Protein AF-0000000082712262 (afdb_homodimer)

Sequence (1296 aa):
MTTLGRKRRTDIWTHFTFDVKTNKTVCKPCGASITGKNTTNLKRHLHASHPDIHAKLQKTSEDNSGPPSAKKGRVSQQHISAALLSAAKYKSDSKEQQTKEEAIAKWIGCTGLPVTTVEDEDFVLMMETVDRKLTVPKKTKISNLIDKYYEGEVQKFRRRLAAARRIAIGIDLWTKKGLTASFLAISSCYFCVEQNKPEHILLALEQVAHPHTAQSIKACVDQCMQDWGISDEKIITVITDNGSNMVAAFKRITPEGEATTEDSEDSPMAESDCEPETDDMRYQHIDMDIQRMPCVVHTLQLVVHTIQKEASVKRVLDKARSVVKLFRKSSVATQRILDECGLTVVNDCPTRWSSIFNMVARLLKIKDSVCKIANDMGWDSLLPSEWQKLKSLHELLLPFAEHTQTLQSDTMSMSLVVPALFDLLSHLADFEESTSHRDLAALARKMTGSMNQRFAWILDPTDERFLPLVAAACFVNPTVCETLVDVDNENIQELLKQAEEYLVQSTQSHSQHEDLSEDDGEENRKEAEDSKSAPSSSKQPVFRFLSKCSTKSKQRTSTSSMRQQIIKYKEQLSQPITCDTGTDFWLEKSDTLYHNLKPFALDILAMPASQAFAKRVFSVTGDLARGRRNRARVTLARSAFLKMNRTKMTTLGR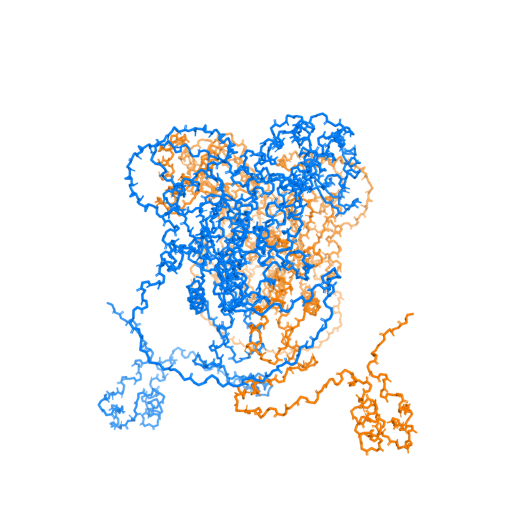KRRTDIWTHFTFDVKTNKTVCKPCGASITGKNTTNLKRHLHASHPDIHAKLQKTSEDNSGPPSAKKGRVSQQHISAALLSAAKYKSDSKEQQTKEEAIAKWIGCTGLPVTTVEDEDFVLMMETVDRKLTVPKKTKISNLIDKYYEGEVQKFRRRLAAARRIAIGIDLWTKKGLTASFLAISSCYFCVEQNKPEHILLALEQVAHPHTAQSIKACVDQCMQDWGISDEKIITVITDNGSNMVAAFKRITPEGEATTEDSEDSPMAESDCEPETDDMRYQHIDMDIQRMPCVVHTLQLVVHTIQKEASVKRVLDKARSVVKLFRKSSVATQRILDECGLTVVNDCPTRWSSIFNMVARLLKIKDSVCKIANDMGWDSLLPSEWQKLKSLHELLLPFAEHTQTLQSDTMSMSLVVPALFDLLSHLADFEESTSHRDLAALARKMTGSMNQRFAWILDPTDERFLPLVAAACFVNPTVCETLVDVDNENIQELLKQAEEYLVQSTQSHSQHEDLSEDDGEENRKEAEDSKSAPSSSKQPVFRFLSKCSTKSKQRTSTSSMRQQIIKYKEQLSQPITCDTGTDFWLEKSDTLYHNLKPFALDILAMPASQAFAKRVFSVTGDLARGRRNRARVTLARSAFLKMNRTK

Solvent-accessible surface area (backbone atoms only — not comparable to full-atom values): 74111 Å² total; per-residue (Å²): 137,84,80,84,74,78,69,80,66,52,66,69,48,75,47,42,50,77,40,81,90,74,48,31,22,29,32,66,85,80,64,53,75,39,80,48,82,56,63,70,59,52,50,52,44,30,54,73,76,34,48,66,62,40,50,50,63,51,45,73,71,36,71,84,55,72,79,84,75,78,79,71,78,70,79,74,67,76,63,53,77,73,65,62,84,65,52,70,57,56,52,83,83,33,65,67,44,44,54,36,52,48,30,50,19,50,31,35,35,40,70,50,53,63,61,61,53,56,71,34,66,51,48,42,53,27,48,34,62,64,31,61,29,56,76,80,60,56,51,67,59,38,53,50,47,30,51,51,49,49,53,50,51,52,50,52,51,39,51,51,58,66,70,32,76,43,33,32,37,31,45,43,80,45,65,42,89,73,42,79,48,31,35,38,34,36,29,39,23,24,32,34,72,90,76,70,40,65,43,72,40,60,74,45,56,40,78,49,67,79,75,75,41,25,64,58,51,40,50,52,52,52,51,50,31,57,75,59,66,53,56,71,87,31,41,67,33,36,33,29,55,84,46,69,38,58,48,58,41,47,53,75,81,72,86,82,86,81,82,78,77,75,76,76,78,65,75,84,57,82,71,74,77,68,71,77,74,77,76,72,78,73,73,75,65,84,66,81,84,53,47,66,39,69,19,48,56,60,52,49,50,58,38,58,53,51,50,67,71,38,63,72,54,34,50,55,50,50,51,52,50,50,47,47,49,53,39,57,68,28,48,60,52,38,48,51,37,32,72,70,71,69,52,75,84,52,78,62,46,92,89,38,66,67,29,47,54,48,23,51,53,45,47,65,73,43,39,66,61,50,55,51,51,30,55,72,71,70,47,82,73,81,51,72,70,51,51,52,49,51,51,52,48,48,61,67,44,45,62,57,52,53,52,46,59,53,44,41,36,75,85,28,37,26,34,53,49,62,61,49,52,52,50,50,52,50,47,36,55,51,45,40,70,70,51,88,47,67,68,58,24,51,47,31,52,50,36,50,51,40,44,55,60,75,40,22,36,69,72,30,82,83,40,92,65,39,43,48,64,51,40,29,23,22,58,60,20,55,80,57,27,50,59,54,72,70,45,94,40,70,66,60,52,50,42,49,51,44,13,54,51,50,58,46,54,60,52,58,63,57,58,64,64,57,67,67,67,65,73,73,88,88,86,89,79,82,84,86,77,80,80,80,82,75,78,74,80,66,79,78,67,76,42,68,82,67,64,66,82,71,79,78,76,84,78,74,86,67,87,63,50,60,64,52,38,49,53,50,50,56,57,51,49,77,40,73,78,85,54,91,44,42,60,57,48,49,69,72,46,58,60,80,74,29,62,63,57,39,61,51,40,44,34,46,48,27,26,51,37,38,54,38,56,45,54,49,48,48,55,51,42,50,58,45,48,46,79,93,34,48,80,45,67,68,54,38,32,52,31,44,38,37,40,64,49,48,86,126,135,85,76,84,72,80,69,80,65,52,67,68,48,74,47,41,51,76,40,82,87,75,49,31,23,29,33,65,86,81,62,52,76,41,79,47,85,57,62,69,61,52,50,51,45,30,54,74,75,36,47,65,60,39,48,50,63,47,43,76,70,30,76,82,56,72,79,85,77,76,80,70,81,69,79,74,72,69,68,52,78,73,65,61,81,64,51,71,58,55,51,84,82,33,66,68,45,45,54,37,52,48,31,51,18,50,32,35,35,41,72,49,52,63,64,61,54,55,69,34,67,53,48,43,52,27,47,34,63,61,32,64,27,56,74,81,61,54,49,67,58,39,53,50,47,30,52,52,50,48,53,51,51,52,52,51,50,38,53,51,58,66,69,31,76,42,33,32,37,30,43,41,78,45,65,44,89,71,38,79,47,31,35,38,34,35,30,39,24,24,33,33,73,91,74,70,42,65,42,70,38,59,74,45,57,39,79,49,66,79,74,75,42,24,65,58,51,40,48,52,51,51,49,51,31,58,76,59,66,54,56,74,86,32,43,67,34,38,33,28,55,86,46,68,38,56,47,57,41,49,54,76,82,70,85,83,87,80,83,79,74,79,68,82,77,66,76,84,57,82,70,74,77,68,71,77,76,77,76,72,80,73,72,76,61,84,66,78,84,54,46,67,37,68,21,49,55,59,53,50,49,58,37,58,52,51,50,68,71,37,62,73,54,34,51,53,50,50,50,51,50,50,46,46,49,55,39,56,64,28,48,60,54,38,48,52,39,31,72,70,71,68,50,77,86,52,77,61,46,92,91,39,66,65,29,48,54,49,21,51,53,45,47,64,73,42,39,67,59,50,54,51,52,28,55,74,70,68,47,82,71,80,49,72,71,50,52,50,49,50,50,51,49,48,62,67,44,44,64,57,53,53,50,45,60,53,44,41,36,76,85,28,36,25,35,53,49,61,61,50,52,53,50,50,52,50,47,35,54,51,44,38,71,68,51,88,45,67,68,58,26,50,47,31,52,50,37,51,52,42,44,53,60,75,40,22,37,69,71,30,82,83,38,90,66,40,44,50,64,51,40,29,22,23,58,60,21,56,76,55,26,43,29,53,72,70,46,92,39,70,66,59,52,51,42,50,50,44,11,52,52,47,58,46,56,58,49,57,61,53,52,63,60,50,67,65,63,66,68,67,90,77,82,92,77,82,92,82,90,83,87,89,79,84,83,84,69,77,82,83,66,83,55,75,68,43,75,74,56,62,51,86,83,91,95,86,87,67,88,49,51,61,63,50,35,48,53,51,49,55,42,51,46,20,25,82,77,74,54,91,44,41,61,58,47,52,68,72,46,58,61,79,73,28,62,64,57,39,62,50,40,44,35,46,48,29,27,52,35,37,53,38,56,44,54,49,50,48,55,51,42,50,58,44,46,46,79,95,32,47,81,45,68,67,54,38,31,52,32,44,38,37,39,63,51,48,85,126

Foldseek 3Di:
DPPPDDVVVPPLCVQWDADPVVQWIAGNPPRDTHHHDDSVVSLVCCVVPVVPSNVVVVVVVCPVVPDDPPPPPPPPPDCVVVVPPLPAADDCPDPVQVVVLLVVLLVCLQALPQLCCLVDPVNQVVVCVVPVNHDRDHSVVSVVSNVVVLVVVLVVVLVQLVPFQAKEKEWEKDADDVRPWIKIWIKIWFQRPVVLHIDIATQFIGIFDPPLALQRVLVVVVVSCVVSVHDLVRYQEYEYAPDPRVCVNQDDPDPDDDPPPPPPVPDPPPPPPPPPPPPPPPPVPPPRNHFYDYQLLNLLQVLLCLQCVQPVSVVLLVLLQVLLVVCVVDPVNQVQLCVVPVDGAAHADNVGCLSSLVNLVVCLVSVVSSVVSCVVVVHDHDDPVSNVVSVLVNQLCVLVNVVSVQQLDLQAALLCVVVSLVVNLVSLVVSLVPDPDPSVNVSSVSSNVSSCVSCVLDQPPPDPNNDLLSLLLNCLKLVRVLVLVPDPDPSSVVSVVSSLVVLQVVQVVVVVVVVPPPPDDDDDPDDDDDDDDPDDPPPDDPQPPPPPDPDPPDDDLPQQRSNRLSVVVVVCSPTDDPDPTSSVVLVPDDCSSCVRPSSVNNGNRRHGSRSSLVVVLVVVLNVQCPDPHCPDPVSSTSSSSSNSNPDD/DPPPDDVVVPPLCVQWDADPVVQWIAGNPPRDTHHHDPSVVSLVCCVVPVVPVNVVVVVVVCVVVPDDPPPPPPPPPPDVVVVPPLPAADDCPDPVQVVVLLVVLLVCLQALPQLCCLVDPVNQVVVCVVPVNHDRDHSVVSVVSNVVVLVVVLVVVLVQLVPFQAKEKEWDKDADDVRPWIKIWIKIWTQRPVVLGIDIATQFIGIFDPPLALCRVLVVVVVSCVVSVHDLVRYQEYEYAPDPRVCVNQDDPDPDDDDPPPPPVPDPPPPPPPPPPPPPPPPVPPRSNHQYDYQLLNLLQVLLCLQCVQPVSVVLLVLLQVLLVVCVVDPVNQVQLCVVPVDGAAHADPVGCLSSLVNLVVCLVSVVSSVVSCVVVVHDHDDPVSNVVSVLVNQLCVLVNVVSVQQLDLQAALLCVVVSLVVNLVSLVVSLVPDPDPSVNVSSVSSNVSSCVSCVLDQPPPDPNNDLLSLLLNCLKLLRVLLLVPDPDPSSVVSNVSSLVVLLVVQVVVVVVVVVPPPDDDDDDDDDDDDDDDDQDDPDRPPVRNPDQAADDDDDQPQQRSNRLSVVVVRCSSRDDRDPTSSVVLVPDDCSSCVRPSSVNNGNRRHGSRSSLVVVLCVVLNVQCPDPHCPDPVSSTSSSSSNSNPDD

Nearest PDB structures (foldseek):
  6dww-assembly1_A  TM=7.757E-01  e=1.205E-16  Musca domestica
  8yld-assembly1_v  TM=2.245E-01  e=1.711E+00  Saccharomyces cerevisiae S288C
  4ndk-assembly1_A  TM=2.509E-01  e=1.875E+00  Aequorea victoria
  7vg4-assembly3_F  TM=2.133E-01  e=3.399E+00  Methylorubrum extorquens AM1
  2v0o-assembly2_C  TM=1.168E-01  e=5.622E+00  Homo sapiens

Radius of gyration: 40.49 Å; Cα contacts (8 Å, |Δi|>4): 1552; chains: 2; bounding box: 106×113×114 Å

InterPro domains:
  IPR003656 Zinc finger, BED-type [PF02892] (12-51)
  IPR003656 Zinc finger, BED-type [PS50808] (7-57)
  IPR012337 Ribonuclease H-like superfamily [SSF53098] (159-631)
  IPR036236 Zinc finger C2H2 superfamily [SSF57667] (11-59)
  IPR052035 Zinc finger BED domain-containing [PTHR46481] (5-634)

Secondary structure (DSSP, 8-state):
------STTHHHHTTEEEETTTTEEEETTT--EEES--HHHHHHHHHHH-HHHHHHHHHHHHSS--S---------SSTHHHHS----PPPTT-HHHHHHHHHHHHHHHHHT--GGGGG-HHHHHHHHHH-TTPPPPPHHHHHHHHHHHHHHHHHHHHHHHHH-S-EEEEEEEEE-TTSS-EEEEEEEEEEETTTTEEEEEEEEEEEEPSS--HHHHHHHHHHHHHHHT--GGGEEEEEE-S-HHHHHHT----SS------------S--------------------PPEEE-HHHHHHHHHGGGGGSHHHHHHHHHHHHHHHHHHH-HHHHHHHHHHHS----PPPTT-HHHHHHHHHHHHHTHHHHHHHHHHHT-----HHHHHHHHHHHHHHHHHHHHHHHHTSTT-BGGGHHHHHHHHHHHHHHHHHH-S-HHHHHHHHHHHHHHHHHTHHHH-TTSTT--HHHHHHHHH-HHHHHHHTT---HHHHHHHHHHHHHHHHHHHHHHHHHTTGGG----------------------S-SGGGS-------------HHHHHHHHHHHHTSPP--SSHHHHHHHS-TTTTTTHHHHHHHHHT-BSS-HHHHHHHHHHHHHTSTTS--SHHHHHHHHHHHHT---/------STTHHHHTTEEEETTTTEEEETTT--EEES--HHHHHHHHHHH-HHHHHHHHHHHHTT--S---------SSTHHHHS----PPPTT-HHHHHHHHHHHHHHHHHT--GGGGG-HHHHHHHHHH-TTPPPPPHHHHHHHHHHHHHHHHHHHHHHHHH-S-EEEEEEEEE-TTSS-EEEEEEEEEEETTTTEEEEEEEEEEEEPSS--HHHHHHHHHHHHHHHT--GGGEEEEEE-S-HHHHHHT----SS------------S--------------------PPEEE-HHHHHHHHHGGGGGSHHHHHHHHHHHHHHHHHHH-HHHHHHHHHHHS----PPPTT-HHHHHHHHHHHHHTHHHHHHHHHHHT-----HHHHHHHHHHHHHHHHHHHHHHHHTSTT-BGGGHHHHHHHHHHHHHHHHHH-S-HHHHHHHHHHHHHHHHHTHHHH-TTSTT--HHHHHHHHH-HHHHHHHTT---HHHHHHHHHHHHHHHHHHHHHHHHHTTTTTS---------------------S-GGGGS---------S---HHHHHHHHHHHHTSPP--SSHHHHHHHS-TTTTTTHHHHHHHHHT-BSS-HHHHHHHHHHHHHTSTTS--SHHHHHHHHHHHHT---

Structure (mmCIF, N/CA/C/O backbone):
data_AF-0000000082712262-model_v1
#
loop_
_entity.id
_entity.type
_entity.pdbx_description
1 polymer 'Zinc finger BED domain-containing protein 4-like'
#
loop_
_atom_site.group_PDB
_atom_site.id
_atom_site.type_symbol
_atom_site.label_atom_id
_atom_site.label_alt_id
_atom_site.label_comp_id
_atom_site.label_asym_id
_atom_site.label_entity_id
_atom_site.label_seq_id
_atom_site.pdbx_PDB_ins_code
_atom_site.Cartn_x
_atom_site.Cartn_y
_atom_site.Cartn_z
_atom_site.occupancy
_atom_site.B_iso_or_equiv
_atom_site.auth_seq_id
_atom_site.auth_comp_id
_atom_site.auth_asym_id
_atom_site.auth_atom_id
_atom_site.pdbx_PDB_model_num
ATOM 1 N N . MET A 1 1 ? 17.109 -13.664 41.281 1 20.81 1 MET A N 1
ATOM 2 C CA . MET A 1 1 ? 15.789 -13.68 40.625 1 20.81 1 MET A CA 1
ATOM 3 C C . MET A 1 1 ? 14.719 -13.133 41.562 1 20.81 1 MET A C 1
ATOM 5 O O . MET A 1 1 ? 14.094 -13.891 42.312 1 20.81 1 MET A O 1
ATOM 9 N N . THR A 1 2 ? 14.828 -11.984 42.188 1 25.94 2 THR A N 1
ATOM 10 C CA . THR A 1 2 ? 14.141 -11.336 43.281 1 25.94 2 THR A CA 1
ATOM 11 C C . THR A 1 2 ? 12.742 -10.875 42.875 1 25.94 2 THR A C 1
ATOM 13 O O . THR A 1 2 ? 12.609 -10.016 42 1 25.94 2 THR A O 1
ATOM 16 N N . THR A 1 3 ? 11.672 -11.789 42.906 1 26.44 3 THR A N 1
ATOM 17 C CA . THR A 1 3 ? 10.289 -11.742 42.438 1 26.44 3 THR A CA 1
ATOM 18 C C . THR A 1 3 ? 9.539 -10.578 43.094 1 26.44 3 THR A C 1
ATOM 20 O O . THR A 1 3 ? 9.375 -10.539 44.312 1 26.44 3 THR A O 1
ATOM 23 N N . LEU A 1 4 ? 9.609 -9.352 42.688 1 30.64 4 LEU A N 1
ATOM 24 C CA . LEU A 1 4 ? 8.969 -8.102 43.062 1 30.64 4 LEU A CA 1
ATOM 25 C C . LEU A 1 4 ? 7.449 -8.25 43.062 1 30.64 4 LEU A C 1
ATOM 27 O O . LEU A 1 4 ? 6.812 -8.133 42 1 30.64 4 LEU A O 1
ATOM 31 N N . GLY A 1 5 ? 6.758 -9.258 43.719 1 29.91 5 GLY A N 1
ATOM 32 C CA . GLY A 1 5 ? 5.328 -9.516 43.781 1 29.91 5 GLY A CA 1
ATOM 33 C C . GLY A 1 5 ? 4.527 -8.344 44.312 1 29.91 5 GLY A C 1
ATOM 34 O O . GLY A 1 5 ? 5.094 -7.312 44.656 1 29.91 5 GLY A O 1
ATOM 35 N N . ARG A 1 6 ? 3.145 -8.531 45.031 1 37.78 6 ARG A N 1
ATOM 36 C CA . ARG A 1 6 ? 1.856 -7.91 45.312 1 37.78 6 ARG A CA 1
ATOM 37 C C . ARG A 1 6 ? 1.957 -6.957 46.5 1 37.78 6 ARG A C 1
ATOM 39 O O . ARG A 1 6 ? 2.018 -7.391 47.625 1 37.78 6 ARG A O 1
ATOM 46 N N . LYS A 1 7 ? 2.33 -5.852 46.688 1 39.94 7 LYS A N 1
ATOM 47 C CA . LYS A 1 7 ? 2.533 -4.93 47.812 1 39.94 7 LYS A CA 1
ATOM 48 C C . LYS A 1 7 ? 1.235 -4.703 48.562 1 39.94 7 LYS A C 1
ATOM 50 O O . LYS A 1 7 ? 1.244 -4.605 49.812 1 39.94 7 LYS A O 1
ATOM 55 N N . ARG A 1 8 ? 0.105 -4.559 48 1 43.16 8 ARG A N 1
ATOM 56 C CA . ARG A 1 8 ? -1.123 -4.07 48.625 1 43.16 8 ARG A CA 1
ATOM 57 C C . ARG A 1 8 ? -1.703 -5.105 49.562 1 43.16 8 ARG A C 1
ATOM 59 O O . ARG A 1 8 ? -2.301 -4.75 50.594 1 43.16 8 ARG A O 1
ATOM 66 N N . ARG A 1 9 ? -1.491 -6.41 49.25 1 52.78 9 ARG A N 1
ATOM 67 C CA . ARG A 1 9 ? -1.928 -7.562 50.031 1 52.78 9 ARG A CA 1
ATOM 68 C C . ARG A 1 9 ? -1.122 -7.688 51.312 1 52.78 9 ARG A C 1
ATOM 70 O O . ARG A 1 9 ? -1.592 -8.273 52.312 1 52.78 9 ARG A O 1
ATOM 77 N N . THR A 1 10 ? -0.058 -7.035 51.438 1 56.16 10 THR A N 1
ATOM 78 C CA . THR A 1 10 ? 0.879 -7.297 52.531 1 56.16 10 THR A CA 1
ATOM 79 C C . THR A 1 10 ? 0.42 -6.617 53.812 1 56.16 10 THR A C 1
ATOM 81 O O . THR A 1 10 ? 0.65 -7.129 54.906 1 56.16 10 THR A O 1
ATOM 84 N N . ASP A 1 11 ? -0.454 -5.57 53.719 1 67.62 11 ASP A N 1
ATOM 85 C CA . ASP A 1 11 ? -0.758 -4.801 54.906 1 67.62 11 ASP A CA 1
ATOM 86 C C . ASP A 1 11 ? -1.818 -5.504 55.75 1 67.62 11 ASP A C 1
ATOM 88 O O . ASP A 1 11 ? -1.74 -5.504 56.969 1 67.62 11 ASP A O 1
ATOM 92 N N . ILE A 1 12 ? -2.787 -6.234 55.312 1 73.69 12 ILE A N 1
ATOM 93 C CA . ILE A 1 12 ? -3.832 -6.922 56.062 1 73.69 12 ILE A CA 1
ATOM 94 C C . ILE A 1 12 ? -3.244 -8.148 56.75 1 73.69 12 ILE A C 1
ATOM 96 O O . ILE A 1 12 ? -3.584 -8.438 57.906 1 73.69 12 ILE A O 1
ATOM 100 N N . TRP A 1 13 ? -2.23 -8.734 56.125 1 74.38 13 TRP A N 1
ATOM 101 C CA . TRP A 1 13 ? -1.657 -10 56.562 1 74.38 13 TRP A CA 1
ATOM 102 C C . TRP A 1 13 ? -0.693 -9.781 57.719 1 74.38 13 TRP A C 1
ATOM 104 O O . TRP A 1 13 ? -0.312 -10.734 58.406 1 74.38 13 TRP A O 1
ATOM 114 N N . THR A 1 14 ? -0.4 -8.523 58 1 79.94 14 THR A N 1
ATOM 115 C CA . THR A 1 14 ? 0.402 -8.195 59.188 1 79.94 14 THR A CA 1
ATOM 116 C C . THR A 1 14 ? -0.34 -8.562 60.469 1 79.94 14 THR A C 1
ATOM 118 O O . THR A 1 14 ? 0.284 -8.836 61.5 1 79.94 14 THR A O 1
ATOM 121 N N . HIS A 1 15 ? -1.633 -8.766 60.438 1 83.94 15 HIS A N 1
ATOM 122 C CA . HIS A 1 15 ? -2.434 -9.008 61.625 1 83.94 15 HIS A CA 1
ATOM 123 C C . HIS A 1 15 ? -2.957 -10.438 61.656 1 83.94 15 HIS A C 1
ATOM 125 O O . HIS A 1 15 ? -3.662 -10.82 62.594 1 83.94 15 HIS A O 1
ATOM 131 N N . PHE A 1 16 ? -2.686 -11.18 60.594 1 81.88 16 PHE A N 1
ATOM 132 C CA . PHE A 1 16 ? -3.15 -12.555 60.5 1 81.88 16 PHE A CA 1
ATOM 133 C C . PHE A 1 16 ? -1.982 -13.508 60.281 1 81.88 16 PHE A C 1
ATOM 135 O O . PHE A 1 16 ? -0.962 -13.117 59.688 1 81.88 16 PHE A O 1
ATOM 142 N N . THR A 1 17 ? -1.922 -14.766 60.781 1 83.44 17 THR A N 1
ATOM 143 C CA . THR A 1 17 ? -0.983 -15.852 60.531 1 83.44 17 THR A CA 1
ATOM 144 C C . THR A 1 17 ? -1.71 -17.062 59.969 1 83.44 17 THR A C 1
ATOM 146 O O . THR A 1 17 ? -2.676 -17.547 60.562 1 83.44 17 THR A O 1
ATOM 149 N N . PHE A 1 18 ? -1.368 -17.422 58.781 1 80.38 18 PHE A N 1
ATOM 150 C CA . PHE A 1 18 ? -1.967 -18.578 58.125 1 80.38 18 PHE A CA 1
ATOM 151 C C . PHE A 1 18 ? -1.212 -19.844 58.469 1 80.38 18 PHE A C 1
ATOM 153 O O . PHE A 1 18 ? 0.015 -19.906 58.375 1 80.38 18 PHE A O 1
ATOM 160 N N . ASP A 1 19 ? -1.89 -20.859 58.906 1 78.94 19 ASP A N 1
ATOM 161 C CA . ASP A 1 19 ? -1.354 -22.188 59.156 1 78.94 19 ASP A CA 1
ATOM 162 C C . ASP A 1 19 ? -1.706 -23.156 58.031 1 78.94 19 ASP A C 1
ATOM 164 O O . ASP A 1 19 ? -2.875 -23.5 57.844 1 78.94 19 ASP A O 1
ATOM 168 N N . VAL A 1 20 ? -0.816 -23.609 57.281 1 74.44 20 VAL A N 1
ATOM 169 C CA . VAL A 1 20 ? -0.939 -24.484 56.125 1 74.44 20 VAL A CA 1
ATOM 170 C C . VAL A 1 20 ? -1.475 -25.844 56.531 1 74.44 20 VAL A C 1
ATOM 172 O O . VAL A 1 20 ? -2.217 -26.484 55.781 1 74.44 20 VAL A O 1
ATOM 175 N N . LYS A 1 21 ? -1.253 -26.281 57.625 1 76.69 21 LYS A N 1
ATOM 176 C CA . LYS A 1 21 ? -1.599 -27.641 58.062 1 76.69 21 LYS A CA 1
ATOM 177 C C . LYS A 1 21 ? -3.086 -27.75 58.375 1 76.69 21 LYS A C 1
ATOM 179 O O . LYS A 1 21 ? -3.73 -28.75 58.031 1 76.69 21 LYS A O 1
ATOM 184 N N . THR A 1 22 ? -3.619 -26.766 58.812 1 79.19 22 THR A N 1
ATOM 185 C CA . THR A 1 22 ? -5.008 -26.828 59.25 1 79.19 22 THR A CA 1
ATOM 186 C C . THR A 1 22 ? -5.902 -25.984 58.375 1 79.19 22 THR A C 1
ATOM 188 O O . THR A 1 22 ? -7.129 -26 58.5 1 79.19 22 THR A O 1
ATOM 191 N N . ASN A 1 23 ? -5.387 -25.359 57.344 1 80.25 23 ASN A N 1
ATOM 192 C CA . ASN A 1 23 ? -6.059 -24.469 56.406 1 80.25 23 ASN A CA 1
ATOM 193 C C . ASN A 1 23 ? -6.879 -23.406 57.125 1 80.25 23 ASN A C 1
ATOM 195 O O . ASN A 1 23 ? -7.988 -23.062 56.719 1 80.25 23 ASN A O 1
ATOM 199 N N . LYS A 1 24 ? -6.293 -22.938 58.219 1 81.75 24 LYS A N 1
ATOM 200 C CA . LYS A 1 24 ? -6.984 -21.922 59.031 1 81.75 24 LYS A CA 1
ATOM 201 C C . LYS A 1 24 ? -6.121 -20.672 59.219 1 81.75 24 LYS A C 1
ATOM 203 O O . LYS A 1 24 ? -4.891 -20.781 59.281 1 81.75 24 LYS A O 1
ATOM 208 N N . THR A 1 25 ? -6.668 -19.469 59.156 1 84.81 25 THR A N 1
ATOM 209 C CA . THR A 1 25 ? -6.012 -18.203 59.469 1 84.81 25 THR A CA 1
ATOM 210 C C . THR A 1 25 ? -6.379 -17.703 60.844 1 84.81 25 THR A C 1
ATOM 212 O O . THR A 1 25 ? -7.555 -17.688 61.219 1 84.81 25 THR A O 1
ATOM 215 N N . VAL A 1 26 ? -5.355 -17.375 61.625 1 86.62 26 VAL A N 1
ATOM 216 C CA . VAL A 1 26 ? -5.539 -16.969 63 1 86.62 26 VAL A CA 1
ATOM 217 C C . VAL A 1 26 ? -5.316 -15.461 63.125 1 86.62 26 VAL A C 1
ATOM 219 O O . VAL A 1 26 ? -4.316 -14.93 62.625 1 86.62 26 VAL A O 1
ATOM 222 N N . CYS A 1 27 ? -6.277 -14.742 63.719 1 82.06 27 CYS A N 1
ATOM 223 C CA . CYS A 1 27 ? -6.156 -13.32 63.969 1 82.06 27 CYS A CA 1
ATOM 224 C C . CYS A 1 27 ? -5.219 -13.062 65.125 1 82.06 27 CYS A C 1
ATOM 226 O O . CYS A 1 27 ? -5.426 -13.594 66.25 1 82.06 27 CYS A O 1
ATOM 228 N N . LYS A 1 28 ? -4.164 -12.375 65 1 84.25 28 LYS A N 1
ATOM 229 C CA . LYS A 1 28 ? -3.143 -12.117 66 1 84.25 28 LYS A CA 1
ATOM 230 C C . LYS A 1 28 ? -3.729 -11.367 67.188 1 84.25 28 LYS A C 1
ATOM 232 O O . LYS A 1 28 ? -3.451 -11.711 68.312 1 84.25 28 LYS A O 1
ATOM 237 N N . PRO A 1 29 ? -4.629 -10.5 66.938 1 81.25 29 PRO A N 1
ATOM 238 C CA . PRO A 1 29 ? -5.113 -9.742 68.125 1 81.25 29 PRO A CA 1
ATOM 239 C C . PRO A 1 29 ? -6.129 -10.523 68.938 1 81.25 29 PRO A C 1
ATOM 241 O O . PRO A 1 29 ? -6.117 -10.438 70.188 1 81.25 29 PRO A O 1
ATOM 244 N N . CYS A 1 30 ? -7.07 -11.195 68.438 1 80.12 30 CYS A N 1
ATOM 245 C CA . CYS A 1 30 ? -8.117 -11.82 69.188 1 80.12 30 CYS A CA 1
ATOM 246 C C . CYS A 1 30 ? -7.938 -13.336 69.25 1 80.12 30 CYS A C 1
ATOM 248 O O . CYS A 1 30 ? -8.609 -14.023 70 1 80.12 30 CYS A O 1
ATOM 250 N N . GLY A 1 31 ? -6.969 -14.039 68.438 1 81.38 31 GLY A N 1
ATOM 251 C CA . GLY A 1 31 ? -6.688 -15.469 68.5 1 81.38 31 GLY A CA 1
ATOM 252 C C . GLY A 1 31 ? -7.742 -16.297 67.75 1 81.38 31 GLY A C 1
ATOM 253 O O . GLY A 1 31 ? -7.691 -17.516 67.75 1 81.38 31 GLY A O 1
ATOM 254 N N . ALA A 1 32 ? -8.844 -15.672 67.188 1 81.81 32 ALA A N 1
ATOM 255 C CA . ALA A 1 32 ? -9.906 -16.391 66.5 1 81.81 32 ALA A CA 1
ATOM 256 C C . ALA A 1 32 ? -9.391 -17.062 65.25 1 81.81 32 ALA A C 1
ATOM 258 O O . ALA A 1 32 ? -8.594 -16.484 64.5 1 81.81 32 ALA A O 1
ATOM 259 N N . SER A 1 33 ? -9.742 -18.344 64.938 1 82 33 SER A N 1
ATOM 260 C CA . SER A 1 33 ? -9.352 -19.125 63.781 1 82 33 SER A CA 1
ATOM 261 C C . SER A 1 33 ? -10.398 -19.016 62.656 1 82 33 SER A C 1
ATOM 263 O O . SER A 1 33 ? -11.578 -19.266 62.875 1 82 33 SER A O 1
ATOM 265 N N . ILE A 1 34 ? -10.016 -18.406 61.5 1 81.5 34 ILE A N 1
ATOM 266 C CA . ILE A 1 34 ? -10.867 -18.25 60.344 1 81.5 34 ILE A CA 1
ATOM 267 C C . ILE A 1 34 ? -10.445 -19.234 59.25 1 81.5 34 ILE A C 1
ATOM 269 O O . ILE A 1 34 ? -9.25 -19.422 59 1 81.5 34 ILE A O 1
ATOM 273 N N . THR A 1 35 ? -11.359 -19.938 58.719 1 80.56 35 THR A N 1
ATOM 274 C CA . THR A 1 35 ? -11.047 -20.938 57.719 1 80.56 35 THR A CA 1
ATOM 275 C C . THR A 1 35 ? -10.664 -20.281 56.406 1 80.56 35 THR A C 1
ATOM 277 O O . THR A 1 35 ? -11.391 -19.422 55.875 1 80.56 35 THR A O 1
ATOM 280 N N . GLY A 1 36 ? -9.477 -20.656 55.812 1 78.5 36 GLY A N 1
ATOM 281 C CA . GLY A 1 36 ? -9.062 -20.266 54.5 1 78.5 36 GLY A CA 1
ATOM 282 C C . GLY A 1 36 ? -8.234 -18.984 54.469 1 78.5 36 GLY A C 1
ATOM 283 O O . GLY A 1 36 ? -7.93 -18.438 55.531 1 78.5 36 GLY A O 1
ATOM 284 N N . LYS A 1 37 ? -7.758 -18.453 53.344 1 76.62 37 LYS A N 1
ATOM 285 C CA . LYS A 1 37 ? -6.875 -17.297 53.156 1 76.62 37 LYS A CA 1
ATOM 286 C C . LYS A 1 37 ? -7.617 -16.156 52.469 1 76.62 37 LYS A C 1
ATOM 288 O O . LYS A 1 37 ? -6.992 -15.211 51.969 1 76.62 37 LYS A O 1
ATOM 293 N N . ASN A 1 38 ? -8.844 -16.203 52.406 1 78.62 38 ASN A N 1
ATOM 294 C CA . ASN A 1 38 ? -9.617 -15.188 51.688 1 78.62 38 ASN A CA 1
ATOM 295 C C . ASN A 1 38 ? -9.547 -13.836 52.406 1 78.62 38 ASN A C 1
ATOM 297 O O . ASN A 1 38 ? -10.016 -13.695 53.531 1 78.62 38 ASN A O 1
ATOM 301 N N . THR A 1 39 ? -8.961 -12.836 51.812 1 76.88 39 THR A N 1
ATOM 302 C CA . THR A 1 39 ? -8.695 -11.531 52.406 1 76.88 39 THR A CA 1
ATOM 303 C C . THR A 1 39 ? -10 -10.797 52.719 1 76.88 39 THR A C 1
ATOM 305 O O . THR A 1 39 ? -10.055 -9.992 53.656 1 76.88 39 THR A O 1
ATOM 308 N N . THR A 1 40 ? -11.102 -11.102 51.969 1 79.25 40 THR A N 1
ATOM 309 C CA . THR A 1 40 ? -12.406 -10.484 52.188 1 79.25 40 THR A CA 1
ATOM 310 C C . THR A 1 40 ? -12.969 -10.922 53.531 1 79.25 40 THR A C 1
ATOM 312 O O . THR A 1 40 ? -13.523 -10.109 54.281 1 79.25 40 THR A O 1
ATOM 315 N N . ASN A 1 41 ? -12.734 -12.203 53.875 1 81 41 ASN A N 1
ATOM 316 C CA . ASN A 1 41 ? -13.195 -12.734 55.156 1 81 41 ASN A CA 1
ATOM 317 C C . ASN A 1 41 ? -12.375 -12.188 56.312 1 81 41 ASN A C 1
ATOM 319 O O . ASN A 1 41 ? -12.906 -11.93 57.375 1 81 41 ASN A O 1
ATOM 323 N N . LEU A 1 42 ? -11.047 -11.852 56.062 1 81 42 LEU A N 1
ATOM 324 C CA . LEU A 1 42 ? -10.148 -11.305 57.062 1 81 42 LEU A CA 1
ATOM 325 C C . LEU A 1 42 ? -10.492 -9.852 57.375 1 81 42 LEU A C 1
ATOM 327 O O . LEU A 1 42 ? -10.516 -9.445 58.531 1 81 42 LEU A O 1
ATOM 331 N N . LYS A 1 43 ? -10.836 -9.203 56.281 1 77.62 43 LYS A N 1
ATOM 332 C CA . LYS A 1 43 ? -11.273 -7.812 56.406 1 77.62 43 LYS A CA 1
ATOM 333 C C . LYS A 1 43 ? -12.594 -7.727 57.188 1 77.62 43 LYS A C 1
ATOM 335 O O . LYS A 1 43 ? -12.766 -6.852 58.031 1 77.62 43 LYS A O 1
ATOM 340 N N . ARG A 1 44 ? -13.547 -8.578 56.906 1 80.75 44 ARG A N 1
ATOM 341 C CA . ARG A 1 44 ? -14.836 -8.641 57.594 1 80.75 44 ARG A CA 1
ATOM 342 C C . ARG A 1 44 ? -14.656 -8.969 59.062 1 80.75 44 ARG A C 1
ATOM 344 O O . ARG A 1 44 ? -15.328 -8.398 59.938 1 80.75 44 ARG A O 1
ATOM 351 N N . HIS A 1 45 ? -13.617 -9.836 59.344 1 81.75 45 HIS A N 1
ATOM 352 C CA . HIS A 1 45 ? -13.281 -10.172 60.719 1 81.75 45 HIS A CA 1
ATOM 353 C C . HIS A 1 45 ? -12.727 -8.961 61.469 1 81.75 45 HIS A C 1
ATOM 355 O O . HIS A 1 45 ? -13.141 -8.68 62.594 1 81.75 45 HIS A O 1
ATOM 361 N N . LEU A 1 46 ? -11.805 -8.266 60.844 1 80.88 46 LEU A N 1
ATOM 362 C CA . LEU A 1 46 ? -11.227 -7.09 61.469 1 80.88 46 LEU A CA 1
ATOM 363 C C . LEU A 1 46 ? -12.289 -6.023 61.719 1 80.88 46 LEU A C 1
ATOM 365 O O . LEU A 1 46 ? -12.305 -5.379 62.75 1 80.88 46 LEU A O 1
ATOM 369 N N . HIS A 1 47 ? -13.289 -5.867 60.781 1 79.44 47 HIS A N 1
ATOM 370 C CA . HIS A 1 47 ? -14.391 -4.918 60.875 1 79.44 47 HIS A CA 1
ATOM 371 C C . HIS A 1 47 ? -15.328 -5.277 62.031 1 79.44 47 HIS A C 1
ATOM 373 O O . HIS A 1 47 ? -15.766 -4.402 62.781 1 79.44 47 HIS A O 1
ATOM 379 N N . ALA A 1 48 ? -15.539 -6.527 62.156 1 81.38 48 ALA A N 1
ATOM 380 C CA . ALA A 1 48 ? -16.516 -6.992 63.125 1 81.38 48 ALA A CA 1
ATOM 381 C C . ALA A 1 48 ? -15.906 -7.09 64.562 1 81.38 48 ALA A C 1
ATOM 383 O O . ALA A 1 48 ? -16.531 -6.68 65.5 1 81.38 48 ALA A O 1
ATOM 384 N N . SER A 1 49 ? -14.531 -7.609 64.625 1 81.06 49 SER A N 1
ATOM 385 C CA . SER A 1 49 ? -13.977 -7.957 65.938 1 81.06 49 SER A CA 1
ATOM 386 C C . SER A 1 49 ? -12.93 -6.945 66.375 1 81.06 49 SER A C 1
ATOM 388 O O . SER A 1 49 ? -12.664 -6.797 67.562 1 81.06 49 SER A O 1
ATOM 390 N N . HIS A 1 50 ? -12.203 -6.309 65.438 1 80.06 50 HIS A N 1
ATOM 391 C CA . HIS A 1 50 ? -11.133 -5.363 65.75 1 80.06 50 HIS A CA 1
ATOM 392 C C . HIS A 1 50 ? -11.336 -4.039 65 1 80.06 50 HIS A C 1
ATOM 394 O O . HIS A 1 50 ? -10.562 -3.697 64.125 1 80.06 50 HIS A O 1
ATOM 400 N N . PRO A 1 51 ? -12.469 -3.334 65.25 1 77.62 51 PRO A N 1
ATOM 401 C CA . PRO A 1 51 ? -12.805 -2.104 64.562 1 77.62 51 PRO A CA 1
ATOM 402 C C . PRO A 1 51 ? -11.68 -1.067 64.625 1 77.62 51 PRO A C 1
ATOM 404 O O . PRO A 1 51 ? -11.5 -0.298 63.656 1 77.62 51 PRO A O 1
ATOM 407 N N . ASP A 1 52 ? -10.922 -1.049 65.625 1 75.75 52 ASP A N 1
ATOM 408 C CA . ASP A 1 52 ? -9.852 -0.065 65.75 1 75.75 52 ASP A CA 1
ATOM 409 C C . ASP A 1 52 ? -8.719 -0.317 64.812 1 75.75 52 ASP A C 1
ATOM 411 O O . ASP A 1 52 ? -8.172 0.624 64.188 1 75.75 52 ASP A O 1
ATOM 415 N N . ILE A 1 53 ? -8.258 -1.611 64.625 1 75.94 53 ILE A N 1
ATOM 416 C CA . ILE A 1 53 ? -7.215 -1.967 63.656 1 75.94 53 ILE A CA 1
ATOM 417 C C . ILE A 1 53 ? -7.719 -1.738 62.25 1 75.94 53 ILE A C 1
ATOM 419 O O . ILE A 1 53 ? -6.98 -1.237 61.375 1 75.94 53 ILE A O 1
ATOM 423 N N . HIS A 1 54 ? -9.008 -2.023 62.031 1 76.5 54 HIS A N 1
ATOM 424 C CA . HIS A 1 54 ? -9.633 -1.775 60.75 1 76.5 54 HIS A CA 1
ATOM 425 C C . HIS A 1 54 ? -9.68 -0.284 60.438 1 76.5 54 HIS A C 1
ATOM 427 O O . HIS A 1 54 ? -9.422 0.122 59.281 1 76.5 54 HIS A O 1
ATOM 433 N N . ALA A 1 55 ? -10.008 0.525 61.375 1 72.12 55 ALA A N 1
ATOM 434 C CA . ALA A 1 55 ? -10.031 1.976 61.188 1 72.12 55 ALA A CA 1
ATOM 435 C C . ALA A 1 55 ? -8.625 2.514 60.906 1 72.12 55 ALA A C 1
ATOM 437 O O . ALA A 1 55 ? -8.453 3.418 60.094 1 72.12 55 ALA A O 1
ATOM 438 N N . LYS A 1 56 ? -7.617 2.02 61.531 1 67.44 56 LYS A N 1
ATOM 439 C CA . LYS A 1 56 ? -6.242 2.463 61.344 1 67.44 56 LYS A CA 1
ATOM 440 C C . LYS A 1 56 ? -5.73 2.051 59.938 1 67.44 56 LYS A C 1
ATOM 442 O O . LYS A 1 56 ? -4.973 2.787 59.312 1 67.44 56 LYS A O 1
ATOM 447 N N . LEU A 1 57 ? -6.012 0.812 59.594 1 65.62 57 LEU A N 1
ATOM 448 C CA . LEU A 1 57 ? -5.66 0.359 58.25 1 65.62 57 LEU A CA 1
ATOM 449 C C . LEU A 1 57 ? -6.391 1.183 57.188 1 65.62 57 LEU A C 1
ATOM 451 O O . LEU A 1 57 ? -5.855 1.415 56.094 1 65.62 57 LEU A O 1
ATOM 455 N N . GLN A 1 58 ? -7.672 1.6 57.438 1 56.88 58 GLN A N 1
ATOM 456 C CA . GLN A 1 58 ? -8.398 2.484 56.531 1 56.88 58 GLN A CA 1
ATOM 457 C C . GLN A 1 58 ? -7.809 3.891 56.531 1 56.88 58 GLN A C 1
ATOM 459 O O . GLN A 1 58 ? -7.805 4.578 55.5 1 56.88 58 GLN A O 1
ATOM 464 N N . LYS A 1 59 ? -7.445 4.512 57.625 1 49.03 59 LYS A N 1
ATOM 465 C CA . LYS A 1 59 ? -6.918 5.871 57.719 1 49.03 59 LYS A CA 1
ATOM 466 C C . LYS A 1 59 ? -5.574 5.984 57 1 49.03 59 LYS A C 1
ATOM 468 O O . LYS A 1 59 ? -5.258 7.031 56.406 1 49.03 59 LYS A O 1
ATOM 473 N N . THR A 1 60 ? -4.559 5.074 57.156 1 43.09 60 THR A N 1
ATOM 474 C CA . THR A 1 60 ? -3.271 5.273 56.5 1 43.09 60 THR A CA 1
ATOM 475 C C . THR A 1 60 ? -3.436 5.277 55 1 43.09 60 THR A C 1
ATOM 477 O O . THR A 1 60 ? -2.578 5.789 54.25 1 43.09 60 THR A O 1
ATOM 480 N N . SER A 1 61 ? -4.402 4.617 54.312 1 36.81 61 SER A N 1
ATOM 481 C CA . SER A 1 61 ? -4.719 4.828 52.906 1 36.81 61 SER A CA 1
ATOM 482 C C . SER A 1 61 ? -5.406 6.172 52.688 1 36.81 61 SER A C 1
ATOM 484 O O . SER A 1 61 ? -5.348 6.738 51.594 1 36.81 61 SER A O 1
ATOM 486 N N . GLU A 1 62 ? -6.215 6.672 53.562 1 34.06 62 GLU A N 1
ATOM 487 C CA . GLU A 1 62 ? -6.988 7.898 53.406 1 34.06 62 GLU A CA 1
ATOM 488 C C . GLU A 1 62 ? -6.133 9.133 53.656 1 34.06 62 GLU A C 1
ATOM 490 O O . GLU A 1 62 ? -6.598 10.266 53.5 1 34.06 62 GLU A O 1
ATOM 495 N N . ASP A 1 63 ? -5.039 9.148 54.344 1 33.09 63 ASP A N 1
ATOM 496 C CA . ASP A 1 63 ? -4.535 10.469 54.688 1 33.09 63 ASP A CA 1
ATOM 497 C C . ASP A 1 63 ? -4.188 11.266 53.438 1 33.09 63 ASP A C 1
ATOM 499 O O . ASP A 1 63 ? -3.582 12.336 53.531 1 33.09 63 ASP A O 1
ATOM 503 N N . ASN A 1 64 ? -3.992 10.805 52.188 1 29.02 64 ASN A N 1
ATOM 504 C CA . ASN A 1 64 ? -4.219 11.773 51.125 1 29.02 64 ASN A CA 1
ATOM 505 C C . ASN A 1 64 ? -5.691 12.164 51.031 1 29.02 64 ASN A C 1
ATOM 507 O O . ASN A 1 64 ? -6.359 11.852 50.031 1 29.02 64 ASN A O 1
ATOM 511 N N . SER A 1 65 ? -6.387 12.141 52.125 1 29.95 65 SER A N 1
ATOM 512 C CA . SER A 1 65 ? -7.82 12.32 52.344 1 29.95 65 SER A CA 1
ATOM 513 C C . SER A 1 65 ? -8.211 13.789 52.219 1 29.95 65 SER A C 1
ATOM 515 O O . SER A 1 65 ? -7.996 14.57 53.156 1 29.95 65 SER A O 1
ATOM 517 N N . GLY A 1 66 ? -7.707 14.594 51.062 1 26.38 66 GLY A N 1
ATOM 518 C CA . GLY A 1 66 ? -8.133 15.984 51.031 1 26.38 66 GLY A CA 1
ATOM 519 C C . GLY A 1 66 ? -9.562 16.172 51.5 1 26.38 66 GLY A C 1
ATOM 520 O O . GLY A 1 66 ? -10.273 15.203 51.75 1 26.38 66 GLY A O 1
ATOM 521 N N . PRO A 1 67 ? -9.977 17.578 51.656 1 27.81 67 PRO A N 1
ATOM 522 C CA . PRO A 1 67 ? -11.117 18.125 52.406 1 27.81 67 PRO A CA 1
ATOM 523 C C . PRO A 1 67 ? -12.438 17.438 52.031 1 27.81 67 PRO A C 1
ATOM 525 O O . PRO A 1 67 ? -12.555 16.844 50.969 1 27.81 67 PRO A O 1
ATOM 528 N N . PRO A 1 68 ? -13.273 17.297 53.031 1 27.2 68 PRO A N 1
ATOM 529 C CA . PRO A 1 68 ? -14.578 16.625 53.062 1 27.2 68 PRO A CA 1
ATOM 530 C C . PRO A 1 68 ? -15.539 17.156 52 1 27.2 68 PRO A C 1
ATOM 532 O O . PRO A 1 68 ? -15.891 18.344 52 1 27.2 68 PRO A O 1
ATOM 535 N N . SER A 1 69 ? -15.32 16.875 50.688 1 22.45 69 SER A N 1
ATOM 536 C CA . SER A 1 69 ? -16.188 17.375 49.625 1 22.45 69 SER A CA 1
ATOM 537 C C . SER A 1 69 ? -17.656 17.219 50.031 1 22.45 69 SER A C 1
ATOM 539 O O . SER A 1 69 ? -18.047 16.188 50.594 1 22.45 69 SER A O 1
ATOM 541 N N . ALA A 1 70 ? -18.438 18.406 50.312 1 22.83 70 ALA A N 1
ATOM 542 C CA . ALA A 1 70 ? -19.859 18.656 50.5 1 22.83 70 ALA A CA 1
ATOM 543 C C . ALA A 1 70 ? -20.703 17.656 49.719 1 22.83 70 ALA A C 1
ATOM 545 O O . ALA A 1 70 ? -20.438 17.422 48.531 1 22.83 70 ALA A O 1
ATOM 546 N N . LYS A 1 71 ? -21.375 16.891 50.438 1 24.72 71 LYS A N 1
ATOM 547 C CA . LYS A 1 71 ? -22.328 15.852 50.031 1 24.72 71 LYS A CA 1
ATOM 548 C C . LYS A 1 71 ? -23.406 16.406 49.125 1 24.72 71 LYS A C 1
ATOM 550 O O . LYS A 1 71 ? -24.328 17.078 49.562 1 24.72 71 LYS A O 1
ATOM 555 N N . LYS A 1 72 ? -23 17.047 47.969 1 21.98 72 LYS A N 1
ATOM 556 C CA . LYS A 1 72 ? -24.016 17.406 46.969 1 21.98 72 LYS A CA 1
ATOM 557 C C . LYS A 1 72 ? -25.047 16.297 46.812 1 21.98 72 LYS A C 1
ATOM 559 O O . LYS A 1 72 ? -24.688 15.125 46.719 1 21.98 72 LYS A O 1
ATOM 564 N N . GLY A 1 73 ? -26.172 16.469 47.406 1 22.91 73 GLY A N 1
ATOM 565 C CA . GLY A 1 73 ? -27.406 15.711 47.312 1 22.91 73 GLY A CA 1
ATOM 566 C C . GLY A 1 73 ? -27.688 15.172 45.938 1 22.91 73 GLY A C 1
ATOM 567 O O . GLY A 1 73 ? -27.906 15.938 45 1 22.91 73 GLY A O 1
ATOM 568 N N . ARG A 1 74 ? -27 14.133 45.594 1 23.2 74 ARG A N 1
ATOM 569 C CA . ARG A 1 74 ? -27.141 13.477 44.312 1 23.2 74 ARG A CA 1
ATOM 570 C C . ARG A 1 74 ? -28.594 13.078 44.062 1 23.2 74 ARG A C 1
ATOM 572 O O . ARG A 1 74 ? -29.188 12.344 44.844 1 23.2 74 ARG A O 1
ATOM 579 N N . VAL A 1 75 ? -29.406 14.031 43.594 1 25.81 75 VAL A N 1
ATOM 580 C CA . VAL A 1 75 ? -30.703 13.648 43.031 1 25.81 75 VAL A CA 1
ATOM 581 C C . VAL A 1 75 ? -30.562 12.32 42.281 1 25.81 75 VAL A C 1
ATOM 583 O O . VAL A 1 75 ? -29.719 12.18 41.406 1 25.81 75 VAL A O 1
ATOM 586 N N . SER A 1 76 ? -30.875 11.203 42.875 1 27.12 76 SER A N 1
ATOM 587 C CA . SER A 1 76 ? -30.969 9.766 42.625 1 27.12 76 SER A CA 1
ATOM 588 C C . SER A 1 76 ? -31.625 9.492 41.281 1 27.12 76 SER A C 1
ATOM 590 O O . SER A 1 76 ? -31.875 8.344 40.906 1 27.12 76 SER A O 1
ATOM 592 N N . GLN A 1 77 ? -32.469 10.445 40.781 1 25.48 77 GLN A N 1
ATOM 593 C CA . GLN A 1 77 ? -33.438 9.93 39.812 1 25.48 77 GLN A CA 1
ATOM 594 C C . GLN A 1 77 ? -32.75 9.195 38.656 1 25.48 77 GLN A C 1
ATOM 596 O O . GLN A 1 77 ? -33.188 8.125 38.25 1 25.48 77 GLN A O 1
ATOM 601 N N . GLN A 1 78 ? -32.25 10.07 37.75 1 26.34 78 GLN A N 1
ATOM 602 C CA . GLN A 1 78 ? -32.281 9.797 36.344 1 26.34 78 GLN A CA 1
ATOM 603 C C . GLN A 1 78 ? -31.281 8.719 35.938 1 26.34 78 GLN A C 1
ATOM 605 O O . GLN A 1 78 ? -31.156 8.383 34.75 1 26.34 78 GLN A O 1
ATOM 610 N N . HIS A 1 79 ? -30.281 8.453 36.844 1 29.09 79 HIS A N 1
ATOM 611 C CA . HIS A 1 79 ? -29.219 7.668 36.219 1 29.09 79 HIS A CA 1
ATOM 612 C C . HIS A 1 79 ? -29.672 6.223 36 1 29.09 79 HIS A C 1
ATOM 614 O O . HIS A 1 79 ? -28.953 5.293 36.375 1 29.09 79 HIS A O 1
ATOM 620 N N . ILE A 1 80 ? -30.938 5.891 36.219 1 29.98 80 ILE A N 1
ATOM 621 C CA . ILE A 1 80 ? -31.438 4.535 36.031 1 29.98 80 ILE A CA 1
ATOM 622 C C . ILE A 1 80 ? -30.922 4.004 34.688 1 29.98 80 ILE A C 1
ATOM 624 O O . ILE A 1 80 ? -30.828 2.787 34.5 1 29.98 80 ILE A O 1
ATOM 628 N N . SER A 1 81 ? -30.922 4.867 33.688 1 31.06 81 SER A N 1
ATOM 629 C CA . SER A 1 81 ? -30.609 4.309 32.375 1 31.06 81 SER A CA 1
ATOM 630 C C . SER A 1 81 ? -29.203 3.719 32.344 1 31.06 81 SER A C 1
ATOM 632 O O . SER A 1 81 ? -28.875 2.902 31.469 1 31.06 81 SER A O 1
ATOM 634 N N . ALA A 1 82 ? -28.219 4.207 33.031 1 34.22 82 ALA A N 1
ATOM 635 C CA . ALA A 1 82 ? -26.875 3.666 33.188 1 34.22 82 ALA A CA 1
ATOM 636 C C . ALA A 1 82 ? -26.891 2.398 34.031 1 34.22 82 ALA A C 1
ATOM 638 O O . ALA A 1 82 ? -25.953 1.601 34 1 34.22 82 ALA A O 1
ATOM 639 N N . ALA A 1 83 ? -27.672 2.264 35.125 1 33.72 83 ALA A N 1
ATOM 640 C CA . ALA A 1 83 ? -27.797 1.144 36.031 1 33.72 83 ALA A CA 1
ATOM 641 C C . ALA A 1 83 ? -28.281 -0.11 35.312 1 33.72 83 ALA A C 1
ATOM 643 O O . ALA A 1 83 ? -28.297 -1.201 35.906 1 33.72 83 ALA A O 1
ATOM 644 N N . LEU A 1 84 ? -29.391 -0.07 34.469 1 33.75 84 LEU A N 1
ATOM 645 C CA . LEU A 1 84 ? -29.891 -1.292 33.875 1 33.75 84 LEU A CA 1
ATOM 646 C C . LEU A 1 84 ? -28.734 -2.182 33.406 1 33.75 84 LEU A C 1
ATOM 648 O O . LEU A 1 84 ? -28.719 -3.377 33.719 1 33.75 84 LEU A O 1
ATOM 652 N N . LEU A 1 85 ? -28.438 -2.418 31.906 1 39.09 85 LEU A N 1
ATOM 653 C CA . LEU A 1 85 ? -27.828 -3.627 31.359 1 39.09 85 LEU A CA 1
ATOM 654 C C . LEU A 1 85 ? -26.344 -3.693 31.703 1 39.09 85 LEU A C 1
ATOM 656 O O . LEU A 1 85 ? -25.5 -3.256 30.922 1 39.09 85 LEU A O 1
ATOM 660 N N . SER A 1 86 ? -25.844 -3.221 32.656 1 44.53 86 SER A N 1
ATOM 661 C CA . SER A 1 86 ? -24.469 -3.545 33 1 44.53 86 SER A CA 1
ATOM 662 C C . SER A 1 86 ? -24.219 -5.047 32.938 1 44.53 86 SER A C 1
ATOM 664 O O . SER A 1 86 ? -24.578 -5.789 33.844 1 44.53 86 SER A O 1
ATOM 666 N N . ALA A 1 87 ? -24.578 -5.734 31.953 1 54.97 87 ALA A N 1
ATOM 667 C CA . ALA A 1 87 ? -24.312 -7.164 31.828 1 54.97 87 ALA A CA 1
ATOM 668 C C . ALA A 1 87 ? -22.906 -7.504 32.312 1 54.97 87 ALA A C 1
ATOM 670 O O . ALA A 1 87 ? -21.938 -6.84 31.953 1 54.97 87 ALA A O 1
ATOM 671 N N . ALA A 1 88 ? -22.781 -7.945 33.594 1 73.19 88 ALA A N 1
ATOM 672 C CA . ALA A 1 88 ? -21.531 -8.453 34.156 1 73.19 88 ALA A CA 1
ATOM 673 C C . ALA A 1 88 ? -20.656 -9.086 33.062 1 73.19 88 ALA A C 1
ATOM 675 O O . ALA A 1 88 ? -21.141 -9.883 32.281 1 73.19 88 ALA A O 1
ATOM 676 N N . LYS A 1 89 ? -19.562 -8.461 32.875 1 84.06 89 LYS A N 1
ATOM 677 C CA . LYS A 1 89 ? -18.594 -8.977 31.906 1 84.06 89 LYS A CA 1
ATOM 678 C C . LYS A 1 89 ? -18.312 -10.453 32.156 1 84.06 89 LYS A C 1
ATOM 680 O O . LYS A 1 89 ? -18.469 -10.953 33.25 1 84.06 89 LYS A O 1
ATOM 685 N N . TYR A 1 90 ? -18.094 -11.211 31.047 1 86.38 90 TYR A N 1
ATOM 686 C CA . TYR A 1 90 ? -17.703 -12.609 31.203 1 86.38 90 TYR A CA 1
ATOM 687 C C . TYR A 1 90 ? -16.453 -12.742 32.062 1 86.38 90 TYR A C 1
ATOM 689 O O . TYR A 1 90 ? -15.578 -11.883 32.031 1 86.38 90 TYR A O 1
ATOM 697 N N . LYS A 1 91 ? -16.453 -13.758 32.812 1 84.38 91 LYS A N 1
ATOM 698 C CA . LYS A 1 91 ? -15.203 -14.086 33.469 1 84.38 91 LYS A CA 1
ATOM 699 C C . LYS A 1 91 ? -14.117 -14.445 32.469 1 84.38 91 LYS A C 1
ATOM 701 O O . LYS A 1 91 ? -14.406 -15.016 31.422 1 84.38 91 LYS A O 1
ATOM 706 N N . SER A 1 92 ? -12.938 -14.117 32.75 1 84.12 92 SER A N 1
ATOM 707 C CA . SER A 1 92 ? -11.812 -14.312 31.844 1 84.12 92 SER A CA 1
ATOM 708 C C . SER A 1 92 ? -11.641 -15.789 31.5 1 84.12 92 SER A C 1
ATOM 710 O O . SER A 1 92 ? -11.211 -16.125 30.391 1 84.12 92 SER A O 1
ATOM 712 N N . ASP A 1 93 ? -12.078 -16.641 32.406 1 86.06 93 ASP A N 1
ATOM 713 C CA . ASP A 1 93 ? -11.852 -18.078 32.188 1 86.06 93 ASP A CA 1
ATOM 714 C C . ASP A 1 93 ? -13.125 -18.766 31.719 1 86.06 93 ASP A C 1
ATOM 716 O O . ASP A 1 93 ? -13.156 -19.984 31.562 1 86.06 93 ASP A O 1
ATOM 720 N N . SER A 1 94 ? -14.125 -17.938 31.453 1 89 94 SER A N 1
ATOM 721 C CA . SER A 1 94 ? -15.375 -18.531 30.984 1 89 94 SER A CA 1
ATOM 722 C C . SER A 1 94 ? -15.219 -19.078 29.562 1 89 94 SER A C 1
ATOM 724 O O . SER A 1 94 ? -14.422 -18.562 28.781 1 89 94 SER A O 1
ATOM 726 N N . LYS A 1 95 ? -15.867 -20.156 29.328 1 90.31 95 LYS A N 1
ATOM 727 C CA . LYS A 1 95 ? -15.82 -20.797 28.016 1 90.31 95 LYS A CA 1
ATOM 728 C C . LYS A 1 95 ? -16.328 -19.844 26.938 1 90.31 95 LYS A C 1
ATOM 730 O O . LYS A 1 95 ? -15.805 -19.812 25.828 1 90.31 95 LYS A O 1
ATOM 735 N N . GLU A 1 96 ? -17.344 -19.078 27.312 1 90.5 96 GLU A N 1
ATOM 736 C CA . GLU A 1 96 ? -17.891 -18.125 26.359 1 90.5 96 GLU A CA 1
ATOM 737 C C . GLU A 1 96 ? -16.859 -17.062 25.969 1 90.5 96 GLU A C 1
ATOM 739 O O . GLU A 1 96 ? -16.688 -16.766 24.797 1 90.5 96 GLU A O 1
ATOM 744 N N . GLN A 1 97 ? -16.219 -16.547 26.984 1 92.75 97 GLN A N 1
ATOM 745 C CA . GLN A 1 97 ? -15.172 -15.555 26.734 1 92.75 97 GLN A CA 1
ATOM 746 C C . GLN A 1 97 ? -14.062 -16.125 25.859 1 92.75 97 GLN A C 1
ATOM 748 O O . GLN A 1 97 ? -13.633 -15.492 24.891 1 92.75 97 GLN A O 1
ATOM 753 N N . GLN A 1 98 ? -13.695 -17.312 26.141 1 92.94 98 GLN A N 1
ATOM 754 C CA . GLN A 1 98 ? -12.594 -17.938 25.406 1 92.94 98 GLN A CA 1
ATOM 755 C C . GLN A 1 98 ? -12.977 -18.203 23.953 1 92.94 98 GLN A C 1
ATOM 757 O O . GLN A 1 98 ? -12.18 -17.969 23.047 1 92.94 98 GLN A O 1
ATOM 762 N N . THR A 1 99 ? -14.141 -18.719 23.766 1 93.88 99 THR A N 1
ATOM 763 C CA . THR A 1 99 ? -14.609 -19.016 22.422 1 93.88 99 THR A CA 1
ATOM 764 C C . THR A 1 99 ? -14.664 -17.75 21.578 1 93.88 99 THR A C 1
ATOM 766 O O . THR A 1 99 ? -14.297 -17.766 20.391 1 93.88 99 THR A O 1
ATOM 769 N N . LYS A 1 100 ? -15.109 -16.703 22.172 1 94.38 100 LYS A N 1
ATOM 770 C CA . LYS A 1 100 ? -15.227 -15.445 21.453 1 94.38 100 LYS A CA 1
ATOM 771 C C . LYS A 1 100 ? -13.852 -14.844 21.172 1 94.38 100 LYS A C 1
ATOM 773 O O . LYS A 1 100 ? -13.617 -14.305 20.094 1 94.38 100 LYS A O 1
ATOM 778 N N . GLU A 1 101 ? -12.938 -14.992 22.094 1 94.94 101 GLU A N 1
ATOM 779 C CA . GLU A 1 101 ? -11.562 -14.531 21.891 1 94.94 101 GLU A CA 1
ATOM 780 C C . GLU A 1 101 ? -10.883 -15.312 20.766 1 94.94 101 GLU A C 1
ATOM 782 O O . GLU A 1 101 ? -10.172 -14.734 19.953 1 94.94 101 GLU A O 1
ATOM 787 N N . GLU A 1 102 ? -11.141 -16.562 20.75 1 95 102 GLU A N 1
ATOM 788 C CA . GLU A 1 102 ? -10.57 -17.422 19.703 1 95 102 GLU A CA 1
ATOM 789 C C . GLU A 1 102 ? -11.133 -17.062 18.328 1 95 102 GLU A C 1
ATOM 791 O O . GLU A 1 102 ? -10.406 -17.094 17.328 1 95 102 GLU A O 1
ATOM 796 N N . ALA A 1 103 ? -12.367 -16.766 18.344 1 94.62 103 ALA A N 1
ATOM 797 C CA . ALA A 1 103 ? -12.992 -16.375 17.078 1 94.62 103 ALA A CA 1
ATOM 798 C C . ALA A 1 103 ? -12.383 -15.078 16.531 1 94.62 103 ALA A C 1
ATOM 800 O O . ALA A 1 103 ? -12.133 -14.961 15.336 1 94.62 103 ALA A O 1
ATOM 801 N N . ILE A 1 104 ? -12.125 -14.109 17.422 1 95.19 104 ILE A N 1
ATOM 802 C CA . ILE A 1 104 ? -11.5 -12.844 17.031 1 95.19 104 ILE A CA 1
ATOM 803 C C . ILE A 1 104 ? -10.078 -13.109 16.531 1 95.19 104 ILE A C 1
ATOM 805 O O . ILE A 1 104 ? -9.672 -12.578 15.492 1 95.19 104 ILE A O 1
ATOM 809 N N . ALA A 1 105 ? -9.375 -13.953 17.188 1 95.06 105 ALA A N 1
ATOM 810 C CA . ALA A 1 105 ? -8.008 -14.289 16.812 1 95.06 105 ALA A CA 1
ATOM 811 C C . ALA A 1 105 ? -7.965 -14.977 15.453 1 95.06 105 ALA A C 1
ATOM 813 O O . ALA A 1 105 ? -7.086 -14.695 14.633 1 95.06 105 ALA A O 1
ATOM 814 N N . LYS A 1 106 ? -8.898 -15.844 15.219 1 94 106 LYS A N 1
ATOM 815 C CA . LYS A 1 106 ? -8.969 -16.547 13.938 1 94 106 LYS A CA 1
ATOM 816 C C . LYS A 1 106 ? -9.227 -15.578 12.789 1 94 106 LYS A C 1
ATOM 818 O O . LYS A 1 106 ? -8.602 -15.672 11.734 1 94 106 LYS A O 1
ATOM 823 N N . TRP A 1 107 ? -10.109 -14.672 13.031 1 93.38 107 TRP A N 1
ATOM 824 C CA . TRP A 1 107 ? -10.422 -13.68 12.008 1 93.38 107 TRP A CA 1
ATOM 825 C C . TRP A 1 107 ? -9.195 -12.82 11.695 1 93.38 107 TRP A C 1
ATOM 827 O O . TRP A 1 107 ? -8.836 -12.641 10.531 1 93.38 107 TRP A O 1
ATOM 837 N N . ILE A 1 108 ? -8.516 -12.32 12.719 1 91.94 108 ILE A N 1
ATOM 838 C CA . ILE A 1 108 ? -7.34 -11.469 12.539 1 91.94 108 ILE A CA 1
ATOM 839 C C . ILE A 1 108 ? -6.215 -12.273 11.898 1 91.94 108 ILE A C 1
ATOM 841 O O . ILE A 1 108 ? -5.555 -11.805 10.969 1 91.94 108 ILE A O 1
ATOM 845 N N . GLY A 1 109 ? -6.023 -13.461 12.297 1 90.25 109 GLY A N 1
ATOM 846 C CA . GLY A 1 109 ? -4.973 -14.32 11.773 1 90.25 109 GLY A CA 1
ATOM 847 C C . GLY A 1 109 ? -5.176 -14.688 10.312 1 90.25 109 GLY A C 1
ATOM 848 O O . GLY A 1 109 ? -4.234 -14.648 9.516 1 90.25 109 GLY A O 1
ATOM 849 N N . CYS A 1 110 ? -6.383 -14.961 9.891 1 91 110 CYS A N 1
ATOM 850 C CA . CYS A 1 110 ? -6.684 -15.438 8.547 1 91 110 CYS A CA 1
ATOM 851 C C . CYS A 1 110 ? -6.738 -14.281 7.555 1 91 110 CYS A C 1
ATOM 853 O O . CYS A 1 110 ? -6.527 -14.469 6.355 1 91 110 CYS A O 1
ATOM 855 N N . THR A 1 111 ? -7.074 -13.102 8.023 1 87.06 111 THR A N 1
ATOM 856 C CA . THR A 1 111 ? -7.164 -11.953 7.129 1 87.06 111 THR A CA 1
ATOM 857 C C . THR A 1 111 ? -5.828 -11.211 7.059 1 87.06 111 THR A C 1
ATOM 859 O O . THR A 1 111 ? -5.578 -10.461 6.113 1 87.06 111 THR A O 1
ATOM 862 N N . GLY A 1 112 ? -5.02 -11.43 8.047 1 83.25 112 GLY A N 1
ATOM 863 C CA . GLY A 1 112 ? -3.734 -10.75 8.07 1 83.25 112 GLY A CA 1
ATOM 864 C C . GLY A 1 112 ? -3.82 -9.336 8.609 1 83.25 112 GLY A C 1
ATOM 865 O O . GLY A 1 112 ? -2.934 -8.516 8.352 1 83.25 112 GLY A O 1
ATOM 866 N N . LEU A 1 113 ? -4.902 -8.969 9.273 1 85.75 113 LEU A N 1
ATOM 867 C CA . LEU A 1 113 ? -5.016 -7.66 9.914 1 85.75 113 LEU A CA 1
ATOM 868 C C . LEU A 1 113 ? -4.012 -7.523 11.055 1 85.75 113 LEU A C 1
ATOM 870 O O . LEU A 1 113 ? -3.623 -8.516 11.664 1 85.75 113 LEU A O 1
ATOM 874 N N . PRO A 1 114 ? -3.59 -6.262 11.266 1 85 114 PRO A N 1
ATOM 875 C CA . PRO A 1 114 ? -2.691 -6.07 12.406 1 85 114 PRO A CA 1
ATOM 876 C C . PRO A 1 114 ? -3.352 -6.414 13.742 1 85 114 PRO A C 1
ATOM 878 O O . PRO A 1 114 ? -4.543 -6.164 13.922 1 85 114 PRO A O 1
ATOM 881 N N . VAL A 1 115 ? -2.561 -6.949 14.625 1 88.25 115 VAL A N 1
ATOM 882 C CA . VAL A 1 115 ? -3.055 -7.355 15.938 1 88.25 115 VAL A CA 1
ATOM 883 C C . VAL A 1 115 ? -3.545 -6.133 16.703 1 88.25 115 VAL A C 1
ATOM 885 O O . VAL A 1 115 ? -4.379 -6.25 17.609 1 88.25 115 VAL A O 1
ATOM 888 N N . THR A 1 116 ? -3.109 -4.945 16.328 1 88.62 116 THR A N 1
ATOM 889 C CA . THR A 1 116 ? -3.492 -3.709 17 1 88.62 116 THR A CA 1
ATOM 890 C C . THR A 1 116 ? -4.934 -3.336 16.672 1 88.62 116 THR A C 1
ATOM 892 O O . THR A 1 116 ? -5.492 -2.406 17.25 1 88.62 116 THR A O 1
ATOM 895 N N . THR A 1 117 ? -5.512 -4.039 15.742 1 89.19 117 THR A N 1
ATOM 896 C CA . THR A 1 117 ? -6.906 -3.809 15.383 1 89.19 117 THR A CA 1
ATOM 897 C C . THR A 1 117 ? -7.809 -3.947 16.609 1 89.19 117 THR A C 1
ATOM 899 O O . THR A 1 117 ? -8.797 -3.227 16.734 1 89.19 117 THR A O 1
ATOM 902 N N . VAL A 1 118 ? -7.438 -4.82 17.562 1 92.75 118 VAL A N 1
ATOM 903 C CA . VAL A 1 118 ? -8.273 -5.086 18.734 1 92.75 118 VAL A CA 1
ATOM 904 C C . VAL A 1 118 ? -8.156 -3.93 19.719 1 92.75 118 VAL A C 1
ATOM 906 O O . VAL A 1 118 ? -8.984 -3.803 20.625 1 92.75 118 VAL A O 1
ATOM 909 N N . GLU A 1 119 ? -7.148 -3.105 19.516 1 91.19 119 GLU A N 1
ATOM 910 C CA . GLU A 1 119 ? -6.961 -1.969 20.406 1 91.19 119 GLU A CA 1
ATOM 911 C C . GLU A 1 119 ? -7.594 -0.704 19.844 1 91.19 119 GLU A C 1
ATOM 913 O O . GLU A 1 119 ? -7.625 0.335 20.5 1 91.19 119 GLU A O 1
ATOM 918 N N . ASP A 1 120 ? -8.008 -0.815 18.594 1 90 120 ASP A N 1
ATOM 919 C CA . ASP A 1 120 ? -8.711 0.311 17.984 1 90 120 ASP A CA 1
ATOM 920 C C . ASP A 1 120 ? -9.977 0.652 18.766 1 90 120 ASP A C 1
ATOM 922 O O . ASP A 1 120 ? -10.781 -0.232 19.078 1 90 120 ASP A O 1
ATOM 926 N N . GLU A 1 121 ? -10.203 1.901 19.094 1 90 121 GLU A N 1
ATOM 927 C CA . GLU A 1 121 ? -11.312 2.348 19.938 1 90 121 GLU A CA 1
ATOM 928 C C . GLU A 1 121 ? -12.656 2.014 19.297 1 90 121 GLU A C 1
ATOM 930 O O . GLU A 1 121 ? -13.578 1.565 19.969 1 90 121 GLU A O 1
ATOM 935 N N . ASP A 1 122 ? -12.734 2.213 18 1 90.38 122 ASP A N 1
ATOM 936 C CA . ASP A 1 122 ? -14 1.96 17.312 1 90.38 122 ASP A CA 1
ATOM 937 C C . ASP A 1 122 ? -14.297 0.465 17.25 1 90.38 122 ASP A C 1
ATOM 939 O O . ASP A 1 122 ? -15.461 0.06 17.312 1 90.38 122 ASP A O 1
ATOM 943 N N . PHE A 1 123 ? -13.266 -0.415 17.172 1 94.38 123 PHE A N 1
ATOM 944 C CA . PHE A 1 123 ? -13.469 -1.859 17.188 1 94.38 123 PHE A CA 1
ATOM 945 C C . PHE A 1 123 ? -13.984 -2.32 18.547 1 94.38 123 PHE A C 1
ATOM 947 O O . PHE A 1 123 ? -14.906 -3.133 18.625 1 94.38 123 PHE A O 1
ATOM 954 N N . VAL A 1 124 ? -13.383 -1.775 19.531 1 93.06 124 VAL A N 1
ATOM 955 C CA . VAL A 1 124 ? -13.766 -2.125 20.891 1 93.06 124 VAL A CA 1
ATOM 956 C C . VAL A 1 124 ? -15.219 -1.716 21.141 1 93.06 124 VAL A C 1
ATOM 958 O O . VAL A 1 124 ? -16 -2.496 21.672 1 93.06 124 VAL A O 1
ATOM 961 N N . LEU A 1 125 ? -15.547 -0.51 20.703 1 91.81 125 LEU A N 1
ATOM 962 C CA . LEU A 1 125 ? -16.906 -0.029 20.859 1 91.81 125 LEU A CA 1
ATOM 963 C C . LEU A 1 125 ? -17.891 -0.906 20.094 1 91.81 125 LEU A C 1
ATOM 965 O O . LEU A 1 125 ? -18.984 -1.197 20.578 1 91.81 125 LEU A O 1
ATOM 969 N N . MET A 1 126 ? -17.5 -1.354 18.906 1 93.44 126 MET A N 1
ATOM 970 C CA . MET A 1 126 ? -18.344 -2.223 18.094 1 93.44 126 MET A CA 1
ATOM 971 C C . MET A 1 126 ? -18.562 -3.564 18.797 1 93.44 126 MET A C 1
ATOM 973 O O . MET A 1 126 ? -19.703 -4.031 18.906 1 93.44 126 MET A O 1
ATOM 977 N N . MET A 1 127 ? -17.531 -4.113 19.328 1 94.12 127 MET A N 1
ATOM 978 C CA . MET A 1 127 ? -17.625 -5.414 19.984 1 94.12 127 MET A CA 1
ATOM 979 C C . MET A 1 127 ? -18.438 -5.32 21.266 1 94.12 127 MET A C 1
ATOM 981 O O . MET A 1 127 ? -19.234 -6.219 21.578 1 94.12 127 MET A O 1
ATOM 985 N N . GLU A 1 128 ? -18.25 -4.203 21.938 1 91.56 128 GLU A N 1
ATOM 986 C CA . GLU A 1 128 ? -19 -3.99 23.172 1 91.56 128 GLU A CA 1
ATOM 987 C C . GLU A 1 128 ? -20.484 -3.824 22.875 1 91.56 128 GLU A C 1
ATOM 989 O O . GLU A 1 128 ? -21.328 -4.215 23.688 1 91.56 128 GLU A O 1
ATOM 994 N N . THR A 1 129 ? -20.766 -3.252 21.797 1 92.56 129 THR A N 1
ATOM 995 C CA . THR A 1 129 ? -22.156 -3.07 21.391 1 92.56 129 THR A CA 1
ATOM 996 C C . THR A 1 129 ? -22.781 -4.402 20.984 1 92.56 129 THR A C 1
ATOM 998 O O . THR A 1 129 ? -23.953 -4.652 21.25 1 92.56 129 THR A O 1
ATOM 1001 N N . VAL A 1 130 ? -22.016 -5.227 20.359 1 91.88 130 VAL A N 1
ATOM 1002 C CA . VAL A 1 130 ? -22.516 -6.523 19.906 1 91.88 130 VAL A CA 1
ATOM 1003 C C . VAL A 1 130 ? -22.703 -7.449 21.109 1 91.88 130 VAL A C 1
ATOM 1005 O O . VAL A 1 130 ? -23.719 -8.133 21.219 1 91.88 130 VAL A O 1
ATOM 1008 N N . ASP A 1 131 ? -21.719 -7.457 21.969 1 92 131 ASP A N 1
ATOM 1009 C CA . ASP A 1 131 ? -21.812 -8.227 23.219 1 92 131 ASP A CA 1
ATOM 1010 C C . ASP A 1 131 ? -21.266 -7.426 24.391 1 92 131 ASP A C 1
ATOM 1012 O O . ASP A 1 131 ? -20.047 -7.387 24.625 1 92 131 ASP A O 1
ATOM 1016 N N . ARG A 1 132 ? -22.156 -6.941 25.172 1 88.94 132 ARG A N 1
ATOM 1017 C CA . ARG A 1 132 ? -21.828 -6.059 26.297 1 88.94 132 ARG A CA 1
ATOM 1018 C C . ARG A 1 132 ? -21 -6.793 27.344 1 88.94 132 ARG A C 1
ATOM 1020 O O . ARG A 1 132 ? -20.281 -6.168 28.125 1 88.94 132 ARG A O 1
ATOM 1027 N N . LYS A 1 133 ? -21.109 -8.117 27.297 1 90.94 133 LYS A N 1
ATOM 1028 C CA . LYS A 1 133 ? -20.438 -8.906 28.312 1 90.94 133 LYS A CA 1
ATOM 1029 C C . LYS A 1 133 ? -19.016 -9.25 27.891 1 90.94 133 LYS A C 1
ATOM 1031 O O . LYS A 1 133 ? -18.219 -9.719 28.703 1 90.94 133 LYS A O 1
ATOM 1036 N N . LEU A 1 134 ? -18.781 -9.062 26.688 1 92.69 134 LEU A N 1
ATOM 1037 C CA . LEU A 1 134 ? -17.484 -9.461 26.141 1 92.69 134 LEU A CA 1
ATOM 1038 C C . LEU A 1 134 ? -16.422 -8.422 26.484 1 92.69 134 LEU A C 1
ATOM 1040 O O . LEU A 1 134 ? -16.656 -7.219 26.328 1 92.69 134 LEU A O 1
ATOM 1044 N N . THR A 1 135 ? -15.352 -8.828 27.031 1 91.31 135 THR A N 1
ATOM 1045 C CA . THR A 1 135 ? -14.164 -7.988 27.156 1 91.31 135 THR A CA 1
ATOM 1046 C C . THR A 1 135 ? -13.18 -8.266 26.031 1 91.31 135 THR A C 1
ATOM 1048 O O . THR A 1 135 ? -12.656 -9.375 25.906 1 91.31 135 THR A O 1
ATOM 1051 N N . VAL A 1 136 ? -12.953 -7.277 25.234 1 92.88 136 VAL A N 1
ATOM 1052 C CA . VAL A 1 136 ? -12.047 -7.449 24.109 1 92.88 136 VAL A CA 1
ATOM 1053 C C . VAL A 1 136 ? -10.625 -7.688 24.625 1 92.88 136 VAL A C 1
ATOM 1055 O O . VAL A 1 136 ? -10.125 -6.93 25.453 1 92.88 136 VAL A O 1
ATOM 1058 N N . PRO A 1 137 ? -10.047 -8.711 24.172 1 92.5 137 PRO A N 1
ATOM 1059 C CA . PRO A 1 137 ? -8.703 -9.039 24.641 1 92.5 137 PRO A CA 1
ATOM 1060 C C . PRO A 1 137 ? -7.652 -8.039 24.156 1 92.5 137 PRO A C 1
ATOM 1062 O O . PRO A 1 137 ? -7.887 -7.32 23.172 1 92.5 137 PRO A O 1
ATOM 1065 N N . LYS A 1 138 ? -6.531 -8.023 24.859 1 93.06 138 LYS A N 1
ATOM 1066 C CA . LYS A 1 138 ? -5.414 -7.168 24.469 1 93.06 138 LYS A CA 1
ATOM 1067 C C . LYS A 1 138 ? -4.598 -7.812 23.344 1 93.06 138 LYS A C 1
ATOM 1069 O O . LYS A 1 138 ? -4.785 -8.992 23.031 1 93.06 138 LYS A O 1
ATOM 1074 N N . LYS A 1 139 ? -3.709 -7.082 22.812 1 92.94 139 LYS A N 1
ATOM 1075 C CA . LYS A 1 139 ? -2.93 -7.5 21.641 1 92.94 139 LYS A CA 1
ATOM 1076 C C . LYS A 1 139 ? -2.08 -8.727 21.969 1 92.94 139 LYS A C 1
ATOM 1078 O O . LYS A 1 139 ? -1.939 -9.625 21.141 1 92.94 139 LYS A O 1
ATOM 1083 N N . THR A 1 140 ? -1.541 -8.812 23.094 1 92.56 140 THR A N 1
ATOM 1084 C CA . THR A 1 140 ? -0.661 -9.914 23.469 1 92.56 140 THR A CA 1
ATOM 1085 C C . THR A 1 140 ? -1.431 -11.234 23.516 1 92.56 140 THR A C 1
ATOM 1087 O O . THR A 1 140 ? -0.95 -12.258 23.031 1 92.56 140 THR A O 1
ATOM 1090 N N . LYS A 1 141 ? -2.549 -11.172 24.094 1 94.12 141 LYS A N 1
ATOM 1091 C CA . LYS A 1 141 ? -3.367 -12.375 24.172 1 94.12 141 LYS A CA 1
ATOM 1092 C C . LYS A 1 141 ? -3.793 -12.836 22.781 1 94.12 141 LYS A C 1
ATOM 1094 O O . LYS A 1 141 ? -3.773 -14.031 22.484 1 94.12 141 LYS A O 1
ATOM 1099 N N . ILE A 1 142 ? -4.188 -11.906 21.984 1 93.88 142 ILE A N 1
ATOM 1100 C CA . ILE A 1 142 ? -4.609 -12.227 20.625 1 93.88 142 ILE A CA 1
ATOM 1101 C C . ILE A 1 142 ? -3.439 -12.836 19.859 1 93.88 142 ILE A C 1
ATOM 1103 O O . ILE A 1 142 ? -3.613 -13.812 19.109 1 93.88 142 ILE A O 1
ATOM 1107 N N . SER A 1 143 ? -2.264 -12.266 20 1 92.44 143 SER A N 1
ATOM 1108 C CA . SER A 1 143 ? -1.078 -12.812 19.344 1 92.44 143 SER A CA 1
ATOM 1109 C C . SER A 1 143 ? -0.826 -14.258 19.75 1 92.44 143 SER A C 1
ATOM 1111 O O . SER A 1 143 ? -0.508 -15.102 18.922 1 92.44 143 SER A O 1
ATOM 1113 N N . ASN A 1 144 ? -1.033 -14.539 20.984 1 94.25 144 ASN A N 1
ATOM 1114 C CA . ASN A 1 144 ? -0.848 -15.898 21.484 1 94.25 144 ASN A CA 1
ATOM 1115 C C . ASN A 1 144 ? -1.899 -16.844 20.922 1 94.25 144 ASN A C 1
ATOM 1117 O O . ASN A 1 144 ? -1.587 -18 20.594 1 94.25 144 ASN A O 1
ATOM 1121 N N . LEU A 1 145 ? -3.088 -16.375 20.922 1 95.31 145 LEU A N 1
ATOM 1122 C CA . LEU A 1 145 ? -4.164 -17.203 20.406 1 95.31 145 LEU A CA 1
ATOM 1123 C C . LEU A 1 145 ? -3.959 -17.484 18.922 1 95.31 145 LEU A C 1
ATOM 1125 O O . LEU A 1 145 ? -4.285 -18.578 18.438 1 95.31 145 LEU A O 1
ATOM 1129 N N . ILE A 1 146 ? -3.416 -16.516 18.156 1 94 146 ILE A N 1
ATOM 1130 C CA . ILE A 1 146 ? -3.111 -16.719 16.75 1 94 146 ILE A CA 1
ATOM 1131 C C . ILE A 1 146 ? -2.016 -17.766 16.594 1 94 146 ILE A C 1
ATOM 1133 O O . ILE A 1 146 ? -2.088 -18.625 15.719 1 94 146 ILE A O 1
ATOM 1137 N N . ASP A 1 147 ? -1.035 -17.703 17.453 1 93.81 147 ASP A N 1
ATOM 1138 C CA . ASP A 1 147 ? 0.046 -18.688 17.438 1 93.81 147 ASP A CA 1
ATOM 1139 C C . ASP A 1 147 ? -0.481 -20.094 17.703 1 93.81 147 ASP A C 1
ATOM 1141 O O . ASP A 1 147 ? -0.067 -21.062 17.062 1 93.81 147 ASP A O 1
ATOM 1145 N N . LYS A 1 148 ? -1.352 -20.188 18.625 1 94.88 148 LYS A N 1
ATOM 1146 C CA . LYS A 1 148 ? -1.961 -21.469 18.922 1 94.88 148 LYS A CA 1
ATOM 1147 C C . LYS A 1 148 ? -2.773 -21.984 17.75 1 94.88 148 LYS A C 1
ATOM 1149 O O . LYS A 1 148 ? -2.711 -23.172 17.406 1 94.88 148 LYS A O 1
ATOM 1154 N N . TYR A 1 149 ? -3.514 -21.125 17.188 1 94.56 149 TYR A N 1
ATOM 1155 C CA . TYR A 1 149 ? -4.297 -21.484 16.016 1 94.56 149 TYR A CA 1
ATOM 1156 C C . TYR A 1 149 ? -3.389 -21.938 14.867 1 94.56 149 TYR A C 1
ATOM 1158 O O . TYR A 1 149 ? -3.68 -22.922 14.188 1 94.56 149 TYR A O 1
ATOM 1166 N N . TYR A 1 150 ? -2.322 -21.219 14.68 1 94.06 150 TYR A N 1
ATOM 1167 C CA . TYR A 1 150 ? -1.328 -21.547 13.672 1 94.06 150 TYR A CA 1
ATOM 1168 C C . TYR A 1 150 ? -0.8 -22.969 13.875 1 94.06 150 TYR A C 1
ATOM 1170 O O . TYR A 1 150 ? -0.74 -23.766 12.938 1 94.06 150 TYR A O 1
ATOM 1178 N N . GLU A 1 151 ? -0.432 -23.266 15.047 1 94.88 151 GLU A N 1
ATOM 1179 C CA . GLU A 1 151 ? 0.099 -24.594 15.367 1 94.88 151 GLU A CA 1
ATOM 1180 C C . GLU A 1 151 ? -0.937 -25.688 15.094 1 94.88 151 GLU A C 1
ATOM 1182 O O . GLU A 1 151 ? -0.598 -26.766 14.609 1 94.88 151 GLU A O 1
ATOM 1187 N N . GLY A 1 152 ? -2.127 -25.328 15.406 1 94.88 152 GLY A N 1
ATOM 1188 C CA . GLY A 1 152 ? -3.193 -26.281 15.125 1 94.88 152 GLY A CA 1
ATOM 1189 C C . GLY A 1 152 ? -3.381 -26.531 13.641 1 94.88 152 GLY A C 1
ATOM 1190 O O . GLY A 1 152 ? -3.568 -27.672 13.219 1 94.88 152 GLY A O 1
ATOM 1191 N N . GLU A 1 153 ? -3.385 -25.484 12.898 1 94.88 153 GLU A N 1
ATOM 1192 C CA . GLU A 1 153 ? -3.525 -25.609 11.453 1 94.88 153 GLU A CA 1
ATOM 1193 C C . GLU A 1 153 ? -2.346 -26.375 10.852 1 94.88 153 GLU A C 1
ATOM 1195 O O . GLU A 1 153 ? -2.521 -27.188 9.945 1 94.88 153 GLU A O 1
ATOM 1200 N N . VAL A 1 154 ? -1.112 -26.125 11.344 1 95.06 154 VAL A N 1
ATOM 1201 C CA . VAL A 1 154 ? 0.077 -26.828 10.867 1 95.06 154 VAL A CA 1
ATOM 1202 C C . VAL A 1 154 ? -0.072 -28.328 11.109 1 95.06 154 VAL A C 1
ATOM 1204 O O . VAL A 1 154 ? 0.227 -29.141 10.234 1 95.06 154 VAL A O 1
ATOM 1207 N N . GLN A 1 155 ? -0.582 -28.703 12.234 1 95.25 155 GLN A N 1
ATOM 1208 C CA . GLN A 1 155 ? -0.76 -30.109 12.562 1 95.25 155 GLN A CA 1
ATOM 1209 C C . GLN A 1 155 ? -1.812 -30.75 11.664 1 95.25 155 GLN A C 1
ATOM 1211 O O . GLN A 1 155 ? -1.657 -31.891 11.234 1 95.25 155 GLN A O 1
ATOM 1216 N N . LYS A 1 156 ? -2.814 -30 11.445 1 94.31 156 LYS A N 1
ATOM 1217 C CA . LYS A 1 156 ? -3.863 -30.469 10.555 1 94.31 156 LYS A CA 1
ATOM 1218 C C . LYS A 1 156 ? -3.307 -30.766 9.164 1 94.31 156 LYS A C 1
ATOM 1220 O O . LYS A 1 156 ? -3.537 -31.844 8.602 1 94.31 156 LYS A O 1
ATOM 1225 N N . PHE A 1 157 ? -2.572 -29.891 8.633 1 95.06 157 PHE A N 1
ATOM 1226 C CA . PHE A 1 157 ? -2.033 -30.062 7.285 1 95.06 157 PHE A CA 1
ATOM 1227 C C . PHE A 1 157 ? -0.936 -31.109 7.277 1 95.06 157 PHE A C 1
ATOM 1229 O O . PHE A 1 157 ? -0.759 -31.828 6.285 1 95.06 157 PHE A O 1
ATOM 1236 N N . ARG A 1 158 ? -0.218 -31.219 8.367 1 95.19 158 ARG A N 1
ATOM 1237 C CA . ARG A 1 158 ? 0.775 -32.281 8.477 1 95.19 158 ARG A CA 1
ATOM 1238 C C . ARG A 1 158 ? 0.121 -33.656 8.359 1 95.19 158 ARG A C 1
ATOM 1240 O O . ARG A 1 158 ? 0.648 -34.562 7.691 1 95.19 158 ARG A O 1
ATOM 1247 N N . ARG A 1 159 ? -0.985 -33.781 8.953 1 94.31 159 ARG A N 1
ATOM 1248 C CA . ARG A 1 159 ? -1.728 -35.031 8.891 1 94.31 159 ARG A CA 1
ATOM 1249 C C . ARG A 1 159 ? -2.238 -35.312 7.473 1 94.31 159 ARG A C 1
ATOM 1251 O O . ARG A 1 159 ? -2.158 -36.438 6.977 1 94.31 159 ARG A O 1
ATOM 1258 N N . ARG A 1 160 ? -2.734 -34.312 6.879 1 94.31 160 ARG A N 1
ATOM 1259 C CA . ARG A 1 160 ? -3.242 -34.438 5.52 1 94.31 160 ARG A CA 1
ATOM 1260 C C . ARG A 1 160 ? -2.121 -34.781 4.547 1 94.31 160 ARG A C 1
ATOM 1262 O O . ARG A 1 160 ? -2.309 -35.625 3.652 1 94.31 160 ARG A O 1
ATOM 1269 N N . LEU A 1 161 ? -0.964 -34.188 4.723 1 94.94 161 LEU A N 1
ATOM 1270 C CA . LEU A 1 161 ? 0.178 -34.438 3.852 1 94.94 161 LEU A CA 1
ATOM 1271 C C . LEU A 1 161 ? 0.74 -35.844 4.082 1 94.94 161 LEU A C 1
ATOM 1273 O O . LEU A 1 161 ? 1.234 -36.469 3.146 1 94.94 161 LEU A O 1
ATOM 1277 N N . ALA A 1 162 ? 0.633 -36.281 5.312 1 93.88 162 ALA A N 1
ATOM 1278 C CA . ALA A 1 162 ? 1.084 -37.625 5.625 1 93.88 162 ALA A CA 1
ATOM 1279 C C . ALA A 1 162 ? 0.221 -38.656 4.914 1 93.88 162 ALA A C 1
ATOM 1281 O O . ALA A 1 162 ? 0.72 -39.719 4.488 1 93.88 162 ALA A O 1
ATOM 1282 N N . ALA A 1 163 ? -1.033 -38.344 4.711 1 93.56 163 ALA A N 1
ATOM 1283 C CA . ALA A 1 163 ? -1.974 -39.25 4.074 1 93.56 163 ALA A CA 1
ATOM 1284 C C . ALA A 1 163 ? -1.889 -39.156 2.555 1 93.56 163 ALA A C 1
ATOM 1286 O O . ALA A 1 163 ? -2.354 -40.062 1.845 1 93.56 163 ALA A O 1
ATOM 1287 N N . ALA A 1 164 ? -1.293 -38.188 2.055 1 94.5 164 ALA A N 1
ATOM 1288 C CA . ALA A 1 164 ? -1.18 -38.031 0.609 1 94.5 164 ALA A CA 1
ATOM 1289 C C . ALA A 1 164 ? -0.223 -39.062 0.006 1 94.5 164 ALA A C 1
ATOM 1291 O O . ALA A 1 164 ? 0.79 -39.406 0.618 1 94.5 164 ALA A O 1
ATOM 1292 N N . ARG A 1 165 ? -0.502 -39.531 -1.178 1 92.81 165 ARG A N 1
ATOM 1293 C CA . ARG A 1 165 ? 0.313 -40.531 -1.849 1 92.81 165 ARG A CA 1
ATOM 1294 C C . ARG A 1 165 ? 1.521 -39.906 -2.527 1 92.81 165 ARG A C 1
ATOM 1296 O O . ARG A 1 165 ? 2.654 -40.344 -2.332 1 92.81 165 ARG A O 1
ATOM 1303 N N . ARG A 1 166 ? 1.247 -38.906 -3.301 1 93.25 166 ARG A N 1
ATOM 1304 C CA . ARG A 1 166 ? 2.283 -38.156 -4.012 1 93.25 166 ARG A CA 1
ATOM 1305 C C . ARG A 1 166 ? 2.088 -36.656 -3.859 1 93.25 166 ARG A C 1
ATOM 1307 O O . ARG A 1 166 ? 0.958 -36.188 -3.73 1 93.25 166 ARG A O 1
ATOM 1314 N N . ILE A 1 167 ? 3.236 -35.969 -3.863 1 94.06 167 ILE A N 1
ATOM 1315 C CA . ILE A 1 167 ? 3.178 -34.531 -3.637 1 94.06 167 ILE A CA 1
ATOM 1316 C C . ILE A 1 167 ? 4.086 -33.812 -4.633 1 94.06 167 ILE A C 1
ATOM 1318 O O . ILE A 1 167 ? 5.129 -34.344 -5.023 1 94.06 167 ILE A O 1
ATOM 1322 N N . ALA A 1 168 ? 3.633 -32.688 -5.102 1 93.75 168 ALA A N 1
ATOM 1323 C CA . ALA A 1 168 ? 4.473 -31.797 -5.891 1 93.75 168 ALA A CA 1
ATOM 1324 C C . ALA A 1 168 ? 4.848 -30.562 -5.09 1 93.75 168 ALA A C 1
ATOM 1326 O O . ALA A 1 168 ? 4.027 -30.016 -4.344 1 93.75 168 ALA A O 1
ATOM 1327 N N . ILE A 1 169 ? 6.086 -30.125 -5.238 1 93.62 169 ILE A N 1
ATOM 1328 C CA . ILE A 1 169 ? 6.574 -28.984 -4.48 1 93.62 169 ILE A CA 1
ATOM 1329 C C . ILE A 1 169 ? 6.848 -27.812 -5.426 1 93.62 169 ILE A C 1
ATOM 1331 O O . ILE A 1 169 ? 7.387 -28 -6.516 1 93.62 169 ILE A O 1
ATOM 1335 N N . GLY A 1 170 ? 6.332 -26.688 -5.082 1 92.81 170 GLY A N 1
ATOM 1336 C CA . GLY A 1 170 ? 6.621 -25.453 -5.801 1 92.81 170 GLY A CA 1
ATOM 1337 C C . GLY A 1 170 ? 7.52 -24.516 -5.027 1 92.81 170 GLY A C 1
ATOM 1338 O O . GLY A 1 170 ? 7.344 -24.328 -3.818 1 92.81 170 GLY A O 1
ATOM 1339 N N . ILE A 1 171 ? 8.555 -23.969 -5.703 1 92.69 171 ILE A N 1
ATOM 1340 C CA . ILE A 1 171 ? 9.508 -23.094 -5.039 1 92.69 171 ILE A CA 1
ATOM 1341 C C . ILE A 1 171 ? 9.672 -21.812 -5.855 1 92.69 171 ILE A C 1
ATOM 1343 O O . ILE A 1 171 ? 9.719 -21.844 -7.086 1 92.69 171 ILE A O 1
ATOM 1347 N N . ASP A 1 172 ? 9.664 -20.703 -5.184 1 91.38 172 ASP A N 1
ATOM 1348 C CA . ASP A 1 172 ? 9.945 -19.422 -5.824 1 91.38 172 ASP A CA 1
ATOM 1349 C C . ASP A 1 172 ? 10.594 -18.453 -4.844 1 91.38 172 ASP A C 1
ATOM 1351 O O . ASP A 1 172 ? 10.383 -18.547 -3.633 1 91.38 172 ASP A O 1
ATOM 1355 N N . LEU A 1 173 ? 11.406 -17.641 -5.414 1 89.19 173 LEU A N 1
ATOM 1356 C CA . LEU A 1 173 ? 12.117 -16.641 -4.613 1 89.19 173 LEU A CA 1
ATOM 1357 C C . LEU A 1 173 ? 11.57 -15.242 -4.867 1 89.19 173 LEU A C 1
ATOM 1359 O O . LEU A 1 173 ? 11.266 -14.891 -6.008 1 89.19 173 LEU A O 1
ATOM 1363 N N . TRP A 1 174 ? 11.383 -14.547 -3.717 1 83.75 174 TRP A N 1
ATOM 1364 C CA . TRP A 1 174 ? 10.906 -13.172 -3.799 1 83.75 174 TRP A CA 1
ATOM 1365 C C . TRP A 1 174 ? 11.789 -12.242 -2.98 1 83.75 174 TRP A C 1
ATOM 1367 O O . TRP A 1 174 ? 12.141 -12.555 -1.841 1 83.75 174 TRP A O 1
ATOM 1377 N N . THR A 1 175 ? 12.141 -11.18 -3.596 1 79.31 175 THR A N 1
ATOM 1378 C CA . THR A 1 175 ? 12.922 -10.164 -2.896 1 79.31 175 THR A CA 1
ATOM 1379 C C . THR A 1 175 ? 12.102 -8.891 -2.699 1 79.31 175 THR A C 1
ATOM 1381 O O . THR A 1 175 ? 11.484 -8.391 -3.639 1 79.31 175 THR A O 1
ATOM 1384 N N . LYS A 1 176 ? 12.008 -8.414 -1.465 1 76.25 176 LYS A N 1
ATOM 1385 C CA . LYS A 1 176 ? 11.273 -7.195 -1.136 1 76.25 176 LYS A CA 1
ATOM 1386 C C . LYS A 1 176 ? 11.844 -5.992 -1.886 1 76.25 176 LYS A C 1
ATOM 1388 O O . LYS A 1 176 ? 13.023 -5.977 -2.248 1 76.25 176 LYS A O 1
ATOM 1393 N N . LYS A 1 177 ? 10.883 -5.051 -1.985 1 71.06 177 LYS A N 1
ATOM 1394 C CA . LYS A 1 177 ? 11.32 -3.807 -2.613 1 71.06 177 LYS A CA 1
ATOM 1395 C C . LYS A 1 177 ? 12.422 -3.139 -1.8 1 71.06 177 LYS A C 1
ATOM 1397 O O . LYS A 1 177 ? 12.359 -3.102 -0.569 1 71.06 177 LYS A O 1
ATOM 1402 N N . GLY A 1 178 ? 13.547 -2.783 -2.281 1 66.19 178 GLY A N 1
ATOM 1403 C CA . GLY A 1 178 ? 14.68 -2.174 -1.599 1 66.19 178 GLY A CA 1
ATOM 1404 C C . GLY A 1 178 ? 15.766 -3.17 -1.236 1 66.19 178 GLY A C 1
ATOM 1405 O O . GLY A 1 178 ? 16.812 -2.791 -0.699 1 66.19 178 GLY A O 1
ATOM 1406 N N . LEU A 1 179 ? 15.445 -4.457 -1.537 1 65.69 179 LEU A N 1
ATOM 1407 C CA . LEU A 1 179 ? 16.422 -5.531 -1.429 1 65.69 179 LEU A CA 1
ATOM 1408 C C . LEU A 1 179 ? 16.812 -5.77 0.027 1 65.69 179 LEU A C 1
ATOM 1410 O O . LEU A 1 179 ? 17.953 -6.133 0.319 1 65.69 179 LEU A O 1
ATOM 1414 N N . THR A 1 180 ? 15.859 -5.457 0.921 1 72.69 180 THR A N 1
ATOM 1415 C CA . THR A 1 180 ? 16.156 -5.562 2.344 1 72.69 180 THR A CA 1
ATOM 1416 C C . THR A 1 180 ? 16.031 -7.008 2.82 1 72.69 180 THR A C 1
ATOM 1418 O O . THR A 1 180 ? 16.625 -7.395 3.824 1 72.69 180 THR A O 1
ATOM 1421 N N . ALA A 1 181 ? 15.188 -7.734 2.092 1 78.75 181 ALA A N 1
ATOM 1422 C CA . ALA A 1 181 ? 14.969 -9.117 2.504 1 78.75 181 ALA A CA 1
ATOM 1423 C C . ALA A 1 181 ? 14.453 -9.961 1.341 1 78.75 181 ALA A C 1
ATOM 1425 O O . ALA A 1 181 ? 13.75 -9.453 0.465 1 78.75 181 ALA A O 1
ATOM 1426 N N . SER A 1 182 ? 14.945 -11.148 1.259 1 85.12 182 SER A N 1
ATOM 1427 C CA . SER A 1 182 ? 14.461 -12.117 0.274 1 85.12 182 SER A CA 1
ATOM 1428 C C . SER A 1 182 ? 13.805 -13.312 0.95 1 85.12 182 SER A C 1
ATOM 1430 O O . SER A 1 182 ? 14.234 -13.742 2.021 1 85.12 182 SER A O 1
ATOM 1432 N N . PHE A 1 183 ? 12.742 -13.727 0.315 1 88.38 183 PHE A N 1
ATOM 1433 C CA . PHE A 1 183 ? 11.984 -14.828 0.902 1 88.38 183 PHE A CA 1
ATOM 1434 C C . PHE A 1 183 ? 11.82 -15.969 -0.095 1 88.38 183 PHE A C 1
ATOM 1436 O O . PHE A 1 183 ? 11.625 -15.734 -1.289 1 88.38 183 PHE A O 1
ATOM 1443 N N . LEU A 1 184 ? 11.977 -17.172 0.419 1 92.06 184 LEU A N 1
ATOM 1444 C CA . LEU A 1 184 ? 11.719 -18.375 -0.344 1 92.06 184 LEU A CA 1
ATOM 1445 C C . LEU A 1 184 ? 10.367 -18.984 0.035 1 92.06 184 LEU A C 1
ATOM 1447 O O . LEU A 1 184 ? 10.125 -19.297 1.205 1 92.06 184 LEU A O 1
ATOM 1451 N N . ALA A 1 185 ? 9.469 -19.016 -0.942 1 93.81 185 ALA A N 1
ATOM 1452 C CA . ALA A 1 185 ? 8.172 -19.641 -0.716 1 93.81 185 ALA A CA 1
ATOM 1453 C C . ALA A 1 185 ? 8.18 -21.109 -1.17 1 93.81 185 ALA A C 1
ATOM 1455 O O . ALA A 1 185 ? 8.57 -21.406 -2.299 1 93.81 185 ALA A O 1
ATOM 1456 N N . ILE A 1 186 ? 7.867 -21.969 -0.311 1 94.88 186 ILE A N 1
ATOM 1457 C CA . ILE A 1 186 ? 7.758 -23.391 -0.603 1 94.88 186 ILE A CA 1
ATOM 1458 C C . ILE A 1 186 ? 6.301 -23.828 -0.469 1 94.88 186 ILE A C 1
ATOM 1460 O O . ILE A 1 186 ? 5.699 -23.688 0.598 1 94.88 186 ILE A O 1
ATOM 1464 N N . SER A 1 187 ? 5.742 -24.281 -1.539 1 94.06 187 SER A N 1
ATOM 1465 C CA . SER A 1 187 ? 4.355 -24.734 -1.54 1 94.06 187 SER A CA 1
ATOM 1466 C C . SER A 1 187 ? 4.246 -26.203 -1.923 1 94.06 187 SER A C 1
ATOM 1468 O O . SER A 1 187 ? 5.203 -26.781 -2.432 1 94.06 187 SER A O 1
ATOM 1470 N N . SER A 1 188 ? 3.141 -26.766 -1.604 1 94.25 188 SER A N 1
ATOM 1471 C CA . SER A 1 188 ? 2.877 -28.172 -1.933 1 94.25 188 SER A CA 1
ATOM 1472 C C . SER A 1 188 ? 1.496 -28.328 -2.557 1 94.25 188 SER A C 1
ATOM 1474 O O . SER A 1 188 ? 0.539 -27.672 -2.148 1 94.25 188 SER A O 1
ATOM 1476 N N . CYS A 1 189 ? 1.475 -29.094 -3.543 1 93.75 189 CYS A N 1
ATOM 1477 C CA . CYS A 1 189 ? 0.225 -29.484 -4.191 1 93.75 189 CYS A CA 1
ATOM 1478 C C . CYS A 1 189 ? 0.013 -30.984 -4.109 1 93.75 189 CYS A C 1
ATOM 1480 O O . CYS A 1 189 ? 0.93 -31.766 -4.383 1 93.75 189 CYS A O 1
ATOM 1482 N N . TYR A 1 190 ? -1.201 -31.422 -3.689 1 94.06 190 TYR A N 1
ATOM 1483 C CA . TYR A 1 190 ? -1.499 -32.844 -3.533 1 94.06 190 TYR A CA 1
ATOM 1484 C C . TYR A 1 190 ? -3 -33.094 -3.6 1 94.06 190 TYR A C 1
ATOM 1486 O O . TYR A 1 190 ? -3.797 -32.156 -3.547 1 94.06 190 TYR A O 1
ATOM 1494 N N . PHE A 1 191 ? -3.316 -34.312 -3.877 1 94.69 191 PHE A N 1
ATOM 1495 C CA . PHE A 1 191 ? -4.715 -34.719 -3.797 1 94.69 191 PHE A CA 1
ATOM 1496 C C . PHE A 1 191 ? -5.086 -35.094 -2.369 1 94.69 191 PHE A C 1
ATOM 1498 O O . PHE A 1 191 ? -4.559 -36.062 -1.825 1 94.69 191 PHE A O 1
ATOM 1505 N N . CYS A 1 192 ? -5.93 -34.312 -1.745 1 94.25 192 CYS A N 1
ATOM 1506 C CA . CYS A 1 192 ? -6.363 -34.594 -0.379 1 94.25 192 CYS A CA 1
ATOM 1507 C C . CYS A 1 192 ? -7.402 -35.719 -0.345 1 94.25 192 CYS A C 1
ATOM 1509 O O . CYS A 1 192 ? -8.539 -35.531 -0.78 1 94.25 192 CYS A O 1
ATOM 1511 N N . VAL A 1 193 ? -7.094 -36.781 0.186 1 91 193 VAL A N 1
ATOM 1512 C CA . VAL A 1 193 ? -7.953 -37.969 0.235 1 91 193 VAL A CA 1
ATOM 1513 C C . VAL A 1 193 ? -9.148 -37.688 1.146 1 91 193 VAL A C 1
ATOM 1515 O O . VAL A 1 193 ? -10.273 -38.125 0.852 1 91 193 VAL A O 1
ATOM 1518 N N . GLU A 1 194 ? -8.898 -36.969 2.205 1 89.69 194 GLU A N 1
ATOM 1519 C CA . GLU A 1 194 ? -9.953 -36.656 3.172 1 89.69 194 GLU A CA 1
ATOM 1520 C C . GLU A 1 194 ? -11.062 -35.812 2.529 1 89.69 194 GLU A C 1
ATOM 1522 O O . GLU A 1 194 ? -12.25 -36.094 2.74 1 89.69 194 GLU A O 1
ATOM 1527 N N . GLN A 1 195 ? -10.742 -34.938 1.731 1 90.44 195 GLN A N 1
ATOM 1528 C CA . GLN A 1 195 ? -11.719 -34 1.152 1 90.44 195 GLN A CA 1
ATOM 1529 C C . GLN A 1 195 ? -12.016 -34.375 -0.299 1 90.44 195 GLN A C 1
ATOM 1531 O O . GLN A 1 195 ? -12.938 -33.812 -0.904 1 90.44 195 GLN A O 1
ATOM 1536 N N . ASN A 1 196 ? -11.312 -35.25 -0.893 1 91.44 196 ASN A N 1
ATOM 1537 C CA . ASN A 1 196 ? -11.453 -35.719 -2.271 1 91.44 196 ASN A CA 1
ATOM 1538 C C . ASN A 1 196 ? -11.336 -34.562 -3.26 1 91.44 196 ASN A C 1
ATOM 1540 O O . ASN A 1 196 ? -12.172 -34.406 -4.148 1 91.44 196 ASN A O 1
ATOM 1544 N N . LYS A 1 197 ? -10.406 -33.719 -3.02 1 91.75 197 LYS A N 1
ATOM 1545 C CA . LYS A 1 197 ? -10.133 -32.594 -3.91 1 91.75 197 LYS A CA 1
ATOM 1546 C C . LYS A 1 197 ? -8.648 -32.25 -3.916 1 91.75 197 LYS A C 1
ATOM 1548 O O . LYS A 1 197 ? -7.934 -32.562 -2.951 1 91.75 197 LYS A O 1
ATOM 1553 N N . PRO A 1 198 ? -8.195 -31.703 -5.023 1 92.06 198 PRO A N 1
ATOM 1554 C CA . PRO A 1 198 ? -6.82 -31.203 -5.023 1 92.06 198 PRO A CA 1
ATOM 1555 C C . PRO A 1 198 ? -6.617 -30.016 -4.086 1 92.06 198 PRO A C 1
ATOM 1557 O O . PRO A 1 198 ? -7.508 -29.172 -3.953 1 92.06 198 PRO A O 1
ATOM 1560 N N . GLU A 1 199 ? -5.512 -30 -3.381 1 92 199 GLU A N 1
ATOM 1561 C CA . GLU A 1 199 ? -5.199 -28.922 -2.441 1 92 199 GLU A CA 1
ATOM 1562 C C . GLU A 1 199 ? -3.811 -28.344 -2.699 1 92 199 GLU A C 1
ATOM 1564 O O . GLU A 1 199 ? -2.873 -29.094 -3.006 1 92 199 GLU A O 1
ATOM 1569 N N . HIS A 1 200 ? -3.773 -27.094 -2.736 1 92.75 200 HIS A N 1
ATOM 1570 C CA . HIS A 1 200 ? -2.523 -26.359 -2.857 1 92.75 200 HIS A CA 1
ATOM 1571 C C . HIS A 1 200 ? -2.275 -25.484 -1.627 1 92.75 200 HIS A C 1
ATOM 1573 O O . HIS A 1 200 ? -3.051 -24.578 -1.34 1 92.75 200 HIS A O 1
ATOM 1579 N N . ILE A 1 201 ? -1.142 -25.75 -0.882 1 93.56 201 ILE A N 1
ATOM 1580 C CA . ILE A 1 201 ? -0.941 -25.047 0.375 1 93.56 201 ILE A CA 1
ATOM 1581 C C . ILE A 1 201 ? 0.478 -24.484 0.428 1 93.56 201 ILE A C 1
ATOM 1583 O O . ILE A 1 201 ? 1.372 -24.969 -0.267 1 93.56 201 ILE A O 1
ATOM 1587 N N . LEU A 1 202 ? 0.629 -23.484 1.192 1 95.06 202 LEU A N 1
ATOM 1588 C CA . LEU A 1 202 ? 1.943 -22.938 1.525 1 95.06 202 LEU A CA 1
ATOM 1589 C C . LEU A 1 202 ? 2.551 -23.688 2.711 1 95.06 202 LEU A C 1
ATOM 1591 O O . LEU A 1 202 ? 1.93 -23.781 3.771 1 95.06 202 LEU A O 1
ATOM 1595 N N . LEU A 1 203 ? 3.682 -24.266 2.502 1 95.19 203 LEU A N 1
ATOM 1596 C CA . LEU A 1 203 ? 4.348 -24.984 3.584 1 95.19 203 LEU A CA 1
ATOM 1597 C C . LEU A 1 203 ? 5.176 -24.031 4.438 1 95.19 203 LEU A C 1
ATOM 1599 O O . LEU A 1 203 ? 5.125 -24.094 5.668 1 95.19 203 LEU A O 1
ATOM 1603 N N . ALA A 1 204 ? 5.914 -23.203 3.709 1 93.5 204 ALA A N 1
ATOM 1604 C CA . ALA A 1 204 ? 6.816 -22.328 4.457 1 93.5 204 ALA A CA 1
ATOM 1605 C C . ALA A 1 204 ? 7.18 -21.094 3.645 1 93.5 204 ALA A C 1
ATOM 1607 O O . ALA A 1 204 ? 7.199 -21.125 2.412 1 93.5 204 ALA A O 1
ATOM 1608 N N . LEU A 1 205 ? 7.316 -20.078 4.305 1 92.25 205 LEU A N 1
ATOM 1609 C CA . LEU A 1 205 ? 7.926 -18.844 3.816 1 92.25 205 LEU A CA 1
ATOM 1610 C C . LEU A 1 205 ? 9.18 -18.5 4.617 1 92.25 205 LEU A C 1
ATOM 1612 O O . LEU A 1 205 ? 9.086 -18 5.742 1 92.25 205 LEU A O 1
ATOM 1616 N N . GLU A 1 206 ? 10.305 -18.703 4 1 89.5 206 GLU A N 1
ATOM 1617 C CA . GLU A 1 206 ? 11.562 -18.594 4.73 1 89.5 206 GLU A CA 1
ATOM 1618 C C . GLU A 1 206 ? 12.398 -17.422 4.203 1 89.5 206 GLU A C 1
ATOM 1620 O O . GLU A 1 206 ? 12.492 -17.219 2.992 1 89.5 206 GLU A O 1
ATOM 1625 N N . GLN A 1 207 ? 12.906 -16.703 5.133 1 85.94 207 GLN A N 1
ATOM 1626 C CA . GLN A 1 207 ? 13.836 -15.656 4.738 1 85.94 207 GLN A CA 1
ATOM 1627 C C . GLN A 1 207 ? 15.203 -16.234 4.387 1 85.94 207 GLN A C 1
ATOM 1629 O O . GLN A 1 207 ? 15.75 -17.047 5.137 1 85.94 207 GLN A O 1
ATOM 1634 N N . VAL A 1 208 ? 15.68 -15.938 3.221 1 85.12 208 VAL A N 1
ATOM 1635 C CA . VAL A 1 208 ? 16.953 -16.453 2.75 1 85.12 208 VAL A CA 1
ATOM 1636 C C . VAL A 1 208 ? 17.984 -15.312 2.705 1 85.12 208 VAL A C 1
ATOM 1638 O O . VAL A 1 208 ? 17.656 -14.195 2.309 1 85.12 208 VAL A O 1
ATOM 1641 N N . ALA A 1 209 ? 19.078 -15.602 3.209 1 79 209 ALA A N 1
ATOM 1642 C CA . ALA A 1 209 ? 20.156 -14.617 3.211 1 79 209 ALA A CA 1
ATOM 1643 C C . ALA A 1 209 ? 20.859 -14.555 1.851 1 79 209 ALA A C 1
ATOM 1645 O O . ALA A 1 209 ? 20.844 -15.539 1.103 1 79 209 ALA A O 1
ATOM 1646 N N . HIS A 1 210 ? 21.375 -13.422 1.496 1 78.62 210 HIS A N 1
ATOM 1647 C CA . HIS A 1 210 ? 22.141 -13.266 0.266 1 78.62 210 HIS A CA 1
ATOM 1648 C C . HIS A 1 210 ? 23.562 -13.766 0.444 1 78.62 210 HIS A C 1
ATOM 1650 O O . HIS A 1 210 ? 24.141 -13.641 1.526 1 78.62 210 HIS A O 1
ATOM 1656 N N . PRO A 1 211 ? 24.203 -14.422 -0.6 1 79.06 211 PRO A N 1
ATOM 1657 C CA . PRO A 1 211 ? 23.672 -14.68 -1.94 1 79.06 211 PRO A CA 1
ATOM 1658 C C . PRO A 1 211 ? 22.75 -15.898 -1.989 1 79.06 211 PRO A C 1
ATOM 1660 O O . PRO A 1 211 ? 22.906 -16.812 -1.176 1 79.06 211 PRO A O 1
ATOM 1663 N N . HIS A 1 212 ? 21.875 -15.859 -2.848 1 85.25 212 HIS A N 1
ATOM 1664 C CA . HIS A 1 212 ? 20.938 -16.969 -3.014 1 85.25 212 HIS A CA 1
ATOM 1665 C C . HIS A 1 212 ? 21.562 -18.109 -3.807 1 85.25 212 HIS A C 1
ATOM 1667 O O . HIS A 1 212 ? 21.188 -18.344 -4.961 1 85.25 212 HIS A O 1
ATOM 1673 N N . THR A 1 213 ? 22.375 -18.875 -3.211 1 85.81 213 THR A N 1
ATOM 1674 C CA . THR A 1 213 ? 23.078 -19.953 -3.883 1 85.81 213 THR A CA 1
ATOM 1675 C C . THR A 1 213 ? 22.188 -21.203 -3.979 1 85.81 213 THR A C 1
ATOM 1677 O O . THR A 1 213 ? 21.203 -21.328 -3.25 1 85.81 213 THR A O 1
ATOM 1680 N N . ALA A 1 214 ? 22.594 -22.078 -4.93 1 90.62 214 ALA A N 1
ATOM 1681 C CA . ALA A 1 214 ? 21.891 -23.344 -5.113 1 90.62 214 ALA A CA 1
ATOM 1682 C C . ALA A 1 214 ? 21.906 -24.172 -3.834 1 90.62 214 ALA A C 1
ATOM 1684 O O . ALA A 1 214 ? 20.906 -24.781 -3.459 1 90.62 214 ALA A O 1
ATOM 1685 N N . GLN A 1 215 ? 22.984 -24.109 -3.15 1 88.81 215 GLN A N 1
ATOM 1686 C CA . GLN A 1 215 ? 23.156 -24.891 -1.931 1 88.81 215 GLN A CA 1
ATOM 1687 C C . GLN A 1 215 ? 22.234 -24.375 -0.819 1 88.81 215 GLN A C 1
ATOM 1689 O O . GLN A 1 215 ? 21.609 -25.172 -0.108 1 88.81 215 GLN A O 1
ATOM 1694 N N . SER A 1 216 ? 22.188 -23.078 -0.743 1 88.44 216 SER A N 1
ATOM 1695 C CA . SER A 1 216 ? 21.359 -22.5 0.299 1 88.44 216 SER A CA 1
ATOM 1696 C C . SER A 1 216 ? 19.875 -22.781 0.052 1 88.44 216 SER A C 1
ATOM 1698 O O . SER A 1 216 ? 19.125 -23.062 0.989 1 88.44 216 SER A O 1
ATOM 1700 N N . ILE A 1 217 ? 19.516 -22.734 -1.144 1 91.06 217 ILE A N 1
ATOM 1701 C CA . ILE A 1 217 ? 18.125 -22.984 -1.505 1 91.06 217 ILE A CA 1
ATOM 1702 C C . ILE A 1 217 ? 17.781 -24.453 -1.216 1 91.06 217 ILE A C 1
ATOM 1704 O O . ILE A 1 217 ? 16.75 -24.734 -0.592 1 91.06 217 ILE A O 1
ATOM 1708 N N . LYS A 1 218 ? 18.641 -25.344 -1.673 1 91.81 218 LYS A N 1
ATOM 1709 C CA . LYS A 1 218 ? 18.422 -26.766 -1.451 1 91.81 218 LYS A CA 1
ATOM 1710 C C . LYS A 1 218 ? 18.344 -27.094 0.039 1 91.81 218 LYS A C 1
ATOM 1712 O O . LYS A 1 218 ? 17.5 -27.859 0.471 1 91.81 218 LYS A O 1
ATOM 1717 N N . ALA A 1 219 ? 19.219 -26.453 0.764 1 91.75 219 ALA A N 1
ATOM 1718 C CA . ALA A 1 219 ? 19.234 -26.672 2.207 1 91.75 219 ALA A CA 1
ATOM 1719 C C . ALA A 1 219 ? 17.922 -26.219 2.846 1 91.75 219 ALA A C 1
ATOM 1721 O O . ALA A 1 219 ? 17.406 -26.891 3.736 1 91.75 219 ALA A O 1
ATOM 1722 N N . CYS A 1 220 ? 17.453 -25.141 2.383 1 91.94 220 CYS A N 1
ATOM 1723 C CA . CYS A 1 220 ? 16.203 -24.609 2.906 1 91.94 220 CYS A CA 1
ATOM 1724 C C . CYS A 1 220 ? 15.039 -25.547 2.59 1 91.94 220 CYS A C 1
ATOM 1726 O O . CYS A 1 220 ? 14.18 -25.781 3.441 1 91.94 220 CYS A O 1
ATOM 1728 N N . VAL A 1 221 ? 15 -26.094 1.424 1 93.25 221 VAL A N 1
ATOM 1729 C CA . VAL A 1 221 ? 13.93 -27 0.998 1 93.25 221 VAL A CA 1
ATOM 1730 C C . VAL A 1 221 ? 14.008 -28.297 1.783 1 93.25 221 VAL A C 1
ATOM 1732 O O . VAL A 1 221 ? 12.992 -28.812 2.25 1 93.25 221 VAL A O 1
ATOM 1735 N N . ASP A 1 222 ? 15.211 -28.797 1.957 1 93.25 222 ASP A N 1
ATOM 1736 C CA . ASP A 1 222 ? 15.406 -30.047 2.701 1 93.25 222 ASP A CA 1
ATOM 1737 C C . ASP A 1 222 ? 14.953 -29.891 4.152 1 93.25 222 ASP A C 1
ATOM 1739 O O . ASP A 1 222 ? 14.305 -30.781 4.703 1 93.25 222 ASP A O 1
ATOM 1743 N N . GLN A 1 223 ? 15.32 -28.797 4.66 1 94.25 223 GLN A N 1
ATOM 1744 C CA . GLN A 1 223 ? 14.906 -28.531 6.031 1 94.25 223 GLN A CA 1
ATOM 1745 C C . GLN A 1 223 ? 13.383 -28.453 6.145 1 94.25 223 GLN A C 1
ATOM 1747 O O . GLN A 1 223 ? 12.805 -28.984 7.098 1 94.25 223 GLN A O 1
ATOM 1752 N N . CYS A 1 224 ? 12.781 -27.828 5.219 1 94.62 224 CYS A N 1
ATOM 1753 C CA . CYS A 1 224 ? 11.328 -27.719 5.207 1 94.62 224 CYS A CA 1
ATOM 1754 C C . CYS A 1 224 ? 10.688 -29.094 5.082 1 94.62 224 CYS A C 1
ATOM 1756 O O . CYS A 1 224 ? 9.719 -29.406 5.777 1 94.62 224 CYS A O 1
ATOM 1758 N N . MET A 1 225 ? 11.203 -29.969 4.18 1 94.81 225 MET A N 1
ATOM 1759 C CA . MET A 1 225 ? 10.68 -31.312 3.998 1 94.81 225 MET A CA 1
ATOM 1760 C C . MET A 1 225 ? 10.812 -32.125 5.281 1 94.81 225 MET A C 1
ATOM 1762 O O . MET A 1 225 ? 9.898 -32.875 5.656 1 94.81 225 MET A O 1
ATOM 1766 N N . GLN A 1 226 ? 11.891 -31.891 5.961 1 94.19 226 GLN A N 1
ATOM 1767 C CA . GLN A 1 226 ? 12.117 -32.594 7.223 1 94.19 226 GLN A CA 1
ATOM 1768 C C . GLN A 1 226 ? 11.141 -32.094 8.297 1 94.19 226 GLN A C 1
ATOM 1770 O O . GLN A 1 226 ? 10.562 -32.906 9.023 1 94.19 226 GLN A O 1
ATOM 1775 N N . ASP A 1 227 ? 10.984 -30.859 8.352 1 93.94 227 ASP A N 1
ATOM 1776 C CA . ASP A 1 227 ? 10.086 -30.281 9.352 1 93.94 227 ASP A CA 1
ATOM 1777 C C . ASP A 1 227 ? 8.656 -30.781 9.156 1 93.94 227 ASP A C 1
ATOM 1779 O O . ASP A 1 227 ? 7.93 -30.984 10.125 1 93.94 227 ASP A O 1
ATOM 1783 N N . TRP A 1 228 ? 8.242 -30.984 7.922 1 95.94 228 TRP A N 1
ATOM 1784 C CA . TRP A 1 228 ? 6.883 -31.406 7.605 1 95.94 228 TRP A CA 1
ATOM 1785 C C . TRP A 1 228 ? 6.773 -32.938 7.539 1 95.94 228 TRP A C 1
ATOM 1787 O O . TRP A 1 228 ? 5.676 -33.469 7.398 1 95.94 228 TRP A O 1
ATOM 1797 N N . GLY A 1 229 ? 7.879 -33.625 7.57 1 92.56 229 GLY A N 1
ATOM 1798 C CA . GLY A 1 229 ? 7.898 -35.062 7.535 1 92.56 229 GLY A CA 1
ATOM 1799 C C . GLY A 1 229 ? 7.609 -35.625 6.156 1 92.56 229 GLY A C 1
ATOM 1800 O O . GLY A 1 229 ? 6.938 -36.656 6.031 1 92.56 229 GLY A O 1
ATOM 1801 N N . ILE A 1 230 ? 7.996 -34.969 5.152 1 93.88 230 ILE A N 1
ATOM 1802 C CA . ILE A 1 230 ? 7.785 -35.406 3.779 1 93.88 230 ILE A CA 1
ATOM 1803 C C . ILE A 1 230 ? 9.023 -36.156 3.279 1 93.88 230 ILE A C 1
ATOM 1805 O O . ILE A 1 230 ? 10.109 -35.594 3.201 1 93.88 230 ILE A O 1
ATOM 1809 N N . SER A 1 231 ? 8.812 -37.344 2.932 1 91 231 SER A N 1
ATOM 1810 C CA . SER A 1 231 ? 9.922 -38.156 2.406 1 91 231 SER A CA 1
ATOM 1811 C C . SER A 1 231 ? 10.156 -37.844 0.93 1 91 231 SER A C 1
ATOM 1813 O O . SER A 1 231 ? 9.242 -37.438 0.218 1 91 231 SER A O 1
ATOM 1815 N N . ASP A 1 232 ? 11.305 -38.094 0.461 1 88.06 232 ASP A N 1
ATOM 1816 C CA . ASP A 1 232 ? 11.688 -37.812 -0.923 1 88.06 232 ASP A CA 1
ATOM 1817 C C . ASP A 1 232 ? 10.906 -38.719 -1.887 1 88.06 232 ASP A C 1
ATOM 1819 O O . ASP A 1 232 ? 10.633 -38.312 -3.021 1 88.06 232 ASP A O 1
ATOM 1823 N N . GLU A 1 233 ? 10.539 -39.812 -1.449 1 87.31 233 GLU A N 1
ATOM 1824 C CA . GLU A 1 233 ? 9.828 -40.781 -2.299 1 87.31 233 GLU A CA 1
ATOM 1825 C C . GLU A 1 233 ? 8.422 -40.281 -2.625 1 87.31 233 GLU A C 1
ATOM 1827 O O . GLU A 1 233 ? 7.848 -40.688 -3.645 1 87.31 233 GLU A O 1
ATOM 1832 N N . LYS A 1 234 ? 7.938 -39.438 -1.764 1 91.31 234 LYS A N 1
ATOM 1833 C CA . LYS A 1 234 ? 6.586 -38.906 -1.953 1 91.31 234 LYS A CA 1
ATOM 1834 C C . LYS A 1 234 ? 6.57 -37.75 -2.961 1 91.31 234 LYS A C 1
ATOM 1836 O O . LYS A 1 234 ? 5.512 -37.406 -3.482 1 91.31 234 LYS A O 1
ATOM 1841 N N . ILE A 1 235 ? 7.703 -37.25 -3.225 1 92.94 235 ILE A N 1
ATOM 1842 C CA . ILE A 1 235 ? 7.789 -36.094 -4.094 1 92.94 235 ILE A CA 1
ATOM 1843 C C . ILE A 1 235 ? 7.871 -36.531 -5.551 1 92.94 235 ILE A C 1
ATOM 1845 O O . ILE A 1 235 ? 8.82 -37.219 -5.945 1 92.94 235 ILE A O 1
ATOM 1849 N N . ILE A 1 236 ? 6.875 -36.156 -6.312 1 90.62 236 ILE A N 1
ATOM 1850 C CA . ILE A 1 236 ? 6.832 -36.531 -7.723 1 90.62 236 ILE A CA 1
ATOM 1851 C C . ILE A 1 236 ? 7.703 -35.594 -8.539 1 90.62 236 ILE A C 1
ATOM 1853 O O . ILE A 1 236 ? 8.43 -36.031 -9.438 1 90.62 236 ILE A O 1
ATOM 1857 N N . THR A 1 237 ? 7.547 -34.281 -8.188 1 92.06 237 THR A N 1
ATOM 1858 C CA . THR A 1 237 ? 8.32 -33.281 -8.93 1 92.06 237 THR A CA 1
ATOM 1859 C C . THR A 1 237 ? 8.453 -31.984 -8.141 1 92.06 237 THR A C 1
ATOM 1861 O O . THR A 1 237 ? 7.688 -31.75 -7.203 1 92.06 237 THR A O 1
ATOM 1864 N N . VAL A 1 238 ? 9.484 -31.234 -8.516 1 92.88 238 VAL A N 1
ATOM 1865 C CA . VAL A 1 238 ? 9.695 -29.891 -7.965 1 92.88 238 VAL A CA 1
ATOM 1866 C C . VAL A 1 238 ? 9.609 -28.859 -9.078 1 92.88 238 VAL A C 1
ATOM 1868 O O . VAL A 1 238 ? 10.32 -28.953 -10.086 1 92.88 238 VAL A O 1
ATOM 1871 N N . ILE A 1 239 ? 8.727 -28.016 -8.914 1 92.69 239 ILE A N 1
ATOM 1872 C CA . ILE A 1 239 ? 8.516 -27 -9.938 1 92.69 239 ILE A CA 1
ATOM 1873 C C . ILE A 1 239 ? 9.258 -25.719 -9.547 1 92.69 239 ILE A C 1
ATOM 1875 O O . ILE A 1 239 ? 9.055 -25.188 -8.453 1 92.69 239 ILE A O 1
ATOM 1879 N N . THR A 1 240 ? 10.125 -25.172 -10.336 1 92.06 240 THR A N 1
ATOM 1880 C CA . THR A 1 240 ? 10.891 -23.953 -10.078 1 92.06 240 THR A CA 1
ATOM 1881 C C . THR A 1 240 ? 10.953 -23.078 -11.336 1 92.06 240 THR A C 1
ATOM 1883 O O . THR A 1 240 ? 10.602 -23.531 -12.43 1 92.06 240 THR A O 1
ATOM 1886 N N . ASP A 1 241 ? 11.273 -21.891 -11.156 1 88.94 241 ASP A N 1
ATOM 1887 C CA . ASP A 1 241 ? 11.578 -21.078 -12.32 1 88.94 241 ASP A CA 1
ATOM 1888 C C . ASP A 1 241 ? 12.906 -21.5 -12.961 1 88.94 241 ASP A C 1
ATOM 1890 O O . ASP A 1 241 ? 13.484 -22.516 -12.57 1 88.94 241 ASP A O 1
ATOM 1894 N N . ASN A 1 242 ? 13.305 -20.875 -14.008 1 86.38 242 ASN A N 1
ATOM 1895 C CA . ASN A 1 242 ? 14.469 -21.312 -14.773 1 86.38 242 ASN A CA 1
ATOM 1896 C C . ASN A 1 242 ? 15.727 -20.562 -14.344 1 86.38 242 ASN A C 1
ATOM 1898 O O . ASN A 1 242 ? 16.688 -20.469 -15.109 1 86.38 242 ASN A O 1
ATOM 1902 N N . GLY A 1 243 ? 15.695 -20 -13.133 1 87 243 GLY A N 1
ATOM 1903 C CA . GLY A 1 243 ? 16.906 -19.359 -12.633 1 87 243 GLY A CA 1
ATOM 1904 C C . GLY A 1 243 ? 18.062 -20.328 -12.445 1 87 243 GLY A C 1
ATOM 1905 O O . GLY A 1 243 ? 17.844 -21.469 -12.047 1 87 243 GLY A O 1
ATOM 1906 N N . SER A 1 244 ? 19.266 -19.906 -12.719 1 86.44 244 SER A N 1
ATOM 1907 C CA . SER A 1 244 ? 20.438 -20.781 -12.664 1 86.44 244 SER A CA 1
ATOM 1908 C C . SER A 1 244 ? 20.609 -21.391 -11.273 1 86.44 244 SER A C 1
ATOM 1910 O O . SER A 1 244 ? 20.953 -22.562 -11.141 1 86.44 244 SER A O 1
ATOM 1912 N N . ASN A 1 245 ? 20.312 -20.594 -10.273 1 85.81 245 ASN A N 1
ATOM 1913 C CA . ASN A 1 245 ? 20.438 -21.094 -8.906 1 85.81 245 ASN A CA 1
ATOM 1914 C C . ASN A 1 245 ? 19.391 -22.156 -8.609 1 85.81 245 ASN A C 1
ATOM 1916 O O . ASN A 1 245 ? 19.703 -23.172 -7.984 1 85.81 245 ASN A O 1
ATOM 1920 N N . MET A 1 246 ? 18.219 -22 -9.117 1 88.44 246 MET A N 1
ATOM 1921 C CA . MET A 1 246 ? 17.141 -22.953 -8.906 1 88.44 246 MET A CA 1
ATOM 1922 C C . MET A 1 246 ? 17.406 -24.25 -9.656 1 88.44 246 MET A C 1
ATOM 1924 O O . MET A 1 246 ? 17.188 -25.328 -9.117 1 88.44 246 MET A O 1
ATOM 1928 N N . VAL A 1 247 ? 17.875 -24.141 -10.906 1 88.19 247 VAL A N 1
ATOM 1929 C CA . VAL A 1 247 ? 18.172 -25.312 -11.727 1 88.19 247 VAL A CA 1
ATOM 1930 C C . VAL A 1 247 ? 19.312 -26.109 -11.102 1 88.19 247 VAL A C 1
ATOM 1932 O O . VAL A 1 247 ? 19.234 -27.328 -10.984 1 88.19 247 VAL A O 1
ATOM 1935 N N . ALA A 1 248 ? 20.312 -25.375 -10.578 1 88.69 248 ALA A N 1
ATOM 1936 C CA . ALA A 1 248 ? 21.484 -26 -9.977 1 88.69 248 ALA A CA 1
ATOM 1937 C C . ALA A 1 248 ? 21.125 -26.672 -8.656 1 88.69 248 ALA A C 1
ATOM 1939 O O . ALA A 1 248 ? 21.734 -27.688 -8.273 1 88.69 248 ALA A O 1
ATOM 1940 N N . ALA A 1 249 ? 20.172 -26.172 -8.016 1 88.56 249 ALA A N 1
ATOM 1941 C CA . ALA A 1 249 ? 19.781 -26.688 -6.707 1 88.56 249 ALA A CA 1
ATOM 1942 C C . ALA A 1 249 ? 19.172 -28.078 -6.824 1 88.56 249 ALA A C 1
ATOM 1944 O O . ALA A 1 249 ? 19.281 -28.891 -5.902 1 88.56 249 ALA A O 1
ATOM 1945 N N . PHE A 1 250 ? 18.641 -28.438 -8.023 1 86.5 250 PHE A N 1
ATOM 1946 C CA . PHE A 1 250 ? 17.938 -29.719 -8.156 1 86.5 250 PHE A CA 1
ATOM 1947 C C . PHE A 1 250 ? 18.469 -30.516 -9.336 1 86.5 250 PHE A C 1
ATOM 1949 O O . PHE A 1 250 ? 17.797 -31.406 -9.859 1 86.5 250 PHE A O 1
ATOM 1956 N N . LYS A 1 251 ? 19.625 -30.062 -9.914 1 75.12 251 LYS A N 1
ATOM 1957 C CA . LYS A 1 251 ? 20.25 -30.797 -11 1 75.12 251 LYS A CA 1
ATOM 1958 C C . LYS A 1 251 ? 20.797 -32.125 -10.516 1 75.12 251 LYS A C 1
ATOM 1960 O O . LYS A 1 251 ? 21.344 -32.219 -9.414 1 75.12 251 LYS A O 1
ATOM 1965 N N . ARG A 1 252 ? 20.344 -33.219 -11.398 1 56.75 252 ARG A N 1
ATOM 1966 C CA . ARG A 1 252 ? 20.906 -34.531 -11.172 1 56.75 252 ARG A CA 1
ATOM 1967 C C . ARG A 1 252 ? 22.406 -34.562 -11.398 1 56.75 252 ARG A C 1
ATOM 1969 O O . ARG A 1 252 ? 22.891 -34 -12.398 1 56.75 252 ARG A O 1
ATOM 1976 N N . ILE A 1 253 ? 23.219 -34.5 -10.445 1 44.91 253 ILE A N 1
ATOM 1977 C CA . ILE A 1 253 ? 24.656 -34.594 -10.641 1 44.91 253 ILE A CA 1
ATOM 1978 C C . ILE A 1 253 ? 24.984 -35.781 -11.562 1 44.91 253 ILE A C 1
ATOM 1980 O O . ILE A 1 253 ? 24.828 -36.938 -11.18 1 44.91 253 ILE A O 1
ATOM 1984 N N . THR A 1 254 ? 24.594 -35.844 -12.883 1 38.88 254 THR A N 1
ATOM 1985 C CA . THR A 1 254 ? 25.266 -36.875 -13.664 1 38.88 254 THR A CA 1
ATOM 1986 C C . THR A 1 254 ? 26.781 -36.75 -13.523 1 38.88 254 THR A C 1
ATOM 1988 O O . THR A 1 254 ? 27.312 -35.656 -13.391 1 38.88 254 THR A O 1
ATOM 1991 N N . PRO A 1 255 ? 27.578 -37.875 -13.352 1 33.72 255 PRO A N 1
ATOM 1992 C CA . PRO A 1 255 ? 29.047 -37.844 -13.273 1 33.72 255 PRO A CA 1
ATOM 1993 C C . PRO A 1 255 ? 29.656 -36.938 -14.344 1 33.72 255 PRO A C 1
ATOM 1995 O O . PRO A 1 255 ? 30.703 -36.312 -14.109 1 33.72 255 PRO A O 1
ATOM 1998 N N . GLU A 1 256 ? 29.688 -37.406 -15.734 1 31.53 256 GLU A N 1
ATOM 1999 C CA . GLU A 1 256 ? 30.766 -37.094 -16.672 1 31.53 256 GLU A CA 1
ATOM 2000 C C . GLU A 1 256 ? 30.781 -35.625 -17.016 1 31.53 256 GLU A C 1
ATOM 2002 O O . GLU A 1 256 ? 31.828 -34.969 -16.969 1 31.53 256 GLU A O 1
ATOM 2007 N N . GLY A 1 257 ? 30.094 -35.281 -18.312 1 27.52 257 GLY A N 1
ATOM 2008 C CA . GLY A 1 257 ? 30.594 -34.469 -19.391 1 27.52 257 GLY A CA 1
ATOM 2009 C C . GLY A 1 257 ? 30.578 -32.969 -19.062 1 27.52 257 GLY A C 1
ATOM 2010 O O . GLY A 1 257 ? 30.078 -32.562 -18.016 1 27.52 257 GLY A O 1
ATOM 2011 N N . GLU A 1 258 ? 30.703 -32.062 -20.312 1 26.97 258 GLU A N 1
ATOM 2012 C CA . GLU A 1 258 ? 31.141 -30.75 -20.75 1 26.97 258 GLU A CA 1
ATOM 2013 C C . GLU A 1 258 ? 30.172 -29.672 -20.266 1 26.97 258 GLU A C 1
ATOM 2015 O O . GLU A 1 258 ? 28.953 -29.859 -20.281 1 26.97 258 GLU A O 1
ATOM 2020 N N . ALA A 1 259 ? 30.594 -28.641 -19.609 1 30.84 259 ALA A N 1
ATOM 2021 C CA . ALA A 1 259 ? 30.094 -27.328 -19.203 1 30.84 259 ALA A CA 1
ATOM 2022 C C . ALA A 1 259 ? 29.391 -26.641 -20.375 1 30.84 259 ALA A C 1
ATOM 2024 O O . ALA A 1 259 ? 30.047 -26.188 -21.312 1 30.84 259 ALA A O 1
ATOM 2025 N N . THR A 1 260 ? 28.391 -27.172 -21.141 1 25.78 260 THR A N 1
ATOM 2026 C CA . THR A 1 260 ? 27.875 -26.203 -22.094 1 25.78 260 THR A CA 1
ATOM 2027 C C . THR A 1 260 ? 27.422 -24.922 -21.391 1 25.78 260 THR A C 1
ATOM 2029 O O . THR A 1 260 ? 26.641 -24.984 -20.438 1 25.78 260 THR A O 1
ATOM 2032 N N . THR A 1 261 ? 28.203 -23.844 -21.375 1 28.61 261 THR A N 1
ATOM 2033 C CA . THR A 1 261 ? 28.016 -22.453 -21 1 28.61 261 THR A CA 1
ATOM 2034 C C . THR A 1 261 ? 26.828 -21.844 -21.734 1 28.61 261 THR A C 1
ATOM 2036 O O . THR A 1 261 ? 26.969 -21.359 -22.859 1 28.61 261 THR A O 1
ATOM 2039 N N . GLU A 1 262 ? 25.703 -22.5 -22.062 1 26.62 262 GLU A N 1
ATOM 2040 C CA . GLU A 1 262 ? 24.734 -21.641 -22.734 1 26.62 262 GLU A CA 1
ATOM 2041 C C . GLU A 1 262 ? 24.5 -20.344 -21.969 1 26.62 262 GLU A C 1
ATOM 2043 O O . GLU A 1 262 ? 24.484 -20.359 -20.734 1 26.62 262 GLU A O 1
ATOM 2048 N N . ASP A 1 263 ? 24.766 -19.156 -22.641 1 27.67 263 ASP A N 1
ATOM 2049 C CA . ASP A 1 263 ? 24.641 -17.719 -22.453 1 27.67 263 ASP A CA 1
ATOM 2050 C C . ASP A 1 263 ? 23.234 -17.328 -22 1 27.67 263 ASP A C 1
ATOM 2052 O O . ASP A 1 263 ? 22.344 -17.109 -22.828 1 27.67 263 ASP A O 1
ATOM 2056 N N . SER A 1 264 ? 22.5 -18.094 -21.281 1 28.42 264 SER A N 1
ATOM 2057 C CA . SER A 1 264 ? 21.203 -17.484 -21.047 1 28.42 264 SER A CA 1
ATOM 2058 C C . SER A 1 264 ? 21.328 -16.062 -20.516 1 28.42 264 SER A C 1
ATOM 2060 O O . SER A 1 264 ? 21.922 -15.836 -19.453 1 28.42 264 SER A O 1
ATOM 2062 N N . GLU A 1 265 ? 21.516 -15.055 -21.453 1 28.3 265 GLU A N 1
ATOM 2063 C CA . GLU A 1 265 ? 21.453 -13.609 -21.25 1 28.3 265 GLU A CA 1
ATOM 2064 C C . GLU A 1 265 ? 20.266 -13.211 -20.406 1 28.3 265 GLU A C 1
ATOM 2066 O O . GLU A 1 265 ? 19.141 -13.141 -20.891 1 28.3 265 GLU A O 1
ATOM 2071 N N . ASP A 1 266 ? 19.906 -13.812 -19.344 1 29.31 266 ASP A N 1
ATOM 2072 C CA . ASP A 1 266 ? 18.875 -13.289 -18.469 1 29.31 266 ASP A CA 1
ATOM 2073 C C . ASP A 1 266 ? 19.047 -11.789 -18.25 1 29.31 266 ASP A C 1
ATOM 2075 O O . ASP A 1 266 ? 20.156 -11.266 -18.344 1 29.31 266 ASP A O 1
ATOM 2079 N N . SER A 1 267 ? 18.031 -11.086 -18.484 1 30.16 267 SER A N 1
ATOM 2080 C CA . SER A 1 267 ? 17.906 -9.648 -18.281 1 30.16 267 SER A CA 1
ATOM 2081 C C . SER A 1 267 ? 18.672 -9.188 -17.047 1 30.16 267 SER A C 1
ATOM 2083 O O . SER A 1 267 ? 18.844 -9.953 -16.094 1 30.16 267 SER A O 1
ATOM 2085 N N . PRO A 1 268 ? 19.453 -8.008 -17.203 1 29.22 268 PRO A N 1
ATOM 2086 C CA . PRO A 1 268 ? 20.344 -7.418 -16.203 1 29.22 268 PRO A CA 1
ATOM 2087 C C . PRO A 1 268 ? 19.703 -7.34 -14.812 1 29.22 268 PRO A C 1
ATOM 2089 O O . PRO A 1 268 ? 18.812 -6.52 -14.594 1 29.22 268 PRO A O 1
ATOM 2092 N N . MET A 1 269 ? 19.109 -8.219 -14.234 1 26.91 269 MET A N 1
ATOM 2093 C CA . MET A 1 269 ? 19.234 -7.988 -12.797 1 26.91 269 MET A CA 1
ATOM 2094 C C . MET A 1 269 ? 20.688 -7.676 -12.43 1 26.91 269 MET A C 1
ATOM 2096 O O . MET A 1 269 ? 21.609 -8.148 -13.094 1 26.91 269 MET A O 1
ATOM 2100 N N . ALA A 1 270 ? 21.031 -6.668 -11.555 1 27.92 270 ALA A N 1
ATOM 2101 C CA . ALA A 1 270 ? 22.375 -6.453 -11.031 1 27.92 270 ALA A CA 1
ATOM 2102 C C . ALA A 1 270 ? 23.109 -7.777 -10.852 1 27.92 270 ALA A C 1
ATOM 2104 O O . ALA A 1 270 ? 22.609 -8.695 -10.195 1 27.92 270 ALA A O 1
ATOM 2105 N N . GLU A 1 271 ? 23.875 -8.258 -11.82 1 26.83 271 GLU A N 1
ATOM 2106 C CA . GLU A 1 271 ? 24.922 -9.289 -11.82 1 26.83 271 GLU A CA 1
ATOM 2107 C C . GLU A 1 271 ? 25.734 -9.25 -10.523 1 26.83 271 GLU A C 1
ATOM 2109 O O . GLU A 1 271 ? 26.438 -8.281 -10.266 1 26.83 271 GLU A O 1
ATOM 2114 N N . SER A 1 272 ? 25.203 -9.469 -9.359 1 26.98 272 SER A N 1
ATOM 2115 C CA . SER A 1 272 ? 26.219 -9.852 -8.391 1 26.98 272 SER A CA 1
ATOM 2116 C C . SER A 1 272 ? 27.25 -10.781 -9.023 1 26.98 272 SER A C 1
ATOM 2118 O O . SER A 1 272 ? 26.891 -11.758 -9.688 1 26.98 272 SER A O 1
ATOM 2120 N N . ASP A 1 273 ? 28.375 -10.195 -9.492 1 26.2 273 ASP A N 1
ATOM 2121 C CA . ASP A 1 273 ? 29.656 -10.812 -9.836 1 26.2 273 ASP A CA 1
ATOM 2122 C C . ASP A 1 273 ? 30 -11.93 -8.852 1 26.2 273 ASP A C 1
ATOM 2124 O O . ASP A 1 273 ? 30.656 -11.688 -7.836 1 26.2 273 ASP A O 1
ATOM 2128 N N . CYS A 1 274 ? 29.109 -12.75 -8.383 1 25.41 274 CYS A N 1
ATOM 2129 C CA . CYS A 1 274 ? 29.75 -13.875 -7.699 1 25.41 274 CYS A CA 1
ATOM 2130 C C . CYS A 1 274 ? 30.75 -14.562 -8.602 1 25.41 274 CYS A C 1
ATOM 2132 O O . CYS A 1 274 ? 30.438 -14.93 -9.734 1 25.41 274 CYS A O 1
ATOM 2134 N N . GLU A 1 275 ? 32 -14.094 -8.578 1 25.03 275 GLU A N 1
ATOM 2135 C CA . GLU A 1 275 ? 33.062 -14.977 -9.023 1 25.03 275 GLU A CA 1
ATOM 2136 C C . GLU A 1 275 ? 32.781 -16.422 -8.648 1 25.03 275 GLU A C 1
ATOM 2138 O O . GLU A 1 275 ? 32.406 -16.719 -7.504 1 25.03 275 GLU A O 1
ATOM 2143 N N . PRO A 1 276 ? 32.438 -17.312 -9.586 1 27.7 276 PRO A N 1
ATOM 2144 C CA . PRO A 1 276 ? 32.375 -18.75 -9.367 1 27.7 276 PRO A CA 1
ATOM 2145 C C . PRO A 1 276 ? 33.562 -19.297 -8.594 1 27.7 276 PRO A C 1
ATOM 2147 O O . PRO A 1 276 ? 34.688 -19.234 -9.086 1 27.7 276 PRO A O 1
ATOM 2150 N N . GLU A 1 277 ? 33.938 -18.844 -7.379 1 26.11 277 GLU A N 1
ATOM 2151 C CA . GLU A 1 277 ? 34.875 -19.781 -6.793 1 26.11 277 GLU A CA 1
ATOM 2152 C C . GLU A 1 277 ? 34.406 -21.219 -6.934 1 26.11 277 GLU A C 1
ATOM 2154 O O . GLU A 1 277 ? 33.281 -21.547 -6.543 1 26.11 277 GLU A O 1
ATOM 2159 N N . THR A 1 278 ? 34.969 -21.953 -7.922 1 26 278 THR A N 1
ATOM 2160 C CA . THR A 1 278 ? 34.938 -23.391 -8.227 1 26 278 THR A CA 1
ATOM 2161 C C . THR A 1 278 ? 35.219 -24.203 -6.969 1 26 278 THR A C 1
ATOM 2163 O O . THR A 1 278 ? 36.375 -24.516 -6.645 1 26 278 THR A O 1
ATOM 2166 N N . ASP A 1 279 ? 35 -23.797 -5.738 1 26.81 279 ASP A N 1
ATOM 2167 C CA . ASP A 1 279 ? 35.344 -24.875 -4.82 1 26.81 279 ASP A CA 1
ATOM 2168 C C . ASP A 1 279 ? 34.625 -26.172 -5.207 1 26.81 279 ASP A C 1
ATOM 2170 O O . ASP A 1 279 ? 33.406 -26.203 -5.363 1 26.81 279 ASP A O 1
ATOM 2174 N N . ASP A 1 280 ? 35.375 -27.188 -5.82 1 25.7 280 ASP A N 1
ATOM 2175 C CA . ASP A 1 280 ? 35.25 -28.578 -6.219 1 25.7 280 ASP A CA 1
ATOM 2176 C C . ASP A 1 280 ? 34.688 -29.438 -5.082 1 25.7 280 ASP A C 1
ATOM 2178 O O . ASP A 1 280 ? 34.906 -30.641 -5.051 1 25.7 280 ASP A O 1
ATOM 2182 N N . MET A 1 281 ? 34.469 -29.016 -3.838 1 28.36 281 MET A N 1
ATOM 2183 C CA . MET A 1 281 ? 34.156 -30.156 -2.977 1 28.36 281 MET A CA 1
ATOM 2184 C C . MET A 1 281 ? 32.969 -30.922 -3.523 1 28.36 281 MET A C 1
ATOM 2186 O O . MET A 1 281 ? 31.906 -30.359 -3.77 1 28.36 281 MET A O 1
ATOM 2190 N N . ARG A 1 282 ? 33.219 -32.094 -4.051 1 29.25 282 ARG A N 1
ATOM 2191 C CA . ARG A 1 282 ? 32.469 -33.281 -4.453 1 29.25 282 ARG A CA 1
ATOM 2192 C C . ARG A 1 282 ? 31.438 -33.656 -3.398 1 29.25 282 ARG A C 1
ATOM 2194 O O . ARG A 1 282 ? 31.75 -34.344 -2.418 1 29.25 282 ARG A O 1
ATOM 2201 N N . TYR A 1 283 ? 30.797 -32.812 -2.795 1 29.53 283 TYR A N 1
ATOM 2202 C CA . TYR A 1 283 ? 29.734 -33.406 -1.991 1 29.53 283 TYR A CA 1
ATOM 2203 C C . TYR A 1 283 ? 29.016 -34.5 -2.76 1 29.53 283 TYR A C 1
ATOM 2205 O O . TYR A 1 283 ? 28.562 -34.281 -3.893 1 29.53 283 TYR A O 1
ATOM 2213 N N . GLN A 1 284 ? 29.562 -35.719 -2.725 1 29.86 284 GLN A N 1
ATOM 2214 C CA . GLN A 1 284 ? 28.938 -37 -3.1 1 29.86 284 GLN A CA 1
ATOM 2215 C C . GLN A 1 284 ? 27.5 -37.062 -2.576 1 29.86 284 GLN A C 1
ATOM 2217 O O . GLN A 1 284 ? 27.266 -37.562 -1.473 1 29.86 284 GLN A O 1
ATOM 2222 N N . HIS A 1 285 ? 26.828 -35.906 -2.238 1 33.78 285 HIS A N 1
ATOM 2223 C CA . HIS A 1 285 ? 25.484 -36.156 -1.754 1 33.78 285 HIS A CA 1
ATOM 2224 C C . HIS A 1 285 ? 24.75 -37.156 -2.664 1 33.78 285 HIS A C 1
ATOM 2226 O O . HIS A 1 285 ? 24.844 -37.062 -3.891 1 33.78 285 HIS A O 1
ATOM 2232 N N . ILE A 1 286 ? 24.766 -38.344 -2.322 1 34.22 286 ILE A N 1
ATOM 2233 C CA . ILE A 1 286 ? 23.844 -39.375 -2.791 1 34.22 286 ILE A CA 1
ATOM 2234 C C . ILE A 1 286 ? 22.469 -38.75 -3.035 1 34.22 286 ILE A C 1
ATOM 2236 O O . ILE A 1 286 ? 21.703 -38.562 -2.096 1 34.22 286 ILE A O 1
ATOM 2240 N N . ASP A 1 287 ? 22.375 -37.5 -3.5 1 42.28 287 ASP A N 1
ATOM 2241 C CA . ASP A 1 287 ? 21.234 -36.594 -3.678 1 42.28 287 ASP A CA 1
ATOM 2242 C C . ASP A 1 287 ? 20.047 -37.344 -4.289 1 42.28 287 ASP A C 1
ATOM 2244 O O . ASP A 1 287 ? 20.203 -38.062 -5.281 1 42.28 287 ASP A O 1
ATOM 2248 N N . MET A 1 288 ? 19.219 -37.875 -3.537 1 45.16 288 MET A N 1
ATOM 2249 C CA . MET A 1 288 ? 17.875 -38.375 -3.818 1 45.16 288 MET A CA 1
ATOM 2250 C C . MET A 1 288 ? 17.234 -37.625 -4.977 1 45.16 288 MET A C 1
ATOM 2252 O O . MET A 1 288 ? 17.297 -36.375 -5.02 1 45.16 288 MET A O 1
ATOM 2256 N N . ASP A 1 289 ? 17.109 -38.156 -6.258 1 58.06 289 ASP A N 1
ATOM 2257 C CA . ASP A 1 289 ? 16.75 -37.938 -7.652 1 58.06 289 ASP A CA 1
ATOM 2258 C C . ASP A 1 289 ? 15.391 -37.25 -7.766 1 58.06 289 ASP A C 1
ATOM 2260 O O . ASP A 1 289 ? 14.367 -37.938 -7.891 1 58.06 289 ASP A O 1
ATOM 2264 N N . ILE A 1 290 ? 15.109 -36.156 -7.059 1 71.56 290 ILE A N 1
ATOM 2265 C CA . ILE A 1 290 ? 13.852 -35.469 -7.301 1 71.56 290 ILE A CA 1
ATOM 2266 C C . ILE A 1 290 ? 13.891 -34.812 -8.688 1 71.56 290 ILE A C 1
ATOM 2268 O O . ILE A 1 290 ? 14.844 -34.094 -9.023 1 71.56 290 ILE A O 1
ATOM 2272 N N . GLN A 1 291 ? 13.016 -35.219 -9.461 1 83.62 291 GLN A N 1
ATOM 2273 C CA . GLN A 1 291 ? 12.914 -34.688 -10.82 1 83.62 291 GLN A CA 1
ATOM 2274 C C . GLN A 1 291 ? 12.344 -33.281 -10.82 1 83.62 291 GLN A C 1
ATOM 2276 O O . GLN A 1 291 ? 11.273 -33.031 -10.258 1 83.62 291 GLN A O 1
ATOM 2281 N N . ARG A 1 292 ? 13.094 -32.312 -11.391 1 89.75 292 ARG A N 1
ATOM 2282 C CA . ARG A 1 292 ? 12.672 -30.922 -11.469 1 89.75 292 ARG A CA 1
ATOM 2283 C C . ARG A 1 292 ? 11.867 -30.672 -12.734 1 89.75 292 ARG A C 1
ATOM 2285 O O . ARG A 1 292 ? 12.203 -31.172 -13.805 1 89.75 292 ARG A O 1
ATOM 2292 N N . MET A 1 293 ? 10.844 -29.984 -12.594 1 91.75 293 MET A N 1
ATOM 2293 C CA . MET A 1 293 ? 10.047 -29.516 -13.727 1 91.75 293 MET A CA 1
ATOM 2294 C C . MET A 1 293 ? 10.102 -28 -13.836 1 91.75 293 MET A C 1
ATOM 2296 O O . MET A 1 293 ? 9.781 -27.281 -12.883 1 91.75 293 MET A O 1
ATOM 2300 N N . PRO A 1 294 ? 10.586 -27.516 -14.961 1 92.69 294 PRO A N 1
ATOM 2301 C CA . PRO A 1 294 ? 10.562 -26.062 -15.148 1 92.69 294 PRO A CA 1
ATOM 2302 C C . PRO A 1 294 ? 9.141 -25.5 -15.227 1 92.69 294 PRO A C 1
ATOM 2304 O O . PRO A 1 294 ? 8.25 -26.141 -15.781 1 92.69 294 PRO A O 1
ATOM 2307 N N . CYS A 1 295 ? 8.922 -24.375 -14.648 1 92.44 295 CYS A N 1
ATOM 2308 C CA . CYS A 1 295 ? 7.629 -23.703 -14.711 1 92.44 295 CYS A CA 1
ATOM 2309 C C . CYS A 1 295 ? 7.254 -23.375 -16.156 1 92.44 295 CYS A C 1
ATOM 2311 O O . CYS A 1 295 ? 7.996 -22.672 -16.844 1 92.44 295 CYS A O 1
ATOM 2313 N N . VAL A 1 296 ? 6.152 -23.828 -16.562 1 93.69 296 VAL A N 1
ATOM 2314 C CA . VAL A 1 296 ? 5.719 -23.703 -17.953 1 93.69 296 VAL A CA 1
ATOM 2315 C C . VAL A 1 296 ? 5.488 -22.219 -18.281 1 93.69 296 VAL A C 1
ATOM 2317 O O . VAL A 1 296 ? 5.863 -21.75 -19.359 1 93.69 296 VAL A O 1
ATOM 2320 N N . VAL A 1 297 ? 4.91 -21.5 -17.359 1 91.81 297 VAL A N 1
ATOM 2321 C CA . VAL A 1 297 ? 4.566 -20.109 -17.594 1 91.81 297 VAL A CA 1
ATOM 2322 C C . VAL A 1 297 ? 5.84 -19.266 -17.734 1 91.81 297 VAL A C 1
ATOM 2324 O O . VAL A 1 297 ? 5.93 -18.406 -18.609 1 91.81 297 VAL A O 1
ATOM 2327 N N . HIS A 1 298 ? 6.816 -19.5 -16.922 1 90.94 298 HIS A N 1
ATOM 2328 C CA . HIS A 1 298 ? 8.086 -18.797 -17.047 1 90.94 298 HIS A CA 1
ATOM 2329 C C . HIS A 1 298 ? 8.789 -19.125 -18.359 1 90.94 298 HIS A C 1
ATOM 2331 O O . HIS A 1 298 ? 9.445 -18.281 -18.953 1 90.94 298 HIS A O 1
ATOM 2337 N N . THR A 1 299 ? 8.656 -20.375 -18.75 1 93.69 299 THR A N 1
ATOM 2338 C CA . THR A 1 299 ? 9.25 -20.797 -20.016 1 93.69 299 THR A CA 1
ATOM 2339 C C . THR A 1 299 ? 8.562 -20.125 -21.188 1 93.69 299 THR A C 1
ATOM 2341 O O . THR A 1 299 ? 9.219 -19.703 -22.141 1 93.69 299 THR A O 1
ATOM 2344 N N . LEU A 1 300 ? 7.25 -20 -21.062 1 93.5 300 LEU A N 1
ATOM 2345 C CA . LEU A 1 300 ? 6.504 -19.297 -22.094 1 93.5 300 LEU A CA 1
ATOM 2346 C C . LEU A 1 300 ? 6.926 -17.828 -22.172 1 93.5 300 LEU A C 1
ATOM 2348 O O . LEU A 1 300 ? 7.004 -17.25 -23.266 1 93.5 300 LEU A O 1
ATOM 2352 N N . GLN A 1 301 ? 7.18 -17.266 -21.031 1 91.62 301 GLN A N 1
ATOM 2353 C CA . GLN A 1 301 ? 7.641 -15.891 -20.984 1 91.62 301 GLN A CA 1
ATOM 2354 C C . GLN A 1 301 ? 8.953 -15.711 -21.734 1 91.62 301 GLN A C 1
ATOM 2356 O O . GLN A 1 301 ? 9.141 -14.719 -22.438 1 91.62 301 GLN A O 1
ATOM 2361 N N . LEU A 1 302 ? 9.836 -16.656 -21.625 1 91.81 302 LEU A N 1
ATOM 2362 C CA . LEU A 1 302 ? 11.117 -16.609 -22.328 1 91.81 302 LEU A CA 1
ATOM 2363 C C . LEU A 1 302 ? 10.914 -16.672 -23.844 1 91.81 302 LEU A C 1
ATOM 2365 O O . LEU A 1 302 ? 11.617 -16 -24.594 1 91.81 302 LEU A O 1
ATOM 2369 N N . VAL A 1 303 ? 9.969 -17.453 -24.25 1 94.75 303 VAL A N 1
ATOM 2370 C CA . VAL A 1 303 ? 9.664 -17.562 -25.672 1 94.75 303 VAL A CA 1
ATOM 2371 C C . VAL A 1 303 ? 9.156 -16.219 -26.203 1 94.75 303 VAL A C 1
ATOM 2373 O O . VAL A 1 303 ? 9.633 -15.734 -27.219 1 94.75 303 VAL A O 1
ATOM 2376 N N . VAL A 1 304 ? 8.266 -15.633 -25.438 1 93.75 304 VAL A N 1
ATOM 2377 C CA . VAL A 1 304 ? 7.652 -14.391 -25.875 1 93.75 304 VAL A CA 1
ATOM 2378 C C . VAL A 1 304 ? 8.688 -13.266 -25.859 1 93.75 304 VAL A C 1
ATOM 2380 O O . VAL A 1 304 ? 8.641 -12.359 -26.688 1 93.75 304 VAL A O 1
ATOM 2383 N N . HIS A 1 305 ? 9.656 -13.344 -25.016 1 90.75 305 HIS A N 1
ATOM 2384 C CA . HIS A 1 305 ? 10.688 -12.32 -24.906 1 90.75 305 HIS A CA 1
ATOM 2385 C C . HIS A 1 305 ? 11.547 -12.266 -26.172 1 90.75 305 HIS A C 1
ATOM 2387 O O . HIS A 1 305 ? 12.312 -11.328 -26.359 1 90.75 305 HIS A O 1
ATOM 2393 N N . THR A 1 306 ? 11.375 -13.211 -27.047 1 90.94 306 THR A N 1
ATOM 2394 C CA . THR A 1 306 ? 12.039 -13.18 -28.344 1 90.94 306 THR A CA 1
ATOM 2395 C C . THR A 1 306 ? 11.617 -11.945 -29.141 1 90.94 306 THR A C 1
ATOM 2397 O O . THR A 1 306 ? 12.336 -11.484 -30.016 1 90.94 306 THR A O 1
ATOM 2400 N N . ILE A 1 307 ? 10.508 -11.375 -28.719 1 89.25 307 ILE A N 1
ATOM 2401 C CA . ILE A 1 307 ? 9.984 -10.195 -29.406 1 89.25 307 ILE A CA 1
ATOM 2402 C C . ILE A 1 307 ? 10.945 -9.023 -29.234 1 89.25 307 ILE A C 1
ATOM 2404 O O . ILE A 1 307 ? 11.062 -8.172 -30.109 1 89.25 307 ILE A O 1
ATOM 2408 N N . GLN A 1 308 ? 11.633 -8.992 -28.172 1 85.88 308 GLN A N 1
ATOM 2409 C CA . GLN A 1 308 ? 12.523 -7.879 -27.859 1 85.88 308 GLN A CA 1
ATOM 2410 C C . GLN A 1 308 ? 13.828 -7.988 -28.641 1 85.88 308 GLN A C 1
ATOM 2412 O O . GLN A 1 308 ? 14.578 -7.016 -28.75 1 85.88 308 GLN A O 1
ATOM 2417 N N . LYS A 1 309 ? 14.086 -9.156 -29.219 1 85.94 309 LYS A N 1
ATOM 2418 C CA . LYS A 1 309 ? 15.312 -9.375 -29.969 1 85.94 309 LYS A CA 1
ATOM 2419 C C . LYS A 1 309 ? 15.156 -8.945 -31.422 1 85.94 309 LYS A C 1
ATOM 2421 O O . LYS A 1 309 ? 16.141 -8.703 -32.125 1 85.94 309 LYS A O 1
ATOM 2426 N N . GLU A 1 310 ? 13.93 -8.906 -31.875 1 89.25 310 GLU A N 1
ATOM 2427 C CA . GLU A 1 310 ? 13.664 -8.422 -33.219 1 89.25 310 GLU A CA 1
ATOM 2428 C C . GLU A 1 310 ? 13.656 -6.898 -33.281 1 89.25 310 GLU A C 1
ATOM 2430 O O . GLU A 1 310 ? 12.766 -6.258 -32.719 1 89.25 310 GLU A O 1
ATOM 2435 N N . ALA A 1 311 ? 14.516 -6.355 -34 1 91.31 311 ALA A N 1
ATOM 2436 C CA . ALA A 1 311 ? 14.773 -4.918 -34 1 91.31 311 ALA A CA 1
ATOM 2437 C C . ALA A 1 311 ? 13.539 -4.137 -34.469 1 91.31 311 ALA A C 1
ATOM 2439 O O . ALA A 1 311 ? 13.219 -3.094 -33.875 1 91.31 311 ALA A O 1
ATOM 2440 N N . SER A 1 312 ? 12.93 -4.637 -35.5 1 91.25 312 SER A N 1
ATOM 2441 C CA . SER A 1 312 ? 11.789 -3.908 -36.031 1 91.25 312 SER A CA 1
ATOM 2442 C C . SER A 1 312 ? 10.641 -3.848 -35.031 1 91.25 312 SER A C 1
ATOM 2444 O O . SER A 1 312 ? 9.984 -2.814 -34.906 1 91.25 312 SER A O 1
ATOM 2446 N N . VAL A 1 313 ? 10.461 -4.895 -34.375 1 92.88 313 VAL A N 1
ATOM 2447 C CA . VAL A 1 313 ? 9.391 -4.965 -33.406 1 92.88 313 VAL A CA 1
ATOM 2448 C C . VAL A 1 313 ? 9.773 -4.141 -32.156 1 92.88 313 VAL A C 1
ATOM 2450 O O . VAL A 1 313 ? 8.93 -3.428 -31.609 1 92.88 313 VAL A O 1
ATOM 2453 N N . LYS A 1 314 ? 10.984 -4.191 -31.766 1 92.81 314 LYS A N 1
ATOM 2454 C CA . LYS A 1 314 ? 11.477 -3.42 -30.625 1 92.81 314 LYS A CA 1
ATOM 2455 C C . LYS A 1 314 ? 11.297 -1.923 -30.859 1 92.81 314 LYS A C 1
ATOM 2457 O O . LYS A 1 314 ? 10.93 -1.186 -29.938 1 92.81 314 LYS A O 1
ATOM 2462 N N . ARG A 1 315 ? 11.516 -1.527 -32.062 1 93.44 315 ARG A N 1
ATOM 2463 C CA . ARG A 1 315 ? 11.383 -0.115 -32.406 1 93.44 315 ARG A CA 1
ATOM 2464 C C . ARG A 1 315 ? 9.938 0.349 -32.219 1 93.44 315 ARG A C 1
ATOM 2466 O O . ARG A 1 315 ? 9.688 1.42 -31.672 1 93.44 315 ARG A O 1
ATOM 2473 N N . VAL A 1 316 ? 9.062 -0.439 -32.75 1 94.12 316 VAL A N 1
ATOM 2474 C CA . VAL A 1 316 ? 7.652 -0.077 -32.656 1 94.12 316 VAL A CA 1
ATOM 2475 C C . VAL A 1 316 ? 7.211 -0.07 -31.203 1 94.12 316 VAL A C 1
ATOM 2477 O O . VAL A 1 316 ? 6.445 0.801 -30.781 1 94.12 316 VAL A O 1
ATOM 2480 N N . LEU A 1 317 ? 7.715 -1.016 -30.422 1 93.44 317 LEU A N 1
ATOM 2481 C CA . LEU A 1 317 ? 7.363 -1.09 -29 1 93.44 317 LEU A CA 1
ATOM 2482 C C . LEU A 1 317 ? 7.945 0.09 -28.234 1 93.44 317 LEU A C 1
ATOM 2484 O O . LEU A 1 317 ? 7.293 0.643 -27.344 1 93.44 317 LEU A O 1
ATOM 2488 N N . ASP A 1 318 ? 9.102 0.48 -28.547 1 93.75 318 ASP A N 1
ATOM 2489 C CA . ASP A 1 318 ? 9.727 1.63 -27.906 1 93.75 318 ASP A CA 1
ATOM 2490 C C . ASP A 1 318 ? 8.961 2.914 -28.203 1 93.75 318 ASP A C 1
ATOM 2492 O O . ASP A 1 318 ? 8.828 3.783 -27.344 1 93.75 318 ASP A O 1
ATOM 2496 N N . LYS A 1 319 ? 8.516 3.012 -29.422 1 94.62 319 LYS A N 1
ATOM 2497 C CA . LYS A 1 319 ? 7.699 4.168 -29.781 1 94.62 319 LYS A CA 1
ATOM 2498 C C . LYS A 1 319 ? 6.387 4.172 -29 1 94.62 319 LYS A C 1
ATOM 2500 O O . LYS A 1 319 ? 5.93 5.223 -28.547 1 94.62 319 LYS A O 1
ATOM 2505 N N . ALA A 1 320 ? 5.844 2.98 -28.922 1 94.44 320 ALA A N 1
ATOM 2506 C CA . ALA A 1 320 ? 4.617 2.854 -28.141 1 94.44 320 ALA A CA 1
ATOM 2507 C C . ALA A 1 320 ? 4.852 3.262 -26.688 1 94.44 320 ALA A C 1
ATOM 2509 O O . ALA A 1 320 ? 4.035 3.977 -26.094 1 94.44 320 ALA A O 1
ATOM 2510 N N . ARG A 1 321 ? 5.953 2.85 -26.109 1 93.69 321 ARG A N 1
ATOM 2511 C CA . ARG A 1 321 ? 6.316 3.205 -24.734 1 93.69 321 ARG A CA 1
ATOM 2512 C C . ARG A 1 321 ? 6.488 4.711 -24.594 1 93.69 321 ARG A C 1
ATOM 2514 O O . ARG A 1 321 ? 6.105 5.289 -23.562 1 93.69 321 ARG A O 1
ATOM 2521 N N . SER A 1 322 ? 7.051 5.301 -25.625 1 93.94 322 SER A N 1
ATOM 2522 C CA . SER A 1 322 ? 7.266 6.742 -25.609 1 93.94 322 SER A CA 1
ATOM 2523 C C . SER A 1 322 ? 5.938 7.496 -25.594 1 93.94 322 SER A C 1
ATOM 2525 O O . SER A 1 322 ? 5.797 8.5 -24.891 1 93.94 322 SER A O 1
ATOM 2527 N N . VAL A 1 323 ? 5.039 7.043 -26.344 1 93.38 323 VAL A N 1
ATOM 2528 C CA . VAL A 1 323 ? 3.719 7.66 -26.375 1 93.38 323 VAL A CA 1
ATOM 2529 C C . VAL A 1 323 ? 3.047 7.535 -25.016 1 93.38 323 VAL A C 1
ATOM 2531 O O . VAL A 1 323 ? 2.484 8.508 -24.5 1 93.38 323 VAL A O 1
ATOM 2534 N N . VAL A 1 324 ? 3.139 6.355 -24.422 1 93.06 324 VAL A N 1
ATOM 2535 C CA . VAL A 1 324 ? 2.529 6.113 -23.125 1 93.06 324 VAL A CA 1
ATOM 2536 C C . VAL A 1 324 ? 3.176 7.02 -22.078 1 93.06 324 VAL A C 1
ATOM 2538 O O . VAL A 1 324 ? 2.484 7.594 -21.234 1 93.06 324 VAL A O 1
ATOM 2541 N N . LYS A 1 325 ? 4.453 7.148 -22.203 1 91.88 325 LYS A N 1
ATOM 2542 C CA . LYS A 1 325 ? 5.191 7.992 -21.266 1 91.88 325 LYS A CA 1
ATOM 2543 C C . LYS A 1 325 ? 4.746 9.445 -21.359 1 91.88 325 LYS A C 1
ATOM 2545 O O . LYS A 1 325 ? 4.637 10.141 -20.344 1 91.88 325 LYS A O 1
ATOM 2550 N N . LEU A 1 326 ? 4.504 9.953 -22.547 1 92 326 LEU A N 1
ATOM 2551 C CA . LEU A 1 326 ? 4.051 11.32 -22.766 1 92 326 LEU A CA 1
ATOM 2552 C C . LEU A 1 326 ? 2.707 11.562 -22.078 1 92 326 LEU A C 1
ATOM 2554 O O . LEU A 1 326 ? 2.512 12.586 -21.422 1 92 326 LEU A O 1
ATOM 2558 N N . PHE A 1 327 ? 1.857 10.625 -22.219 1 90.31 327 PHE A N 1
ATOM 2559 C CA . PHE A 1 327 ? 0.538 10.758 -21.609 1 90.31 327 PHE A CA 1
ATOM 2560 C C . PHE A 1 327 ? 0.634 10.688 -20.094 1 90.31 327 PHE A C 1
ATOM 2562 O O . PHE A 1 327 ? -0.053 11.43 -19.391 1 90.31 327 PHE A O 1
ATOM 2569 N N . ARG A 1 328 ? 1.479 9.859 -19.609 1 87.69 328 ARG A N 1
ATOM 2570 C CA . ARG A 1 328 ? 1.584 9.656 -18.172 1 87.69 328 ARG A CA 1
ATOM 2571 C C . ARG A 1 328 ? 2.26 10.844 -17.5 1 87.69 328 ARG A C 1
ATOM 2573 O O . ARG A 1 328 ? 2.045 11.102 -16.312 1 87.69 328 ARG A O 1
ATOM 2580 N N . LYS A 1 329 ? 3.023 11.578 -18.25 1 87 329 LYS A N 1
ATOM 2581 C CA . LYS A 1 329 ? 3.746 12.719 -17.703 1 87 329 LYS A CA 1
ATOM 2582 C C . LYS A 1 329 ? 2.891 13.984 -17.75 1 87 329 LYS A C 1
ATOM 2584 O O . LYS A 1 329 ? 3.207 14.977 -17.078 1 87 329 LYS A O 1
ATOM 2589 N N . SER A 1 330 ? 1.831 13.922 -18.5 1 85 330 SER A N 1
ATOM 2590 C CA . SER A 1 330 ? 0.979 15.102 -18.656 1 85 330 SER A CA 1
ATOM 2591 C C . SER A 1 330 ? -0.378 14.891 -18 1 85 330 SER A C 1
ATOM 2593 O O . SER A 1 330 ? -1.205 14.117 -18.5 1 85 330 SER A O 1
ATOM 2595 N N . SER A 1 331 ? -0.645 15.641 -16.984 1 80.69 331 SER A N 1
ATOM 2596 C CA . SER A 1 331 ? -1.93 15.547 -16.297 1 80.69 331 SER A CA 1
ATOM 2597 C C . SER A 1 331 ? -3.072 16 -17.203 1 80.69 331 SER A C 1
ATOM 2599 O O . SER A 1 331 ? -4.164 15.43 -17.172 1 80.69 331 SER A O 1
ATOM 2601 N N . VAL A 1 332 ? -2.779 16.984 -18.031 1 82.38 332 VAL A N 1
ATOM 2602 C CA . VAL A 1 332 ? -3.791 17.531 -18.938 1 82.38 332 VAL A CA 1
ATOM 2603 C C . VAL A 1 332 ? -4.184 16.469 -19.969 1 82.38 332 VAL A C 1
ATOM 2605 O O . VAL A 1 332 ? -5.371 16.234 -20.188 1 82.38 332 VAL A O 1
ATOM 2608 N N . ALA A 1 333 ? -3.182 15.836 -20.516 1 87.88 333 ALA A N 1
ATOM 2609 C CA . ALA A 1 333 ? -3.441 14.812 -21.516 1 87.88 333 ALA A CA 1
ATOM 2610 C C . ALA A 1 333 ? -4.184 13.625 -20.922 1 87.88 333 ALA A C 1
ATOM 2612 O O . ALA A 1 333 ? -5.086 13.062 -21.562 1 87.88 333 ALA A O 1
ATOM 2613 N N . THR A 1 334 ? -3.826 13.266 -19.734 1 86.19 334 THR A N 1
ATOM 2614 C CA . THR A 1 334 ? -4.465 12.148 -19.047 1 86.19 334 THR A CA 1
ATOM 2615 C C . THR A 1 334 ? -5.934 12.453 -18.766 1 86.19 334 THR A C 1
ATOM 2617 O O . THR A 1 334 ? -6.797 11.594 -18.938 1 86.19 334 THR A O 1
ATOM 2620 N N . GLN A 1 335 ? -6.18 13.664 -18.375 1 83.25 335 GLN A N 1
ATOM 2621 C CA . GLN A 1 335 ? -7.566 14.062 -18.125 1 83.25 335 GLN A CA 1
ATOM 2622 C C . GLN A 1 335 ? -8.375 14.078 -19.422 1 83.25 335 GLN A C 1
ATOM 2624 O O . GLN A 1 335 ? -9.523 13.641 -19.438 1 83.25 335 GLN A O 1
ATOM 2629 N N . ARG A 1 336 ? -7.789 14.57 -20.469 1 87.75 336 ARG A N 1
ATOM 2630 C CA . ARG A 1 336 ? -8.484 14.656 -21.75 1 87.75 336 ARG A CA 1
ATOM 2631 C C . ARG A 1 336 ? -8.836 13.266 -22.281 1 87.75 336 ARG A C 1
ATOM 2633 O O . ARG A 1 336 ? -9.93 13.062 -22.812 1 87.75 336 ARG A O 1
ATOM 2640 N N . ILE A 1 337 ? -7.91 12.383 -22.109 1 89.62 337 ILE A N 1
ATOM 2641 C CA . ILE A 1 337 ? -8.172 11.039 -22.594 1 89.62 337 ILE A CA 1
ATOM 2642 C C . ILE A 1 337 ? -9.25 10.375 -21.75 1 89.62 337 ILE A C 1
ATOM 2644 O O . ILE A 1 337 ? -10.094 9.648 -22.266 1 89.62 337 ILE A O 1
ATOM 2648 N N . LEU A 1 338 ? -9.211 10.594 -20.484 1 85.56 338 LEU A N 1
ATOM 2649 C CA . LEU A 1 338 ? -10.227 10.047 -19.578 1 85.56 338 LEU A CA 1
ATOM 2650 C C . LEU A 1 338 ? -11.602 10.602 -19.922 1 85.56 338 LEU A C 1
ATOM 2652 O O . LEU A 1 338 ? -12.594 9.875 -19.891 1 85.56 338 LEU A O 1
ATOM 2656 N N . ASP A 1 339 ? -11.633 11.828 -20.188 1 84.94 339 ASP A N 1
ATOM 2657 C CA . ASP A 1 339 ? -12.898 12.469 -20.531 1 84.94 339 ASP A CA 1
ATOM 2658 C C . ASP A 1 339 ? -13.438 11.953 -21.859 1 84.94 339 ASP A C 1
ATOM 2660 O O . ASP A 1 339 ? -14.656 11.828 -22.031 1 84.94 339 ASP A O 1
ATOM 2664 N N . GLU A 1 340 ? -12.547 11.648 -22.75 1 88.06 340 GLU A N 1
ATOM 2665 C CA . GLU A 1 340 ? -12.945 11.242 -24.094 1 88.06 340 GLU A CA 1
ATOM 2666 C C . GLU A 1 340 ? -13.414 9.789 -24.109 1 88.06 340 GLU A C 1
ATOM 2668 O O . GLU A 1 340 ? -14.43 9.477 -24.734 1 88.06 340 GLU A O 1
ATOM 2673 N N . CYS A 1 341 ? -12.68 8.914 -23.484 1 89.25 341 CYS A N 1
ATOM 2674 C CA . CYS A 1 341 ? -13.016 7.508 -23.672 1 89.25 341 CYS A CA 1
ATOM 2675 C C . CYS A 1 341 ? -13.188 6.816 -22.312 1 89.25 341 CYS A C 1
ATOM 2677 O O . CYS A 1 341 ? -13.586 5.652 -22.25 1 89.25 341 CYS A O 1
ATOM 2679 N N . GLY A 1 342 ? -12.898 7.461 -21.219 1 84.62 342 GLY A N 1
ATOM 2680 C CA . GLY A 1 342 ? -13.109 6.895 -19.906 1 84.62 342 GLY A CA 1
ATOM 2681 C C . GLY A 1 342 ? -12 5.953 -19.469 1 84.62 342 GLY A C 1
ATOM 2682 O O . GLY A 1 342 ? -12.078 5.328 -18.422 1 84.62 342 GLY A O 1
ATOM 2683 N N . LEU A 1 343 ? -10.984 5.699 -20.312 1 88.75 343 LEU A N 1
ATOM 2684 C CA . LEU A 1 343 ? -9.859 4.824 -20.016 1 88.75 343 LEU A CA 1
ATOM 2685 C C . LEU A 1 343 ? -8.539 5.586 -20.094 1 88.75 343 LEU A C 1
ATOM 2687 O O . LEU A 1 343 ? -8.461 6.621 -20.766 1 88.75 343 LEU A O 1
ATOM 2691 N N . THR A 1 344 ? -7.605 5.117 -19.344 1 87.44 344 THR A N 1
ATOM 2692 C CA . THR A 1 344 ? -6.277 5.715 -19.406 1 87.44 344 THR A CA 1
ATOM 2693 C C . THR A 1 344 ? -5.289 4.77 -20.078 1 87.44 344 THR A C 1
ATOM 2695 O O . THR A 1 344 ? -5.641 3.635 -20.422 1 87.44 344 THR A O 1
ATOM 2698 N N . VAL A 1 345 ? -4.125 5.254 -20.391 1 89.38 345 VAL A N 1
ATOM 2699 C CA . VAL A 1 345 ? -3.068 4.438 -20.969 1 89.38 345 VAL A CA 1
ATOM 2700 C C . VAL A 1 345 ? -2.455 3.537 -19.906 1 89.38 345 VAL A C 1
ATOM 2702 O O . VAL A 1 345 ? -2.541 3.832 -18.703 1 89.38 345 VAL A O 1
ATOM 2705 N N . VAL A 1 346 ? -1.962 2.389 -20.328 1 89.31 346 VAL A N 1
ATOM 2706 C CA . VAL A 1 346 ? -1.358 1.427 -19.406 1 89.31 346 VAL A CA 1
ATOM 2707 C C . VAL A 1 346 ? 0.143 1.336 -19.672 1 89.31 346 VAL A C 1
ATOM 2709 O O . VAL A 1 346 ? 0.578 1.288 -20.828 1 89.31 346 VAL A O 1
ATOM 2712 N N . ASN A 1 347 ? 0.916 1.347 -18.484 1 86.94 347 ASN A N 1
ATOM 2713 C CA . ASN A 1 347 ? 2.365 1.214 -18.578 1 86.94 347 ASN A CA 1
ATOM 2714 C C . ASN A 1 347 ? 2.791 -0.25 -18.656 1 86.94 347 ASN A C 1
ATOM 2716 O O . ASN A 1 347 ? 2.072 -1.134 -18.188 1 86.94 347 ASN A O 1
ATOM 2720 N N . ASP A 1 348 ? 3.914 -0.448 -19.344 1 86.5 348 ASP A N 1
ATOM 2721 C CA . ASP A 1 348 ? 4.438 -1.81 -19.375 1 86.5 348 ASP A CA 1
ATOM 2722 C C . ASP A 1 348 ? 5.602 -1.97 -18.391 1 86.5 348 ASP A C 1
ATOM 2724 O O . ASP A 1 348 ? 6.242 -0.986 -18.016 1 86.5 348 ASP A O 1
ATOM 2728 N N . CYS A 1 349 ? 5.695 -3.15 -17.75 1 79.88 349 CYS A N 1
ATOM 2729 C CA . CYS A 1 349 ? 6.844 -3.578 -16.969 1 79.88 349 CYS A CA 1
ATOM 2730 C C . CYS A 1 349 ? 7.742 -4.512 -17.766 1 79.88 349 CYS A C 1
ATOM 2732 O O . CYS A 1 349 ? 7.301 -5.57 -18.219 1 79.88 349 CYS A O 1
ATOM 2734 N N . PRO A 1 350 ? 8.93 -4.117 -17.969 1 72.69 350 PRO A N 1
ATOM 2735 C CA . PRO A 1 350 ? 9.797 -4.867 -18.875 1 72.69 350 PRO A CA 1
ATOM 2736 C C . PRO A 1 350 ? 10.016 -6.309 -18.422 1 72.69 350 PRO A C 1
ATOM 2738 O O . PRO A 1 350 ? 10.297 -7.184 -19.25 1 72.69 350 PRO A O 1
ATOM 2741 N N . THR A 1 351 ? 9.789 -6.629 -17.172 1 71 351 THR A N 1
ATOM 2742 C CA . THR A 1 351 ? 10.086 -7.973 -16.688 1 71 351 THR A CA 1
ATOM 2743 C C . THR A 1 351 ? 8.922 -8.914 -16.969 1 71 351 THR A C 1
ATOM 2745 O O . THR A 1 351 ? 9.086 -10.141 -16.969 1 71 351 THR A O 1
ATOM 2748 N N . ARG A 1 352 ? 7.809 -8.359 -17.281 1 77.44 352 ARG A N 1
ATOM 2749 C CA . ARG A 1 352 ? 6.629 -9.18 -17.516 1 77.44 352 ARG A CA 1
ATOM 2750 C C . ARG A 1 352 ? 6.004 -8.875 -18.875 1 77.44 352 ARG A C 1
ATOM 2752 O O . ARG A 1 352 ? 5.461 -7.789 -19.078 1 77.44 352 ARG A O 1
ATOM 2759 N N . TRP A 1 353 ? 5.977 -9.867 -19.719 1 86.06 353 TRP A N 1
ATOM 2760 C CA . TRP A 1 353 ? 5.48 -9.641 -21.078 1 86.06 353 TRP A CA 1
ATOM 2761 C C . TRP A 1 353 ? 3.982 -9.367 -21.062 1 86.06 353 TRP A C 1
ATOM 2763 O O . TRP A 1 353 ? 3.449 -8.758 -22 1 86.06 353 TRP A O 1
ATOM 2773 N N . SER A 1 354 ? 3.283 -9.836 -20.031 1 87.56 354 SER A N 1
ATOM 2774 C CA . SER A 1 354 ? 1.847 -9.594 -19.953 1 87.56 354 SER A CA 1
ATOM 2775 C C . SER A 1 354 ? 1.541 -8.102 -19.922 1 87.56 354 SER A C 1
ATOM 2777 O O . SER A 1 354 ? 0.523 -7.656 -20.469 1 87.56 354 SER A O 1
ATOM 2779 N N . SER A 1 355 ? 2.455 -7.383 -19.391 1 89.88 355 SER A N 1
ATOM 2780 C CA . SER A 1 355 ? 2.273 -5.938 -19.328 1 89.88 355 SER A CA 1
ATOM 2781 C C . SER A 1 355 ? 2.443 -5.309 -20.703 1 89.88 355 SER A C 1
ATOM 2783 O O . SER A 1 355 ? 1.77 -4.328 -21.047 1 89.88 355 SER A O 1
ATOM 2785 N N . ILE A 1 356 ? 3.352 -5.887 -21.516 1 91.44 356 ILE A N 1
ATOM 2786 C CA . ILE A 1 356 ? 3.521 -5.418 -22.891 1 91.44 356 ILE A CA 1
ATOM 2787 C C . ILE A 1 356 ? 2.246 -5.691 -23.688 1 91.44 356 ILE A C 1
ATOM 2789 O O . ILE A 1 356 ? 1.768 -4.82 -24.406 1 91.44 356 ILE A O 1
ATOM 2793 N N . PHE A 1 357 ? 1.741 -6.895 -23.453 1 94.75 357 PHE A N 1
ATOM 2794 C CA . PHE A 1 357 ? 0.512 -7.277 -24.141 1 94.75 357 PHE A CA 1
ATOM 2795 C C . PHE A 1 357 ? -0.634 -6.352 -23.75 1 94.75 357 PHE A C 1
ATOM 2797 O O . PHE A 1 357 ? -1.383 -5.891 -24.625 1 94.75 357 PHE A O 1
ATOM 2804 N N . ASN A 1 358 ? -0.797 -5.984 -22.516 1 94.38 358 ASN A N 1
ATOM 2805 C CA . ASN A 1 358 ? -1.859 -5.113 -22.016 1 94.38 358 ASN A CA 1
ATOM 2806 C C . ASN A 1 358 ? -1.686 -3.684 -22.516 1 94.38 358 ASN A C 1
ATOM 2808 O O . ASN A 1 358 ? -2.668 -2.998 -22.812 1 94.38 358 ASN A O 1
ATOM 2812 N N . MET A 1 359 ? -0.453 -3.242 -22.531 1 95.19 359 MET A N 1
ATOM 2813 C CA . MET A 1 359 ? -0.177 -1.905 -23.047 1 95.19 359 MET A CA 1
ATOM 2814 C C . MET A 1 359 ? -0.608 -1.786 -24.516 1 95.19 359 MET A C 1
ATOM 2816 O O . MET A 1 359 ? -1.311 -0.843 -24.875 1 95.19 359 MET A O 1
ATOM 2820 N N . VAL A 1 360 ? -0.29 -2.82 -25.328 1 95.31 360 VAL A N 1
ATOM 2821 C CA . VAL A 1 360 ? -0.617 -2.82 -26.75 1 95.31 360 VAL A CA 1
ATOM 2822 C C . VAL A 1 360 ? -2.129 -2.928 -26.938 1 95.31 360 VAL A C 1
ATOM 2824 O O . VAL A 1 360 ? -2.719 -2.189 -27.719 1 95.31 360 VAL A O 1
ATOM 2827 N N . ALA A 1 361 ? -2.691 -3.818 -26.156 1 96.25 361 ALA A N 1
ATOM 2828 C CA . ALA A 1 361 ? -4.137 -4.012 -26.234 1 96.25 361 ALA A CA 1
ATOM 2829 C C . ALA A 1 361 ? -4.883 -2.725 -25.891 1 96.25 361 ALA A C 1
ATOM 2831 O O . ALA A 1 361 ? -5.84 -2.354 -26.578 1 96.25 361 ALA A O 1
ATOM 2832 N N . ARG A 1 362 ? -4.414 -2.016 -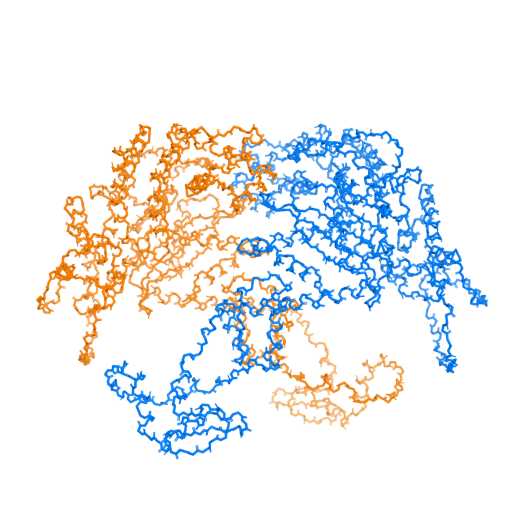24.875 1 95.5 362 ARG A N 1
ATOM 2833 C CA . ARG A 1 362 ? -5.047 -0.772 -24.438 1 95.5 362 ARG A CA 1
ATOM 2834 C C . ARG A 1 362 ? -4.855 0.326 -25.484 1 95.5 362 ARG A C 1
ATOM 2836 O O . ARG A 1 362 ? -5.801 1.049 -25.812 1 95.5 362 ARG A O 1
ATOM 2843 N N . LEU A 1 363 ? -3.68 0.449 -26.031 1 95.56 363 LEU A N 1
ATOM 2844 C CA . LEU A 1 363 ? -3.4 1.466 -27.047 1 95.56 363 LEU A CA 1
ATOM 2845 C C . LEU A 1 363 ? -4.27 1.261 -28.281 1 95.56 363 LEU A C 1
ATOM 2847 O O . LEU A 1 363 ? -4.77 2.227 -28.859 1 95.56 363 LEU A O 1
ATOM 2851 N N . LEU A 1 364 ? -4.469 -0.004 -28.656 1 96.25 364 LEU A N 1
ATOM 2852 C CA . LEU A 1 364 ? -5.289 -0.312 -29.828 1 96.25 364 LEU A CA 1
ATOM 2853 C C . LEU A 1 364 ? -6.758 -0 -29.562 1 96.25 364 LEU A C 1
ATOM 2855 O O . LEU A 1 364 ? -7.477 0.452 -30.453 1 96.25 364 LEU A O 1
ATOM 2859 N N . LYS A 1 365 ? -7.172 -0.197 -28.328 1 95.44 365 LYS A N 1
ATOM 2860 C CA . LYS A 1 365 ? -8.555 0.064 -27.953 1 95.44 365 LYS A CA 1
ATOM 2861 C C . LYS A 1 365 ? -8.859 1.56 -27.969 1 95.44 365 LYS A C 1
ATOM 2863 O O . LYS A 1 365 ? -9.938 1.973 -28.406 1 95.44 365 LYS A O 1
ATOM 2868 N N . ILE A 1 366 ? -7.836 2.332 -27.594 1 94.94 366 ILE A N 1
ATOM 2869 C CA . ILE A 1 366 ? -8.07 3.768 -27.5 1 94.94 366 ILE A CA 1
ATOM 2870 C C . ILE A 1 366 ? -7.246 4.496 -28.547 1 94.94 366 ILE A C 1
ATOM 2872 O O . ILE A 1 366 ? -6.773 5.613 -28.328 1 94.94 366 ILE A O 1
ATOM 2876 N N . LYS A 1 367 ? -7.035 3.936 -29.688 1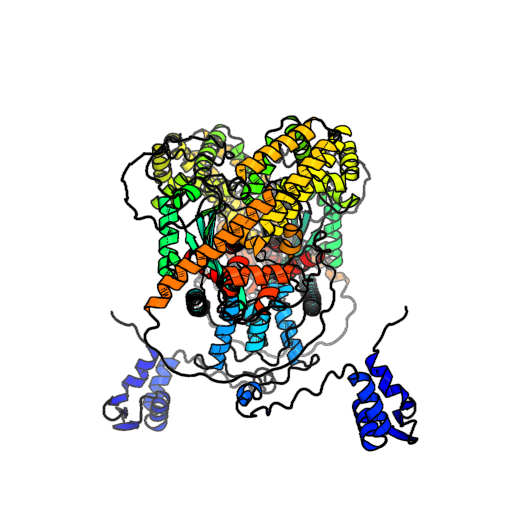 95.06 367 LYS A N 1
ATOM 2877 C CA . LYS A 1 367 ? -6.176 4.449 -30.75 1 95.06 367 LYS A CA 1
ATOM 2878 C C . LYS A 1 367 ? -6.645 5.816 -31.219 1 95.06 367 LYS A C 1
ATOM 2880 O O . LYS A 1 367 ? -5.855 6.758 -31.297 1 95.06 367 LYS A O 1
ATOM 2885 N N . ASP A 1 368 ? -7.91 5.945 -31.438 1 93.69 368 ASP A N 1
ATOM 2886 C CA . ASP A 1 368 ? -8.453 7.176 -32 1 93.69 368 ASP A CA 1
ATOM 2887 C C . ASP A 1 368 ? -8.305 8.336 -31.016 1 93.69 368 ASP A C 1
ATOM 2889 O O . ASP A 1 368 ? -7.906 9.438 -31.406 1 93.69 368 ASP A O 1
ATOM 2893 N N . SER A 1 369 ? -8.633 8.055 -29.781 1 94.44 369 SER A N 1
ATOM 2894 C CA . SER A 1 369 ? -8.516 9.086 -28.766 1 94.44 369 SER A CA 1
ATOM 2895 C C . SER A 1 369 ? -7.062 9.492 -28.547 1 94.44 369 SER A C 1
ATOM 2897 O O . SER A 1 369 ? -6.762 10.68 -28.375 1 94.44 369 SER A O 1
ATOM 2899 N N . VAL A 1 370 ? -6.156 8.562 -28.594 1 94.88 370 VAL A N 1
ATOM 2900 C CA . VAL A 1 370 ? -4.734 8.828 -28.406 1 94.88 370 VAL A CA 1
ATOM 2901 C C . VAL A 1 370 ? -4.207 9.68 -29.547 1 94.88 370 VAL A C 1
ATOM 2903 O O . VAL A 1 370 ? -3.477 10.648 -29.328 1 94.88 370 VAL A O 1
ATOM 2906 N N . CYS A 1 371 ? -4.605 9.328 -30.781 1 93.69 371 CYS A N 1
ATOM 2907 C CA . CYS A 1 371 ? -4.156 10.07 -31.953 1 93.69 371 CYS A CA 1
ATOM 2908 C C . CYS A 1 371 ? -4.688 11.5 -31.938 1 93.69 371 CYS A C 1
ATOM 2910 O O . CYS A 1 371 ? -3.961 12.445 -32.25 1 93.69 371 CYS A O 1
ATOM 2912 N N . LYS A 1 372 ? -5.906 11.641 -31.531 1 93.62 372 LYS A N 1
ATOM 2913 C CA . LYS A 1 372 ? -6.531 12.961 -31.469 1 93.62 372 LYS A CA 1
ATOM 2914 C C . LYS A 1 372 ? -5.832 13.852 -30.453 1 93.62 372 LYS A C 1
ATOM 2916 O O . LYS A 1 372 ? -5.457 14.984 -30.766 1 93.62 372 LYS A O 1
ATOM 2921 N N . ILE A 1 373 ? -5.645 13.383 -29.297 1 93.75 373 ILE A N 1
ATOM 2922 C CA . ILE A 1 373 ? -5.07 14.18 -28.219 1 93.75 373 ILE A CA 1
ATOM 2923 C C . ILE A 1 373 ? -3.598 14.453 -28.5 1 93.75 373 ILE A C 1
ATOM 2925 O O . ILE A 1 373 ? -3.104 15.555 -28.234 1 93.75 373 ILE A O 1
ATOM 2929 N N . ALA A 1 374 ? -2.902 13.43 -29.031 1 93.56 374 ALA A N 1
ATOM 2930 C CA . ALA A 1 374 ? -1.502 13.625 -29.391 1 93.56 374 ALA A CA 1
ATOM 2931 C C . ALA A 1 374 ? -1.356 14.727 -30.438 1 93.56 374 ALA A C 1
ATOM 2933 O O . ALA A 1 374 ? -0.437 15.547 -30.359 1 93.56 374 ALA A O 1
ATOM 2934 N N . ASN A 1 375 ? -2.268 14.734 -31.344 1 91.81 375 ASN A N 1
ATOM 2935 C CA . ASN A 1 375 ? -2.266 15.781 -32.375 1 91.81 375 ASN A CA 1
ATOM 2936 C C . ASN A 1 375 ? -2.535 17.156 -31.766 1 91.81 375 ASN A C 1
ATOM 2938 O O . ASN A 1 375 ? -1.887 18.141 -32.125 1 91.81 375 ASN A O 1
ATOM 2942 N N . ASP A 1 376 ? -3.43 17.172 -30.844 1 91.31 376 ASP A N 1
ATOM 2943 C CA . ASP A 1 376 ? -3.775 18.422 -30.188 1 91.31 376 ASP A CA 1
ATOM 2944 C C . ASP A 1 376 ? -2.604 18.953 -29.359 1 91.31 376 ASP A C 1
ATOM 2946 O O . ASP A 1 376 ? -2.41 20.156 -29.25 1 91.31 376 ASP A O 1
ATOM 2950 N N . MET A 1 377 ? -1.895 18.078 -28.781 1 92.06 377 MET A N 1
ATOM 2951 C CA . MET A 1 377 ? -0.783 18.453 -27.922 1 92.06 377 MET A CA 1
ATOM 2952 C C . MET A 1 377 ? 0.489 18.688 -28.719 1 92.06 377 MET A C 1
ATOM 2954 O O . MET A 1 377 ? 1.499 19.141 -28.188 1 92.06 377 MET A O 1
ATOM 2958 N N . GLY A 1 378 ? 0.48 18.312 -29.969 1 91.06 378 GLY A N 1
ATOM 2959 C CA . GLY A 1 378 ? 1.63 18.484 -30.844 1 91.06 378 GLY A CA 1
ATOM 2960 C C . GLY A 1 378 ? 2.688 17.422 -30.672 1 91.06 378 GLY A C 1
ATOM 2961 O O . GLY A 1 378 ? 3.883 17.688 -30.781 1 91.06 378 GLY A O 1
ATOM 2962 N N . TRP A 1 379 ? 2.211 16.219 -30.141 1 92.38 379 TRP A N 1
ATOM 2963 C CA . TRP A 1 379 ? 3.146 15.125 -29.938 1 92.38 379 TRP A CA 1
ATOM 2964 C C . TRP A 1 379 ? 3.236 14.242 -31.172 1 92.38 379 TRP A C 1
ATOM 2966 O O . TRP A 1 379 ? 2.275 14.148 -31.938 1 92.38 379 TRP A O 1
ATOM 2976 N N . ASP A 1 380 ? 4.461 13.586 -31.328 1 87.19 380 ASP A N 1
ATOM 2977 C CA . ASP A 1 380 ? 4.574 12.555 -32.344 1 87.19 380 ASP A CA 1
ATOM 2978 C C . ASP A 1 380 ? 3.92 11.25 -31.891 1 87.19 380 ASP A C 1
ATOM 2980 O O . ASP A 1 380 ? 4.051 10.859 -30.734 1 87.19 380 ASP A O 1
ATOM 2984 N N . SER A 1 381 ? 3.068 10.852 -32.688 1 86.69 381 SER A N 1
ATOM 2985 C CA . SER A 1 381 ? 2.426 9.57 -32.406 1 86.69 381 SER A CA 1
ATOM 2986 C C . SER A 1 381 ? 2.889 8.492 -33.375 1 86.69 381 SER A C 1
ATOM 2988 O O . SER A 1 381 ? 3.838 8.703 -34.156 1 86.69 381 SER A O 1
ATOM 2990 N N . LEU A 1 382 ? 2.236 7.301 -33.375 1 92.44 382 LEU A N 1
ATOM 2991 C CA . LEU A 1 382 ? 2.57 6.18 -34.25 1 92.44 382 LEU A CA 1
ATOM 2992 C C . LEU A 1 382 ? 1.995 6.391 -35.656 1 92.44 382 LEU A C 1
ATOM 2994 O O . LEU A 1 382 ? 0.913 6.957 -35.812 1 92.44 382 LEU A O 1
ATOM 2998 N N . LEU A 1 383 ? 2.773 5.969 -36.625 1 91.69 383 LEU A N 1
ATOM 2999 C CA . LEU A 1 383 ? 2.318 6.004 -38 1 91.69 383 LEU A CA 1
ATOM 3000 C C . LEU A 1 383 ? 1.249 4.945 -38.25 1 91.69 383 LEU A C 1
ATOM 3002 O O . LEU A 1 383 ? 1.154 3.965 -37.5 1 91.69 383 LEU A O 1
ATOM 3006 N N . PRO A 1 384 ? 0.386 5.176 -39.219 1 92.62 384 PRO A N 1
ATOM 3007 C CA . PRO A 1 384 ? -0.645 4.18 -39.531 1 92.62 384 PRO A CA 1
ATOM 3008 C C . PRO A 1 384 ? -0.068 2.789 -39.781 1 92.62 384 PRO A C 1
ATOM 3010 O O . PRO A 1 384 ? -0.662 1.789 -39.375 1 92.62 384 PRO A O 1
ATOM 3013 N N . SER A 1 385 ? 1.078 2.703 -40.406 1 93 385 SER A N 1
ATOM 3014 C CA . SER A 1 385 ? 1.729 1.419 -40.656 1 93 385 SER A CA 1
ATOM 3015 C C . SER A 1 385 ? 2.17 0.775 -39.344 1 93 385 SER A C 1
ATOM 3017 O O . SER A 1 385 ? 2.104 -0.447 -39.188 1 93 385 SER A O 1
ATOM 3019 N N . GLU A 1 386 ? 2.502 1.627 -38.438 1 94.44 386 GLU A N 1
ATOM 3020 C CA . GLU A 1 386 ? 2.943 1.132 -37.156 1 94.44 386 GLU A CA 1
ATOM 3021 C C . GLU A 1 386 ? 1.764 0.631 -36.312 1 94.44 386 GLU A C 1
ATOM 3023 O O . GLU A 1 386 ? 1.886 -0.354 -35.594 1 94.44 386 GLU A O 1
ATOM 3028 N N . TRP A 1 387 ? 0.644 1.314 -36.469 1 95.5 387 TRP A N 1
ATOM 3029 C CA . TRP A 1 387 ? -0.57 0.85 -35.812 1 95.5 387 TRP A CA 1
ATOM 3030 C C . TRP A 1 387 ? -0.996 -0.513 -36.344 1 95.5 387 TRP A C 1
ATOM 3032 O O . TRP A 1 387 ? -1.44 -1.376 -35.594 1 95.5 387 TRP A O 1
ATOM 3042 N N . GLN A 1 388 ? -0.817 -0.707 -37.594 1 94.19 388 GLN A N 1
ATOM 3043 C CA . GLN A 1 388 ? -1.152 -1.991 -38.188 1 94.19 388 GLN A CA 1
ATOM 3044 C C . GLN A 1 388 ? -0.21 -3.09 -37.719 1 94.19 388 GLN A C 1
ATOM 3046 O O . GLN A 1 388 ? -0.637 -4.227 -37.5 1 94.19 388 GLN A O 1
ATOM 3051 N N . LYS A 1 389 ? 0.987 -2.746 -37.625 1 94.25 389 LYS A N 1
ATOM 3052 C CA . LYS A 1 389 ? 1.967 -3.695 -37.094 1 94.25 389 LYS A CA 1
ATOM 3053 C C . LYS A 1 389 ? 1.658 -4.07 -35.656 1 94.25 389 LYS A C 1
ATOM 3055 O O . LYS A 1 389 ? 1.781 -5.234 -35.25 1 94.25 389 LYS A O 1
ATOM 3060 N N . LEU A 1 390 ? 1.237 -3.074 -34.875 1 95.19 390 LEU A N 1
ATOM 3061 C CA . LEU A 1 390 ? 0.862 -3.332 -33.469 1 95.19 390 LEU A CA 1
ATOM 3062 C C . LEU A 1 390 ? -0.353 -4.25 -33.406 1 95.19 390 LEU A C 1
ATOM 3064 O O . LEU A 1 390 ? -0.439 -5.102 -32.531 1 95.19 390 LEU A O 1
ATOM 3068 N N . LYS A 1 391 ? -1.238 -4.031 -34.281 1 95.88 391 LYS A N 1
ATOM 3069 C CA . LYS A 1 391 ? -2.416 -4.891 -34.344 1 95.88 391 LYS A CA 1
ATOM 3070 C C . LYS A 1 391 ? -2.029 -6.332 -34.656 1 95.88 391 LYS A C 1
ATOM 3072 O O . LYS A 1 391 ? -2.527 -7.27 -34.031 1 95.88 391 LYS A O 1
ATOM 3077 N N . SER A 1 392 ? -1.159 -6.484 -35.656 1 95.69 392 SER A N 1
ATOM 3078 C CA . SER A 1 392 ? -0.686 -7.812 -36 1 95.69 392 SER A CA 1
ATOM 3079 C C . SER A 1 392 ? 0.084 -8.461 -34.875 1 95.69 392 SER A C 1
ATOM 3081 O O . SER A 1 392 ? -0.013 -9.672 -34.656 1 95.69 392 SER A O 1
ATOM 3083 N N . LEU A 1 393 ? 0.819 -7.637 -34.188 1 95.44 393 LEU A N 1
ATOM 3084 C CA . LEU A 1 393 ? 1.549 -8.141 -33.031 1 95.44 393 LEU A CA 1
ATOM 3085 C C . LEU A 1 393 ? 0.587 -8.602 -31.953 1 95.44 393 LEU A C 1
ATOM 3087 O O . LEU A 1 393 ? 0.828 -9.617 -31.297 1 95.44 393 LEU A O 1
ATOM 3091 N N . HIS A 1 394 ? -0.41 -7.828 -31.719 1 96.69 394 HIS A N 1
ATOM 3092 C CA . HIS A 1 394 ? -1.445 -8.203 -30.75 1 96.69 394 HIS A CA 1
ATOM 3093 C C . HIS A 1 394 ? -2.066 -9.547 -31.109 1 96.69 394 HIS A C 1
ATOM 3095 O O . HIS A 1 394 ? -2.305 -10.383 -30.234 1 96.69 394 HIS A O 1
ATOM 3101 N N . GLU A 1 395 ? -2.316 -9.758 -32.344 1 96.12 395 GLU A N 1
ATOM 3102 C CA . GLU A 1 395 ? -2.889 -11.016 -32.844 1 96.12 395 GLU A CA 1
ATOM 3103 C C . GLU A 1 395 ? -1.922 -12.18 -32.625 1 96.12 395 GLU A C 1
ATOM 3105 O O . GLU A 1 395 ? -2.342 -13.289 -32.281 1 96.12 395 GLU A O 1
ATOM 3110 N N . LEU A 1 396 ? -0.7 -11.898 -32.875 1 96.12 396 LEU A N 1
ATOM 3111 C CA . LEU A 1 396 ? 0.325 -12.914 -32.656 1 96.12 396 LEU A CA 1
ATOM 3112 C C . LEU A 1 396 ? 0.397 -13.328 -31.188 1 96.12 396 LEU A C 1
ATOM 3114 O O . LEU A 1 396 ? 0.533 -14.516 -30.875 1 96.12 396 LEU A O 1
ATOM 3118 N N . LEU A 1 397 ? 0.235 -12.359 -30.25 1 96.12 397 LEU A N 1
ATOM 3119 C CA . LEU A 1 397 ? 0.485 -12.609 -28.828 1 96.12 397 LEU A CA 1
ATOM 3120 C C . LEU A 1 397 ? -0.798 -13.023 -28.125 1 96.12 397 LEU A C 1
ATOM 3122 O O . LEU A 1 397 ? -0.752 -13.539 -27 1 96.12 397 LEU A O 1
ATOM 3126 N N . LEU A 1 398 ? -1.936 -12.883 -28.719 1 96.5 398 LEU A N 1
ATOM 3127 C CA . LEU A 1 398 ? -3.229 -13.094 -28.078 1 96.5 398 LEU A CA 1
ATOM 3128 C C . LEU 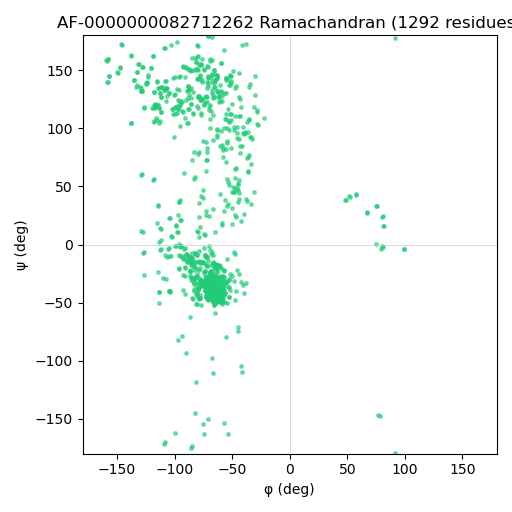A 1 398 ? -3.35 -14.523 -27.562 1 96.5 398 LEU A C 1
ATOM 3130 O O . LEU A 1 398 ? -3.652 -14.734 -26.375 1 96.5 398 LEU A O 1
ATOM 3134 N N . PRO A 1 399 ? -3.047 -15.547 -28.391 1 96.25 399 PRO A N 1
ATOM 3135 C CA . PRO A 1 399 ? -3.137 -16.906 -27.859 1 96.25 399 PRO A CA 1
ATOM 3136 C C . PRO A 1 399 ? -2.145 -17.172 -26.734 1 96.25 399 PRO A C 1
ATOM 3138 O O . PRO A 1 399 ? -2.443 -17.922 -25.812 1 96.25 399 PRO A O 1
ATOM 3141 N N . PHE A 1 400 ? -0.958 -16.578 -26.859 1 96.5 400 PHE A N 1
ATOM 3142 C CA . PHE A 1 400 ? 0.019 -16.734 -25.781 1 96.5 400 PHE A CA 1
ATOM 3143 C C . PHE A 1 400 ? -0.52 -16.156 -24.484 1 96.5 400 PHE A C 1
ATOM 3145 O O . PHE A 1 400 ? -0.327 -16.734 -23.422 1 96.5 400 PHE A O 1
ATOM 3152 N N . ALA A 1 401 ? -1.2 -15.016 -24.562 1 95.31 401 ALA A N 1
ATOM 3153 C CA . ALA A 1 401 ? -1.783 -14.383 -23.375 1 95.31 401 ALA A CA 1
ATOM 3154 C C . ALA A 1 401 ? -2.898 -15.242 -22.781 1 95.31 401 ALA A C 1
ATOM 3156 O O . ALA A 1 401 ? -2.992 -15.398 -21.562 1 95.31 401 ALA A O 1
ATOM 3157 N N . GLU A 1 402 ? -3.682 -15.812 -23.578 1 93.94 402 GLU A N 1
ATOM 3158 C CA . GLU A 1 402 ? -4.805 -16.625 -23.141 1 93.94 402 GLU A CA 1
ATOM 3159 C C . GLU A 1 402 ? -4.32 -17.891 -22.438 1 93.94 402 GLU A C 1
ATOM 3161 O O . GLU A 1 402 ? -4.797 -18.234 -21.344 1 93.94 402 GLU A O 1
ATOM 3166 N N . HIS A 1 403 ? -3.41 -18.578 -23.062 1 93.88 403 HIS A N 1
ATOM 3167 C CA . HIS A 1 403 ? -2.893 -19.812 -22.453 1 93.88 403 HIS A CA 1
ATOM 3168 C C . HIS A 1 403 ? -2.121 -19.516 -21.172 1 93.88 403 HIS A C 1
ATOM 3170 O O . HIS A 1 403 ? -2.176 -20.281 -20.219 1 93.88 403 HIS A O 1
ATOM 3176 N N . THR A 1 404 ? -1.333 -18.391 -21.188 1 91.75 404 THR A N 1
ATOM 3177 C CA . THR A 1 404 ? -0.624 -18.016 -19.969 1 91.75 404 THR A CA 1
ATOM 3178 C C . THR A 1 404 ? -1.604 -17.766 -18.828 1 91.75 404 THR A C 1
ATOM 3180 O O . THR A 1 404 ? -1.372 -18.203 -17.688 1 91.75 404 THR A O 1
ATOM 3183 N N . GLN A 1 405 ? -2.699 -17.109 -19.078 1 89.44 405 GLN A N 1
ATOM 3184 C CA . GLN A 1 405 ? -3.715 -16.844 -18.078 1 89.44 405 GLN A CA 1
ATOM 3185 C C . GLN A 1 405 ? -4.344 -18.125 -17.562 1 89.44 405 GLN A C 1
ATOM 3187 O O . GLN A 1 405 ? -4.594 -18.266 -16.359 1 89.44 405 GLN A O 1
ATOM 3192 N N . THR A 1 406 ? -4.543 -19.078 -18.406 1 89.25 406 THR A N 1
ATOM 3193 C CA . THR A 1 406 ? -5.16 -20.344 -18.047 1 89.25 406 THR A CA 1
ATOM 3194 C C . THR A 1 406 ? -4.199 -21.188 -17.219 1 89.25 406 THR A C 1
ATOM 3196 O O . THR A 1 406 ? -4.594 -21.766 -16.203 1 89.25 406 THR A O 1
ATOM 3199 N N . LEU A 1 407 ? -2.992 -21.25 -17.641 1 90.5 407 LEU A N 1
ATOM 3200 C CA . LEU A 1 407 ? -2.016 -22.125 -17.016 1 90.5 407 LEU A CA 1
ATOM 3201 C C . LEU A 1 407 ? -1.509 -21.531 -15.703 1 90.5 407 LEU A C 1
ATOM 3203 O O . LEU A 1 407 ? -0.928 -22.234 -14.875 1 90.5 407 LEU A O 1
ATOM 3207 N N . GLN A 1 408 ? -1.731 -20.266 -15.461 1 86.94 408 GLN A N 1
ATOM 3208 C CA . GLN A 1 408 ? -1.263 -19.609 -14.25 1 86.94 408 GLN A CA 1
ATOM 3209 C C . GLN A 1 408 ? -2.258 -19.797 -13.102 1 86.94 408 GLN A C 1
ATOM 3211 O O . GLN A 1 408 ? -1.932 -19.547 -11.945 1 86.94 408 GLN A O 1
ATOM 3216 N N . SER A 1 409 ? -3.346 -20.266 -13.391 1 78.62 409 SER A N 1
ATOM 3217 C CA . SER A 1 409 ? -4.34 -20.469 -12.344 1 78.62 409 SER A CA 1
ATOM 3218 C C . SER A 1 409 ? -3.955 -21.625 -11.438 1 78.62 409 SER A C 1
ATOM 3220 O O . SER A 1 409 ? -3.414 -22.641 -11.906 1 78.62 409 SER A O 1
ATOM 3222 N N . ASP A 1 410 ? -4.074 -21.438 -10.156 1 66.44 410 ASP A N 1
ATOM 3223 C CA . ASP A 1 410 ? -3.686 -22.438 -9.164 1 66.44 410 ASP A CA 1
ATOM 3224 C C . ASP A 1 410 ? -4.562 -23.688 -9.266 1 66.44 410 ASP A C 1
ATOM 3226 O O . ASP A 1 410 ? -4.164 -24.766 -8.828 1 66.44 410 ASP A O 1
ATOM 3230 N N . THR A 1 411 ? -5.645 -23.547 -9.883 1 66.75 411 THR A N 1
ATOM 3231 C CA . THR A 1 411 ? -6.594 -24.656 -9.914 1 66.75 411 THR A CA 1
ATOM 3232 C C . THR A 1 411 ? -6.41 -25.5 -11.18 1 66.75 411 THR A C 1
ATOM 3234 O O . THR A 1 411 ? -6.984 -26.578 -11.297 1 66.75 411 THR A O 1
ATOM 3237 N N . MET A 1 412 ? -5.48 -25 -11.914 1 75.25 412 MET A N 1
ATOM 3238 C CA . MET A 1 412 ? -5.406 -25.688 -13.195 1 75.25 412 MET A CA 1
ATOM 3239 C C . MET A 1 412 ? -4.305 -26.734 -13.18 1 75.25 412 MET A C 1
ATOM 3241 O O . MET A 1 412 ? -3.193 -26.469 -12.719 1 75.25 412 MET A O 1
ATOM 3245 N N . SER A 1 413 ? -4.676 -27.828 -13.664 1 83.06 413 SER A N 1
ATOM 3246 C CA . SER A 1 413 ? -3.812 -29 -13.711 1 83.06 413 SER A CA 1
ATOM 3247 C C . SER A 1 413 ? -2.789 -28.891 -14.836 1 83.06 413 SER A C 1
ATOM 3249 O O . SER A 1 413 ? -3.01 -28.172 -15.812 1 83.06 413 SER A O 1
ATOM 3251 N N . MET A 1 414 ? -1.729 -29.562 -14.672 1 90.75 414 MET A N 1
ATOM 3252 C CA . MET A 1 414 ? -0.684 -29.625 -15.688 1 90.75 414 MET A CA 1
ATOM 3253 C C . MET A 1 414 ? -1.164 -30.406 -16.906 1 90.75 414 MET A C 1
ATOM 3255 O O . MET A 1 414 ? -0.53 -30.359 -17.969 1 90.75 414 MET A O 1
ATOM 3259 N N . SER A 1 415 ? -2.352 -30.969 -16.828 1 92 415 SER A N 1
ATOM 3260 C CA . SER A 1 415 ? -2.906 -31.781 -17.906 1 92 415 SER A CA 1
ATOM 3261 C C . SER A 1 415 ? -3.191 -30.938 -19.141 1 92 415 SER A C 1
ATOM 3263 O O . SER A 1 415 ? -3.314 -31.453 -20.25 1 92 415 SER A O 1
ATOM 3265 N N . LEU A 1 416 ? -3.227 -29.641 -19 1 92 416 LEU A N 1
ATOM 3266 C CA . LEU A 1 416 ? -3.586 -28.766 -20.109 1 92 416 LEU A CA 1
ATOM 3267 C C . LEU A 1 416 ? -2.342 -28.25 -20.828 1 92 416 LEU A C 1
ATOM 3269 O O . LEU A 1 416 ? -2.441 -27.578 -21.844 1 92 416 LEU A O 1
ATOM 3273 N N . VAL A 1 417 ? -1.198 -28.609 -20.359 1 94 417 VAL A N 1
ATOM 3274 C CA . VAL A 1 417 ? 0.046 -28.047 -20.875 1 94 417 VAL A CA 1
ATOM 3275 C C . VAL A 1 417 ? 0.296 -28.531 -22.297 1 94 417 VAL A C 1
ATOM 3277 O O . VAL A 1 417 ? 0.549 -27.734 -23.203 1 94 417 VAL A O 1
ATOM 3280 N N . VAL A 1 418 ? 0.146 -29.812 -22.547 1 92.75 418 VAL A N 1
ATOM 3281 C CA . VAL A 1 418 ? 0.472 -30.406 -23.828 1 92.75 418 VAL A CA 1
ATOM 3282 C C . VAL A 1 418 ? -0.458 -29.844 -24.906 1 92.75 418 VAL A C 1
ATOM 3284 O O . VAL A 1 418 ? 0.003 -29.328 -25.922 1 92.75 418 VAL A O 1
ATOM 3287 N N . PRO A 1 419 ? -1.743 -29.859 -24.656 1 91 419 PRO A N 1
ATOM 3288 C CA . PRO A 1 419 ? -2.623 -29.266 -25.656 1 91 419 PRO A CA 1
ATOM 3289 C C . PRO A 1 419 ? -2.35 -27.766 -25.875 1 91 419 PRO A C 1
ATOM 3291 O O . PRO A 1 419 ? -2.467 -27.281 -27 1 91 419 PRO A O 1
ATOM 3294 N N . ALA A 1 420 ? -2.057 -27.109 -24.844 1 93.94 420 ALA A N 1
ATOM 3295 C CA . ALA A 1 420 ? -1.771 -25.672 -24.969 1 93.94 420 ALA A CA 1
ATOM 3296 C C . ALA A 1 420 ? -0.55 -25.438 -25.859 1 93.94 420 ALA A C 1
ATOM 3298 O O . ALA A 1 420 ? -0.562 -24.547 -26.703 1 93.94 420 ALA A O 1
ATOM 3299 N N . LEU A 1 421 ? 0.492 -26.234 -25.703 1 95 421 LEU A N 1
ATOM 3300 C CA . LEU A 1 421 ? 1.721 -26.062 -26.469 1 95 421 LEU A CA 1
ATOM 3301 C C . LEU A 1 421 ? 1.486 -26.375 -27.953 1 95 421 LEU A C 1
ATOM 3303 O O . LEU A 1 421 ? 1.965 -25.641 -28.828 1 95 421 LEU A O 1
ATOM 3307 N N . PHE A 1 422 ? 0.753 -27.359 -28.219 1 92.56 422 PHE A N 1
ATOM 3308 C CA . PHE A 1 422 ? 0.484 -27.719 -29.609 1 92.56 422 PHE A CA 1
ATOM 3309 C C . PHE A 1 422 ? -0.425 -26.672 -30.25 1 92.56 422 PHE A C 1
ATOM 3311 O O . PHE A 1 422 ? -0.296 -26.391 -31.453 1 92.56 422 PHE A O 1
ATOM 3318 N N . ASP A 1 423 ? -1.338 -26.156 -29.469 1 93.88 423 ASP A N 1
ATOM 3319 C CA . ASP A 1 423 ? -2.174 -25.062 -29.984 1 93.88 423 ASP A CA 1
ATOM 3320 C C . ASP A 1 423 ? -1.332 -23.844 -30.344 1 93.88 423 ASP A C 1
ATOM 3322 O O . ASP A 1 423 ? -1.567 -23.203 -31.359 1 93.88 423 ASP A O 1
ATOM 3326 N N . LEU A 1 424 ? -0.382 -23.578 -29.5 1 97 424 LEU A N 1
ATOM 3327 C CA . LEU A 1 424 ? 0.488 -22.438 -29.734 1 97 424 LEU A CA 1
ATOM 3328 C C . LEU A 1 424 ? 1.36 -22.656 -30.969 1 97 424 LEU A C 1
ATOM 3330 O O . LEU A 1 424 ? 1.558 -21.75 -31.781 1 97 424 LEU A O 1
ATOM 3334 N N . LEU A 1 425 ? 1.834 -23.875 -31.172 1 95.38 425 LEU A N 1
ATOM 3335 C CA . LEU A 1 425 ? 2.635 -24.203 -32.344 1 95.38 425 LEU A CA 1
ATOM 3336 C C . LEU A 1 425 ? 1.803 -24.094 -33.625 1 95.38 425 LEU A C 1
ATOM 3338 O O . LEU A 1 425 ? 2.275 -23.578 -34.625 1 95.38 425 LEU A O 1
ATOM 3342 N N . SER A 1 426 ? 0.592 -24.562 -33.5 1 94.12 426 SER A N 1
ATOM 3343 C CA . SER A 1 426 ? -0.307 -24.438 -34.625 1 94.12 426 SER A CA 1
ATOM 3344 C C . SER A 1 426 ? -0.61 -22.984 -34.969 1 94.12 426 SER A C 1
ATOM 3346 O O . SER A 1 426 ? -0.653 -22.594 -36.125 1 94.12 426 SER A O 1
ATOM 3348 N N . HIS A 1 427 ? -0.802 -22.25 -33.938 1 96.81 427 HIS A N 1
ATOM 3349 C CA . HIS A 1 427 ? -1.067 -20.812 -34.125 1 96.81 427 HIS A CA 1
ATOM 3350 C C . HIS A 1 427 ? 0.103 -20.125 -34.812 1 96.81 427 HIS A C 1
ATOM 3352 O O . HIS A 1 427 ? -0.096 -19.312 -35.719 1 96.81 427 HIS A O 1
ATOM 3358 N N . LEU A 1 428 ? 1.295 -20.406 -34.344 1 97.31 428 LEU A N 1
ATOM 3359 C CA . LEU A 1 428 ? 2.48 -19.781 -34.938 1 97.31 428 LEU A CA 1
ATOM 3360 C C . LEU A 1 428 ? 2.633 -20.156 -36.406 1 97.31 428 LEU A C 1
ATOM 3362 O O . LEU A 1 428 ? 2.986 -19.312 -37.219 1 97.31 428 LEU A O 1
ATOM 3366 N N . ALA A 1 429 ? 2.322 -21.375 -36.75 1 95.44 429 ALA A N 1
ATOM 3367 C CA . ALA A 1 429 ? 2.389 -21.828 -38.125 1 95.44 429 ALA A CA 1
ATOM 3368 C C . ALA A 1 429 ? 1.349 -21.109 -39 1 95.44 429 ALA A C 1
ATOM 3370 O O . ALA A 1 429 ? 1.66 -20.625 -40.094 1 95.44 429 ALA A O 1
ATOM 3371 N N . ASP A 1 430 ? 0.162 -21 -38.469 1 96.06 430 ASP A N 1
ATOM 3372 C CA . ASP A 1 430 ? -0.913 -20.328 -39.188 1 96.06 430 ASP A CA 1
ATOM 3373 C C . ASP A 1 430 ? -0.604 -18.844 -39.375 1 96.06 430 ASP A C 1
ATOM 3375 O O . ASP A 1 430 ? -0.857 -18.266 -40.406 1 96.06 430 ASP A O 1
ATOM 3379 N N . PHE A 1 431 ? -0.082 -18.297 -38.344 1 96.56 431 PHE A N 1
ATOM 3380 C CA . PHE A 1 431 ? 0.218 -16.859 -38.344 1 96.56 431 PHE A CA 1
ATOM 3381 C C . PHE A 1 431 ? 1.323 -16.562 -39.375 1 96.56 431 PHE A C 1
ATOM 3383 O O . PHE A 1 431 ? 1.259 -15.555 -40.062 1 96.56 431 PHE A O 1
ATOM 3390 N N . GLU A 1 432 ? 2.35 -17.328 -39.375 1 95.5 432 GLU A N 1
ATOM 3391 C CA . GLU A 1 432 ? 3.451 -17.156 -40.344 1 95.5 432 GLU A CA 1
ATOM 3392 C C . GLU A 1 432 ? 2.953 -17.156 -41.781 1 95.5 432 GLU A C 1
ATOM 3394 O O . GLU A 1 432 ? 3.42 -16.375 -42.594 1 95.5 432 GLU A O 1
ATOM 3399 N N . GLU A 1 433 ? 1.946 -17.875 -42.031 1 93.75 433 GLU A N 1
ATOM 3400 C CA . GLU A 1 433 ? 1.415 -18.016 -43.375 1 93.75 433 GLU A CA 1
ATOM 3401 C C . GLU A 1 433 ? 0.439 -16.891 -43.719 1 93.75 433 GLU A C 1
ATOM 3403 O O . GLU A 1 433 ? 0.351 -16.453 -44.844 1 93.75 433 GLU A O 1
ATOM 3408 N N . SER A 1 434 ? -0.23 -16.406 -42.75 1 93.06 434 SER A N 1
ATOM 3409 C CA . SER A 1 434 ? -1.339 -15.5 -43 1 93.06 434 SER A CA 1
ATOM 3410 C C . SER A 1 434 ? -0.896 -14.047 -42.875 1 93.06 434 SER A C 1
ATOM 3412 O O . SER A 1 434 ? -1.511 -13.156 -43.469 1 93.06 434 SER A O 1
ATOM 3414 N N . THR A 1 435 ? 0.198 -13.789 -42.188 1 91.25 435 THR A N 1
ATOM 3415 C CA . THR A 1 435 ? 0.552 -12.406 -41.906 1 91.25 435 THR A CA 1
ATOM 3416 C C . THR A 1 435 ? 1.171 -11.742 -43.125 1 91.25 435 THR A C 1
ATOM 3418 O O . THR A 1 435 ? 1.883 -12.391 -43.906 1 91.25 435 THR A O 1
ATOM 3421 N N . SER A 1 436 ? 0.855 -10.445 -43.25 1 89.38 436 SER A N 1
ATOM 3422 C CA . SER A 1 436 ? 1.376 -9.648 -44.375 1 89.38 436 SER A CA 1
ATOM 3423 C C . SER A 1 436 ? 2.711 -9.008 -44 1 89.38 436 SER A C 1
ATOM 3425 O O . SER A 1 436 ? 3.418 -8.5 -44.875 1 89.38 436 SER A O 1
ATOM 3427 N N . HIS A 1 437 ? 3.148 -9.07 -42.812 1 91.88 437 HIS A N 1
ATOM 3428 C CA . HIS A 1 437 ? 4.391 -8.461 -42.344 1 91.88 437 HIS A CA 1
ATOM 3429 C C . HIS A 1 437 ? 5.527 -9.484 -42.344 1 91.88 437 HIS A C 1
ATOM 3431 O O . HIS A 1 437 ? 5.516 -10.422 -41.531 1 91.88 437 HIS A O 1
ATOM 3437 N N . ARG A 1 438 ? 6.492 -9.219 -43.094 1 90.25 438 ARG A N 1
ATOM 3438 C CA . ARG A 1 438 ? 7.613 -10.133 -43.219 1 90.25 438 ARG A CA 1
ATOM 3439 C C . ARG A 1 438 ? 8.383 -10.266 -41.906 1 90.25 438 ARG A C 1
ATOM 3441 O O . ARG A 1 438 ? 8.844 -11.352 -41.562 1 90.25 438 ARG A O 1
ATOM 3448 N N . ASP A 1 439 ? 8.531 -9.219 -41.25 1 91.75 439 ASP A N 1
ATOM 3449 C CA . ASP A 1 439 ? 9.281 -9.219 -40 1 91.75 439 ASP A CA 1
ATOM 3450 C C . ASP A 1 439 ? 8.547 -10.023 -38.938 1 91.75 439 ASP A C 1
ATOM 3452 O O . ASP A 1 439 ? 9.18 -10.742 -38.156 1 91.75 439 ASP A O 1
ATOM 3456 N N . LEU A 1 440 ? 7.223 -9.953 -38.938 1 94.69 440 LEU A N 1
ATOM 3457 C CA . LEU A 1 440 ? 6.438 -10.703 -37.969 1 94.69 440 LEU A CA 1
ATOM 3458 C C . LEU A 1 440 ? 6.395 -12.18 -38.312 1 94.69 440 LEU A C 1
ATOM 3460 O O . LEU A 1 440 ? 6.297 -13.039 -37.438 1 94.69 440 LEU A O 1
ATOM 3464 N N . ALA A 1 441 ? 6.43 -12.445 -39.594 1 95.06 441 ALA A N 1
ATOM 3465 C CA . ALA A 1 441 ? 6.531 -13.836 -40 1 95.06 441 ALA A CA 1
ATOM 3466 C C . ALA A 1 441 ? 7.852 -14.453 -39.562 1 95.06 441 ALA A C 1
ATOM 3468 O O . ALA A 1 441 ? 7.883 -15.602 -39.094 1 95.06 441 ALA A O 1
ATOM 3469 N N . ALA A 1 442 ? 8.883 -13.648 -39.719 1 94.5 442 ALA A N 1
ATOM 3470 C CA . ALA A 1 442 ? 10.188 -14.102 -39.25 1 94.5 442 ALA A CA 1
ATOM 3471 C C . ALA A 1 442 ? 10.195 -14.289 -37.719 1 94.5 442 ALA A C 1
ATOM 3473 O O . ALA A 1 442 ? 10.82 -15.219 -37.219 1 94.5 442 ALA A O 1
ATOM 3474 N N . LEU A 1 443 ? 9.547 -13.414 -37.094 1 95.31 443 LEU A N 1
ATOM 3475 C CA . LEU A 1 443 ? 9.43 -13.523 -35.625 1 95.31 443 LEU A CA 1
ATOM 3476 C C . LEU A 1 443 ? 8.688 -14.789 -35.25 1 95.31 443 LEU A C 1
ATOM 3478 O O . LEU A 1 443 ? 9.102 -15.492 -34.312 1 95.31 443 LEU A O 1
ATOM 3482 N N . ALA A 1 444 ? 7.637 -15.117 -35.875 1 96.5 444 ALA A N 1
ATOM 3483 C CA . ALA A 1 444 ? 6.871 -16.328 -35.594 1 96.5 444 ALA A CA 1
ATOM 3484 C C . ALA A 1 444 ? 7.734 -17.578 -35.812 1 96.5 444 ALA A C 1
ATOM 3486 O O . ALA A 1 444 ? 7.641 -18.531 -35.031 1 96.5 444 ALA A O 1
ATOM 3487 N N . ARG A 1 445 ? 8.523 -17.547 -36.812 1 95.56 445 ARG A N 1
ATOM 3488 C CA . ARG A 1 445 ? 9.43 -18.656 -37.062 1 95.56 445 ARG A CA 1
ATOM 3489 C C . ARG A 1 445 ? 10.453 -18.812 -35.938 1 95.56 445 ARG A C 1
ATOM 3491 O O . ARG A 1 445 ? 10.734 -19.922 -35.5 1 95.56 445 ARG A O 1
ATOM 3498 N N . LYS A 1 446 ? 10.945 -17.719 -35.562 1 95.75 446 LYS A N 1
ATOM 3499 C CA . LYS A 1 446 ? 11.906 -17.734 -34.469 1 95.75 446 LYS A CA 1
ATOM 3500 C C . LYS A 1 446 ? 11.25 -18.219 -33.156 1 95.75 446 LYS A C 1
ATOM 3502 O O . LYS A 1 446 ? 11.867 -18.953 -32.375 1 95.75 446 LYS A O 1
ATOM 3507 N N . MET A 1 447 ? 10.039 -17.781 -32.938 1 96.94 447 MET A N 1
ATOM 3508 C CA . MET A 1 447 ? 9.297 -18.219 -31.75 1 96.94 447 MET A CA 1
ATOM 3509 C C . MET A 1 447 ? 9.031 -19.719 -31.797 1 96.94 447 MET A C 1
ATOM 3511 O O . MET A 1 447 ? 9.078 -20.391 -30.766 1 96.94 447 MET A O 1
ATOM 3515 N N . THR A 1 448 ? 8.742 -20.219 -33 1 97 448 THR A N 1
ATOM 3516 C CA . THR A 1 448 ? 8.547 -21.656 -33.156 1 97 448 THR A CA 1
ATOM 3517 C C . THR A 1 448 ? 9.82 -22.406 -32.812 1 97 448 THR A C 1
ATOM 3519 O O . THR A 1 448 ? 9.766 -23.422 -32.094 1 97 448 THR A O 1
ATOM 3522 N N . GLY A 1 449 ? 10.914 -21.906 -33.281 1 95.75 449 GLY A N 1
ATOM 3523 C CA . GLY A 1 449 ? 12.188 -22.5 -32.906 1 95.75 449 GLY A CA 1
ATOM 3524 C C . GLY A 1 449 ? 12.477 -22.453 -31.422 1 95.75 449 GLY A C 1
ATOM 3525 O O . GLY A 1 449 ? 12.93 -23.438 -30.828 1 95.75 449 GLY A O 1
ATOM 3526 N N . SER A 1 450 ? 12.203 -21.344 -30.875 1 96.19 450 SER A N 1
ATOM 3527 C CA . SER A 1 450 ? 12.414 -21.172 -29.438 1 96.19 450 SER A CA 1
ATOM 3528 C C . SER A 1 450 ? 11.508 -22.094 -28.625 1 96.19 450 SER A C 1
ATOM 3530 O O . SER A 1 450 ? 11.938 -22.656 -27.625 1 96.19 450 SER A O 1
ATOM 3532 N N . MET A 1 451 ? 10.297 -22.219 -29.062 1 96.62 451 MET A N 1
ATOM 3533 C CA . MET A 1 451 ? 9.344 -23.109 -28.391 1 96.62 451 MET A CA 1
ATOM 3534 C C . MET A 1 451 ? 9.828 -24.547 -28.422 1 96.62 451 MET A C 1
ATOM 3536 O O . MET A 1 451 ? 9.812 -25.234 -27.391 1 96.62 451 MET A O 1
ATOM 3540 N N . ASN A 1 452 ? 10.266 -24.953 -29.547 1 95.25 452 ASN A N 1
ATOM 3541 C CA . ASN A 1 452 ? 10.734 -26.328 -29.703 1 95.25 452 ASN A CA 1
ATOM 3542 C C . ASN A 1 452 ? 12 -26.594 -28.875 1 95.25 452 ASN A C 1
ATOM 3544 O O . ASN A 1 452 ? 12.18 -27.672 -28.328 1 95.25 452 ASN A O 1
ATOM 3548 N N . GLN A 1 453 ? 12.734 -25.594 -28.766 1 94.94 453 GLN A N 1
ATOM 3549 C CA . GLN A 1 453 ? 13.977 -25.734 -28.016 1 94.94 453 GLN A CA 1
ATOM 3550 C C . GLN A 1 453 ? 13.711 -25.703 -26.5 1 94.94 453 GLN A C 1
ATOM 3552 O O . GLN A 1 453 ? 14.164 -26.578 -25.766 1 94.94 453 GLN A O 1
ATOM 3557 N N . ARG A 1 454 ? 12.961 -24.828 -26.062 1 94.88 454 ARG A N 1
ATOM 3558 C CA . ARG A 1 454 ? 12.766 -24.594 -24.641 1 94.88 454 ARG A CA 1
ATOM 3559 C C . ARG A 1 454 ? 11.805 -25.625 -24.047 1 94.88 454 ARG A C 1
ATOM 3561 O O . ARG A 1 454 ? 11.875 -25.922 -22.859 1 94.88 454 ARG A O 1
ATOM 3568 N N . PHE A 1 455 ? 10.906 -26.109 -24.875 1 96.56 455 PHE A N 1
ATOM 3569 C CA . PHE A 1 455 ? 9.953 -27.094 -24.391 1 96.56 455 PHE A CA 1
ATOM 3570 C C . PHE A 1 455 ? 10.32 -28.484 -24.891 1 96.56 455 PHE A C 1
ATOM 3572 O O . PHE A 1 455 ? 9.469 -29.375 -24.953 1 96.56 455 PHE A O 1
ATOM 3579 N N . ALA A 1 456 ? 11.547 -28.672 -25.219 1 94.44 456 ALA A N 1
ATOM 3580 C CA . ALA A 1 456 ? 12.008 -29.969 -25.688 1 94.44 456 ALA A CA 1
ATOM 3581 C C . ALA A 1 456 ? 11.805 -31.031 -24.609 1 94.44 456 ALA A C 1
ATOM 3583 O O . ALA A 1 456 ? 11.547 -32.188 -24.922 1 94.44 456 ALA A O 1
ATOM 3584 N N . TRP A 1 457 ? 11.82 -30.609 -23.391 1 92.19 457 TRP A N 1
ATOM 3585 C CA . TRP A 1 457 ? 11.688 -31.547 -22.281 1 92.19 457 TRP A CA 1
ATOM 3586 C C . TRP A 1 457 ? 10.258 -32.094 -22.172 1 92.19 457 TRP A C 1
ATOM 3588 O O . TRP A 1 457 ? 10.008 -33.094 -21.5 1 92.19 457 TRP A O 1
ATOM 3598 N N . ILE A 1 458 ? 9.312 -31.516 -22.906 1 94.31 458 ILE A N 1
ATOM 3599 C CA . ILE A 1 458 ? 7.93 -31.984 -22.922 1 94.31 458 ILE A CA 1
ATOM 3600 C C . ILE A 1 458 ? 7.598 -32.531 -24.312 1 94.31 458 ILE A C 1
ATOM 3602 O O . ILE A 1 458 ? 7.008 -33.625 -24.438 1 94.31 458 ILE A O 1
ATOM 3606 N N . LEU A 1 459 ? 8.047 -31.875 -25.344 1 92.81 459 LEU A N 1
ATOM 3607 C CA . LEU A 1 459 ? 7.57 -32.094 -26.703 1 92.81 459 LEU A CA 1
ATOM 3608 C C . LEU A 1 459 ? 8.414 -33.156 -27.406 1 92.81 459 LEU A C 1
ATOM 3610 O O . LEU A 1 459 ? 7.941 -33.812 -28.344 1 92.81 459 LEU A O 1
ATOM 3614 N N . ASP A 1 460 ? 9.633 -33.281 -26.984 1 92.81 460 ASP A N 1
ATOM 3615 C CA . ASP A 1 460 ? 10.547 -34.188 -27.688 1 92.81 460 ASP A CA 1
ATOM 3616 C C . ASP A 1 460 ? 10.922 -35.375 -26.812 1 92.81 460 ASP A C 1
ATOM 3618 O O . ASP A 1 460 ? 11.797 -35.281 -25.953 1 92.81 460 ASP A O 1
ATOM 3622 N N . PRO A 1 461 ? 10.383 -36.562 -27.094 1 91.31 461 PRO A N 1
ATOM 3623 C CA . PRO A 1 461 ? 10.688 -37.719 -26.281 1 91.31 461 PRO A CA 1
ATOM 3624 C C . PRO A 1 461 ? 12.148 -38.156 -26.391 1 91.31 461 PRO A C 1
ATOM 3626 O O . PRO A 1 461 ? 12.633 -38.938 -25.578 1 91.31 461 PRO A O 1
ATOM 3629 N N . THR A 1 462 ? 12.852 -37.656 -27.406 1 89.94 462 THR A N 1
ATOM 3630 C CA . THR A 1 462 ? 14.242 -38.062 -27.625 1 89.94 462 THR A CA 1
ATOM 3631 C C . THR A 1 462 ? 15.188 -37.188 -26.828 1 89.94 462 THR A C 1
ATOM 3633 O O . THR A 1 462 ? 16.375 -37.469 -26.703 1 89.94 462 THR A O 1
ATOM 3636 N N . ASP A 1 463 ? 14.695 -36.156 -26.328 1 91.5 463 ASP A N 1
ATOM 3637 C CA . ASP A 1 463 ? 15.523 -35.25 -25.547 1 91.5 463 ASP A CA 1
ATOM 3638 C C . ASP A 1 463 ? 15.961 -35.906 -24.234 1 91.5 463 ASP A C 1
ATOM 3640 O O . ASP A 1 463 ? 15.203 -36.656 -23.625 1 91.5 463 ASP A O 1
ATOM 3644 N N . GLU A 1 464 ? 17.109 -35.594 -23.797 1 86.81 464 GLU A N 1
ATOM 3645 C CA . GLU A 1 464 ? 17.672 -36.156 -22.578 1 86.81 464 GLU A CA 1
ATOM 3646 C C . GLU A 1 464 ? 16.875 -35.719 -21.344 1 86.81 464 GLU A C 1
ATOM 3648 O O . GLU A 1 464 ? 16.828 -36.438 -20.344 1 86.81 464 GLU A O 1
ATOM 3653 N N . ARG A 1 465 ? 16.328 -34.656 -21.406 1 84.75 465 ARG A N 1
ATOM 3654 C CA . ARG A 1 465 ? 15.625 -34.125 -20.266 1 84.75 465 ARG A CA 1
ATOM 3655 C C . ARG A 1 465 ? 14.133 -34.406 -20.359 1 84.75 465 ARG A C 1
ATOM 3657 O O . ARG A 1 465 ? 13.328 -33.781 -19.656 1 84.75 465 ARG A O 1
ATOM 3664 N N . PHE A 1 466 ? 13.703 -35.188 -21.219 1 91.94 466 PHE A N 1
ATOM 3665 C CA . PHE A 1 466 ? 12.297 -35.469 -21.469 1 91.94 466 PHE A CA 1
ATOM 3666 C C . PHE A 1 466 ? 11.609 -35.938 -20.188 1 91.94 466 PHE A C 1
ATOM 3668 O O . PHE A 1 466 ? 12.109 -36.844 -19.516 1 91.94 466 PHE A O 1
ATOM 3675 N N . LEU A 1 467 ? 10.492 -35.344 -19.875 1 91.12 467 LEU A N 1
ATOM 3676 C CA . LEU A 1 467 ? 9.68 -35.719 -18.719 1 91.12 467 LEU A CA 1
ATOM 3677 C C . LEU A 1 467 ? 8.32 -36.25 -19.156 1 91.12 467 LEU A C 1
ATOM 3679 O O . LEU A 1 467 ? 7.453 -35.469 -19.578 1 91.12 467 LEU A O 1
ATOM 3683 N N . PRO A 1 468 ? 8.078 -37.469 -19.031 1 93.38 468 PRO A N 1
ATOM 3684 C CA . PRO A 1 468 ? 6.809 -38.062 -19.469 1 93.38 468 PRO A CA 1
ATOM 3685 C C . PRO A 1 468 ? 5.645 -37.719 -18.547 1 93.38 468 PRO A C 1
ATOM 3687 O O . PRO A 1 468 ? 4.484 -37.938 -18.891 1 93.38 468 PRO A O 1
ATOM 3690 N N . LEU A 1 469 ? 5.984 -37.125 -17.391 1 92.94 469 LEU A N 1
ATOM 3691 C CA . LEU A 1 469 ? 4.977 -36.812 -16.391 1 92.94 469 LEU A CA 1
ATOM 3692 C C . LEU A 1 469 ? 3.9 -35.906 -16.969 1 92.94 469 LEU A C 1
ATOM 3694 O O . LEU A 1 469 ? 2.711 -36.094 -16.734 1 92.94 469 LEU A O 1
ATOM 3698 N N . VAL A 1 470 ? 4.273 -34.906 -17.734 1 93.94 470 VAL A N 1
ATOM 3699 C CA . VAL A 1 470 ? 3.34 -33.938 -18.281 1 93.94 470 VAL A CA 1
ATOM 3700 C C . VAL A 1 470 ? 2.426 -34.594 -19.297 1 93.94 470 VAL A C 1
ATOM 3702 O O . VAL A 1 470 ? 1.218 -34.344 -19.328 1 93.94 470 VAL A O 1
ATOM 3705 N N . ALA A 1 471 ? 2.982 -35.5 -20.094 1 93.69 471 ALA A N 1
ATOM 3706 C CA . ALA A 1 471 ? 2.191 -36.25 -21.062 1 93.69 471 ALA A CA 1
ATOM 3707 C C . ALA A 1 471 ? 1.228 -37.188 -20.359 1 93.69 471 ALA A C 1
ATOM 3709 O O . ALA A 1 471 ? 0.1 -37.406 -20.812 1 93.69 471 ALA A O 1
ATOM 3710 N N . ALA A 1 472 ? 1.713 -37.75 -19.297 1 94.62 472 ALA A N 1
ATOM 3711 C CA . ALA A 1 472 ? 0.863 -38.656 -18.516 1 94.62 472 ALA A CA 1
ATOM 3712 C C . ALA A 1 472 ? -0.335 -37.906 -17.938 1 94.62 472 ALA A C 1
ATOM 3714 O O . ALA A 1 472 ? -1.448 -38.438 -17.906 1 94.62 472 ALA A O 1
ATOM 3715 N N . ALA A 1 473 ? -0.063 -36.75 -17.469 1 94.5 473 ALA A N 1
ATOM 3716 C CA . ALA A 1 473 ? -1.15 -35.906 -16.938 1 94.5 473 ALA A CA 1
ATOM 3717 C C . ALA A 1 473 ? -2.199 -35.625 -18.016 1 94.5 473 ALA A C 1
ATOM 3719 O O . ALA A 1 473 ? -3.4 -35.688 -17.734 1 94.5 473 ALA A O 1
ATOM 3720 N N . CYS A 1 474 ? -1.749 -35.312 -19.125 1 93.69 474 CYS A N 1
ATOM 3721 C CA . CYS A 1 474 ? -2.65 -35.094 -20.25 1 93.69 474 CYS A CA 1
ATOM 3722 C C . CYS A 1 474 ? -3.432 -36.344 -20.594 1 93.69 474 CYS A C 1
ATOM 3724 O O . CYS A 1 474 ? -4.637 -36.281 -20.844 1 93.69 474 CYS A O 1
ATOM 3726 N N . PHE A 1 475 ? -2.801 -37.469 -20.547 1 93.88 475 PHE A N 1
ATOM 3727 C CA . PHE A 1 475 ? -3.395 -38.75 -20.906 1 93.88 475 PHE A CA 1
ATOM 3728 C C . PHE A 1 475 ? -4.512 -39.125 -19.953 1 93.88 475 PHE A C 1
ATOM 3730 O O . PHE A 1 475 ? -5.559 -39.625 -20.359 1 93.88 475 PHE A O 1
ATOM 3737 N N . VAL A 1 476 ? -4.305 -38.906 -18.688 1 93.69 476 VAL A N 1
ATOM 3738 C CA . VAL A 1 476 ? -5.25 -39.344 -17.688 1 93.69 476 VAL A CA 1
ATOM 3739 C C . VAL A 1 476 ? -6.398 -38.344 -17.547 1 93.69 476 VAL A C 1
ATOM 3741 O O . VAL A 1 476 ? -7.352 -38.594 -16.812 1 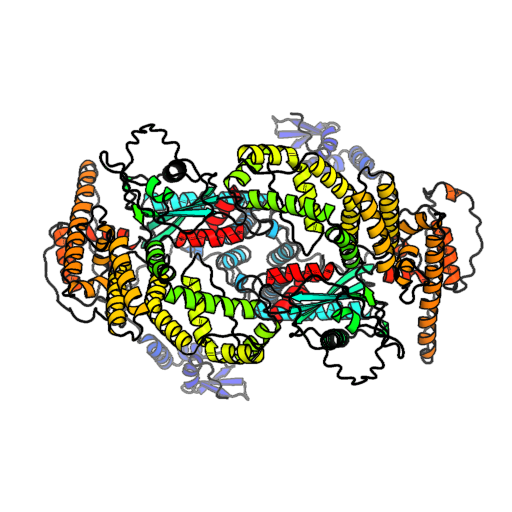93.69 476 VAL A O 1
ATOM 3744 N N . ASN A 1 477 ? -6.328 -37.219 -18.188 1 93.88 477 ASN A N 1
ATOM 3745 C CA . ASN A 1 477 ? -7.449 -36.312 -18.25 1 93.88 477 ASN A CA 1
ATOM 3746 C C . ASN A 1 477 ? -8.359 -36.594 -19.438 1 93.88 477 ASN A C 1
ATOM 3748 O O . ASN A 1 477 ? -8.055 -36.219 -20.562 1 93.88 477 ASN A O 1
ATOM 3752 N N . PRO A 1 478 ? -9.43 -37.156 -19.172 1 92.06 478 PRO A N 1
ATOM 3753 C CA . PRO A 1 478 ? -10.289 -37.562 -20.281 1 92.06 478 PRO A CA 1
ATOM 3754 C C . PRO A 1 478 ? -10.867 -36.406 -21.062 1 92.06 478 PRO A C 1
ATOM 3756 O O . PRO A 1 478 ? -11.18 -36.531 -22.25 1 92.06 478 PRO A O 1
ATOM 3759 N N . THR A 1 479 ? -11.023 -35.281 -20.516 1 87.44 479 THR A N 1
ATOM 3760 C CA . THR A 1 479 ? -11.609 -34.125 -21.172 1 87.44 479 THR A CA 1
ATOM 3761 C C . THR A 1 479 ? -10.703 -33.625 -22.297 1 87.44 479 THR A C 1
ATOM 3763 O O . THR A 1 479 ? -11.18 -33.031 -23.266 1 87.44 479 THR A O 1
ATOM 3766 N N . VAL A 1 480 ? -9.477 -33.875 -22.188 1 86.62 480 VAL A N 1
ATOM 3767 C CA . VAL A 1 480 ? -8.5 -33.406 -23.172 1 86.62 480 VAL A CA 1
ATOM 3768 C C . VAL A 1 480 ? -8.07 -34.562 -24.062 1 86.62 480 VAL A C 1
ATOM 3770 O O . VAL A 1 480 ? -7.93 -34.406 -25.281 1 86.62 480 VAL A O 1
ATOM 3773 N N . CYS A 1 481 ? -7.879 -35.719 -23.453 1 86.62 481 CYS A N 1
ATOM 3774 C CA . CYS A 1 481 ? -7.316 -36.875 -24.141 1 86.62 481 CYS A CA 1
ATOM 3775 C C . CYS A 1 481 ? -8.297 -37.406 -25.188 1 86.62 481 CYS A C 1
ATOM 3777 O O . CYS A 1 481 ? -7.883 -38 -26.188 1 86.62 481 CYS A O 1
ATOM 3779 N N . GLU A 1 482 ? -9.531 -37.156 -24.953 1 81.88 482 GLU A N 1
ATOM 3780 C CA . GLU A 1 482 ? -10.531 -37.594 -25.906 1 81.88 482 GLU A CA 1
ATOM 3781 C C . GLU A 1 482 ? -10.273 -37.031 -27.297 1 81.88 482 GLU A C 1
ATOM 3783 O O . GLU A 1 482 ? -10.438 -37.719 -28.297 1 81.88 482 GLU A O 1
ATOM 3788 N N . THR A 1 483 ? -9.805 -35.844 -27.281 1 79.69 483 THR A N 1
ATOM 3789 C CA . THR A 1 483 ? -9.555 -35.156 -28.547 1 79.69 483 THR A CA 1
ATOM 3790 C C . THR A 1 483 ? -8.172 -35.531 -29.094 1 79.69 483 THR A C 1
ATOM 3792 O O . THR A 1 483 ? -7.984 -35.625 -30.312 1 79.69 483 THR A O 1
ATOM 3795 N N . LEU A 1 484 ? -7.262 -35.844 -28.266 1 80.88 484 LEU A N 1
ATOM 3796 C CA . LEU A 1 484 ? -5.867 -36.031 -28.656 1 80.88 484 LEU A CA 1
ATOM 3797 C C . LEU A 1 484 ? -5.629 -37.438 -29.203 1 80.88 484 LEU A C 1
ATOM 3799 O O . LEU A 1 484 ? -4.75 -37.656 -30.031 1 80.88 484 LEU A O 1
ATOM 3803 N N . VAL A 1 485 ? -6.445 -38.344 -28.688 1 78.31 485 VAL A N 1
ATOM 3804 C CA . VAL A 1 485 ? -6.254 -39.75 -29.094 1 78.31 485 VAL A CA 1
ATOM 3805 C C . VAL A 1 485 ? -6.562 -39.906 -30.578 1 78.31 485 VAL A C 1
ATOM 3807 O O . VAL A 1 485 ? -5.902 -40.688 -31.266 1 78.31 485 VAL A O 1
ATOM 3810 N N . ASP A 1 486 ? -7.383 -39.031 -31.078 1 77.5 486 ASP A N 1
ATOM 3811 C CA . ASP A 1 486 ? -7.836 -39.188 -32.469 1 77.5 486 ASP A CA 1
ATOM 3812 C C . ASP A 1 486 ? -7.055 -38.281 -33.406 1 77.5 486 ASP A C 1
ATOM 3814 O O . ASP A 1 486 ? -7.242 -38.344 -34.625 1 77.5 486 ASP A O 1
ATOM 3818 N N . VAL A 1 487 ? -6.199 -37.562 -32.844 1 78.69 487 VAL A N 1
ATOM 3819 C CA . VAL A 1 487 ? -5.445 -36.656 -33.688 1 78.69 487 VAL A CA 1
ATOM 3820 C C . VAL A 1 487 ? -4.324 -37.406 -34.406 1 78.69 487 VAL A C 1
ATOM 3822 O O . VAL A 1 487 ? -3.58 -38.156 -33.75 1 78.69 487 VAL A O 1
ATOM 3825 N N . ASP A 1 488 ? -4.309 -37.25 -35.719 1 80.5 488 ASP A N 1
ATOM 3826 C CA . ASP A 1 488 ? -3.324 -37.938 -36.531 1 80.5 488 ASP A CA 1
ATOM 3827 C C . ASP A 1 488 ? -1.998 -37.188 -36.562 1 80.5 488 ASP A C 1
ATOM 3829 O O . ASP A 1 488 ? -1.587 -36.688 -37.594 1 80.5 488 ASP A O 1
ATOM 3833 N N . ASN A 1 489 ? -1.442 -36.938 -35.531 1 83.56 489 ASN A N 1
ATOM 3834 C CA . ASN A 1 489 ? -0.122 -36.344 -35.406 1 83.56 489 ASN A CA 1
ATOM 3835 C C . ASN A 1 489 ? 0.869 -37.281 -34.75 1 83.56 489 ASN A C 1
ATOM 3837 O O . ASN A 1 489 ? 0.646 -37.75 -33.625 1 83.56 489 ASN A O 1
ATOM 3841 N N . GLU A 1 490 ? 1.848 -37.562 -35.438 1 85.25 490 GLU A N 1
ATOM 3842 C CA . GLU A 1 490 ? 2.812 -38.594 -35.031 1 85.25 490 GLU A CA 1
ATOM 3843 C C . GLU A 1 490 ? 3.461 -38.188 -33.688 1 85.25 490 GLU A C 1
ATOM 3845 O O . GLU A 1 490 ? 3.689 -39.062 -32.844 1 85.25 490 GLU A O 1
ATOM 3850 N N . ASN A 1 491 ? 3.727 -36.969 -33.562 1 86.06 491 ASN A N 1
ATOM 3851 C CA . ASN A 1 491 ? 4.375 -36.5 -32.344 1 86.06 491 ASN A CA 1
ATOM 3852 C C . ASN A 1 491 ? 3.465 -36.688 -31.141 1 86.06 491 ASN A C 1
ATOM 3854 O O . ASN A 1 491 ? 3.922 -37.094 -30.062 1 86.06 491 ASN A O 1
ATOM 3858 N N . ILE A 1 492 ? 2.197 -36.438 -31.281 1 87.5 492 ILE A N 1
ATOM 3859 C CA . ILE A 1 492 ? 1.234 -36.562 -30.203 1 87.5 492 ILE A CA 1
ATOM 3860 C C . ILE A 1 492 ? 1.066 -38.031 -29.812 1 87.5 492 ILE A C 1
ATOM 3862 O O . ILE A 1 492 ? 1.014 -38.375 -28.641 1 87.5 492 ILE A O 1
ATOM 3866 N N . GLN A 1 493 ? 1.058 -38.875 -30.859 1 88.12 493 GLN A N 1
ATOM 3867 C CA . GLN A 1 493 ? 0.895 -40.281 -30.609 1 88.12 493 GLN A CA 1
ATOM 3868 C C . GLN A 1 493 ? 2.102 -40.875 -29.875 1 88.12 493 GLN A C 1
ATOM 3870 O O . GLN A 1 493 ? 1.951 -41.719 -29 1 88.12 493 GLN A O 1
ATOM 3875 N N . GLU A 1 494 ? 3.217 -40.344 -30.25 1 91.44 494 GLU A N 1
ATOM 3876 C CA . GLU A 1 494 ? 4.422 -40.781 -29.547 1 91.44 494 GLU A CA 1
ATOM 3877 C C . GLU A 1 494 ? 4.402 -40.344 -28.078 1 91.44 494 GLU A C 1
ATOM 3879 O O . GLU A 1 494 ? 4.816 -41.094 -27.203 1 91.44 494 GLU A O 1
ATOM 3884 N N . LEU A 1 495 ? 3.971 -39.188 -27.828 1 91.75 495 LEU A N 1
ATOM 3885 C CA . LEU A 1 495 ? 3.883 -38.688 -26.469 1 91.75 495 LEU A CA 1
ATOM 3886 C C . LEU A 1 495 ? 2.904 -39.5 -25.641 1 91.75 495 LEU A C 1
ATOM 3888 O O . LEU A 1 495 ? 3.166 -39.781 -24.469 1 91.75 495 LEU A O 1
ATOM 3892 N N . LEU A 1 496 ? 1.778 -39.938 -26.25 1 90.31 496 LEU A N 1
ATOM 3893 C CA . LEU A 1 496 ? 0.782 -40.719 -25.547 1 90.31 496 LEU A CA 1
ATOM 3894 C C . LEU A 1 496 ? 1.329 -42.125 -25.234 1 90.31 496 LEU A C 1
ATOM 3896 O O . LEU A 1 496 ? 1.035 -42.688 -24.172 1 90.31 496 LEU A O 1
ATOM 3900 N N . LYS A 1 497 ? 2.1 -42.594 -26.125 1 91.25 497 LYS A N 1
ATOM 3901 C CA . LYS A 1 497 ? 2.74 -43.875 -25.875 1 91.25 497 LYS A CA 1
ATOM 3902 C C . LYS A 1 497 ? 3.699 -43.812 -24.688 1 91.25 497 LYS A C 1
ATOM 3904 O O . LYS A 1 497 ? 3.727 -44.719 -23.844 1 91.25 497 LYS A O 1
ATOM 3909 N N . GLN A 1 498 ? 4.426 -42.75 -24.719 1 92.56 498 GLN A N 1
ATOM 3910 C CA . GLN A 1 498 ? 5.355 -42.531 -23.609 1 92.56 498 GLN A CA 1
ATOM 3911 C C . GLN A 1 498 ? 4.609 -42.344 -22.297 1 92.56 498 GLN A C 1
ATOM 3913 O O . GLN A 1 498 ? 5.082 -42.781 -21.234 1 92.56 498 GLN A O 1
ATOM 3918 N N . ALA A 1 499 ? 3.51 -41.688 -22.391 1 93.81 499 ALA A N 1
ATOM 3919 C CA . ALA A 1 499 ? 2.672 -41.5 -21.203 1 93.81 499 ALA A CA 1
ATOM 3920 C C . ALA A 1 499 ? 2.188 -42.812 -20.656 1 93.81 499 ALA A C 1
ATOM 3922 O O . ALA A 1 499 ? 2.23 -43.062 -19.438 1 93.81 499 ALA A O 1
ATOM 3923 N N . GLU A 1 500 ? 1.747 -43.719 -21.516 1 92.19 500 GLU A N 1
ATOM 3924 C CA . GLU A 1 500 ? 1.279 -45.031 -21.109 1 92.19 500 GLU A CA 1
ATOM 3925 C C . GLU A 1 500 ? 2.395 -45.844 -20.438 1 92.19 500 GLU A C 1
ATOM 3927 O O . GLU A 1 500 ? 2.176 -46.469 -19.406 1 92.19 500 GLU A O 1
ATOM 3932 N N . GLU A 1 501 ? 3.514 -45.75 -21.031 1 91.81 501 GLU A N 1
ATOM 3933 C CA . GLU A 1 501 ? 4.656 -46.469 -20.484 1 91.81 501 GLU A CA 1
ATOM 3934 C C . GLU A 1 501 ? 5.039 -45.938 -19.109 1 91.81 501 GLU A C 1
ATOM 3936 O O . GLU A 1 501 ? 5.398 -46.719 -18.203 1 91.81 501 GLU A O 1
ATOM 3941 N N . TYR A 1 502 ? 4.98 -44.719 -19 1 92.81 502 TYR A N 1
ATOM 3942 C CA . TYR A 1 502 ? 5.293 -44.094 -17.719 1 92.81 502 TYR A CA 1
ATOM 3943 C C . TYR A 1 502 ? 4.316 -44.531 -16.641 1 92.81 502 TYR A C 1
ATOM 3945 O O . TYR A 1 502 ? 4.715 -44.812 -15.5 1 92.81 502 TYR A O 1
ATOM 3953 N N . LEU A 1 503 ? 3.033 -44.625 -16.953 1 92.12 503 LEU A N 1
ATOM 3954 C CA . LEU A 1 503 ? 2.008 -45.031 -16 1 92.12 503 LEU A CA 1
ATOM 3955 C C . LEU A 1 503 ? 2.221 -46.5 -15.562 1 92.12 503 LEU A C 1
ATOM 3957 O O . LEU A 1 503 ? 2.047 -46.812 -14.383 1 92.12 503 LEU A O 1
ATOM 3961 N N . VAL A 1 504 ? 2.637 -47.281 -16.422 1 90.44 504 VAL A N 1
ATOM 3962 C CA . VAL A 1 504 ? 2.869 -48.688 -16.141 1 90.44 504 VAL A CA 1
ATOM 3963 C C . VAL A 1 504 ? 4.098 -48.844 -15.242 1 90.44 504 VAL A C 1
ATOM 3965 O O . VAL A 1 504 ? 4.086 -49.625 -14.281 1 90.44 504 VAL A O 1
ATOM 3968 N N . GLN A 1 505 ? 5.105 -48.094 -15.484 1 86.44 505 GLN A N 1
ATOM 3969 C CA . GLN A 1 505 ? 6.355 -48.188 -14.742 1 86.44 505 GLN A CA 1
ATOM 3970 C C . GLN A 1 505 ? 6.191 -47.625 -13.328 1 86.44 505 GLN A C 1
ATOM 3972 O O . GLN A 1 505 ? 6.844 -48.094 -12.391 1 86.44 505 GLN A O 1
ATOM 3977 N N . SER A 1 506 ? 5.441 -46.594 -13.227 1 80.5 506 SER A N 1
ATOM 3978 C CA . SER A 1 506 ? 5.285 -45.938 -11.938 1 80.5 506 SER A CA 1
ATOM 3979 C C . SER A 1 506 ? 4.57 -46.844 -10.938 1 80.5 506 SER A C 1
ATOM 3981 O O . SER A 1 506 ? 4.746 -46.688 -9.727 1 80.5 506 SER A O 1
ATOM 3983 N N . THR A 1 507 ? 3.689 -47.75 -11.227 1 67.56 507 THR A N 1
ATOM 3984 C CA . THR A 1 507 ? 2.965 -48.625 -10.32 1 67.56 507 THR A CA 1
ATOM 3985 C C . THR A 1 507 ? 3.812 -49.844 -9.953 1 67.56 507 THR A C 1
ATOM 3987 O O . THR A 1 507 ? 3.639 -50.438 -8.883 1 67.56 507 THR A O 1
ATOM 3990 N N . GLN A 1 508 ? 4.613 -50.312 -10.828 1 58.59 508 GLN A N 1
ATOM 3991 C CA . GLN A 1 508 ? 5.438 -51.5 -10.523 1 58.59 508 GLN A CA 1
ATOM 3992 C C . GLN A 1 508 ? 6.41 -51.188 -9.391 1 58.59 508 GLN A C 1
ATOM 3994 O O . GLN A 1 508 ? 6.715 -52.094 -8.578 1 58.59 508 GLN A O 1
ATOM 3999 N N . SER A 1 509 ? 6.852 -49.969 -9.305 1 51.12 509 SER A N 1
ATOM 4000 C CA . SER A 1 509 ? 7.816 -49.688 -8.25 1 51.12 509 SER A CA 1
ATOM 4001 C C . SER A 1 509 ? 7.145 -49.656 -6.883 1 51.12 509 SER A C 1
ATOM 4003 O O . SER A 1 509 ? 7.773 -49.969 -5.871 1 51.12 509 SER A O 1
ATOM 4005 N N . HIS A 1 510 ? 5.879 -49.344 -6.734 1 47.91 510 HIS A N 1
ATOM 4006 C CA . HIS A 1 510 ? 5.215 -49.281 -5.438 1 47.91 510 HIS A CA 1
ATOM 4007 C C . HIS A 1 510 ? 4.816 -50.656 -4.945 1 47.91 510 HIS A C 1
ATOM 4009 O O . HIS A 1 510 ? 4.668 -50.875 -3.742 1 47.91 510 HIS A O 1
ATOM 4015 N N . SER A 1 511 ? 4.363 -51.656 -5.746 1 41.62 511 SER A N 1
ATOM 4016 C CA . SER A 1 511 ? 3.984 -52.969 -5.289 1 41.62 511 SER A CA 1
ATOM 4017 C C . SER A 1 511 ? 5.176 -53.719 -4.684 1 41.62 511 SER A C 1
ATOM 4019 O O . SER A 1 511 ? 5.004 -54.656 -3.908 1 41.62 511 SER A O 1
ATOM 4021 N N . GLN A 1 512 ? 6.367 -53.469 -5.156 1 38.12 512 GLN A N 1
ATOM 4022 C CA . GLN A 1 512 ? 7.449 -54.281 -4.59 1 38.12 512 GLN A CA 1
ATOM 4023 C C . GLN A 1 512 ? 7.707 -53.906 -3.133 1 38.12 512 GLN A C 1
ATOM 4025 O O . GLN A 1 512 ? 8.258 -54.688 -2.369 1 38.12 512 GLN A O 1
ATOM 4030 N N . HIS A 1 513 ? 7.43 -52.656 -2.791 1 37.19 513 HIS A N 1
ATOM 4031 C CA . HIS A 1 513 ? 7.793 -52.344 -1.411 1 37.19 513 HIS A CA 1
ATOM 4032 C C . HIS A 1 513 ? 6.773 -52.906 -0.433 1 37.19 513 HIS A C 1
ATOM 4034 O O . HIS A 1 513 ? 7.027 -52.969 0.772 1 37.19 513 HIS A O 1
ATOM 4040 N N . GLU A 1 514 ? 5.426 -53.031 -0.813 1 36.03 514 GLU A N 1
ATOM 4041 C CA . GLU A 1 514 ? 4.488 -53.531 0.193 1 36.03 514 GLU A CA 1
ATOM 4042 C C . GLU A 1 514 ? 4.711 -55 0.478 1 36.03 514 GLU A C 1
ATOM 4044 O O . GLU A 1 514 ? 4.172 -55.562 1.447 1 36.03 514 GLU A O 1
ATOM 4049 N N . ASP A 1 515 ? 5.148 -55.812 -0.514 1 33.25 515 ASP A N 1
ATOM 4050 C CA . ASP A 1 515 ? 5.148 -57.25 -0.197 1 33.25 515 ASP A CA 1
ATOM 4051 C C . ASP A 1 515 ? 5.996 -57.531 1.043 1 33.25 515 ASP A C 1
ATOM 4053 O O . ASP A 1 515 ? 6.09 -58.656 1.486 1 33.25 515 ASP A O 1
ATOM 4057 N N . LEU A 1 516 ? 6.988 -56.656 1.244 1 29.3 516 LEU A N 1
ATOM 4058 C CA . LEU A 1 516 ? 7.828 -57.281 2.262 1 29.3 516 LEU A CA 1
ATOM 4059 C C . LEU A 1 516 ? 7.129 -57.312 3.615 1 29.3 516 LEU A C 1
ATOM 4061 O O . LEU A 1 516 ? 7.531 -58.031 4.52 1 29.3 516 LEU A O 1
ATOM 4065 N N . SER A 1 517 ? 6.227 -56.281 3.898 1 28.81 517 SER A N 1
ATOM 4066 C CA . SER A 1 517 ? 6.055 -56.25 5.348 1 28.81 517 SER A CA 1
ATOM 4067 C C . SER A 1 517 ? 4.957 -57.188 5.801 1 28.81 517 SER A C 1
ATOM 4069 O O . SER A 1 517 ? 4.551 -57.156 6.965 1 28.81 517 SER A O 1
ATOM 4071 N N . GLU A 1 518 ? 4.121 -57.781 4.867 1 26.83 518 GLU A N 1
ATOM 4072 C CA . GLU A 1 518 ? 2.963 -58.469 5.438 1 26.83 518 GLU A CA 1
ATOM 4073 C C . GLU A 1 518 ? 3.391 -59.656 6.277 1 26.83 518 GLU A C 1
ATOM 4075 O O . GLU A 1 518 ? 2.588 -60.562 6.539 1 26.83 518 GLU A O 1
ATOM 4080 N N . ASP A 1 519 ? 4.488 -59.906 6.605 1 23.31 519 ASP A N 1
ATOM 4081 C CA . ASP A 1 519 ? 4.516 -61.25 7.176 1 23.31 519 ASP A CA 1
ATOM 4082 C C . ASP A 1 519 ? 3.541 -61.375 8.344 1 23.31 519 ASP A C 1
ATOM 4084 O O . ASP A 1 519 ? 3.049 -62.469 8.641 1 23.31 519 ASP A O 1
ATOM 4088 N N . ASP A 1 520 ? 3.4 -60.438 9.312 1 22.05 520 ASP A N 1
ATOM 4089 C CA . ASP A 1 520 ? 3.123 -61.125 10.578 1 22.05 520 ASP A CA 1
ATOM 4090 C C . ASP A 1 520 ? 1.62 -61.281 10.789 1 22.05 520 ASP A C 1
ATOM 4092 O O . ASP A 1 520 ? 1.193 -61.969 11.727 1 22.05 520 ASP A O 1
ATOM 4096 N N . GLY A 1 521 ? 0.631 -60.25 10.516 1 19.41 521 GLY A N 1
ATOM 4097 C CA . GLY A 1 521 ? -0.505 -60.344 11.414 1 19.41 521 GLY A CA 1
ATOM 4098 C C . GLY A 1 521 ? -1.45 -61.469 11.055 1 19.41 521 GLY A C 1
ATOM 4099 O O . GLY A 1 521 ? -1.411 -62 9.938 1 19.41 521 GLY A O 1
ATOM 4100 N N . GLU A 1 522 ? -2.4 -62.031 12.031 1 19.48 522 GLU A N 1
ATOM 4101 C CA . GLU A 1 522 ? -3.299 -63 12.633 1 19.48 522 GLU A CA 1
ATOM 4102 C C . GLU A 1 522 ? -4.676 -62.969 11.969 1 19.48 522 GLU A C 1
ATOM 4104 O O . GLU A 1 522 ? -4.961 -62.094 11.164 1 19.48 522 GLU A O 1
ATOM 4109 N N . GLU A 1 523 ? -5.867 -62.625 12.734 1 18.31 523 GLU A N 1
ATOM 4110 C CA . GLU A 1 523 ? -7.012 -63.469 13.062 1 18.31 523 GLU A CA 1
ATOM 4111 C C . GLU A 1 523 ? -8.164 -63.25 12.086 1 18.31 523 GLU A C 1
ATOM 4113 O O . GLU A 1 523 ? -8.719 -64.188 11.539 1 18.31 523 GLU A O 1
ATOM 4118 N N . ASN A 1 524 ? -9.141 -62.094 12.219 1 18.38 524 ASN A N 1
ATOM 4119 C CA . ASN A 1 524 ? -10.578 -62.156 12.461 1 18.38 524 ASN A CA 1
ATOM 4120 C C . ASN A 1 524 ? -11.375 -62.094 11.164 1 18.38 524 ASN A C 1
ATOM 4122 O O . ASN A 1 524 ? -11.312 -61.062 10.461 1 18.38 524 ASN A O 1
ATOM 4126 N N . ARG A 1 525 ? -11.93 -63.156 10.555 1 17.88 525 ARG A N 1
ATOM 4127 C CA . ARG A 1 525 ? -12.609 -63.531 9.32 1 17.88 525 ARG A CA 1
ATOM 4128 C C . ARG A 1 525 ? -14.078 -63.094 9.359 1 17.88 525 ARG A C 1
ATOM 4130 O O . ARG A 1 525 ? -14.969 -63.906 9.117 1 17.88 525 ARG A O 1
ATOM 4137 N N . LYS A 1 526 ? -14.531 -62.031 10.18 1 18.5 526 LYS A N 1
ATOM 4138 C CA . LYS A 1 526 ? -15.977 -62.188 10.328 1 18.5 526 LYS A CA 1
ATOM 4139 C C . LYS A 1 526 ? -16.688 -61.938 9 1 18.5 526 LYS A C 1
ATOM 4141 O O . LYS A 1 526 ? -16.141 -61.312 8.094 1 18.5 526 LYS A O 1
ATOM 4146 N N . GLU A 1 527 ? -18.172 -62.094 8.992 1 18.22 527 GLU A N 1
ATOM 4147 C CA . GLU A 1 527 ? -19.344 -62.594 8.266 1 18.22 527 GLU A CA 1
ATOM 4148 C C . GLU A 1 527 ? -19.922 -61.5 7.355 1 18.22 527 GLU A C 1
ATOM 4150 O O . GLU A 1 527 ? -20.203 -60.406 7.809 1 18.22 527 GLU A O 1
ATOM 4155 N N . 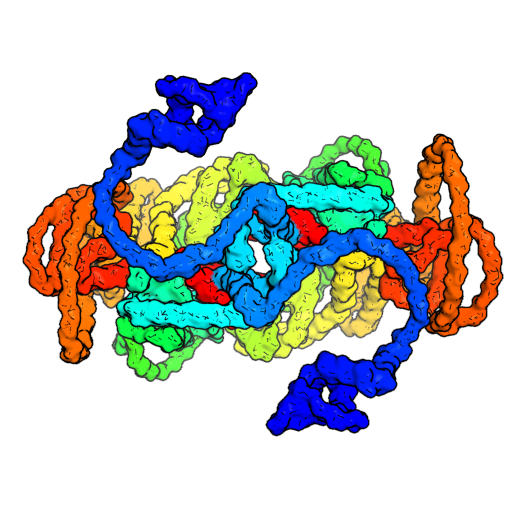ALA A 1 528 ? -19.766 -61.656 6.035 1 19.08 528 ALA A N 1
ATOM 4156 C CA . ALA A 1 528 ? -20 -60.875 4.805 1 19.08 528 ALA A CA 1
ATOM 4157 C C . ALA A 1 528 ? -21.5 -60.781 4.504 1 19.08 528 ALA A C 1
ATOM 4159 O O . ALA A 1 528 ? -22.125 -61.75 4.062 1 19.08 528 ALA A O 1
ATOM 4160 N N . GLU A 1 529 ? -22.281 -60.094 5.473 1 17.52 529 GLU A N 1
ATOM 4161 C CA . GLU A 1 529 ? -23.719 -60.094 5.258 1 17.52 529 GLU A CA 1
ATOM 4162 C C . GLU A 1 529 ? -24.078 -59.5 3.912 1 17.52 529 GLU A C 1
ATOM 4164 O O . GLU A 1 529 ? -23.312 -58.688 3.357 1 17.52 529 GLU A O 1
ATOM 4169 N N . ASP A 1 530 ? -25.406 -59.656 3.416 1 18.53 530 ASP A N 1
ATOM 4170 C CA . ASP A 1 530 ? -26.25 -59.906 2.248 1 18.53 530 ASP A CA 1
ATOM 4171 C C . ASP A 1 530 ? -26.75 -58.625 1.617 1 18.53 530 ASP A C 1
ATOM 4173 O O . ASP A 1 530 ? -27.703 -58.625 0.838 1 18.53 530 ASP A O 1
ATOM 4177 N N . SER A 1 531 ? -25.953 -57.625 1.556 1 16.72 531 SER A N 1
ATOM 4178 C CA . SER A 1 531 ? -26.578 -56.312 1.271 1 16.72 531 SER A CA 1
ATOM 4179 C C . SER A 1 531 ? -27.281 -56.344 -0.077 1 16.72 531 SER A C 1
ATOM 4181 O O . SER A 1 531 ? -26.844 -57.031 -1.009 1 16.72 531 SER A O 1
ATOM 4183 N N . LYS A 1 532 ? -28.5 -55.719 -0.019 1 19.23 532 LYS A N 1
ATOM 4184 C CA . LYS A 1 532 ? -29.703 -55.5 -0.806 1 19.23 532 LYS A CA 1
ATOM 4185 C C . LYS A 1 532 ? -29.391 -54.812 -2.123 1 19.23 532 LYS A C 1
ATOM 4187 O O . LYS A 1 532 ? -28.594 -53.875 -2.156 1 19.23 532 LYS A O 1
ATOM 4192 N N . SER A 1 533 ? -29.812 -55.469 -3.297 1 17.48 533 SER A N 1
ATOM 4193 C CA . SER A 1 533 ? -29.594 -55.438 -4.742 1 17.48 533 SER A CA 1
ATOM 4194 C C . SER A 1 533 ? -30.234 -54.219 -5.371 1 17.48 533 SER A C 1
ATOM 4196 O O . SER A 1 533 ? -31.469 -54.062 -5.34 1 17.48 533 SER A O 1
ATOM 4198 N N . ALA A 1 534 ? -29.656 -53.031 -5.156 1 20.03 534 ALA A N 1
ATOM 4199 C CA . ALA A 1 534 ? -30.234 -51.781 -5.641 1 20.03 534 ALA A CA 1
ATOM 4200 C C . ALA A 1 534 ? -30.453 -51.844 -7.152 1 20.03 534 ALA A C 1
ATOM 4202 O O . ALA A 1 534 ? -29.594 -52.312 -7.898 1 20.03 534 ALA A O 1
ATOM 4203 N N . PRO A 1 535 ? -31.719 -51.844 -7.531 1 19.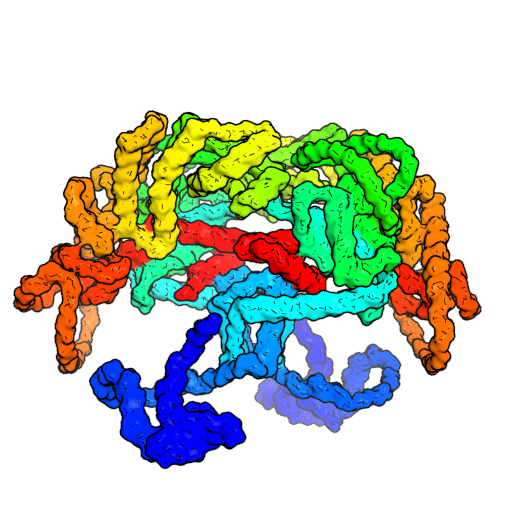64 535 PRO A N 1
ATOM 4204 C CA . PRO A 1 535 ? -32.188 -51.938 -8.906 1 19.64 535 PRO A CA 1
ATOM 4205 C C . PRO A 1 535 ? -31.531 -50.938 -9.852 1 19.64 535 PRO A C 1
ATOM 4207 O O . PRO A 1 535 ? -31.031 -49.906 -9.398 1 19.64 535 PRO A O 1
ATOM 4210 N N . SER A 1 536 ? -31.219 -51.406 -11.023 1 20.25 536 SER A N 1
ATOM 4211 C CA . SER A 1 536 ? -30.359 -51.062 -12.156 1 20.25 536 SER A CA 1
ATOM 4212 C C . SER A 1 536 ? -30.953 -49.906 -12.969 1 20.25 536 SER A C 1
ATOM 4214 O O . SER A 1 536 ? -30.5 -49.656 -14.086 1 20.25 536 SER A O 1
ATOM 4216 N N . SER A 1 537 ? -31.516 -48.938 -12.234 1 20.73 537 SER A N 1
ATOM 4217 C CA . SER A 1 537 ? -32.25 -48 -13.102 1 20.73 537 SER A CA 1
ATOM 4218 C C . SER A 1 537 ? -31.359 -47.531 -14.242 1 20.73 537 SER A C 1
ATOM 4220 O O . SER A 1 537 ? -30.234 -47.062 -14.016 1 20.73 537 SER A O 1
ATOM 4222 N N . SER A 1 538 ? -31.625 -47.875 -15.398 1 20.88 538 SER A N 1
ATOM 4223 C CA . SER A 1 538 ? -31 -47.969 -16.719 1 20.88 538 SER A CA 1
ATOM 4224 C C . SER A 1 538 ? -30.844 -46.625 -17.375 1 20.88 538 SER A C 1
ATOM 4226 O O . SER A 1 538 ? -30.422 -46.5 -18.516 1 20.88 538 SER A O 1
ATOM 4228 N N . LYS A 1 539 ? -31.094 -45.562 -16.641 1 23.5 539 LYS A N 1
ATOM 4229 C CA . LYS A 1 539 ? -31.359 -44.469 -17.562 1 23.5 539 LYS A CA 1
ATOM 4230 C C . LYS A 1 539 ? -30.219 -44.312 -18.578 1 23.5 539 LYS A C 1
ATOM 4232 O O . LYS A 1 539 ? -29.062 -44.562 -18.25 1 23.5 539 LYS A O 1
ATOM 4237 N N . GLN A 1 540 ? -30.594 -44.031 -19.734 1 24.09 540 GLN A N 1
ATOM 4238 C CA . GLN A 1 540 ? -30.172 -44.094 -21.141 1 24.09 540 GLN A CA 1
ATOM 4239 C C . GLN A 1 540 ? -29.078 -43.062 -21.422 1 24.09 540 GLN A C 1
ATOM 4241 O O . GLN A 1 540 ? -29.25 -41.875 -21.156 1 24.09 540 GLN A O 1
ATOM 4246 N N . PRO A 1 541 ? -27.875 -43.469 -21.203 1 22.8 541 PRO A N 1
ATOM 4247 C CA . PRO A 1 541 ? -26.609 -42.719 -21.297 1 22.8 541 PRO A CA 1
ATOM 4248 C C . PRO A 1 541 ? -26.438 -42 -22.625 1 22.8 541 PRO A C 1
ATOM 4250 O O . PRO A 1 541 ? -26.859 -42.5 -23.672 1 22.8 541 PRO A O 1
ATOM 4253 N N . VAL A 1 542 ? -26.484 -40.75 -22.516 1 23.66 542 VAL A N 1
ATOM 4254 C CA . VAL A 1 542 ? -26.594 -39.781 -23.609 1 23.66 542 VAL A CA 1
ATOM 4255 C C . VAL A 1 542 ? -25.562 -40.125 -24.703 1 23.66 542 VAL A C 1
ATOM 4257 O O . VAL A 1 542 ? -25.531 -39.469 -25.75 1 23.66 542 VAL A O 1
ATOM 4260 N N . PHE A 1 543 ? -24.438 -40.688 -24.297 1 21.16 543 PHE A N 1
ATOM 4261 C CA . PHE A 1 543 ? -23.484 -40.844 -25.391 1 21.16 543 PHE A CA 1
ATOM 4262 C C . PHE A 1 543 ? -24.078 -41.719 -26.484 1 21.16 543 PHE A C 1
ATOM 4264 O O . PHE A 1 543 ? -24.484 -42.844 -26.234 1 21.16 543 PHE A O 1
ATOM 4271 N N . ARG A 1 544 ? -24.594 -41.156 -27.469 1 24.58 544 ARG A N 1
ATOM 4272 C CA . ARG A 1 544 ? -25.406 -41.781 -28.5 1 24.58 544 ARG A CA 1
ATOM 4273 C C . ARG A 1 544 ? -24.734 -43.062 -29.016 1 24.58 544 ARG A C 1
ATOM 4275 O O . ARG A 1 544 ? -25.422 -44.031 -29.328 1 24.58 544 ARG A O 1
ATOM 4282 N N . PHE A 1 545 ? -23.406 -42.938 -29.328 1 23.61 545 PHE A N 1
ATOM 4283 C CA . PHE A 1 545 ? -22.953 -44 -30.203 1 23.61 545 PHE A CA 1
ATOM 4284 C C . PHE A 1 545 ? -22.938 -45.344 -29.453 1 23.61 545 PHE A C 1
ATOM 4286 O O . PHE A 1 545 ? -23.062 -46.406 -30.078 1 23.61 545 PHE A O 1
ATOM 4293 N N . LEU A 1 546 ? -22.656 -45.156 -28.156 1 22.08 546 LEU A N 1
ATOM 4294 C CA . LEU A 1 546 ? -22.297 -46.312 -27.375 1 22.08 546 LEU A CA 1
ATOM 4295 C C . LEU A 1 546 ? -23.5 -47.219 -27.156 1 22.08 546 LEU A C 1
ATOM 4297 O O . LEU A 1 546 ? -23.422 -48.188 -26.375 1 22.08 546 LEU A O 1
ATOM 4301 N N . SER A 1 547 ? -24.578 -46.875 -27.625 1 23.88 547 SER A N 1
ATOM 4302 C CA . SER A 1 547 ? -25.703 -47.656 -27.109 1 23.88 547 SER A CA 1
ATOM 4303 C C . SER A 1 547 ? -25.531 -49.125 -27.438 1 23.88 547 SER A C 1
ATOM 4305 O O . SER A 1 547 ? -26.219 -49.969 -26.859 1 23.88 547 SER A O 1
ATOM 4307 N N . LYS A 1 548 ? -24.828 -49.375 -28.625 1 21.94 548 LYS A N 1
ATOM 4308 C CA . LYS A 1 548 ? -25.359 -50.656 -29.031 1 21.94 548 LYS A CA 1
ATOM 4309 C C . LYS A 1 548 ? -24.75 -51.781 -28.203 1 21.94 548 LYS A C 1
ATOM 4311 O O . LYS A 1 548 ? -25.406 -52.812 -27.969 1 21.94 548 LYS A O 1
ATOM 4316 N N . CYS A 1 549 ? -23.297 -51.844 -28.109 1 21.22 549 CYS A N 1
ATOM 4317 C CA . CYS A 1 549 ? -22.875 -53.219 -28.031 1 21.22 549 CYS A CA 1
ATOM 4318 C C . CYS A 1 549 ? -22.922 -53.75 -26.609 1 21.22 549 CYS A C 1
ATOM 4320 O O . CYS A 1 549 ? -22.141 -53.312 -25.75 1 21.22 549 CYS A O 1
ATOM 4322 N N . SER A 1 550 ? -24 -54.031 -25.953 1 24.62 550 SER A N 1
ATOM 4323 C CA . SER A 1 550 ? -24.344 -54.531 -24.625 1 24.62 550 SER A CA 1
ATOM 4324 C C . SER A 1 550 ? -23.672 -55.875 -24.375 1 24.62 550 SER A C 1
ATOM 4326 O O . SER A 1 550 ? -24.078 -56.625 -23.469 1 24.62 550 SER A O 1
ATOM 4328 N N . THR A 1 551 ? -22.391 -56.312 -24.969 1 23.48 551 THR A N 1
ATOM 4329 C CA . THR A 1 551 ? -22.234 -57.719 -24.641 1 23.48 551 THR A CA 1
ATOM 4330 C C . THR A 1 551 ? -21.859 -57.906 -23.172 1 23.48 551 THR A C 1
ATOM 4332 O O . THR A 1 551 ? -21.094 -57.094 -22.609 1 23.48 551 THR A O 1
ATOM 4335 N N . LYS A 1 552 ? -22.469 -58.531 -22.312 1 27.48 552 LYS A N 1
ATOM 4336 C CA . LYS A 1 552 ? -22.516 -59 -20.922 1 27.48 552 LYS A CA 1
ATOM 4337 C C . LYS A 1 552 ? -21.266 -59.812 -20.578 1 27.48 552 LYS A C 1
ATOM 4339 O O . LYS A 1 552 ? -21.297 -61.031 -20.5 1 27.48 552 LYS A O 1
ATOM 4344 N N . SER A 1 553 ? -19.938 -59.531 -21.016 1 27.48 553 SER A N 1
ATOM 4345 C CA . SER A 1 553 ? -19.016 -60.594 -20.672 1 27.48 553 SER A CA 1
ATOM 4346 C C . SER A 1 553 ? -18.828 -60.688 -19.156 1 27.48 553 SER A C 1
ATOM 4348 O O . SER A 1 553 ? -18.875 -59.688 -18.453 1 27.48 553 SER A O 1
ATOM 4350 N N . LYS A 1 554 ? -18.859 -61.719 -18.484 1 31.23 554 LYS A N 1
ATOM 4351 C CA . LYS A 1 554 ? -18.734 -62.312 -17.156 1 31.23 554 LYS A CA 1
ATOM 4352 C C . LYS A 1 554 ? -17.375 -62 -16.531 1 31.23 554 LYS A C 1
ATOM 4354 O O . LYS A 1 554 ? -16.344 -62.438 -17.031 1 31.23 554 LYS A O 1
ATOM 4359 N N . GLN A 1 555 ? -17.141 -60.844 -15.898 1 31.11 555 GLN A N 1
ATOM 4360 C CA . GLN A 1 555 ? -15.898 -60.219 -15.453 1 31.11 555 GLN A CA 1
ATOM 4361 C C . GLN A 1 555 ? -15.32 -60.969 -14.25 1 31.11 555 GLN A C 1
ATOM 4363 O O . GLN A 1 555 ? -15.945 -61.031 -13.188 1 31.11 555 GLN A O 1
ATOM 4368 N N . ARG A 1 556 ? -14.617 -62.094 -14.219 1 32.78 556 ARG A N 1
ATOM 4369 C CA . ARG A 1 556 ? -13.711 -62.625 -13.203 1 32.78 556 ARG A CA 1
ATOM 4370 C C . ARG A 1 556 ? -12.812 -61.531 -12.648 1 32.78 556 ARG A C 1
ATOM 4372 O O . ARG A 1 556 ? -12.336 -60.656 -13.391 1 32.78 556 ARG A O 1
ATOM 4379 N N . THR A 1 557 ? -12.906 -61.25 -11.336 1 36.81 557 THR A N 1
ATOM 4380 C CA . THR A 1 557 ? -12.297 -60.125 -10.617 1 36.81 557 THR A CA 1
ATOM 4381 C C . THR A 1 557 ? -10.773 -60.156 -10.766 1 36.81 557 THR A C 1
ATOM 4383 O O . THR A 1 557 ? -10.07 -60.688 -9.898 1 36.81 557 THR A O 1
ATOM 4386 N N . SER A 1 558 ? -9.977 -60.812 -11.648 1 38.72 558 SER A N 1
ATOM 4387 C CA . SER A 1 558 ? -8.547 -60.812 -11.93 1 38.72 558 SER A CA 1
ATOM 4388 C C . SER A 1 558 ? -7.969 -59.406 -11.797 1 38.72 558 SER A C 1
ATOM 4390 O O . SER A 1 558 ? -8.562 -58.438 -12.281 1 38.72 558 SER A O 1
ATOM 4392 N N . THR A 1 559 ? -7.098 -59.062 -10.547 1 49.94 559 THR A N 1
ATOM 4393 C CA . THR A 1 559 ? -6.363 -57.812 -10.312 1 49.94 559 THR A CA 1
ATOM 4394 C C . THR A 1 559 ? -5.797 -57.281 -11.625 1 49.94 559 THR A C 1
ATOM 4396 O O . THR A 1 559 ? -4.895 -57.875 -12.211 1 49.94 559 THR A O 1
ATOM 4399 N N . SER A 1 560 ? -6.484 -56.781 -12.383 1 66.81 560 SER A N 1
ATOM 4400 C CA . SER A 1 560 ? -6.152 -56.25 -13.695 1 66.81 560 SER A CA 1
ATOM 4401 C C . SER A 1 560 ? -4.914 -55.375 -13.625 1 66.81 560 SER A C 1
ATOM 4403 O O . SER A 1 560 ? -4.766 -54.562 -12.703 1 66.81 560 SER A O 1
ATOM 4405 N N . SER A 1 561 ? -3.742 -55.812 -14.211 1 83.19 561 SER A N 1
ATOM 4406 C CA . SER A 1 561 ? -2.488 -55.094 -14.352 1 83.19 561 SER A CA 1
ATOM 4407 C C . SER A 1 561 ? -2.734 -53.656 -14.797 1 83.19 561 SER A C 1
ATOM 4409 O O . SER A 1 561 ? -3.842 -53.312 -15.219 1 83.19 561 SER A O 1
ATOM 4411 N N . MET A 1 562 ? -1.931 -52.781 -14.391 1 89.31 562 MET A N 1
ATOM 4412 C CA . MET A 1 562 ? -1.995 -51.375 -14.82 1 89.31 562 MET A CA 1
ATOM 4413 C C . MET A 1 562 ? -2.307 -51.281 -16.312 1 89.31 562 MET A C 1
ATOM 4415 O O . MET A 1 562 ? -3.107 -50.438 -16.734 1 89.31 562 MET A O 1
ATOM 4419 N N . ARG A 1 563 ? -1.827 -52.188 -17.094 1 89.19 563 ARG A N 1
ATOM 4420 C CA . ARG A 1 563 ? -2.023 -52.188 -18.531 1 89.19 563 ARG A CA 1
ATOM 4421 C C . ARG A 1 563 ? -3.477 -52.5 -18.891 1 89.19 563 ARG A C 1
ATOM 4423 O O . ARG A 1 563 ? -4.035 -51.875 -19.797 1 89.19 563 ARG A O 1
ATOM 4430 N N . GLN A 1 564 ? -4.051 -53.406 -18.156 1 90.19 564 GLN A N 1
ATOM 4431 C CA . GLN A 1 564 ? -5.449 -53.75 -18.391 1 90.19 564 GLN A CA 1
ATOM 4432 C C . GLN A 1 564 ? -6.371 -52.594 -18.031 1 90.19 564 GLN A C 1
ATOM 4434 O O . GLN A 1 564 ? -7.359 -52.312 -18.719 1 90.19 564 GLN A O 1
ATOM 4439 N N . GLN A 1 565 ? -5.949 -51.938 -16.969 1 92 565 GLN A N 1
ATOM 4440 C CA . GLN A 1 565 ? -6.738 -50.781 -16.562 1 92 565 GLN A CA 1
ATOM 4441 C C . GLN A 1 565 ? -6.66 -49.656 -17.594 1 92 565 GLN A C 1
ATOM 4443 O O . GLN A 1 565 ? -7.656 -48.969 -17.859 1 92 565 GLN A O 1
ATOM 4448 N N . ILE A 1 566 ? -5.508 -49.5 -18.203 1 92.75 566 ILE A N 1
ATOM 4449 C CA . ILE A 1 566 ? -5.293 -48.469 -19.219 1 92.75 566 ILE A CA 1
ATOM 4450 C C . ILE A 1 566 ? -6.121 -48.812 -20.453 1 92.75 566 ILE A C 1
ATOM 4452 O O . ILE A 1 566 ? -6.711 -47.906 -21.078 1 92.75 566 ILE A O 1
ATOM 4456 N N . ILE A 1 567 ? -6.176 -50.062 -20.828 1 90.06 567 ILE A N 1
ATOM 4457 C CA . ILE A 1 567 ? -6.953 -50.5 -21.984 1 90.06 567 ILE A CA 1
ATOM 4458 C C . ILE A 1 567 ? -8.43 -50.188 -21.75 1 90.06 567 ILE A C 1
ATOM 4460 O O . ILE A 1 567 ? -9.117 -49.688 -22.641 1 90.06 567 ILE A O 1
ATOM 4464 N N . LYS A 1 568 ? -8.859 -50.438 -20.562 1 90.56 568 LYS A N 1
ATOM 4465 C CA . LYS A 1 568 ? -10.25 -50.156 -20.219 1 90.56 568 LYS A CA 1
ATOM 4466 C C . LYS A 1 568 ? -10.539 -48.656 -20.266 1 90.56 568 LYS A C 1
ATOM 4468 O O . LYS A 1 568 ? -11.609 -48.25 -20.719 1 90.56 568 LYS A O 1
ATOM 4473 N N . TYR A 1 569 ? -9.648 -47.906 -19.75 1 93 569 TYR A N 1
ATOM 4474 C CA . TYR A 1 569 ? -9.766 -46.469 -19.781 1 93 569 TYR A CA 1
ATOM 4475 C C . TYR A 1 569 ? -9.875 -45.938 -21.219 1 93 569 TYR A C 1
ATOM 4477 O O . TYR A 1 569 ? -10.711 -45.094 -21.516 1 93 569 TYR A O 1
ATOM 4485 N N . LYS A 1 570 ? -9.008 -46.469 -22.047 1 89.56 570 LYS A N 1
ATOM 4486 C CA . LYS A 1 570 ? -9.016 -46.062 -23.453 1 89.56 570 LYS A CA 1
ATOM 4487 C C . LYS A 1 570 ? -10.352 -46.406 -24.109 1 89.56 570 LYS A C 1
ATOM 4489 O O . LYS A 1 570 ? -10.828 -45.656 -24.969 1 89.56 570 LYS A O 1
ATOM 4494 N N . GLU A 1 571 ? -10.914 -47.5 -23.672 1 87.19 571 GLU A N 1
ATOM 4495 C CA . GLU A 1 571 ? -12.234 -47.875 -24.172 1 87.19 571 GLU A CA 1
ATOM 4496 C C . GLU A 1 571 ? -13.297 -46.875 -23.719 1 87.19 571 GLU A C 1
ATOM 4498 O O . GLU A 1 571 ? -14.211 -46.562 -24.469 1 87.19 571 GLU A O 1
ATOM 4503 N N . GLN A 1 572 ? -13.094 -46.5 -22.562 1 87.44 572 GLN A N 1
ATOM 4504 C CA . GLN A 1 572 ? -14.039 -45.531 -22.031 1 87.44 572 GLN A CA 1
ATOM 4505 C C . GLN A 1 572 ? -13.891 -44.156 -22.719 1 87.44 572 GLN A C 1
ATOM 4507 O O . GLN A 1 572 ? -14.859 -43.406 -22.812 1 87.44 572 GLN A O 1
ATOM 4512 N N . LEU A 1 573 ? -12.727 -43.844 -23.125 1 87.44 573 LEU A N 1
ATOM 4513 C CA . LEU A 1 573 ? -12.461 -42.562 -23.812 1 87.44 573 LEU A CA 1
ATOM 4514 C C . LEU A 1 573 ? -13.234 -42.5 -25.125 1 87.44 573 LEU A C 1
ATOM 4516 O O . LEU A 1 573 ? -13.484 -41.406 -25.625 1 87.44 573 LEU A O 1
ATOM 4520 N N . SER A 1 574 ? -13.562 -43.625 -25.625 1 83 574 SER A N 1
ATOM 4521 C CA . SER A 1 574 ? -14.297 -43.656 -26.875 1 83 574 SER A CA 1
ATOM 4522 C C . SER A 1 574 ? -15.758 -43.25 -26.672 1 83 574 SER A C 1
ATOM 4524 O O . SER A 1 574 ? -16.469 -42.938 -27.641 1 83 574 SER A O 1
ATOM 4526 N N . GLN A 1 575 ? -16.156 -43.281 -25.391 1 81.31 575 GLN A N 1
ATOM 4527 C CA . GLN A 1 575 ? -17.516 -42.812 -25.047 1 81.31 575 GLN A CA 1
ATOM 4528 C C . GLN A 1 575 ? -17.516 -41.344 -24.656 1 81.31 575 GLN A C 1
ATOM 4530 O O . GLN A 1 575 ? -16.5 -40.812 -24.25 1 81.31 575 GLN A O 1
ATOM 4535 N N . PRO A 1 576 ? -18.625 -40.75 -24.875 1 81.56 576 PRO A N 1
ATOM 4536 C CA . PRO A 1 576 ? -18.672 -39.312 -24.547 1 81.56 576 PRO A CA 1
ATOM 4537 C C . PRO A 1 576 ? -18.438 -39.062 -23.062 1 81.56 576 PRO A C 1
ATOM 4539 O O . PRO A 1 576 ? -19.031 -39.75 -22.203 1 81.56 576 PRO A O 1
ATOM 4542 N N . ILE A 1 577 ? -17.594 -38.188 -22.797 1 80.06 577 ILE A N 1
ATOM 4543 C CA . ILE A 1 577 ? -17.234 -37.812 -21.422 1 80.06 577 ILE A CA 1
ATOM 4544 C C . ILE A 1 577 ? -18.141 -36.688 -20.938 1 80.06 577 ILE A C 1
ATOM 4546 O O . ILE A 1 577 ? -18.25 -35.656 -21.594 1 80.06 577 ILE A O 1
ATOM 4550 N N . THR A 1 578 ? -18.844 -36.781 -19.859 1 78.56 578 THR A N 1
ATOM 4551 C CA . THR A 1 578 ? -19.828 -35.844 -19.359 1 78.56 578 THR A CA 1
ATOM 4552 C C . THR A 1 578 ? -19.266 -35.062 -18.188 1 78.56 578 THR A C 1
ATOM 4554 O O . THR A 1 578 ? -19.859 -34.062 -17.75 1 78.56 578 THR A O 1
ATOM 4557 N N . CYS A 1 579 ? -18.125 -35.375 -17.812 1 80.31 579 CYS A N 1
ATOM 4558 C CA . CYS A 1 579 ? -17.609 -34.719 -16.641 1 80.31 579 CYS A CA 1
ATOM 4559 C C . CYS A 1 579 ? -16.906 -33.406 -17.016 1 80.31 579 CYS A C 1
ATOM 4561 O O . CYS A 1 579 ? -16.453 -33.25 -18.156 1 80.31 579 CYS A O 1
ATOM 4563 N N . ASP A 1 580 ? -16.969 -32.469 -16.062 1 81 580 ASP A N 1
ATOM 4564 C CA . ASP A 1 580 ? -16.406 -31.156 -16.328 1 81 580 ASP A CA 1
ATOM 4565 C C . ASP A 1 580 ? -14.891 -31.172 -16.172 1 81 580 ASP A C 1
ATOM 4567 O O . ASP A 1 580 ? -14.18 -30.484 -16.906 1 81 580 ASP A O 1
ATOM 4571 N N . THR A 1 581 ? -14.461 -31.969 -15.164 1 87.12 581 THR A N 1
ATOM 4572 C CA . THR A 1 581 ? -13.023 -32 -14.914 1 87.12 581 THR A CA 1
ATOM 4573 C C . THR A 1 581 ? -12.516 -33.438 -14.875 1 87.12 581 THR A C 1
ATOM 4575 O O . THR A 1 581 ? -13.297 -34.375 -14.68 1 87.12 581 THR A O 1
ATOM 4578 N N . GLY A 1 582 ? -11.195 -33.625 -15.219 1 89.81 582 GLY A N 1
ATOM 4579 C CA . GLY A 1 582 ? -10.586 -34.938 -15.117 1 89.81 582 GLY A CA 1
ATOM 4580 C C . GLY A 1 582 ? -10.695 -35.562 -13.734 1 89.81 582 GLY A C 1
ATOM 4581 O O . GLY A 1 582 ? -10.898 -36.75 -13.586 1 89.81 582 GLY A O 1
ATOM 4582 N N . THR A 1 583 ? -10.656 -34.719 -12.688 1 91.25 583 THR A N 1
ATOM 4583 C CA . THR A 1 583 ? -10.75 -35.188 -11.305 1 91.25 583 THR A CA 1
ATOM 4584 C C . THR A 1 583 ? -12.133 -35.75 -11.023 1 91.25 583 THR A C 1
ATOM 4586 O O . THR A 1 583 ? -12.25 -36.812 -10.406 1 91.25 583 THR A O 1
ATOM 4589 N N . ASP A 1 584 ? -13.148 -35.094 -11.5 1 91.19 584 ASP A N 1
ATOM 4590 C CA . ASP A 1 584 ? -14.516 -35.562 -11.305 1 91.19 584 ASP A CA 1
ATOM 4591 C C . ASP A 1 584 ? -14.734 -36.906 -11.977 1 91.19 584 ASP A C 1
ATOM 4593 O O . ASP A 1 584 ? -15.438 -37.781 -11.438 1 91.19 584 ASP A O 1
ATOM 4597 N N . PHE A 1 585 ? -14.125 -37.062 -13.125 1 92.75 585 PHE A N 1
ATOM 4598 C CA . PHE A 1 585 ? -14.227 -38.344 -13.859 1 92.75 585 PHE A CA 1
ATOM 4599 C C . PHE A 1 585 ? -13.711 -39.5 -13.016 1 92.75 585 PHE A C 1
ATOM 4601 O O . PHE A 1 585 ? -14.398 -40.5 -12.852 1 92.75 585 PHE A O 1
ATOM 4608 N N . TRP A 1 586 ? -12.586 -39.312 -12.484 1 93.94 586 TRP A N 1
ATOM 4609 C CA . TRP A 1 586 ? -11.938 -40.406 -11.766 1 93.94 586 TRP A CA 1
ATOM 4610 C C . TRP A 1 586 ? -12.594 -40.625 -10.414 1 93.94 586 TRP A C 1
ATOM 4612 O O . TRP A 1 586 ? -12.641 -41.75 -9.922 1 93.94 586 TRP A O 1
ATOM 4622 N N . LEU A 1 587 ? -13.078 -39.594 -9.797 1 92.81 587 LEU A N 1
ATOM 4623 C CA . LEU A 1 587 ? -13.766 -39.75 -8.523 1 92.81 587 LEU A CA 1
ATOM 4624 C C . LEU A 1 587 ? -15.039 -40.562 -8.68 1 92.81 587 LEU A C 1
ATOM 4626 O O . LEU A 1 587 ? -15.438 -41.281 -7.758 1 92.81 587 LEU A O 1
ATOM 4630 N N . GLU A 1 588 ? -15.641 -40.562 -9.805 1 90.38 588 GLU A N 1
ATOM 4631 C CA . GLU A 1 588 ? -16.891 -41.281 -10.07 1 90.38 588 GLU A CA 1
ATOM 4632 C C . GLU A 1 588 ? -16.609 -42.75 -10.43 1 90.38 588 GLU A C 1
ATOM 4634 O O . GLU A 1 588 ? -17.516 -43.562 -10.375 1 90.38 588 GLU A O 1
ATOM 4639 N N . LYS A 1 589 ? -15.406 -42.969 -10.789 1 90.38 589 LYS A N 1
ATOM 4640 C CA . LYS A 1 589 ? -15.07 -44.312 -11.227 1 90.38 589 LYS A CA 1
ATOM 4641 C C . LYS A 1 589 ? -14.875 -45.25 -10.039 1 90.38 589 LYS A C 1
ATOM 4643 O O . LYS A 1 589 ? -14.57 -44.812 -8.938 1 90.38 589 LYS A O 1
ATOM 4648 N N . SER A 1 590 ? -15.102 -46.469 -10.344 1 85.94 590 SER A N 1
ATOM 4649 C CA . SER A 1 590 ? -15.008 -47.5 -9.312 1 85.94 590 SER A CA 1
ATOM 4650 C C . SER A 1 590 ? -13.562 -47.75 -8.891 1 85.94 590 SER A C 1
ATOM 4652 O O . SER A 1 590 ? -12.672 -47.844 -9.734 1 85.94 590 SER A O 1
ATOM 4654 N N . ASP A 1 591 ? -13.352 -47.906 -7.668 1 86.31 591 ASP A N 1
ATOM 4655 C CA . ASP A 1 591 ? -12.023 -48.125 -7.105 1 86.31 591 ASP A CA 1
ATOM 4656 C C . ASP A 1 591 ? -11.562 -49.562 -7.402 1 86.31 591 ASP A C 1
ATOM 4658 O O . ASP A 1 591 ? -10.359 -49.844 -7.445 1 86.31 591 ASP A O 1
ATOM 4662 N N . THR A 1 592 ? -12.445 -50.375 -7.613 1 85 592 THR A N 1
ATOM 4663 C CA . THR A 1 592 ? -12.117 -51.781 -7.836 1 85 592 THR A CA 1
ATOM 4664 C C . THR A 1 592 ? -11.648 -52 -9.273 1 85 592 THR A C 1
ATOM 4666 O O . THR A 1 592 ? -10.727 -52.781 -9.516 1 85 592 THR A O 1
ATOM 4669 N N . LEU A 1 593 ? -12.297 -51.312 -10.141 1 87.31 593 LEU A N 1
ATOM 4670 C CA . LEU A 1 593 ? -11.953 -51.438 -11.547 1 87.31 593 LEU A CA 1
ATOM 4671 C C . LEU A 1 593 ? -10.617 -50.781 -11.852 1 87.31 593 LEU A C 1
ATOM 4673 O O . LEU A 1 593 ? -9.805 -51.312 -12.617 1 87.31 593 LEU A O 1
ATOM 4677 N N . TYR A 1 594 ? -10.438 -49.625 -11.211 1 92.31 594 TYR A N 1
ATOM 4678 C CA . TYR A 1 594 ? -9.234 -48.812 -11.453 1 92.31 594 TYR A CA 1
ATOM 4679 C C . TYR A 1 594 ? -8.422 -48.656 -10.18 1 92.31 594 TYR A C 1
ATOM 4681 O O . TYR A 1 594 ? -8.047 -47.562 -9.805 1 92.31 594 TYR A O 1
ATOM 4689 N N . HIS A 1 595 ? -8.062 -49.75 -9.586 1 89.44 595 HIS A N 1
ATOM 4690 C CA . HIS A 1 595 ? -7.461 -49.75 -8.258 1 89.44 595 HIS A CA 1
ATOM 4691 C C . HIS A 1 595 ? -6.078 -49.094 -8.281 1 89.44 595 HIS A C 1
ATOM 4693 O O . HIS A 1 595 ? -5.641 -48.531 -7.281 1 89.44 595 HIS A O 1
ATOM 4699 N N . ASN A 1 596 ? -5.379 -49.188 -9.445 1 89.19 596 ASN A N 1
ATOM 4700 C CA . ASN A 1 596 ? -4.047 -48.594 -9.531 1 89.19 596 ASN A CA 1
ATOM 4701 C C . ASN A 1 596 ? -4.07 -47.281 -10.32 1 89.19 596 ASN A C 1
ATOM 4703 O O . ASN A 1 596 ? -3.443 -46.281 -9.922 1 89.19 596 ASN A O 1
ATOM 4707 N N . LEU A 1 597 ? -4.789 -47.219 -11.336 1 92.69 597 LEU A N 1
ATOM 4708 C CA . LEU A 1 597 ? -4.781 -46.062 -12.242 1 92.69 597 LEU A CA 1
ATOM 4709 C C . LEU A 1 597 ? -5.496 -44.875 -11.625 1 92.69 597 LEU A C 1
ATOM 4711 O O . LEU A 1 597 ? -5.051 -43.719 -11.773 1 92.69 597 LEU A O 1
ATOM 4715 N N . LYS A 1 598 ? -6.555 -45.125 -10.867 1 93.81 598 LYS A N 1
ATOM 4716 C CA . LYS A 1 598 ? -7.367 -44.031 -10.312 1 93.81 598 LYS A CA 1
ATOM 4717 C C . LYS A 1 598 ? -6.578 -43.219 -9.305 1 93.81 598 LYS A C 1
ATOM 4719 O O . LYS A 1 598 ? -6.48 -42 -9.43 1 93.81 598 LYS A O 1
ATOM 4724 N N . PRO A 1 599 ? -5.949 -43.844 -8.305 1 93 599 PRO A N 1
ATOM 4725 C CA . PRO A 1 599 ? -5.184 -43.062 -7.348 1 93 599 PRO A CA 1
ATOM 4726 C C . PRO A 1 599 ? -4.051 -42.281 -8.008 1 93 599 PRO A C 1
ATOM 4728 O O . PRO A 1 599 ? -3.799 -41.125 -7.648 1 93 599 PRO A O 1
ATOM 4731 N N . PHE A 1 600 ? -3.453 -42.875 -8.938 1 92.69 600 PHE A N 1
ATOM 4732 C CA . PHE A 1 600 ? -2.346 -42.219 -9.609 1 92.69 600 PHE A CA 1
ATOM 4733 C C . PHE A 1 600 ? -2.85 -41.062 -10.477 1 92.69 600 PHE A C 1
ATOM 4735 O O . PHE A 1 600 ? -2.225 -40 -10.531 1 92.69 600 PHE A O 1
ATOM 4742 N N . ALA A 1 601 ? -3.918 -41.281 -11.148 1 94.62 601 ALA A N 1
ATOM 4743 C CA . ALA A 1 601 ? -4.52 -40.25 -11.977 1 94.62 601 ALA A CA 1
ATOM 4744 C C . ALA A 1 601 ? -4.914 -39.031 -11.133 1 94.62 601 ALA A C 1
ATOM 4746 O O . ALA A 1 601 ? -4.664 -37.906 -11.523 1 94.62 601 ALA A O 1
ATOM 4747 N N . LEU A 1 602 ? -5.477 -39.312 -9.984 1 94.44 602 LEU A N 1
ATOM 4748 C CA . LEU A 1 602 ? -5.895 -38.219 -9.102 1 94.44 602 LEU A CA 1
ATOM 4749 C C . LEU A 1 602 ? -4.688 -37.438 -8.586 1 94.44 602 LEU A C 1
ATOM 4751 O O . LEU A 1 602 ? -4.734 -36.219 -8.484 1 94.44 602 LEU A O 1
ATOM 4755 N N . ASP A 1 603 ? -3.629 -38.094 -8.359 1 94 603 ASP A N 1
ATOM 4756 C CA . ASP A 1 603 ? -2.416 -37.438 -7.875 1 94 603 ASP A CA 1
ATOM 4757 C C . ASP A 1 603 ? -1.809 -36.562 -8.945 1 94 603 ASP A C 1
ATOM 4759 O O . ASP A 1 603 ? -1.441 -35.406 -8.672 1 94 603 ASP A O 1
ATOM 4763 N N . ILE A 1 604 ? -1.767 -37.031 -10.141 1 93.25 604 ILE A N 1
ATOM 4764 C CA . ILE A 1 604 ? -1.125 -36.312 -11.234 1 93.25 604 ILE A CA 1
ATOM 4765 C C . ILE A 1 604 ? -1.988 -35.125 -11.641 1 93.25 604 ILE A C 1
ATOM 4767 O O . ILE A 1 604 ? -1.468 -34.031 -11.953 1 93.25 604 ILE A O 1
ATOM 4771 N N . LEU A 1 605 ? -3.273 -35.312 -11.586 1 93.5 605 LEU A N 1
ATOM 4772 C CA . LEU A 1 605 ? -4.191 -34.25 -11.984 1 93.5 605 LEU A CA 1
ATOM 4773 C C . LEU A 1 605 ? -4.199 -33.125 -10.961 1 93.5 605 LEU A C 1
ATOM 4775 O O . LEU A 1 605 ? -4.613 -32 -11.273 1 93.5 605 LEU A O 1
ATOM 4779 N N . ALA A 1 606 ? -3.738 -33.375 -9.781 1 92.94 606 ALA A N 1
ATOM 4780 C CA . ALA A 1 606 ? -3.719 -32.375 -8.727 1 92.94 606 ALA A CA 1
ATOM 4781 C C . ALA A 1 606 ? -2.514 -31.453 -8.867 1 92.94 606 ALA A C 1
ATOM 4783 O O . ALA A 1 606 ? -2.459 -30.391 -8.242 1 92.94 606 ALA A O 1
ATOM 4784 N N . MET A 1 607 ? -1.586 -31.75 -9.773 1 91.69 607 MET A N 1
ATOM 4785 C CA . MET A 1 607 ? -0.339 -31 -9.891 1 91.69 607 MET A CA 1
ATOM 4786 C C . MET A 1 607 ? -0.501 -29.828 -10.844 1 91.69 607 MET A C 1
ATOM 4788 O O . MET A 1 607 ? -1.08 -29.969 -11.922 1 91.69 607 MET A O 1
ATOM 4792 N N . PRO A 1 608 ? -0.024 -28.609 -10.406 1 90.62 608 PRO A N 1
ATOM 4793 C CA . PRO A 1 608 ? -0.154 -27.422 -11.258 1 90.62 608 PRO A CA 1
ATOM 4794 C C . PRO A 1 608 ? 0.91 -27.359 -12.352 1 90.62 608 PRO A C 1
ATOM 4796 O O . PRO A 1 608 ? 1.907 -28.078 -12.289 1 90.62 608 PRO A O 1
ATOM 4799 N N . ALA A 1 609 ? 0.631 -26.547 -13.328 1 87.44 609 ALA A N 1
ATOM 4800 C CA . ALA A 1 609 ? 1.563 -26.359 -14.438 1 87.44 609 ALA A CA 1
ATOM 4801 C C . ALA A 1 609 ? 2.609 -25.297 -14.094 1 87.44 609 ALA A C 1
ATOM 4803 O O . ALA A 1 609 ? 3.646 -25.203 -14.758 1 87.44 609 ALA A O 1
ATOM 4804 N N . SER A 1 610 ? 2.273 -24.547 -13.094 1 88.19 610 SER A N 1
ATOM 4805 C CA . SER A 1 610 ? 3.139 -23.406 -12.828 1 88.19 610 SER A CA 1
ATOM 4806 C C . SER A 1 610 ? 3.24 -23.109 -11.336 1 88.19 610 SER A C 1
ATOM 4808 O O . SER A 1 610 ? 2.602 -23.781 -10.523 1 88.19 610 SER A O 1
ATOM 4810 N N . GLN A 1 611 ? 4.148 -22.203 -11.094 1 84.88 611 GLN A N 1
ATOM 4811 C CA . GLN A 1 611 ? 4.352 -21.766 -9.719 1 84.88 611 GLN A CA 1
ATOM 4812 C C . GLN A 1 611 ? 3.562 -20.484 -9.43 1 84.88 611 GLN A C 1
ATOM 4814 O O . GLN A 1 611 ? 4.059 -19.578 -8.75 1 84.88 611 GLN A O 1
ATOM 4819 N N . ALA A 1 612 ? 2.41 -20.328 -9.961 1 81.81 612 ALA A N 1
ATOM 4820 C CA . ALA A 1 612 ? 1.589 -19.125 -9.797 1 81.81 612 ALA A CA 1
ATOM 4821 C C . ALA A 1 612 ? 1.191 -18.938 -8.336 1 81.81 612 ALA A C 1
ATOM 4823 O O . ALA A 1 612 ? 1.039 -17.797 -7.875 1 81.81 612 ALA A O 1
ATOM 4824 N N . PHE A 1 613 ? 1.091 -20.031 -7.637 1 85.38 613 PHE A N 1
ATOM 4825 C CA . PHE A 1 613 ? 0.741 -19.984 -6.223 1 85.38 613 PHE A CA 1
ATOM 4826 C C . PHE A 1 613 ? 1.775 -19.172 -5.441 1 85.38 613 PHE A C 1
ATOM 4828 O O . PHE A 1 613 ? 1.421 -18.359 -4.598 1 85.38 613 PHE A O 1
ATOM 4835 N N . ALA A 1 614 ? 2.998 -19.391 -5.77 1 81 614 ALA A N 1
ATOM 4836 C CA . ALA A 1 614 ? 4.074 -18.688 -5.086 1 81 614 ALA A CA 1
ATOM 4837 C C . ALA A 1 614 ? 3.998 -17.188 -5.355 1 81 614 ALA A C 1
ATOM 4839 O O . ALA A 1 614 ? 4.262 -16.375 -4.465 1 81 614 ALA A O 1
ATOM 4840 N N . LYS A 1 615 ? 3.623 -16.828 -6.508 1 78.88 615 LYS A N 1
ATOM 4841 C CA . LYS A 1 615 ? 3.479 -15.422 -6.84 1 78.88 615 LYS A CA 1
ATOM 4842 C C . LYS A 1 615 ? 2.354 -14.773 -6.035 1 78.88 615 LYS A C 1
ATOM 4844 O O . LYS A 1 615 ? 2.461 -13.617 -5.625 1 78.88 615 LYS A O 1
ATOM 4849 N N . ARG A 1 616 ? 1.363 -15.523 -5.859 1 81.69 616 ARG A N 1
ATOM 4850 C CA . ARG A 1 616 ? 0.277 -15.039 -5.012 1 81.69 616 ARG A CA 1
ATOM 4851 C C . ARG A 1 616 ? 0.745 -14.844 -3.574 1 81.69 616 ARG A C 1
ATOM 4853 O O . ARG A 1 616 ? 0.348 -13.891 -2.91 1 81.69 616 ARG A O 1
ATOM 4860 N N . VAL A 1 617 ? 1.538 -15.789 -3.189 1 85.5 617 VAL A N 1
ATOM 4861 C CA . VAL A 1 617 ? 2.098 -15.688 -1.846 1 85.5 617 VAL A CA 1
ATOM 4862 C C . VAL A 1 617 ? 2.877 -14.383 -1.705 1 85.5 617 VAL A C 1
ATOM 4864 O O . VAL A 1 617 ? 2.744 -13.68 -0.7 1 85.5 617 VAL A O 1
ATOM 4867 N N . PHE A 1 618 ? 3.561 -14.055 -2.68 1 83.12 618 PHE A N 1
ATOM 4868 C CA . PHE A 1 618 ? 4.395 -12.859 -2.613 1 83.12 618 PHE A CA 1
ATOM 4869 C C . PHE A 1 618 ? 3.537 -11.594 -2.654 1 83.12 618 PHE A C 1
ATOM 4871 O O . PHE A 1 618 ? 3.85 -10.609 -1.992 1 83.12 618 PHE A O 1
ATOM 4878 N N . SER A 1 619 ? 2.48 -11.672 -3.459 1 80.56 619 SER A N 1
ATOM 4879 C CA . SER A 1 619 ? 1.551 -10.547 -3.463 1 80.56 619 SER A CA 1
ATOM 4880 C C . SER A 1 619 ? 0.943 -10.328 -2.08 1 80.56 619 SER A C 1
ATOM 4882 O O . SER A 1 619 ? 0.915 -9.203 -1.581 1 80.56 619 SER A O 1
ATOM 4884 N N . VAL A 1 620 ? 0.582 -11.383 -1.517 1 82.19 620 VAL A N 1
ATOM 4885 C CA . VAL A 1 620 ? -0.026 -11.328 -0.191 1 82.19 620 VAL A CA 1
ATOM 4886 C C . VAL A 1 620 ? 1.009 -10.867 0.833 1 82.19 620 VAL A C 1
ATOM 4888 O O . VAL A 1 620 ? 0.725 -10 1.661 1 82.19 620 VAL A O 1
ATOM 4891 N N . THR A 1 621 ? 2.17 -11.445 0.749 1 81.62 621 THR A N 1
ATOM 4892 C CA . THR A 1 621 ? 3.215 -11.117 1.712 1 81.62 621 THR A CA 1
ATOM 4893 C C . THR A 1 621 ? 3.662 -9.664 1.55 1 81.62 621 THR A C 1
ATOM 4895 O O . THR A 1 621 ? 3.996 -9 2.531 1 81.62 621 THR A O 1
ATOM 4898 N N . GLY A 1 622 ? 3.65 -9.273 0.324 1 77.88 622 GLY A N 1
ATOM 4899 C CA . GLY A 1 622 ? 3.951 -7.875 0.085 1 77.88 622 GLY A CA 1
ATOM 4900 C C . GLY A 1 622 ? 2.982 -6.93 0.773 1 77.88 622 GLY A C 1
ATOM 4901 O O . GLY A 1 622 ? 3.395 -5.922 1.351 1 77.88 622 GLY A O 1
ATOM 4902 N N . ASP A 1 623 ? 1.827 -7.262 0.771 1 74.31 623 ASP A N 1
ATOM 4903 C CA . ASP A 1 623 ? 0.791 -6.461 1.417 1 74.31 623 ASP A CA 1
ATOM 4904 C C . ASP A 1 623 ? 0.917 -6.527 2.938 1 74.31 623 ASP A C 1
ATOM 4906 O O . ASP A 1 623 ? 0.706 -5.523 3.625 1 74.31 623 ASP A O 1
ATOM 4910 N N . LEU A 1 624 ? 1.253 -7.691 3.338 1 74.81 624 LEU A N 1
ATOM 4911 C CA . LEU A 1 624 ? 1.38 -7.914 4.773 1 74.81 624 LEU A CA 1
ATOM 4912 C C . LEU A 1 624 ? 2.592 -7.172 5.332 1 74.81 624 LEU A C 1
ATOM 4914 O O . LEU A 1 624 ? 2.613 -6.809 6.512 1 74.81 624 LEU A O 1
ATOM 4918 N N . ALA A 1 625 ? 3.539 -7.012 4.434 1 70.19 625 ALA A N 1
ATOM 4919 C CA . ALA A 1 625 ? 4.789 -6.41 4.891 1 70.19 625 ALA A CA 1
ATOM 4920 C C . ALA A 1 625 ? 4.762 -4.895 4.727 1 70.19 625 ALA A C 1
ATOM 4922 O O . ALA A 1 625 ? 5.699 -4.203 5.125 1 70.19 625 ALA A O 1
ATOM 4923 N N . ARG A 1 626 ? 3.609 -4.383 4.129 1 63.56 626 ARG A N 1
ATOM 4924 C CA . ARG A 1 626 ? 3.529 -2.947 3.883 1 63.56 626 ARG A CA 1
ATOM 4925 C C . ARG A 1 626 ? 3.242 -2.186 5.172 1 63.56 626 ARG A C 1
ATOM 4927 O O . ARG A 1 626 ? 2.461 -2.641 6.008 1 63.56 626 ARG A O 1
ATOM 4934 N N . GLY A 1 627 ? 3.924 -1.033 5.305 1 55.66 627 GLY A N 1
ATOM 4935 C CA . GLY A 1 627 ? 3.693 -0.125 6.414 1 55.66 627 GLY A CA 1
ATOM 4936 C C . GLY A 1 627 ? 4.355 -0.577 7.703 1 55.66 627 GLY A C 1
ATOM 4937 O O . GLY A 1 627 ? 5.488 -1.064 7.688 1 55.66 627 GLY A O 1
ATOM 4938 N N . ARG A 1 628 ? 3.764 -0.283 8.789 1 50.06 628 ARG A N 1
ATOM 4939 C CA . ARG A 1 628 ? 4.262 -0.617 10.117 1 50.06 628 ARG A CA 1
ATOM 4940 C C . ARG A 1 628 ? 3.955 -2.07 10.469 1 50.06 628 ARG A C 1
ATOM 4942 O O . ARG A 1 628 ? 4.23 -2.516 11.586 1 50.06 628 ARG A O 1
ATOM 4949 N N . ARG A 1 629 ? 3.518 -2.809 9.445 1 47.78 629 ARG A N 1
ATOM 4950 C CA . ARG A 1 629 ? 3.023 -4.145 9.766 1 47.78 629 ARG A CA 1
ATOM 4951 C C . ARG A 1 629 ? 4.117 -5.191 9.578 1 47.78 629 ARG A C 1
ATOM 4953 O O . ARG A 1 629 ? 4.988 -5.039 8.711 1 47.78 629 ARG A O 1
ATOM 4960 N N . ASN A 1 630 ? 4.148 -6.23 10.406 1 54.06 630 ASN A N 1
ATOM 4961 C CA . ASN A 1 630 ? 4.816 -7.523 10.383 1 54.06 630 ASN A CA 1
ATOM 4962 C C . ASN A 1 630 ? 6.316 -7.375 10.133 1 54.06 630 ASN A C 1
ATOM 4964 O O . ASN A 1 630 ? 6.855 -7.965 9.195 1 54.06 630 ASN A O 1
ATOM 4968 N N . ARG A 1 631 ? 6.82 -6.352 10.797 1 55.81 631 ARG A N 1
ATOM 4969 C CA . ARG A 1 631 ? 8.258 -6.152 10.664 1 55.81 631 ARG A CA 1
ATOM 4970 C C . ARG A 1 631 ? 9.023 -7.395 11.102 1 55.81 631 ARG A C 1
ATOM 4972 O O . ARG A 1 631 ? 10.109 -7.672 10.586 1 55.81 631 ARG A O 1
ATOM 4979 N N . ALA A 1 632 ? 8.219 -8.164 11.953 1 55.94 632 ALA A N 1
ATOM 4980 C CA . ALA A 1 632 ? 8.938 -9.352 12.414 1 55.94 632 ALA A CA 1
ATOM 4981 C C . ALA A 1 632 ? 8.758 -10.508 11.43 1 55.94 632 ALA A C 1
ATOM 4983 O O . ALA A 1 632 ? 7.637 -10.797 11 1 55.94 632 ALA A O 1
ATOM 4984 N N . ARG A 1 633 ? 9.844 -11.078 11.156 1 64.12 633 ARG A N 1
ATOM 4985 C CA . ARG A 1 633 ? 9.984 -12.18 10.203 1 64.12 633 ARG A CA 1
ATOM 4986 C C . ARG A 1 633 ? 9.008 -13.305 10.523 1 64.12 633 ARG A C 1
ATOM 4988 O O . ARG A 1 633 ? 8.312 -13.805 9.633 1 64.12 633 ARG A O 1
ATOM 4995 N N . VAL A 1 634 ? 8.922 -13.641 11.766 1 72.5 634 VAL A N 1
ATOM 4996 C CA . VAL A 1 634 ? 8.133 -14.797 12.188 1 72.5 634 VAL A CA 1
ATOM 4997 C C . VAL A 1 634 ? 6.645 -14.492 12.016 1 72.5 634 VAL A C 1
ATOM 4999 O O . VAL A 1 634 ? 5.883 -15.336 11.547 1 72.5 634 VAL A O 1
ATOM 5002 N N . THR A 1 635 ? 6.355 -13.273 12.258 1 78.69 635 THR A N 1
ATOM 5003 C CA . THR A 1 635 ? 4.949 -12.891 12.172 1 78.69 635 THR A CA 1
ATOM 5004 C C . THR A 1 635 ? 4.484 -12.859 10.719 1 78.69 635 THR A C 1
ATOM 5006 O O . THR A 1 635 ? 3.352 -13.25 10.422 1 78.69 635 THR A O 1
ATOM 5009 N N . LEU A 1 636 ? 5.418 -12.547 9.898 1 84.62 636 LEU A N 1
ATOM 5010 C CA . LEU A 1 636 ? 5.066 -12.477 8.484 1 84.62 636 LEU A CA 1
ATOM 5011 C C . LEU A 1 636 ? 4.809 -13.875 7.926 1 84.62 636 LEU A C 1
ATOM 5013 O O . LEU A 1 636 ? 3.822 -14.094 7.215 1 84.62 636 LEU A O 1
ATOM 5017 N N . ALA A 1 637 ? 5.664 -14.805 8.219 1 88.12 637 ALA A N 1
ATOM 5018 C CA . ALA A 1 637 ? 5.547 -16.172 7.715 1 88.12 637 ALA A CA 1
ATOM 5019 C C . ALA A 1 637 ? 4.266 -16.828 8.219 1 88.12 637 ALA A C 1
ATOM 5021 O O . ALA A 1 637 ? 3.557 -17.484 7.461 1 88.12 637 ALA A O 1
ATOM 5022 N N . ARG A 1 638 ? 3.967 -16.594 9.445 1 88.5 638 ARG A N 1
ATOM 5023 C CA . ARG A 1 638 ? 2.779 -17.203 10.039 1 88.5 638 ARG A CA 1
ATOM 5024 C C . ARG A 1 638 ? 1.506 -16.594 9.461 1 88.5 638 ARG A C 1
ATOM 5026 O O . ARG A 1 638 ? 0.54 -17.312 9.188 1 88.5 638 ARG A O 1
ATOM 5033 N N . SER A 1 639 ? 1.549 -15.273 9.344 1 88.81 639 SER A N 1
ATOM 5034 C CA . SER A 1 639 ? 0.396 -14.602 8.75 1 88.81 639 SER A CA 1
ATOM 5035 C C . SER A 1 639 ? 0.172 -15.047 7.309 1 88.81 639 SER A C 1
ATOM 5037 O O . SER A 1 639 ? -0.967 -15.258 6.891 1 88.81 639 SER A O 1
ATOM 5039 N N . ALA A 1 640 ? 1.272 -15.219 6.582 1 90.62 640 ALA A N 1
ATOM 5040 C CA . ALA A 1 640 ? 1.166 -15.688 5.199 1 90.62 640 ALA A CA 1
ATOM 5041 C C . ALA A 1 640 ? 0.608 -17.109 5.141 1 90.62 640 ALA A C 1
ATOM 5043 O O . ALA A 1 640 ? -0.257 -17.406 4.312 1 90.62 640 ALA A O 1
ATOM 5044 N N . PHE A 1 641 ? 1.081 -17.969 6.02 1 93.19 641 PHE A N 1
ATOM 5045 C CA . PHE A 1 641 ? 0.627 -19.344 6.078 1 93.19 641 PHE A CA 1
ATOM 5046 C C . PHE A 1 641 ? -0.873 -19.422 6.336 1 93.19 641 PHE A C 1
ATOM 5048 O O . PHE A 1 641 ? -1.598 -20.125 5.633 1 93.19 641 PHE A O 1
ATOM 5055 N N . LEU A 1 642 ? -1.323 -18.656 7.277 1 92.5 642 LEU A N 1
ATOM 5056 C CA . LEU A 1 642 ? -2.729 -18.703 7.668 1 92.5 642 LEU A CA 1
ATOM 5057 C C . LEU A 1 642 ? -3.611 -18.094 6.586 1 92.5 642 LEU A C 1
ATOM 5059 O O . LEU A 1 642 ? -4.703 -18.594 6.312 1 92.5 642 LEU A O 1
ATOM 5063 N N . LYS A 1 643 ? -3.162 -17.031 6.027 1 90 643 LYS A N 1
ATOM 5064 C CA . LYS A 1 643 ? -3.947 -16.344 5 1 90 643 LYS A CA 1
ATOM 5065 C C . LYS A 1 643 ? -4.035 -17.203 3.732 1 90 643 LYS A C 1
ATOM 5067 O O . LYS A 1 643 ? -5.098 -17.297 3.115 1 90 643 LYS A O 1
ATOM 5072 N N . MET A 1 644 ? -2.982 -17.844 3.348 1 91.06 644 MET A N 1
ATOM 5073 C CA . MET A 1 644 ? -2.932 -18.594 2.094 1 91.06 644 MET A CA 1
ATOM 5074 C C . MET A 1 644 ? -3.625 -19.938 2.238 1 91.06 644 MET A C 1
ATOM 5076 O O . MET A 1 644 ? -4.176 -20.469 1.269 1 91.06 644 MET A O 1
ATOM 5080 N N . ASN A 1 645 ? -3.547 -20.516 3.395 1 91.62 645 ASN A N 1
ATOM 5081 C CA . ASN A 1 645 ? -4.066 -21.875 3.576 1 91.62 645 ASN A CA 1
ATOM 5082 C C . ASN A 1 645 ? -5.461 -21.859 4.195 1 91.62 645 ASN A C 1
ATOM 5084 O O . ASN A 1 645 ? -5.922 -22.875 4.723 1 91.62 645 ASN A O 1
ATOM 5088 N N . ARG A 1 646 ? -6.082 -20.672 4.129 1 83.62 646 ARG A N 1
ATOM 5089 C CA . ARG A 1 646 ? -7.43 -20.578 4.684 1 83.62 646 ARG A CA 1
ATOM 5090 C C . ARG A 1 646 ? -8.391 -21.484 3.934 1 83.62 646 ARG A C 1
ATOM 5092 O O . ARG A 1 646 ? -8.227 -21.719 2.734 1 83.62 646 ARG A O 1
ATOM 5099 N N . THR A 1 647 ? -9.109 -22.203 4.68 1 64.81 647 THR A N 1
ATOM 5100 C CA . THR A 1 647 ? -10.062 -23.156 4.117 1 64.81 647 THR A CA 1
ATOM 5101 C C . THR A 1 647 ? -11.141 -22.438 3.32 1 64.81 647 THR A C 1
ATOM 5103 O O . THR A 1 647 ? -11.766 -21.5 3.82 1 64.81 647 THR A O 1
ATOM 5106 N N . LYS A 1 648 ? -11.008 -22.266 1.96 1 54.62 648 LYS A N 1
ATOM 5107 C CA . LYS A 1 648 ? -12.148 -21.797 1.174 1 54.62 648 LYS A CA 1
ATOM 5108 C C . LYS A 1 648 ? -13.25 -22.844 1.114 1 54.62 648 LYS A C 1
ATOM 5110 O O . LYS A 1 648 ? -12.984 -24.047 1.188 1 54.62 648 LYS A O 1
ATOM 5115 N N . MET B 1 1 ? -45.5 -0.631 -16.281 1 21.34 1 MET B N 1
ATOM 5116 C CA . MET B 1 1 ? -44.688 -0.867 -15.094 1 21.34 1 MET B CA 1
ATOM 5117 C C . MET B 1 1 ? -45.094 -2.176 -14.422 1 21.34 1 MET B C 1
ATOM 5119 O O . MET B 1 1 ? -45.938 -2.191 -13.531 1 21.34 1 MET B O 1
ATOM 5123 N N . THR B 1 2 ? -45.219 -3.301 -15.062 1 26.92 2 THR B N 1
ATOM 5124 C CA . THR B 1 2 ? -45.844 -4.602 -14.906 1 26.92 2 THR B CA 1
ATOM 5125 C C . THR B 1 2 ? -45.125 -5.449 -13.875 1 26.92 2 THR B C 1
ATOM 5127 O O . THR B 1 2 ? -43.969 -5.887 -14.117 1 26.92 2 THR B O 1
ATOM 5130 N N . THR B 1 3 ? -45.281 -5.078 -12.492 1 26.67 3 THR B N 1
ATOM 5131 C CA . THR B 1 3 ? -44.594 -5.488 -11.266 1 26.67 3 THR B CA 1
ATOM 5132 C C . THR B 1 3 ? -44.719 -7 -11.07 1 26.67 3 THR B C 1
ATOM 5134 O O . THR B 1 3 ? -45.812 -7.539 -10.953 1 26.67 3 THR B O 1
ATOM 5137 N N . LEU B 1 4 ? -43.875 -7.812 -11.633 1 31.88 4 LEU B N 1
ATOM 5138 C CA . LEU B 1 4 ? -43.781 -9.266 -11.617 1 31.88 4 LEU B CA 1
ATOM 5139 C C . LEU B 1 4 ? -43.75 -9.789 -10.188 1 31.88 4 LEU B C 1
ATOM 5141 O O . LEU B 1 4 ? -42.688 -9.766 -9.547 1 31.88 4 LEU B O 1
ATOM 5145 N N . GLY B 1 5 ? -44.719 -9.469 -9.211 1 31.2 5 GLY B N 1
ATOM 5146 C CA . GLY B 1 5 ? -44.781 -9.812 -7.797 1 31.2 5 GLY B CA 1
ATOM 5147 C C . GLY B 1 5 ? -44.656 -11.297 -7.539 1 31.2 5 GLY B C 1
ATOM 5148 O O . GLY B 1 5 ? -44.594 -12.094 -8.484 1 31.2 5 GLY B O 1
ATOM 5149 N N . ARG B 1 6 ? -45.062 -11.891 -6.219 1 38.25 6 ARG B N 1
ATOM 5150 C CA . ARG B 1 6 ? -44.844 -13.078 -5.402 1 38.25 6 ARG B CA 1
ATOM 5151 C C . ARG B 1 6 ? -45.625 -14.273 -5.969 1 38.25 6 ARG B C 1
ATOM 5153 O O . ARG B 1 6 ? -46.844 -14.32 -5.891 1 38.25 6 ARG B O 1
ATOM 5160 N N . LYS B 1 7 ? -45.375 -15.156 -6.809 1 38.62 7 LYS B N 1
ATOM 5161 C CA . LYS B 1 7 ? -46.031 -16.234 -7.539 1 38.62 7 LYS B CA 1
ATOM 5162 C C . LYS B 1 7 ? -46.594 -17.281 -6.582 1 38.62 7 LYS B C 1
ATOM 5164 O O . LYS B 1 7 ? -47.688 -17.844 -6.824 1 38.62 7 LYS B O 1
ATOM 5169 N N . ARG B 1 8 ? -46 -17.594 -5.484 1 43.25 8 ARG B N 1
ATOM 5170 C CA . ARG B 1 8 ? -46.312 -18.75 -4.664 1 43.25 8 ARG B CA 1
ATOM 5171 C C . ARG B 1 8 ? -47.625 -18.562 -3.906 1 43.25 8 ARG B C 1
ATOM 5173 O O . ARG B 1 8 ? -48.344 -19.531 -3.646 1 43.25 8 ARG B O 1
ATOM 5180 N N . ARG B 1 9 ? -47.906 -17.328 -3.484 1 52.94 9 ARG B N 1
ATOM 5181 C CA . ARG B 1 9 ? -49.094 -16.891 -2.742 1 52.94 9 ARG B CA 1
ATOM 5182 C C . ARG B 1 9 ? -50.344 -16.969 -3.607 1 52.94 9 ARG B C 1
ATOM 5184 O O . ARG B 1 9 ? -51.469 -17.047 -3.088 1 52.94 9 ARG B O 1
ATOM 5191 N N . THR B 1 10 ? -50.156 -17.047 -4.871 1 56.09 10 THR B N 1
ATOM 5192 C CA . THR B 1 10 ? -51.312 -16.859 -5.773 1 56.09 10 THR B CA 1
ATOM 5193 C C . THR B 1 10 ? -52.156 -18.125 -5.812 1 56.09 10 THR B C 1
ATOM 5195 O O . THR B 1 10 ? -53.375 -18.047 -5.965 1 56.09 10 THR B O 1
ATOM 5198 N N . ASP B 1 11 ? -51.594 -19.328 -5.434 1 67.25 11 ASP B N 1
ATOM 5199 C CA . ASP B 1 11 ? -52.344 -20.562 -5.641 1 67.25 11 ASP B CA 1
ATOM 5200 C C . ASP B 1 11 ? -53.344 -20.781 -4.512 1 67.25 11 ASP B C 1
ATOM 5202 O O . ASP B 1 11 ? -54.469 -21.25 -4.746 1 67.25 11 ASP B O 1
ATOM 5206 N N . ILE B 1 12 ? -53.25 -20.391 -3.256 1 73.38 12 ILE B N 1
ATOM 5207 C CA . ILE B 1 12 ? -54.156 -20.578 -2.135 1 73.38 12 ILE B CA 1
ATOM 5208 C C . ILE B 1 12 ? -55.312 -19.609 -2.266 1 73.38 12 ILE B C 1
ATOM 5210 O O . ILE B 1 12 ? -56.469 -19.969 -1.999 1 73.38 12 ILE B O 1
ATOM 5214 N N . TRP B 1 13 ? -55.031 -18.422 -2.883 1 74.44 13 TRP B N 1
ATOM 5215 C CA . TRP B 1 13 ? -56 -17.328 -2.955 1 74.44 13 TRP B CA 1
ATOM 5216 C C . TRP B 1 13 ? -57 -17.562 -4.074 1 74.44 13 TRP B C 1
ATOM 5218 O O . TRP B 1 13 ? -58.031 -16.891 -4.141 1 74.44 13 TRP B O 1
ATOM 5228 N N . THR B 1 14 ? -56.719 -18.594 -4.914 1 79.94 14 THR B N 1
ATOM 5229 C CA . THR B 1 14 ? -57.688 -19 -5.922 1 79.94 14 THR B CA 1
ATOM 5230 C C . THR B 1 14 ? -58.969 -19.531 -5.27 1 79.94 14 THR B C 1
ATOM 5232 O O . THR B 1 14 ? -60.062 -19.453 -5.859 1 79.94 14 THR B O 1
ATOM 5235 N N . HIS B 1 15 ? -58.969 -19.906 -3.982 1 83.94 15 HIS B N 1
ATOM 5236 C CA . HIS B 1 15 ? -60.125 -20.547 -3.316 1 83.94 15 HIS B CA 1
ATOM 5237 C C . HIS B 1 15 ? -60.719 -19.609 -2.266 1 83.94 15 HIS B C 1
ATOM 5239 O O . HIS B 1 15 ? -61.688 -19.969 -1.6 1 83.94 15 HIS B O 1
ATOM 5245 N N . PHE B 1 16 ? -60.031 -18.438 -2.07 1 82.38 16 PHE B N 1
ATOM 5246 C CA . PHE B 1 16 ? -60.5 -17.469 -1.08 1 82.38 16 PHE B CA 1
ATOM 5247 C C . PHE B 1 16 ? -60.75 -16.109 -1.719 1 82.38 16 PHE B C 1
ATOM 5249 O O . PHE B 1 16 ? -60.125 -15.773 -2.721 1 82.38 16 PHE B O 1
ATOM 5256 N N . THR B 1 17 ? -61.75 -15.281 -1.353 1 83.88 17 THR B N 1
ATOM 5257 C CA . THR B 1 17 ? -62 -13.891 -1.716 1 83.88 17 THR B CA 1
ATOM 5258 C C . THR B 1 17 ? -61.969 -12.992 -0.484 1 83.88 17 THR B C 1
ATOM 5260 O O . THR B 1 17 ? -62.656 -13.258 0.508 1 83.88 17 THR B O 1
ATOM 5263 N N . PHE B 1 18 ? -61.031 -12.086 -0.476 1 80.88 18 PHE B N 1
ATOM 5264 C CA . PHE B 1 18 ? -60.875 -11.141 0.623 1 80.88 18 PHE B CA 1
ATOM 5265 C C . PHE B 1 18 ? -61.781 -9.914 0.405 1 80.88 18 PHE B C 1
ATOM 5267 O O . PHE B 1 18 ? -61.75 -9.312 -0.672 1 80.88 18 PHE B O 1
ATOM 5274 N N . ASP B 1 19 ? -62.594 -9.586 1.365 1 79.75 19 ASP B N 1
ATOM 5275 C CA . ASP B 1 19 ? -63.406 -8.383 1.391 1 79.75 19 ASP B CA 1
ATOM 5276 C C . ASP B 1 19 ? -62.75 -7.301 2.26 1 79.75 19 ASP B C 1
ATOM 5278 O O . ASP B 1 19 ? -62.656 -7.453 3.48 1 79.75 19 ASP B O 1
ATOM 5282 N N . VAL B 1 20 ? -62.281 -6.219 1.74 1 75.5 20 VAL B N 1
ATOM 5283 C CA . VAL B 1 20 ? -61.594 -5.105 2.361 1 75.5 20 VAL B CA 1
ATOM 5284 C C . VAL B 1 20 ? -62.5 -4.387 3.344 1 75.5 20 VAL B C 1
ATOM 5286 O O . VAL B 1 20 ? -62.062 -3.891 4.379 1 75.5 20 VAL B O 1
ATOM 5289 N N . LYS B 1 21 ? -63.688 -4.344 3.17 1 77.88 21 LYS B N 1
ATOM 5290 C CA . LYS B 1 21 ? -64.625 -3.564 3.979 1 77.88 21 LYS B CA 1
ATOM 5291 C C . LYS B 1 21 ? -64.875 -4.242 5.316 1 77.88 21 LYS B C 1
ATOM 5293 O O . LYS B 1 21 ? -64.938 -3.578 6.355 1 77.88 21 LYS B O 1
ATOM 5298 N N . THR B 1 22 ? -64.875 -5.477 5.332 1 79.56 22 THR B N 1
ATOM 5299 C CA . THR B 1 22 ? -65.25 -6.184 6.551 1 79.56 22 THR B CA 1
ATOM 5300 C C . THR B 1 22 ? -64.062 -6.906 7.145 1 79.56 22 THR B C 1
ATOM 5302 O O . THR B 1 22 ? -64.125 -7.473 8.234 1 79.56 22 THR B O 1
ATOM 5305 N N . ASN B 1 23 ? -62.844 -6.773 6.578 1 80.25 23 ASN B N 1
ATOM 5306 C CA . ASN B 1 23 ? -61.594 -7.418 6.961 1 80.25 23 ASN B CA 1
ATOM 5307 C C . ASN B 1 23 ? -61.781 -8.914 7.168 1 80.25 23 ASN B C 1
ATOM 5309 O O . ASN B 1 23 ? -61.188 -9.492 8.094 1 80.25 23 ASN B O 1
ATOM 5313 N N . LYS B 1 24 ? -62.594 -9.492 6.324 1 81.94 24 LYS B N 1
ATOM 5314 C CA . LYS B 1 24 ? -62.875 -10.922 6.422 1 81.94 24 LYS B CA 1
ATOM 5315 C C . LYS B 1 24 ? -62.562 -11.633 5.105 1 81.94 24 LYS B C 1
ATOM 5317 O O . LYS B 1 24 ? -62.75 -11.055 4.027 1 81.94 24 LYS B O 1
ATOM 5322 N N . THR B 1 25 ? -61.969 -12.844 5.086 1 85.44 25 THR B N 1
ATOM 5323 C CA . THR B 1 25 ? -61.75 -13.719 3.939 1 85.44 25 THR B CA 1
ATOM 5324 C C . THR B 1 25 ? -62.812 -14.82 3.871 1 85.44 25 THR B C 1
ATOM 5326 O O . THR B 1 25 ? -63.094 -15.484 4.871 1 85.44 25 THR B O 1
ATOM 5329 N N . VAL B 1 26 ? -63.406 -14.961 2.703 1 86.94 26 VAL B N 1
ATOM 5330 C CA . VAL B 1 26 ? -64.5 -15.922 2.496 1 86.94 26 VAL B CA 1
ATOM 5331 C C . VAL B 1 26 ? -64 -17.094 1.661 1 86.94 26 VAL B C 1
ATOM 5333 O O . VAL B 1 26 ? -63.344 -16.891 0.622 1 86.94 26 VAL B O 1
ATOM 5336 N N . CYS B 1 27 ? -64.125 -18.328 2.158 1 82.62 27 CYS B N 1
ATOM 5337 C CA . CYS B 1 27 ? -63.812 -19.547 1.432 1 82.62 27 CYS B CA 1
ATOM 5338 C C . CYS B 1 27 ? -64.812 -19.812 0.319 1 82.62 27 CYS B C 1
ATOM 5340 O O . CYS B 1 27 ? -66 -19.906 0.572 1 82.62 27 CYS B O 1
ATOM 5342 N N . LYS B 1 28 ? -64.438 -19.812 -0.896 1 84.19 28 LYS B N 1
ATOM 5343 C CA . LYS B 1 28 ? -65.312 -20 -2.064 1 84.19 28 LYS B CA 1
ATOM 5344 C C . LYS B 1 28 ? -66.062 -21.328 -2.01 1 84.19 28 LYS B C 1
ATOM 5346 O O . LYS B 1 28 ? -67.25 -21.391 -2.291 1 84.19 28 LYS B O 1
ATOM 5351 N N . PRO B 1 29 ? -65.438 -22.391 -1.511 1 81.06 29 PRO B N 1
ATOM 5352 C CA . PRO B 1 29 ? -66.125 -23.672 -1.542 1 81.06 29 PRO B CA 1
ATOM 5353 C C . PRO B 1 29 ? -67.188 -23.797 -0.423 1 81.06 29 PRO B C 1
ATOM 5355 O O . PRO B 1 29 ? -68.25 -24.359 -0.635 1 81.06 29 PRO B O 1
ATOM 5358 N N . CYS B 1 30 ? -66.938 -23.406 0.802 1 80.38 30 CYS B N 1
ATOM 5359 C CA . CYS B 1 30 ? -67.875 -23.656 1.892 1 80.38 30 CYS B CA 1
ATOM 5360 C C . CYS B 1 30 ? -68.562 -22.375 2.34 1 80.38 30 CYS B C 1
ATOM 5362 O O . CYS B 1 30 ? -69.5 -22.406 3.117 1 80.38 30 CYS B O 1
ATOM 5364 N N . GLY B 1 31 ? -68.125 -21.078 1.836 1 81.44 31 GLY B N 1
ATOM 5365 C CA . GLY B 1 31 ? -68.75 -19.812 2.162 1 81.44 31 GLY B CA 1
ATOM 5366 C C . GLY B 1 31 ? -68.438 -19.312 3.551 1 81.44 31 GLY B C 1
ATOM 5367 O O . GLY B 1 31 ? -68.938 -18.297 4 1 81.44 31 GLY B O 1
ATOM 5368 N N . ALA B 1 32 ? -67.625 -20.031 4.395 1 82.06 32 ALA B N 1
ATOM 5369 C CA . ALA B 1 32 ? -67.25 -19.625 5.746 1 82.06 32 ALA B CA 1
ATOM 5370 C C . ALA B 1 32 ? -66.375 -18.359 5.723 1 82.06 32 ALA B C 1
ATOM 5372 O O . ALA B 1 32 ? -65.5 -18.203 4.859 1 82.06 32 ALA B O 1
ATOM 5373 N N . SER B 1 33 ? -66.625 -17.391 6.578 1 82.44 33 SER B N 1
ATOM 5374 C CA . SER B 1 33 ? -65.938 -16.125 6.719 1 82.44 33 SER B CA 1
ATOM 5375 C C . SER B 1 33 ? -64.812 -16.234 7.766 1 82.44 33 SER B C 1
ATOM 5377 O O . SER B 1 33 ? -65.062 -16.625 8.906 1 82.44 33 SER B O 1
ATOM 5379 N N . ILE B 1 34 ? -63.531 -16.109 7.367 1 81.88 34 ILE B N 1
ATOM 5380 C CA . ILE B 1 34 ? -62.344 -16.141 8.227 1 81.88 34 ILE B CA 1
ATOM 5381 C C . ILE B 1 34 ? -61.812 -14.727 8.398 1 81.88 34 ILE B C 1
ATOM 5383 O O . ILE B 1 34 ? -61.688 -13.969 7.422 1 81.88 34 ILE B O 1
ATOM 5387 N N . THR B 1 35 ? -61.562 -14.328 9.578 1 81.06 35 THR B N 1
ATOM 5388 C CA . THR B 1 35 ? -61.094 -12.977 9.852 1 81.06 35 THR B CA 1
ATOM 5389 C C . THR B 1 35 ? -59.625 -12.812 9.43 1 81.06 35 THR B C 1
ATOM 5391 O O . THR B 1 35 ? -58.781 -13.625 9.789 1 81.06 35 THR B O 1
ATOM 5394 N N . GLY B 1 36 ? -59.344 -11.797 8.625 1 79.12 36 GLY B N 1
ATOM 5395 C CA . GLY B 1 36 ? -57.969 -11.414 8.266 1 79.12 36 GLY B CA 1
ATOM 5396 C C . GLY B 1 36 ? -57.469 -12.086 7.004 1 79.12 36 GLY B C 1
ATOM 5397 O O . GLY B 1 36 ? -58.219 -12.828 6.355 1 79.12 36 GLY B O 1
ATOM 5398 N N . LYS B 1 37 ? -56.25 -11.859 6.461 1 76.31 37 LYS B N 1
ATOM 5399 C CA . LYS B 1 37 ? -55.656 -12.336 5.223 1 76.31 37 LYS B CA 1
ATOM 5400 C C . LYS B 1 37 ? -54.5 -13.32 5.516 1 76.31 37 LYS B C 1
ATOM 5402 O O . LYS B 1 37 ? -53.688 -13.617 4.637 1 76.31 37 LYS B O 1
ATOM 5407 N N . ASN B 1 38 ? -54.406 -13.781 6.719 1 78.81 38 ASN B N 1
ATOM 5408 C CA . ASN B 1 38 ? -53.312 -14.648 7.109 1 78.81 38 ASN B CA 1
ATOM 5409 C C . ASN B 1 38 ? -53.375 -16 6.398 1 78.81 38 ASN B C 1
ATOM 5411 O O . ASN B 1 38 ? -54.312 -16.766 6.621 1 78.81 38 ASN B O 1
ATOM 5415 N N . THR B 1 39 ? -52.469 -16.344 5.492 1 76.88 39 THR B N 1
ATOM 5416 C CA . THR B 1 39 ? -52.469 -17.531 4.633 1 76.88 39 THR B CA 1
ATOM 5417 C C . THR B 1 39 ? -52.375 -18.797 5.465 1 76.88 39 THR B C 1
ATOM 5419 O O . THR B 1 39 ? -52.875 -19.859 5.055 1 76.88 39 THR B O 1
ATOM 5422 N N . THR B 1 40 ? -51.75 -18.719 6.719 1 79.62 40 THR B N 1
ATOM 5423 C CA . THR B 1 40 ? -51.656 -19.875 7.605 1 79.62 40 THR B CA 1
ATOM 5424 C C . THR B 1 40 ? -53.031 -20.297 8.102 1 79.62 40 THR B C 1
ATOM 5426 O O . THR B 1 40 ? -53.344 -21.484 8.156 1 79.62 40 THR B O 1
ATOM 5429 N N . ASN B 1 41 ? -53.875 -19.297 8.391 1 81.44 41 ASN B N 1
ATOM 5430 C CA . ASN B 1 41 ? -55.219 -19.562 8.836 1 81.44 41 ASN B CA 1
ATOM 5431 C C . ASN B 1 41 ? -56.094 -20.109 7.699 1 81.44 41 ASN B C 1
ATOM 5433 O O . ASN B 1 41 ? -56.938 -20.969 7.922 1 81.44 41 ASN B O 1
ATOM 5437 N N . LEU B 1 42 ? -55.812 -19.703 6.383 1 81.38 42 LEU B N 1
ATOM 5438 C CA . LEU B 1 42 ? -56.531 -20.141 5.195 1 81.38 42 LEU B CA 1
ATOM 5439 C C . LEU B 1 42 ? -56.188 -21.594 4.863 1 81.38 42 LEU B C 1
ATOM 5441 O O . LEU B 1 42 ? -57.062 -22.391 4.551 1 81.38 42 LEU B O 1
ATOM 5445 N N . LYS B 1 43 ? -54.906 -21.859 5.066 1 78.12 43 LYS B N 1
ATOM 5446 C CA . LYS B 1 43 ? -54.406 -23.234 4.871 1 78.12 43 LYS B CA 1
ATOM 5447 C C . LYS B 1 43 ? -55 -24.172 5.914 1 78.12 43 LYS B C 1
ATOM 5449 O O . LYS B 1 43 ? -55.406 -25.297 5.594 1 78.12 43 LYS B O 1
ATOM 5454 N N . ARG B 1 44 ? -55.062 -23.781 7.195 1 81 44 ARG B N 1
ATOM 5455 C CA . ARG B 1 44 ? -55.656 -24.562 8.281 1 81 44 ARG B CA 1
ATOM 5456 C C . ARG B 1 44 ? -57.125 -24.797 8.047 1 81 44 ARG B C 1
ATOM 5458 O O . ARG B 1 44 ? -57.656 -25.891 8.305 1 81 44 ARG B O 1
ATOM 5465 N N . HIS B 1 45 ? -57.812 -23.75 7.441 1 82.31 45 HIS B N 1
ATOM 5466 C CA . HIS B 1 45 ? -59.219 -23.891 7.082 1 82.31 45 HIS B CA 1
ATOM 5467 C C . HIS B 1 45 ? -59.406 -24.922 5.98 1 82.31 45 HIS B C 1
ATOM 5469 O O . HIS B 1 45 ? -60.281 -25.781 6.078 1 82.31 45 HIS B O 1
ATOM 5475 N N . LEU B 1 46 ? -58.594 -24.844 4.91 1 81.19 46 LEU B N 1
ATOM 5476 C CA . LEU B 1 46 ? -58.719 -25.812 3.816 1 81.19 46 LEU B CA 1
ATOM 5477 C C . LEU B 1 46 ? -58.438 -27.219 4.305 1 81.19 46 LEU B C 1
ATOM 5479 O O . LEU B 1 46 ? -59.094 -28.172 3.908 1 81.19 46 LEU B O 1
ATOM 5483 N N . HIS B 1 47 ? -57.469 -27.422 5.301 1 79.81 47 HIS B N 1
ATOM 5484 C CA . HIS B 1 47 ? -57.094 -28.703 5.895 1 79.81 47 HIS B CA 1
ATOM 5485 C C . HIS B 1 47 ? -58.25 -29.266 6.734 1 79.81 47 HIS B C 1
ATOM 5487 O O . HIS B 1 47 ? -58.531 -30.469 6.668 1 79.81 47 HIS B O 1
ATOM 5493 N N . ALA B 1 48 ? -58.875 -28.391 7.445 1 81.69 48 ALA B N 1
ATOM 5494 C CA . ALA B 1 48 ? -59.906 -28.828 8.391 1 81.69 48 ALA B CA 1
ATOM 5495 C C . ALA B 1 48 ? -61.25 -29.031 7.68 1 81.69 48 ALA B C 1
ATOM 5497 O O . ALA B 1 48 ? -61.938 -30.016 7.938 1 81.69 48 ALA B O 1
ATOM 5498 N N . SER B 1 49 ? -61.625 -28.078 6.621 1 81.62 49 SER B N 1
ATOM 5499 C CA . SER B 1 49 ? -63 -28.078 6.082 1 81.62 49 SER B CA 1
ATOM 5500 C C . SER B 1 49 ? -63.031 -28.609 4.66 1 81.62 49 SER B C 1
ATOM 5502 O O . SER B 1 49 ? -64.062 -29.094 4.195 1 81.62 49 SER B O 1
ATOM 5504 N N . HIS B 1 50 ? -61.938 -28.453 3.871 1 80.06 50 HIS B N 1
ATOM 5505 C CA . HIS B 1 50 ? -61.906 -28.875 2.479 1 80.06 50 HIS B CA 1
ATOM 5506 C C . HIS B 1 50 ? -60.656 -29.75 2.215 1 80.06 50 HIS B C 1
ATOM 5508 O O . HIS B 1 50 ? -59.75 -29.328 1.496 1 80.06 50 HIS B O 1
ATOM 5514 N N . PRO B 1 51 ? -60.562 -30.906 2.963 1 77.94 51 PRO B N 1
ATOM 5515 C CA . PRO B 1 51 ? -59.375 -31.766 2.855 1 77.94 51 PRO B CA 1
ATOM 5516 C C . PRO B 1 51 ? -59.062 -32.156 1.412 1 77.94 51 PRO B C 1
ATOM 5518 O O . PRO B 1 51 ? -57.875 -32.344 1.062 1 77.94 51 PRO B O 1
ATOM 5521 N N . ASP B 1 52 ? -60 -32.25 0.592 1 76.19 52 ASP B N 1
ATOM 5522 C CA . ASP B 1 52 ? -59.812 -32.656 -0.796 1 76.19 52 ASP B CA 1
ATOM 5523 C C . ASP B 1 52 ? -59.094 -31.562 -1.583 1 76.19 52 ASP B C 1
ATOM 5525 O O . ASP B 1 52 ? -58.188 -31.859 -2.387 1 76.19 52 ASP B O 1
ATOM 5529 N N . ILE B 1 53 ? -59.5 -30.25 -1.468 1 76.38 53 ILE B N 1
ATOM 5530 C CA . ILE B 1 53 ? -58.844 -29.141 -2.133 1 76.38 53 ILE B CA 1
ATOM 5531 C C . ILE B 1 53 ? -57.438 -28.969 -1.579 1 76.38 53 ILE B C 1
ATOM 5533 O O . ILE B 1 53 ? -56.5 -28.719 -2.332 1 76.38 53 ILE B O 1
ATOM 5537 N N . HIS B 1 54 ? -57.312 -29.219 -0.234 1 76.56 54 HIS B N 1
ATOM 5538 C CA . HIS B 1 54 ? -56 -29.188 0.409 1 76.56 54 HIS B CA 1
ATOM 5539 C C . HIS B 1 54 ? -55.094 -30.281 -0.121 1 76.56 54 HIS B C 1
ATOM 5541 O O . HIS B 1 54 ? -53.906 -30.062 -0.361 1 76.56 54 HIS B O 1
ATOM 5547 N N . ALA B 1 55 ? -55.594 -31.5 -0.279 1 72.19 55 ALA B N 1
ATOM 5548 C CA . ALA B 1 55 ? -54.844 -32.625 -0.838 1 72.19 55 ALA B CA 1
ATOM 5549 C C . ALA B 1 55 ? -54.438 -32.344 -2.287 1 72.19 55 ALA B C 1
ATOM 5551 O O . ALA B 1 55 ? -53.312 -32.656 -2.709 1 72.19 55 ALA B O 1
ATOM 5552 N N . LYS B 1 56 ? -55.312 -31.797 -3.107 1 67.69 56 LYS B N 1
ATOM 5553 C CA . LYS B 1 56 ? -55.031 -31.484 -4.504 1 67.69 56 LYS B CA 1
ATOM 5554 C C . LYS B 1 56 ? -53.969 -30.375 -4.621 1 67.69 56 LYS B C 1
ATOM 5556 O O . LYS B 1 56 ? -53.156 -30.406 -5.527 1 67.69 56 LYS B O 1
ATOM 5561 N N . LEU B 1 57 ? -54.156 -29.328 -3.795 1 65.44 57 LEU B N 1
ATOM 5562 C CA . LEU B 1 57 ? -53.156 -28.266 -3.75 1 65.44 57 LEU B CA 1
ATOM 5563 C C . LEU B 1 57 ? -51.812 -28.828 -3.305 1 65.44 57 LEU B C 1
ATOM 5565 O O . LEU B 1 57 ? -50.75 -28.344 -3.738 1 65.44 57 LEU B O 1
ATOM 5569 N N . GLN B 1 58 ? -51.812 -29.891 -2.357 1 56.22 58 GLN B N 1
ATOM 5570 C CA . GLN B 1 58 ? -50.594 -30.562 -1.958 1 56.22 58 GLN B CA 1
ATOM 5571 C C . GLN B 1 58 ? -50.062 -31.453 -3.08 1 56.22 58 GLN B C 1
ATOM 5573 O O . GLN B 1 58 ? -48.844 -31.594 -3.248 1 56.22 58 GLN B O 1
ATOM 5578 N N . LYS B 1 59 ? -50.844 -32.281 -3.748 1 48.72 59 LYS B N 1
ATOM 5579 C CA . LYS B 1 59 ? -50.375 -33.219 -4.781 1 48.72 59 LYS B CA 1
ATOM 5580 C C . LYS B 1 59 ? -49.75 -32.469 -5.957 1 48.72 59 LYS B C 1
ATOM 5582 O O . LYS B 1 59 ? -48.844 -32.969 -6.598 1 48.72 59 LYS B O 1
ATOM 5587 N N . THR B 1 60 ? -50.406 -31.375 -6.555 1 42.41 60 THR B N 1
ATOM 5588 C CA . THR B 1 60 ? -49.781 -30.719 -7.699 1 42.41 60 THR B CA 1
ATOM 5589 C C . THR B 1 60 ? -48.406 -30.203 -7.328 1 42.41 60 THR B C 1
ATOM 5591 O O . THR B 1 60 ? -47.562 -29.969 -8.203 1 42.41 60 THR B O 1
ATOM 5594 N N . SER B 1 61 ? -48.094 -29.875 -6.094 1 35.75 61 SER B N 1
ATOM 5595 C CA . SER B 1 61 ? -46.719 -29.641 -5.668 1 35.75 61 SER B CA 1
ATOM 5596 C C . SER B 1 61 ? -45.969 -30.953 -5.527 1 35.75 61 SER B C 1
ATOM 5598 O O . SER B 1 61 ? -44.719 -30.969 -5.621 1 35.75 61 SER B O 1
ATOM 5600 N N . GLU B 1 62 ? -46.625 -32.062 -5.125 1 33.06 62 GLU B N 1
ATOM 5601 C CA . GLU B 1 62 ? -45.938 -33.312 -4.801 1 33.06 62 GLU B CA 1
ATOM 5602 C C . GLU B 1 62 ? -45.656 -34.125 -6.059 1 33.06 62 GLU B C 1
ATOM 5604 O O . GLU B 1 62 ? -45.062 -35.219 -5.984 1 33.06 62 GLU B O 1
ATOM 5609 N N . ASP B 1 63 ? -46.312 -34 -7.195 1 32.53 63 ASP B N 1
ATOM 5610 C CA . ASP B 1 63 ? -46.031 -35.062 -8.156 1 32.53 63 ASP B CA 1
ATOM 5611 C C . ASP B 1 63 ? -44.531 -35.188 -8.406 1 32.53 63 ASP B C 1
ATOM 5613 O O . ASP B 1 63 ? -44.094 -35.875 -9.328 1 32.53 63 ASP B O 1
ATOM 5617 N N . ASN B 1 64 ? -43.625 -34.281 -8.008 1 28.06 64 ASN B N 1
ATOM 5618 C CA . ASN B 1 64 ? -42.281 -34.75 -7.758 1 28.06 64 ASN B CA 1
ATOM 5619 C C . ASN B 1 64 ? -42.188 -35.625 -6.508 1 28.06 64 ASN B C 1
ATOM 5621 O O . ASN B 1 64 ? -41.375 -35.375 -5.621 1 28.06 64 ASN B O 1
ATOM 5625 N N . SER B 1 65 ? -43.375 -36.25 -6.145 1 28.72 65 SER B N 1
ATOM 5626 C CA . SER B 1 65 ? -43.562 -36.969 -4.887 1 28.72 65 SER B CA 1
ATOM 5627 C C . SER B 1 65 ? -42.906 -38.344 -4.945 1 28.72 65 SER B C 1
ATOM 5629 O O . SER B 1 65 ? -43.5 -39.281 -5.496 1 28.72 65 SER B O 1
ATOM 5631 N N . GLY B 1 66 ? -41.625 -38.562 -5.535 1 26.33 66 GLY B N 1
ATOM 5632 C CA . GLY B 1 66 ? -41.125 -39.938 -5.637 1 26.33 66 GLY B CA 1
ATOM 5633 C C . GLY B 1 66 ? -41.406 -40.75 -4.402 1 26.33 66 GLY B C 1
ATOM 5634 O O . GLY B 1 66 ? -41.906 -40.25 -3.4 1 26.33 66 GLY B O 1
ATOM 5635 N N . PRO B 1 67 ? -41.125 -42.156 -4.465 1 27.66 67 PRO B N 1
ATOM 5636 C CA . PRO B 1 67 ? -41.562 -43.312 -3.67 1 27.66 67 PRO B CA 1
ATOM 5637 C C . PRO B 1 67 ? -41.406 -43.094 -2.17 1 27.66 67 PRO B C 1
ATOM 5639 O O . PRO B 1 67 ? -40.594 -42.25 -1.753 1 27.66 67 PRO B O 1
ATOM 5642 N N . PRO B 1 68 ? -42.281 -43.719 -1.382 1 27.12 68 PRO B N 1
ATOM 5643 C CA . PRO B 1 68 ? -42.5 -43.688 0.065 1 27.12 68 PRO B CA 1
ATOM 5644 C C . PRO B 1 68 ? -41.281 -44.094 0.867 1 27.12 68 PRO B C 1
ATOM 5646 O O . PRO B 1 68 ? -40.781 -45.219 0.728 1 27.12 68 PRO B O 1
ATOM 5649 N N . SER B 1 69 ? -40.25 -43.281 1.021 1 22.14 69 SER B N 1
ATOM 5650 C CA . SER B 1 69 ? -39 -43.625 1.688 1 22.14 69 SER B CA 1
ATOM 5651 C C . SER B 1 69 ? -39.25 -44.219 3.064 1 22.14 69 SER B C 1
ATOM 5653 O O . SER B 1 69 ? -40.094 -43.75 3.811 1 22.14 69 SER B O 1
ATOM 5655 N N . ALA B 1 70 ? -39.062 -45.656 3.314 1 22.73 70 ALA B N 1
ATOM 5656 C CA . ALA B 1 70 ? -39.031 -46.5 4.508 1 22.73 70 ALA B CA 1
ATOM 5657 C C . ALA B 1 70 ? -38.5 -45.719 5.711 1 22.73 70 ALA B C 1
ATOM 5659 O O . ALA B 1 70 ? -37.594 -44.875 5.586 1 22.73 70 ALA B O 1
ATOM 5660 N N . LYS B 1 71 ? -39.25 -45.781 6.754 1 24.55 71 LYS B N 1
ATOM 5661 C CA . LYS B 1 71 ? -39.125 -45.156 8.07 1 24.55 71 LYS B CA 1
ATOM 5662 C C . LYS B 1 71 ? -37.844 -45.594 8.766 1 24.55 71 LYS B C 1
ATOM 5664 O O . LYS B 1 71 ? -37.781 -46.656 9.367 1 24.55 71 LYS B O 1
ATOM 5669 N N . LYS B 1 72 ? -36.719 -45.656 8.109 1 22.23 72 LYS B N 1
ATOM 5670 C CA . LYS B 1 72 ? -35.531 -46.031 8.883 1 22.23 72 LYS B CA 1
ATOM 5671 C C . LYS B 1 72 ? -35.5 -45.312 10.234 1 22.23 72 LYS B C 1
ATOM 5673 O O . LYS B 1 72 ? -35.812 -44.125 10.305 1 22.23 72 LYS B O 1
ATOM 5678 N N . GLY B 1 73 ? -35.688 -46.031 11.375 1 23.16 73 GLY B N 1
ATOM 5679 C CA . GLY B 1 73 ? -35.594 -45.75 12.805 1 23.16 73 GLY B CA 1
ATOM 5680 C C . GLY B 1 73 ? -34.438 -44.812 13.148 1 23.16 73 GLY B C 1
ATOM 5681 O O . GLY B 1 73 ? -33.281 -45.188 13.023 1 23.16 73 GLY B O 1
ATOM 5682 N N . ARG B 1 74 ? -34.625 -43.625 12.844 1 23.11 74 ARG B N 1
ATOM 5683 C CA . ARG B 1 74 ? -33.594 -42.625 13.133 1 23.11 74 ARG B CA 1
ATOM 5684 C C . ARG B 1 74 ? -33.312 -42.531 14.633 1 23.11 74 ARG B C 1
ATOM 5686 O O . ARG B 1 74 ? -34.219 -42.312 15.43 1 23.11 74 ARG B O 1
ATOM 5693 N N . VAL B 1 75 ? -32.438 -43.406 15.133 1 26.7 75 VAL B N 1
ATOM 5694 C CA . VAL B 1 75 ? -31.859 -43.219 16.469 1 26.7 75 VAL B CA 1
ATOM 5695 C C . VAL B 1 75 ? -31.656 -41.75 16.75 1 26.7 75 VAL B C 1
ATOM 5697 O O . VAL B 1 75 ? -30.984 -41.062 15.977 1 26.7 75 VAL B O 1
ATOM 5700 N N . SER B 1 76 ? -32.562 -41.094 17.344 1 27 76 SER B N 1
ATOM 5701 C CA . SER B 1 76 ? -32.844 -39.75 17.875 1 27 76 SER B CA 1
ATOM 5702 C C . SER B 1 76 ? -31.656 -39.219 18.672 1 27 76 SER B C 1
ATOM 5704 O O . SER B 1 76 ? -31.734 -38.156 19.281 1 27 76 SER B O 1
ATOM 5706 N N . GLN B 1 77 ? -30.781 -40.094 19.156 1 26.38 77 GLN B N 1
ATOM 5707 C CA . GLN B 1 77 ? -29.938 -39.594 20.25 1 26.38 77 GLN B CA 1
ATOM 5708 C C . GLN B 1 77 ? -29.141 -38.375 19.812 1 26.38 77 GLN B C 1
ATOM 5710 O O . GLN B 1 77 ? -28.625 -37.625 20.641 1 26.38 77 GLN B O 1
ATOM 5715 N N . GLN B 1 78 ? -28.547 -38.625 18.672 1 25.67 78 GLN B N 1
ATOM 5716 C CA . GLN B 1 78 ? -27.234 -38 18.531 1 25.67 78 GLN B CA 1
ATOM 5717 C C . GLN B 1 78 ? -27.359 -36.469 18.516 1 25.67 78 GLN B C 1
ATOM 5719 O O . GLN B 1 78 ? -26.5 -35.781 19.047 1 25.67 78 GLN B O 1
ATOM 5724 N N . HIS B 1 79 ? -28.156 -35.938 17.5 1 28.38 79 HIS B N 1
ATOM 5725 C CA . HIS B 1 79 ? -27.766 -34.594 17.078 1 28.38 79 HIS B CA 1
ATOM 5726 C C . HIS B 1 79 ? -28.25 -33.531 18.078 1 28.38 79 HIS B C 1
ATOM 5728 O O . HIS B 1 79 ? -29.172 -32.781 17.75 1 28.38 79 HIS B O 1
ATOM 5734 N N . ILE B 1 80 ? -28.656 -33.844 19.281 1 30.28 80 ILE B N 1
ATOM 5735 C CA . ILE B 1 80 ? -29.047 -32.875 20.297 1 30.28 80 ILE B CA 1
ATOM 5736 C C . ILE B 1 80 ? -28.109 -31.656 20.266 1 30.28 80 ILE B C 1
ATOM 5738 O O . ILE B 1 80 ? -28.469 -30.578 20.719 1 30.28 80 ILE B O 1
ATOM 5742 N N . SER B 1 81 ? -26.828 -31.938 20.109 1 31.08 81 SER B N 1
ATOM 5743 C CA . SER B 1 81 ? -25.906 -30.812 20.219 1 31.08 81 SER B CA 1
ATOM 5744 C C . SER B 1 81 ? -26.188 -29.75 19.156 1 31.08 81 SER B C 1
ATOM 5746 O O . SER B 1 81 ? -25.781 -28.594 19.297 1 31.08 81 SER B O 1
ATOM 5748 N N . ALA B 1 82 ? -26.625 -30.047 17.984 1 34 82 ALA B N 1
ATOM 5749 C CA . ALA B 1 82 ? -27.047 -29.125 16.938 1 34 82 ALA B CA 1
ATOM 5750 C C . ALA B 1 82 ? -28.375 -28.469 17.297 1 34 82 ALA B C 1
ATOM 5752 O O . ALA B 1 82 ? -28.719 -27.406 16.766 1 34 82 ALA B O 1
ATOM 5753 N N . ALA B 1 83 ? -29.391 -29.109 17.859 1 33.81 83 ALA B N 1
ATOM 5754 C CA . ALA B 1 83 ? -30.703 -28.625 18.25 1 33.81 83 ALA B CA 1
ATOM 5755 C C . ALA B 1 83 ? -30.594 -27.516 19.297 1 33.81 83 ALA B C 1
ATOM 5757 O O . ALA B 1 83 ? -31.562 -26.812 19.578 1 33.81 83 ALA B O 1
ATOM 5758 N N . LEU B 1 84 ? -29.797 -27.672 20.422 1 33.5 84 LEU B N 1
ATOM 5759 C CA . LEU B 1 84 ? -29.766 -26.641 21.438 1 33.5 84 LEU B CA 1
ATOM 5760 C C . LEU B 1 84 ? -29.719 -25.25 20.812 1 33.5 84 LEU B C 1
ATOM 5762 O O . LEU B 1 84 ? -30.5 -24.359 21.203 1 33.5 84 LEU B O 1
ATOM 5766 N N . LEU B 1 85 ? -28.438 -24.438 20.781 1 39.06 85 LEU B N 1
ATOM 5767 C CA . LEU B 1 85 ? -28.422 -22.969 20.797 1 39.06 85 LEU B CA 1
ATOM 5768 C C . LEU B 1 85 ? -28.875 -22.406 19.453 1 39.06 85 LEU B C 1
ATOM 5770 O O . LEU B 1 85 ? -28.047 -22.078 18.594 1 39.06 85 LEU B O 1
ATOM 5774 N N . SER B 1 86 ? -29.578 -22.984 18.703 1 44.28 86 SER B N 1
ATOM 5775 C CA . SER B 1 86 ? -30.141 -22.281 17.547 1 44.28 86 SER B CA 1
ATOM 5776 C C . SER B 1 86 ? -30.75 -20.953 17.953 1 44.28 86 SER B C 1
ATOM 5778 O O . SER B 1 86 ? -31.875 -20.906 18.469 1 44.28 86 SER B O 1
ATOM 5780 N N . ALA B 1 87 ? -30.172 -20.156 18.734 1 54.75 87 ALA B N 1
ATOM 5781 C CA . ALA B 1 87 ? -30.703 -18.844 19.094 1 54.75 87 ALA B CA 1
ATOM 5782 C C . ALA B 1 87 ? -31.359 -18.172 17.891 1 54.75 87 ALA B C 1
ATOM 5784 O O . ALA B 1 87 ? -30.781 -18.109 16.797 1 54.75 87 ALA B O 1
ATOM 5785 N N . ALA B 1 88 ? -32.719 -18.297 17.766 1 73.38 88 ALA B N 1
ATOM 5786 C CA . ALA B 1 88 ? -33.469 -17.578 16.75 1 73.38 88 ALA B CA 1
ATOM 5787 C C . ALA B 1 88 ? -32.812 -16.234 16.422 1 73.38 88 ALA B C 1
ATOM 5789 O O . ALA B 1 88 ? -32.438 -15.484 17.328 1 73.38 88 ALA B O 1
ATOM 5790 N N . LYS B 1 89 ? -32.438 -16.172 15.195 1 84.06 89 LYS B N 1
ATOM 5791 C CA . LYS B 1 89 ? -31.828 -14.93 14.711 1 84.06 89 LYS B CA 1
ATOM 5792 C C . LYS B 1 89 ? -32.719 -13.727 15.039 1 84.06 89 LYS B C 1
ATOM 5794 O O . LYS B 1 89 ? -33.906 -13.859 15.195 1 84.06 89 LYS B O 1
ATOM 5799 N N . TYR B 1 90 ? -32.094 -12.562 15.336 1 86.56 90 TYR B N 1
ATOM 5800 C CA . TYR B 1 90 ? -32.844 -11.336 15.547 1 86.56 90 TYR B CA 1
ATOM 5801 C C . TYR B 1 90 ? -33.719 -11.031 14.344 1 86.56 90 TYR B C 1
ATOM 5803 O O . TYR B 1 90 ? -33.344 -11.305 13.203 1 86.56 90 TYR B O 1
ATOM 5811 N N . LYS B 1 91 ? -34.844 -10.523 14.641 1 84.31 91 LYS B N 1
ATOM 5812 C CA . LYS B 1 91 ? -35.625 -9.984 13.539 1 84.31 91 LYS B CA 1
ATOM 5813 C C . LYS B 1 91 ? -34.938 -8.789 12.891 1 84.31 91 LYS B C 1
ATOM 5815 O O . LYS B 1 91 ? -34.219 -8.031 13.57 1 84.31 91 LYS B O 1
ATOM 5820 N N . SER B 1 92 ? -35.094 -8.641 11.656 1 84.12 92 SER B N 1
ATOM 5821 C CA . SER B 1 92 ? -34.438 -7.598 10.891 1 84.12 92 SER B CA 1
ATOM 5822 C C . SER B 1 92 ? -34.781 -6.211 11.414 1 84.12 92 SER B C 1
ATOM 5824 O O . SER B 1 92 ? -33.938 -5.297 11.367 1 84.12 92 SER B O 1
ATOM 5826 N N . ASP B 1 93 ? -35.969 -6.086 11.992 1 86.12 93 ASP B N 1
ATOM 5827 C CA . ASP B 1 93 ? -36.406 -4.773 12.422 1 86.12 93 ASP B CA 1
ATOM 5828 C C . ASP B 1 93 ? -36.25 -4.602 13.93 1 86.12 93 ASP B C 1
ATOM 5830 O O . ASP B 1 93 ? -36.656 -3.58 14.492 1 86.12 93 ASP B O 1
ATOM 5834 N N . SER B 1 94 ? -35.625 -5.602 14.539 1 89.19 94 SER B N 1
ATOM 5835 C CA . SER B 1 94 ? -35.406 -5.496 15.977 1 89.19 94 SER B CA 1
ATOM 5836 C C . SER B 1 94 ? -34.406 -4.41 16.312 1 89.19 94 SER B C 1
ATOM 5838 O O . SER B 1 94 ? -33.5 -4.133 15.516 1 89.19 94 SER B O 1
ATOM 5840 N N . LYS B 1 95 ? -34.656 -3.748 17.391 1 90.31 95 LYS B N 1
ATOM 5841 C CA . LYS B 1 95 ? -33.75 -2.686 17.828 1 90.31 95 LYS B CA 1
ATOM 5842 C C . LYS B 1 95 ? -32.344 -3.219 18.078 1 90.31 95 LYS B C 1
ATOM 5844 O O . LYS B 1 95 ? -31.359 -2.543 17.781 1 90.31 95 LYS B O 1
ATOM 5849 N N . GLU B 1 96 ? -32.281 -4.434 18.594 1 90.44 96 GLU B N 1
ATOM 5850 C CA . GLU B 1 96 ? -31 -5.047 18.844 1 90.44 96 GLU B CA 1
ATOM 5851 C C . GLU B 1 96 ? -30.219 -5.27 17.547 1 90.44 96 GLU B C 1
ATOM 5853 O O . GLU B 1 96 ? -29.031 -4.934 17.469 1 90.44 96 GLU B O 1
ATOM 5858 N N . GLN B 1 97 ? -30.906 -5.789 16.578 1 92.69 97 GLN B N 1
ATOM 5859 C CA . GLN B 1 97 ? -30.281 -6.004 15.281 1 92.69 97 GLN B CA 1
ATOM 5860 C C . GLN B 1 97 ? -29.797 -4.691 14.68 1 92.69 97 GLN B C 1
ATOM 5862 O O . GLN B 1 97 ? -28.672 -4.602 14.203 1 92.69 97 GLN B O 1
ATOM 5867 N N . GLN B 1 98 ? -30.594 -3.703 14.797 1 93 98 GLN B N 1
ATOM 5868 C CA . GLN B 1 98 ? -30.266 -2.412 14.195 1 93 98 GLN B CA 1
ATOM 5869 C C . GLN B 1 98 ? -29.078 -1.769 14.898 1 93 98 GLN B C 1
ATOM 5871 O O . GLN B 1 98 ? -28.172 -1.226 14.25 1 93 98 GLN B O 1
ATOM 5876 N N . THR B 1 99 ? -29.094 -1.812 16.188 1 93.81 99 THR B N 1
ATOM 5877 C CA . THR B 1 99 ? -28 -1.228 16.969 1 93.81 99 THR B CA 1
ATOM 5878 C C . THR B 1 99 ? -26.672 -1.901 16.625 1 93.81 99 THR B C 1
ATOM 5880 O O . THR B 1 99 ? -25.641 -1.233 16.516 1 93.81 99 THR B O 1
ATOM 5883 N N . LYS B 1 100 ? -26.734 -3.186 16.484 1 94.38 100 LYS B N 1
ATOM 5884 C CA . LYS B 1 100 ? -25.516 -3.936 16.172 1 94.38 100 LYS B CA 1
ATOM 5885 C C . LYS B 1 100 ? -25.047 -3.67 14.75 1 94.38 100 LYS B C 1
ATOM 5887 O O . LYS B 1 100 ? -23.859 -3.547 14.492 1 94.38 100 LYS B O 1
ATOM 5892 N N . GLU B 1 101 ? -25.969 -3.516 13.836 1 94.88 101 GLU B N 1
ATOM 5893 C CA . GLU B 1 101 ? -25.641 -3.176 12.453 1 94.88 101 GLU B CA 1
ATOM 5894 C C . GLU B 1 101 ? -25.016 -1.786 12.359 1 94.88 101 GLU B C 1
ATOM 5896 O O . GLU B 1 101 ? -24.047 -1.581 11.625 1 94.88 101 GLU B O 1
ATOM 5901 N N . GLU B 1 102 ? -25.547 -0.897 13.117 1 95 102 GLU B N 1
ATOM 5902 C CA . GLU B 1 102 ? -25.016 0.462 13.141 1 95 102 GLU B CA 1
ATOM 5903 C C . GLU B 1 102 ? -23.609 0.497 13.727 1 95 102 GLU B C 1
ATOM 5905 O O . GLU B 1 102 ? -22.75 1.263 13.266 1 95 102 GLU B O 1
ATOM 5910 N N . ALA B 1 103 ? -23.438 -0.322 14.703 1 94.69 103 ALA B N 1
ATOM 5911 C CA . ALA B 1 103 ? -22.109 -0.385 15.312 1 94.69 103 ALA B CA 1
ATOM 5912 C C . ALA B 1 103 ? -21.078 -0.906 14.328 1 94.69 103 ALA B C 1
ATOM 5914 O O . ALA B 1 103 ? -19.969 -0.387 14.258 1 94.69 103 ALA B O 1
ATOM 5915 N N . ILE B 1 104 ? -21.453 -1.917 13.531 1 95.19 104 ILE B N 1
ATOM 5916 C CA . ILE B 1 104 ? -20.562 -2.467 12.516 1 95.19 104 ILE B CA 1
ATOM 5917 C C . ILE B 1 104 ? -20.281 -1.41 11.445 1 95.19 104 ILE B C 1
ATOM 5919 O O . ILE B 1 104 ? -19.141 -1.216 11.039 1 95.19 104 ILE B O 1
ATOM 5923 N N . ALA B 1 105 ? -21.266 -0.694 11.055 1 95 105 ALA B N 1
ATOM 5924 C CA . ALA B 1 105 ? -21.141 0.344 10.039 1 95 105 ALA B CA 1
ATOM 5925 C C . ALA B 1 105 ? -20.234 1.472 10.516 1 95 105 ALA B C 1
ATOM 5927 O O . ALA B 1 105 ? -19.406 1.982 9.75 1 95 105 ALA B O 1
ATOM 5928 N N . LYS B 1 106 ? -20.375 1.837 11.758 1 94 106 LYS B N 1
ATOM 5929 C CA . LYS B 1 106 ? -19.531 2.891 12.328 1 94 106 LYS B CA 1
ATOM 5930 C C . LYS B 1 106 ? -18.062 2.48 12.352 1 94 106 LYS B C 1
ATOM 5932 O O . LYS B 1 106 ? -17.188 3.273 12.008 1 94 106 LYS B O 1
ATOM 5937 N N . TRP B 1 107 ? -17.859 1.262 12.734 1 93.38 107 TRP B N 1
ATOM 5938 C CA . TRP B 1 107 ? -16.484 0.762 12.766 1 93.38 107 TRP B CA 1
ATOM 5939 C C . TRP B 1 107 ? -15.867 0.766 11.367 1 93.38 107 TRP B C 1
ATOM 5941 O O . TRP B 1 107 ? -14.758 1.27 11.18 1 93.38 107 TRP B O 1
ATOM 5951 N N . ILE B 1 108 ? -16.578 0.261 10.359 1 91.88 108 ILE B N 1
ATOM 5952 C CA . ILE B 1 108 ? -16.094 0.193 8.992 1 91.88 108 ILE B CA 1
ATOM 5953 C C . ILE B 1 108 ? -15.914 1.604 8.43 1 91.88 108 ILE B C 1
ATOM 5955 O O . ILE B 1 108 ? -14.898 1.912 7.805 1 91.88 108 ILE B O 1
ATOM 5959 N N . GLY B 1 109 ? -16.812 2.475 8.688 1 90.12 109 GLY B N 1
ATOM 5960 C CA . GLY B 1 109 ? -16.766 3.842 8.195 1 90.12 109 GLY B CA 1
ATOM 5961 C C . GLY B 1 109 ? -15.625 4.648 8.781 1 90.12 109 GLY B C 1
ATOM 5962 O O . GLY B 1 109 ? -14.938 5.375 8.055 1 90.12 109 GLY B O 1
ATOM 5963 N N . CYS B 1 110 ? -15.328 4.484 10.047 1 90.94 110 CYS B N 1
ATOM 5964 C CA . CYS B 1 110 ? -14.328 5.289 10.742 1 90.94 110 CYS B CA 1
ATOM 5965 C C . CYS B 1 110 ? -12.922 4.762 10.484 1 90.94 110 CYS B C 1
ATOM 5967 O O . CYS B 1 110 ? -11.945 5.512 10.57 1 90.94 110 CYS B O 1
ATOM 5969 N N . THR B 1 111 ? -12.789 3.477 10.219 1 87.06 111 THR B N 1
ATOM 5970 C CA . THR B 1 111 ? -11.469 2.902 9.977 1 87.06 111 THR B CA 1
ATOM 5971 C C . THR B 1 111 ? -11.125 2.943 8.492 1 87.06 111 THR B C 1
ATOM 5973 O O . THR B 1 111 ? -9.953 2.855 8.117 1 87.06 111 THR B O 1
ATOM 5976 N N . GLY B 1 112 ? -12.133 3.082 7.688 1 83 112 GLY B N 1
ATOM 5977 C CA . GLY B 1 112 ? -11.898 3.109 6.254 1 83 112 GLY B CA 1
ATOM 5978 C C . GLY B 1 112 ? -11.742 1.729 5.645 1 83 112 GLY B C 1
ATOM 5979 O O . GLY B 1 112 ? -11.172 1.583 4.562 1 83 112 GLY B O 1
ATOM 5980 N N . LEU B 1 113 ? -12.133 0.677 6.34 1 85.75 113 LEU B N 1
ATOM 5981 C CA . LEU B 1 113 ? -12.109 -0.672 5.785 1 85.75 113 LEU B CA 1
ATOM 5982 C C . LEU B 1 113 ? -13.102 -0.804 4.637 1 85.75 113 LEU B C 1
ATOM 5984 O O . LEU B 1 113 ? -14.109 -0.095 4.598 1 85.75 113 LEU B O 1
ATOM 5988 N N . PRO B 1 114 ? -12.758 -1.706 3.695 1 84.81 114 PRO B N 1
ATOM 5989 C CA . PRO B 1 114 ? -13.727 -1.926 2.619 1 84.81 114 PRO B CA 1
ATOM 5990 C C . PRO B 1 114 ? -15.047 -2.506 3.121 1 84.81 114 PRO B C 1
ATOM 5992 O O . PRO B 1 114 ? -15.055 -3.318 4.051 1 84.81 114 PRO B O 1
ATOM 5995 N N . VAL B 1 115 ? -16.109 -2.102 2.496 1 88.31 115 VAL B N 1
ATOM 5996 C CA . VAL B 1 115 ? -17.453 -2.551 2.883 1 88.31 115 VAL B CA 1
ATOM 5997 C C . VAL B 1 115 ? -17.562 -4.059 2.672 1 88.31 115 VAL B C 1
ATOM 5999 O O . VAL B 1 115 ? -18.391 -4.719 3.307 1 88.31 115 VAL B O 1
ATOM 6002 N N . THR B 1 116 ? -16.703 -4.645 1.854 1 88.75 116 THR B N 1
ATOM 6003 C CA . THR B 1 116 ? -16.734 -6.074 1.564 1 88.75 116 THR B CA 1
ATOM 6004 C C . THR B 1 116 ? -16.219 -6.875 2.756 1 88.75 116 THR B C 1
ATOM 6006 O O . THR B 1 116 ? -16.312 -8.102 2.766 1 88.75 116 THR B O 1
ATOM 6009 N N . THR B 1 117 ? -15.688 -6.207 3.725 1 89.38 117 THR B N 1
ATOM 6010 C CA . THR B 1 117 ? -15.211 -6.863 4.934 1 89.38 117 THR B CA 1
ATOM 6011 C C . THR B 1 117 ? -16.328 -7.672 5.59 1 89.38 117 THR B C 1
ATOM 6013 O O . THR B 1 117 ? -16.078 -8.742 6.152 1 89.38 117 THR B O 1
ATOM 6016 N N . VAL B 1 118 ? -17.594 -7.207 5.465 1 93.06 118 VAL B N 1
ATOM 6017 C CA . VAL B 1 118 ? -18.719 -7.859 6.117 1 93.06 118 VAL B CA 1
ATOM 6018 C C . VAL B 1 118 ? -19.094 -9.133 5.367 1 93.06 118 VAL B C 1
ATOM 6020 O O . VAL B 1 118 ? -19.812 -9.984 5.891 1 93.06 118 VAL B O 1
ATOM 6023 N N . GLU B 1 119 ? -18.578 -9.234 4.16 1 91.44 119 GLU B N 1
ATOM 6024 C CA . GLU B 1 119 ? -18.875 -10.43 3.365 1 91.44 119 GLU B CA 1
ATOM 6025 C C . GLU B 1 119 ? -17.766 -11.469 3.5 1 91.44 119 GLU B C 1
ATOM 6027 O O . GLU B 1 119 ? -17.875 -12.578 2.979 1 91.44 119 GLU B O 1
ATOM 6032 N N . ASP B 1 120 ? -16.688 -11.07 4.125 1 90.31 120 ASP B N 1
ATOM 6033 C CA . ASP B 1 120 ? -15.617 -12.023 4.387 1 90.31 120 ASP B CA 1
ATOM 6034 C C . ASP B 1 120 ? -16.109 -13.188 5.242 1 90.31 120 ASP B C 1
ATOM 6036 O O . ASP B 1 120 ? -16.75 -12.984 6.273 1 90.31 120 ASP B O 1
ATOM 6040 N N . GLU B 1 121 ? -15.812 -14.406 4.859 1 90.12 121 GLU B N 1
ATOM 6041 C CA . GLU B 1 121 ? -16.312 -15.609 5.516 1 90.12 121 GLU B CA 1
ATOM 6042 C C . GLU B 1 121 ? -15.852 -15.688 6.965 1 90.12 121 GLU B C 1
ATOM 6044 O O . GLU B 1 121 ? -16.625 -16.047 7.855 1 90.12 121 GLU B O 1
ATOM 6049 N N . ASP B 1 122 ? -14.617 -15.336 7.172 1 90.38 122 ASP B N 1
ATOM 6050 C CA . ASP B 1 122 ? -14.062 -15.414 8.523 1 90.38 122 ASP B CA 1
ATOM 6051 C C . ASP B 1 122 ? -14.672 -14.352 9.43 1 90.38 122 ASP B C 1
ATOM 6053 O O . ASP B 1 122 ? -14.828 -14.562 10.633 1 90.38 122 ASP B O 1
ATOM 6057 N N . PHE B 1 123 ? -15.008 -13.18 8.914 1 94.06 123 PHE B N 1
ATOM 6058 C CA . PHE B 1 123 ? -15.656 -12.141 9.695 1 94.06 123 PHE B CA 1
ATOM 6059 C C . PHE B 1 123 ? -17.062 -12.562 10.109 1 94.06 123 PHE B C 1
ATOM 6061 O O . PHE B 1 123 ? -17.453 -12.375 11.258 1 94.06 123 PHE B O 1
ATOM 6068 N N . VAL B 1 124 ? -17.734 -13.109 9.141 1 93.75 124 VAL B N 1
ATOM 6069 C CA . VAL B 1 124 ? -19.094 -13.578 9.398 1 93.75 124 VAL B CA 1
ATOM 6070 C C . VAL B 1 124 ? -19.078 -14.656 10.477 1 93.75 124 VAL B C 1
ATOM 6072 O O . VAL B 1 124 ? -19.891 -14.609 11.414 1 93.75 124 VAL B O 1
ATOM 6075 N N . LEU B 1 125 ? -18.125 -15.562 10.359 1 91.94 125 LEU B N 1
ATOM 6076 C CA . LEU B 1 125 ? -18 -16.625 11.352 1 91.94 125 LEU B CA 1
ATOM 6077 C C . LEU B 1 125 ? -17.672 -16.047 12.727 1 91.94 125 LEU B C 1
ATOM 6079 O O . LEU B 1 125 ? -18.203 -16.516 13.734 1 91.94 125 LEU B O 1
ATOM 6083 N N . MET B 1 126 ? -16.828 -15.023 12.766 1 93.62 126 MET B N 1
ATOM 6084 C CA . MET B 1 126 ? -16.469 -14.383 14.031 1 93.62 126 MET B CA 1
ATOM 6085 C C . MET B 1 126 ? -17.688 -13.711 14.664 1 93.62 126 MET B C 1
ATOM 6087 O O . MET B 1 126 ? -17.953 -13.898 15.852 1 93.62 126 MET B O 1
ATOM 6091 N N . MET B 1 127 ? -18.453 -13.031 13.859 1 94.25 127 MET B N 1
ATOM 6092 C CA . MET B 1 127 ? -19.609 -12.312 14.367 1 94.25 127 MET B CA 1
ATOM 6093 C C . MET B 1 127 ? -20.688 -13.289 14.836 1 94.25 127 MET B C 1
ATOM 6095 O O . MET B 1 127 ? -21.344 -13.062 15.859 1 94.25 127 MET B O 1
ATOM 6099 N N . GLU B 1 128 ? -20.797 -14.383 14.086 1 91.75 128 GLU B N 1
ATOM 6100 C CA . GLU B 1 128 ? -21.766 -15.406 14.461 1 91.75 128 GLU B CA 1
ATOM 6101 C C . GLU B 1 128 ? -21.375 -16.078 15.773 1 91.75 128 GLU B C 1
ATOM 6103 O O . GLU B 1 128 ? -22.25 -16.5 16.547 1 91.75 128 GLU B O 1
ATOM 6108 N N . THR B 1 129 ? -20.141 -16.203 15.977 1 92.62 129 THR B N 1
ATOM 6109 C CA . THR B 1 129 ? -19.656 -16.812 17.219 1 92.62 129 THR B CA 1
ATOM 6110 C C . THR B 1 129 ? -19.859 -15.859 18.391 1 92.62 129 THR B C 1
ATOM 6112 O O . THR B 1 129 ? -20.172 -16.297 19.5 1 92.62 129 THR B O 1
ATOM 6115 N N . VAL B 1 130 ? -19.688 -14.586 18.156 1 92 130 VAL B N 1
ATOM 6116 C CA . VAL B 1 130 ? -19.844 -13.594 19.219 1 92 130 VAL B CA 1
ATOM 6117 C C . VAL B 1 130 ? -21.328 -13.445 19.562 1 92 130 VAL B C 1
ATOM 6119 O O . VAL B 1 130 ? -21.688 -13.406 20.734 1 92 130 VAL B O 1
ATOM 6122 N N . ASP B 1 131 ? -22.156 -13.375 18.547 1 92 131 ASP B N 1
ATOM 6123 C CA . ASP B 1 131 ? -23.594 -13.328 18.734 1 92 131 ASP B CA 1
ATOM 6124 C C . ASP B 1 131 ? -24.312 -14.211 17.719 1 92 131 ASP B C 1
ATOM 6126 O O . ASP B 1 131 ? -24.547 -13.797 16.578 1 92 131 ASP B O 1
ATOM 6130 N N . ARG B 1 132 ? -24.75 -15.312 18.188 1 88.88 132 ARG B N 1
ATOM 6131 C CA . ARG B 1 132 ? -25.359 -16.328 17.344 1 88.88 132 ARG B CA 1
ATOM 6132 C C . ARG B 1 132 ? -26.656 -15.828 16.734 1 88.88 132 ARG B C 1
ATOM 6134 O O . ARG B 1 132 ? -27.094 -16.328 15.695 1 88.88 132 ARG B O 1
ATOM 6141 N N . LYS B 1 133 ? -27.203 -14.805 17.375 1 90.81 133 LYS B N 1
ATOM 6142 C CA . LYS B 1 133 ? -28.5 -14.312 16.922 1 90.81 133 LYS B CA 1
ATOM 6143 C C . LYS B 1 133 ? -28.344 -13.219 15.867 1 90.81 133 LYS B C 1
ATOM 6145 O O . LYS B 1 133 ? -29.297 -12.844 15.203 1 90.81 133 LYS B O 1
ATOM 6150 N N . LEU B 1 134 ? -27.203 -12.773 15.789 1 92.62 134 LEU B N 1
ATOM 6151 C CA . LEU B 1 134 ? -26.938 -11.656 14.883 1 92.62 134 LEU B CA 1
ATOM 6152 C C . LEU B 1 134 ? -26.812 -12.141 13.445 1 92.62 134 LEU B C 1
ATOM 6154 O O . LEU B 1 134 ? -26.141 -13.133 13.18 1 92.62 134 LEU B O 1
ATOM 6158 N N . THR B 1 135 ? -27.531 -11.555 12.562 1 91.38 135 THR B N 1
ATOM 6159 C CA . THR B 1 135 ? -27.312 -11.742 11.133 1 91.38 135 THR B CA 1
ATOM 6160 C C . THR B 1 135 ? -26.469 -10.609 10.562 1 91.38 135 THR B C 1
ATOM 6162 O O . THR B 1 135 ? -26.891 -9.445 10.578 1 91.38 135 THR B O 1
ATOM 6165 N N . VAL B 1 136 ? -25.328 -10.953 10.086 1 93 136 VAL B N 1
ATOM 6166 C CA . VAL B 1 136 ? -24.438 -9.938 9.539 1 93 136 VAL B CA 1
ATOM 6167 C C . VAL B 1 136 ? -25.047 -9.328 8.281 1 93 136 VAL B C 1
ATOM 6169 O O . VAL B 1 136 ? -25.469 -10.047 7.375 1 93 136 VAL B O 1
ATOM 6172 N N . PRO B 1 137 ? -25.141 -8.055 8.281 1 92.56 137 PRO B N 1
ATOM 6173 C CA . PRO B 1 137 ? -25.75 -7.383 7.133 1 92.56 137 PRO B CA 1
ATOM 6174 C C . PRO B 1 137 ? -24.906 -7.492 5.867 1 92.56 137 PRO B C 1
ATOM 6176 O O . PRO B 1 137 ? -23.703 -7.75 5.945 1 92.56 137 PRO B O 1
ATOM 6179 N N . LYS B 1 138 ? -25.578 -7.309 4.73 1 93.06 138 LYS B N 1
ATOM 6180 C CA . LYS B 1 138 ? -24.891 -7.32 3.445 1 93.06 138 LYS B CA 1
ATOM 6181 C C . LYS B 1 138 ? -24.203 -5.98 3.174 1 93.06 138 LYS B C 1
ATOM 6183 O O . LYS B 1 138 ? -24.453 -5 3.881 1 93.06 138 LYS B O 1
ATOM 6188 N N . LYS B 1 139 ? -23.422 -5.922 2.168 1 92.94 139 LYS B N 1
ATOM 6189 C CA . LYS B 1 139 ? -22.609 -4.758 1.845 1 92.94 139 LYS B CA 1
ATOM 6190 C C . LYS B 1 139 ? -23.469 -3.537 1.546 1 92.94 139 LYS B C 1
ATOM 6192 O O . LYS B 1 139 ? -23.141 -2.418 1.938 1 92.94 139 LYS B O 1
ATOM 6197 N N . THR B 1 140 ? -24.531 -3.695 0.912 1 92.62 140 THR B N 1
ATOM 6198 C CA . THR B 1 140 ? -25.391 -2.586 0.522 1 92.62 140 THR B CA 1
ATOM 6199 C C . THR B 1 140 ? -26 -1.914 1.752 1 92.62 140 THR B C 1
ATOM 6201 O O . THR B 1 140 ? -26.047 -0.685 1.835 1 92.62 140 THR B O 1
ATOM 6204 N N . LYS B 1 141 ? -26.453 -2.711 2.637 1 94.06 141 LYS B N 1
ATOM 6205 C CA . LYS B 1 141 ? -27.031 -2.156 3.859 1 94.06 141 LYS B CA 1
ATOM 6206 C C . LYS B 1 141 ? -25.969 -1.405 4.668 1 94.06 141 LYS B C 1
ATOM 6208 O O . LYS B 1 141 ? -26.25 -0.327 5.203 1 94.06 141 LYS B O 1
ATOM 6213 N N . ILE B 1 142 ? -24.828 -1.987 4.766 1 93.88 142 ILE B N 1
ATOM 6214 C CA . ILE B 1 142 ? -23.734 -1.355 5.508 1 93.88 142 ILE B CA 1
ATOM 6215 C C . ILE B 1 142 ? -23.375 -0.028 4.848 1 93.88 142 ILE B C 1
ATOM 6217 O O . ILE B 1 142 ? -23.141 0.968 5.539 1 93.88 142 ILE B O 1
ATOM 6221 N N . SER B 1 143 ? -23.297 0.005 3.533 1 92.5 143 SER B N 1
ATOM 6222 C CA . SER B 1 143 ? -23 1.237 2.812 1 92.5 143 SER B CA 1
ATOM 6223 C C . SER B 1 143 ? -24.031 2.32 3.119 1 92.5 143 SER B C 1
ATOM 6225 O O . SER B 1 143 ? -23.672 3.482 3.33 1 92.5 143 SER B O 1
ATOM 6227 N N . ASN B 1 144 ? -25.234 1.945 3.209 1 94.25 144 ASN B N 1
ATOM 6228 C CA . ASN B 1 144 ? -26.312 2.889 3.521 1 94.25 144 ASN B CA 1
ATOM 6229 C C . ASN B 1 144 ? -26.188 3.404 4.953 1 94.25 144 ASN B C 1
ATOM 6231 O O . ASN B 1 144 ? -26.422 4.59 5.211 1 94.25 144 ASN B O 1
ATOM 6235 N N . LEU B 1 145 ? -25.938 2.482 5.824 1 95.25 145 LEU B N 1
ATOM 6236 C CA . LEU B 1 145 ? -25.797 2.875 7.223 1 95.25 145 LEU B CA 1
ATOM 6237 C C . LEU B 1 145 ? -24.594 3.809 7.406 1 95.25 145 LEU B C 1
ATOM 6239 O O . LEU B 1 145 ? -24.641 4.727 8.227 1 95.25 145 LEU B O 1
ATOM 6243 N N . ILE B 1 146 ? -23.516 3.619 6.645 1 93.94 146 ILE B N 1
ATOM 6244 C CA . ILE B 1 146 ? -22.344 4.5 6.691 1 93.94 146 ILE B CA 1
ATOM 6245 C C . ILE B 1 146 ? -22.734 5.887 6.18 1 93.94 146 ILE B C 1
ATOM 6247 O O . ILE B 1 146 ? -22.328 6.898 6.75 1 93.94 146 ILE B O 1
ATOM 6251 N N . ASP B 1 147 ? -23.5 5.914 5.129 1 93.88 147 ASP B N 1
ATOM 6252 C CA . ASP B 1 147 ? -23.953 7.188 4.574 1 93.88 147 ASP B CA 1
ATOM 6253 C C . ASP B 1 147 ? -24.812 7.949 5.586 1 93.88 147 ASP B C 1
ATOM 6255 O O . ASP B 1 147 ? -24.688 9.172 5.723 1 93.88 147 ASP B O 1
ATOM 6259 N N . LYS B 1 148 ? -25.641 7.246 6.246 1 94.81 148 LYS B N 1
ATOM 6260 C CA . LYS B 1 148 ? -26.469 7.867 7.277 1 94.81 148 LYS B CA 1
ATOM 6261 C C . LYS B 1 148 ? -25.609 8.406 8.422 1 94.81 148 LYS B C 1
ATOM 6263 O O . LYS B 1 148 ? -25.859 9.508 8.914 1 94.81 148 LYS B O 1
ATOM 6268 N N . TYR B 1 149 ? -24.703 7.609 8.82 1 94.44 149 TYR B N 1
ATOM 6269 C CA . TYR B 1 149 ? -23.781 8.039 9.867 1 94.44 149 TYR B CA 1
ATOM 6270 C C . TYR B 1 149 ? -23 9.273 9.438 1 94.44 149 TYR B C 1
ATOM 6272 O O . TYR B 1 149 ? -22.797 10.195 10.234 1 94.44 149 TYR B O 1
ATOM 6280 N N . TYR B 1 150 ? -22.531 9.266 8.25 1 94 150 TYR B N 1
ATOM 6281 C CA . TYR B 1 150 ? -21.828 10.398 7.672 1 94 150 TYR B CA 1
ATOM 6282 C C . TYR B 1 150 ? -22.656 11.672 7.758 1 94 150 TYR B C 1
ATOM 6284 O O . TYR B 1 150 ? -22.172 12.719 8.195 1 94 150 TYR B O 1
ATOM 6292 N N . GLU B 1 151 ? -23.859 11.594 7.332 1 94.88 151 GLU B N 1
ATOM 6293 C CA . GLU B 1 151 ? -24.75 12.75 7.359 1 94.88 151 GLU B CA 1
ATOM 6294 C C . GLU B 1 151 ? -24.953 13.258 8.781 1 94.88 151 GLU B C 1
ATOM 6296 O O . GLU B 1 151 ? -25 14.469 9.016 1 94.88 151 GLU B O 1
ATOM 6301 N N . GLY B 1 152 ? -25.047 12.297 9.648 1 94.88 152 GLY B N 1
ATOM 6302 C CA . GLY B 1 152 ? -25.156 12.688 11.047 1 94.88 152 GLY B CA 1
ATOM 6303 C C . GLY B 1 152 ? -23.953 13.43 11.562 1 94.88 152 GLY B C 1
ATOM 6304 O O . GLY B 1 152 ? -24.078 14.422 12.281 1 94.88 152 GLY B O 1
ATOM 6305 N N . GLU B 1 153 ? -22.812 12.914 11.242 1 94.88 153 GLU B N 1
ATOM 6306 C CA . GLU B 1 153 ? -21.578 13.562 11.672 1 94.88 153 GLU B CA 1
ATOM 6307 C C . GLU B 1 153 ? -21.422 14.938 11.039 1 94.88 153 GLU B C 1
ATOM 6309 O O . GLU B 1 153 ? -20.969 15.883 11.688 1 94.88 153 GLU B O 1
ATOM 6314 N N . VAL B 1 154 ? -21.797 15.086 9.75 1 95 154 VAL B N 1
ATOM 6315 C CA . VAL B 1 154 ? -21.734 16.375 9.062 1 95 154 VAL B CA 1
ATOM 6316 C C . VAL B 1 154 ? -22.625 17.391 9.781 1 95 154 VAL B C 1
ATOM 6318 O O . VAL B 1 154 ? -22.203 18.531 10 1 95 154 VAL B O 1
ATOM 6321 N N . GLN B 1 155 ? -23.766 16.984 10.211 1 95.25 155 GLN B N 1
ATOM 6322 C CA . GLN B 1 155 ? -24.688 17.891 10.906 1 95.25 155 GLN B CA 1
ATOM 6323 C C . GLN B 1 155 ? -24.125 18.297 12.266 1 95.25 155 GLN B C 1
ATOM 6325 O O . GLN B 1 155 ? -24.266 19.453 12.68 1 95.25 155 GLN B O 1
ATOM 6330 N N . LYS B 1 156 ? -23.547 17.344 12.875 1 94.31 156 LYS B N 1
ATOM 6331 C CA . LYS B 1 156 ? -22.922 17.625 14.156 1 94.31 156 LYS B CA 1
ATOM 6332 C C . LYS B 1 156 ? -21.828 18.672 14.016 1 94.31 156 LYS B C 1
ATOM 6334 O O . LYS B 1 156 ? -21.797 19.656 14.758 1 94.31 156 LYS B O 1
ATOM 6339 N N . PHE B 1 157 ? -21 18.547 13.078 1 95.06 157 PHE B N 1
ATOM 6340 C CA . PHE B 1 157 ? -19.891 19.484 12.891 1 95.06 157 PHE B CA 1
ATOM 6341 C C . PHE B 1 157 ? -20.406 20.812 12.359 1 95.06 157 PHE B C 1
ATOM 6343 O O . PHE B 1 157 ? -19.844 21.859 12.664 1 95.06 157 PHE B O 1
ATOM 6350 N N . ARG B 1 158 ? -21.453 20.766 11.586 1 95.19 158 ARG B N 1
ATOM 6351 C CA . ARG B 1 158 ? -22.062 22 11.125 1 95.19 158 ARG B CA 1
ATOM 6352 C C . ARG B 1 158 ? -22.547 22.844 12.297 1 95.19 158 ARG B C 1
ATOM 6354 O O . ARG B 1 158 ? -22.375 24.062 12.312 1 95.19 158 ARG B O 1
ATOM 6361 N N . ARG B 1 159 ? -23.094 22.203 13.25 1 94.25 159 ARG B N 1
ATOM 6362 C CA . ARG B 1 159 ? -23.562 22.891 14.453 1 94.25 159 ARG B CA 1
ATOM 6363 C C . ARG B 1 159 ? -22.391 23.453 15.25 1 94.25 159 ARG B C 1
ATOM 6365 O O . ARG B 1 159 ? -22.453 24.594 15.727 1 94.25 159 ARG B O 1
ATOM 6372 N N . ARG B 1 160 ? -21.391 22.688 15.367 1 94.31 160 ARG B N 1
ATOM 6373 C CA . ARG B 1 160 ? -20.203 23.125 16.094 1 94.31 160 ARG B CA 1
ATOM 6374 C C . ARG B 1 160 ? -19.547 24.312 15.414 1 94.31 160 ARG B C 1
ATOM 6376 O O . ARG B 1 160 ? -19.094 25.25 16.078 1 94.31 160 ARG B O 1
ATOM 6383 N N . LEU B 1 161 ? -19.484 24.281 14.094 1 94.88 161 LEU B N 1
ATOM 6384 C CA . LEU B 1 161 ? -18.859 25.359 13.32 1 94.88 161 LEU B CA 1
ATOM 6385 C C . LEU B 1 161 ? -19.719 26.625 13.367 1 94.88 161 LEU B C 1
ATOM 6387 O O . LEU B 1 161 ? -19.188 27.734 13.336 1 94.88 161 LEU B O 1
ATOM 6391 N N . ALA B 1 162 ? -21 26.422 13.438 1 93.94 162 ALA B N 1
ATOM 6392 C CA . ALA B 1 162 ? -21.906 27.562 13.547 1 93.94 162 ALA B CA 1
ATOM 6393 C C . ALA B 1 162 ? -21.703 28.297 14.867 1 93.94 162 ALA B C 1
ATOM 6395 O O . ALA B 1 162 ? -21.797 29.531 14.93 1 93.94 162 ALA B O 1
ATOM 6396 N N . ALA B 1 163 ? -21.312 27.531 15.875 1 93.62 163 ALA B N 1
ATOM 6397 C CA . ALA B 1 163 ? -21.109 28.109 17.203 1 93.62 163 ALA B CA 1
ATOM 6398 C C . ALA B 1 163 ? -19.719 28.703 17.344 1 93.62 163 ALA B C 1
ATOM 6400 O O . ALA B 1 163 ? -19.469 29.516 18.25 1 93.62 163 ALA B O 1
ATOM 6401 N N . ALA B 1 164 ? -18.859 28.422 16.5 1 94.56 164 ALA B N 1
ATOM 6402 C CA . ALA B 1 164 ? -17.5 28.938 16.562 1 94.56 164 ALA B CA 1
ATOM 6403 C C . ALA B 1 164 ? -17.453 30.422 16.234 1 94.56 164 ALA B C 1
ATOM 6405 O O . ALA B 1 164 ? -18.203 30.891 15.367 1 94.56 164 ALA B O 1
ATOM 6406 N N . ARG B 1 165 ? -16.609 31.188 16.891 1 92.69 165 ARG B N 1
ATOM 6407 C CA . ARG B 1 165 ? -16.5 32.625 16.688 1 92.69 165 ARG B CA 1
ATOM 6408 C C . ARG B 1 165 ? -15.656 32.938 15.461 1 92.69 165 ARG B C 1
ATOM 6410 O O . ARG B 1 165 ? -16.078 33.719 14.602 1 92.69 165 ARG B O 1
ATOM 6417 N N . ARG B 1 166 ? -14.5 32.344 15.414 1 93.19 166 ARG B N 1
ATOM 6418 C CA . ARG B 1 166 ? -13.578 32.531 14.297 1 93.19 166 ARG B CA 1
ATOM 6419 C C . ARG B 1 166 ? -13.039 31.172 13.82 1 93.19 166 ARG B C 1
ATOM 6421 O O . ARG B 1 166 ? -12.898 30.25 14.609 1 93.19 166 ARG B O 1
ATOM 6428 N N . ILE B 1 167 ? -12.781 31.141 12.508 1 94.06 167 ILE B N 1
ATOM 6429 C CA . ILE B 1 167 ? -12.336 29.875 11.922 1 94.06 167 ILE B CA 1
ATOM 6430 C C . ILE B 1 167 ? -11.156 30.141 10.984 1 94.06 167 ILE B C 1
ATOM 6432 O O . ILE B 1 167 ? -11.086 31.188 10.336 1 94.06 167 ILE B O 1
ATOM 6436 N N . ALA B 1 168 ? -10.219 29.234 11.008 1 93.69 168 ALA B N 1
ATOM 6437 C CA . ALA B 1 168 ? -9.148 29.234 10.016 1 93.69 168 ALA B CA 1
ATOM 6438 C C . ALA B 1 168 ? -9.328 28.078 9.031 1 93.69 168 ALA B C 1
ATOM 6440 O O . ALA B 1 168 ? -9.711 26.969 9.414 1 93.69 168 ALA B O 1
ATOM 6441 N N . ILE B 1 169 ? -9.055 28.344 7.758 1 93.62 169 ILE B N 1
ATOM 6442 C CA . ILE B 1 169 ? -9.242 27.344 6.719 1 93.62 169 ILE B CA 1
ATOM 6443 C C . ILE B 1 169 ? -7.883 26.938 6.152 1 93.62 169 ILE B C 1
ATOM 6445 O O . ILE B 1 169 ? -7.012 27.781 5.938 1 93.62 169 ILE B O 1
ATOM 6449 N N . GLY B 1 170 ? -7.672 25.672 6.086 1 92.81 170 GLY B N 1
ATOM 6450 C CA . GLY B 1 170 ? -6.492 25.125 5.434 1 92.81 170 GLY B CA 1
ATOM 6451 C C . GLY B 1 170 ? -6.801 24.453 4.109 1 92.81 170 GLY B C 1
ATOM 6452 O O . GLY B 1 170 ? -7.789 23.719 3.994 1 92.81 170 GLY B O 1
ATOM 6453 N N . ILE B 1 171 ? -6.012 24.766 3.076 1 92.75 171 ILE B N 1
ATOM 6454 C CA . ILE B 1 171 ? -6.25 24.219 1.747 1 92.75 171 ILE B CA 1
ATOM 6455 C C . ILE B 1 171 ? -4.953 23.625 1.197 1 92.75 171 ILE B C 1
ATOM 6457 O O . ILE B 1 171 ? -3.875 24.188 1.38 1 92.75 171 ILE B O 1
ATOM 6461 N N . ASP B 1 172 ? -5.051 22.469 0.639 1 91.44 172 ASP B N 1
ATOM 6462 C CA . ASP B 1 172 ? -3.918 21.844 -0.044 1 91.44 172 ASP B CA 1
ATOM 6463 C C . ASP B 1 172 ? -4.387 20.953 -1.194 1 91.44 172 ASP B C 1
ATOM 6465 O O . ASP B 1 172 ? -5.496 20.422 -1.16 1 91.44 172 ASP B O 1
ATOM 6469 N N . LEU B 1 173 ? -3.559 20.938 -2.166 1 89.19 173 LEU B N 1
ATOM 6470 C CA . LEU B 1 173 ? -3.855 20.141 -3.352 1 89.19 173 LEU B CA 1
ATOM 6471 C C . LEU B 1 173 ? -2.984 18.891 -3.4 1 89.19 173 LEU B C 1
ATOM 6473 O O . LEU B 1 173 ? -1.793 18.938 -3.086 1 89.19 173 LEU B O 1
ATOM 6477 N N . TRP B 1 174 ? -3.691 17.766 -3.725 1 84 174 TRP B N 1
ATOM 6478 C CA . TRP B 1 174 ? -2.984 16.484 -3.859 1 84 174 TRP B CA 1
ATOM 6479 C C . TRP B 1 174 ? -3.34 15.805 -5.172 1 84 174 TRP B C 1
ATOM 6481 O O . TRP B 1 174 ? -4.512 15.734 -5.547 1 84 174 TRP B O 1
ATOM 6491 N N . THR B 1 175 ? -2.326 15.383 -5.824 1 79.5 175 THR B N 1
ATOM 6492 C CA . THR B 1 175 ? -2.535 14.641 -7.062 1 79.5 175 THR B CA 1
ATOM 6493 C C . THR B 1 175 ? -2.109 13.18 -6.895 1 79.5 175 THR B C 1
ATOM 6495 O O . THR B 1 175 ? -1.021 12.898 -6.387 1 79.5 175 THR B O 1
ATOM 6498 N N . LYS B 1 176 ? -3 12.242 -7.215 1 76.44 176 LYS B N 1
ATOM 6499 C CA . LYS B 1 176 ? -2.721 10.812 -7.121 1 76.44 176 LYS B CA 1
ATOM 6500 C C . LYS B 1 176 ? -1.538 10.422 -8.008 1 76.44 176 LYS B C 1
ATOM 6502 O O . LYS B 1 176 ? -1.258 11.086 -9 1 76.44 176 LYS B O 1
ATOM 6507 N N . LYS B 1 177 ? -0.983 9.289 -7.52 1 71.44 177 LYS B N 1
ATOM 6508 C CA . LYS B 1 177 ? 0.11 8.758 -8.328 1 71.44 177 LYS B CA 1
ATOM 6509 C C . LYS B 1 177 ? -0.372 8.383 -9.727 1 71.44 177 LYS B C 1
ATOM 6511 O O . LYS B 1 177 ? -1.455 7.812 -9.883 1 71.44 177 LYS B O 1
ATOM 6516 N N . GLY B 1 178 ? 0.166 8.797 -10.797 1 66.62 178 GLY B N 1
ATOM 6517 C CA . GLY B 1 178 ? -0.225 8.531 -12.172 1 66.62 178 GLY B CA 1
ATOM 6518 C C . GLY B 1 178 ? -1.038 9.656 -12.789 1 66.62 178 GLY B C 1
ATOM 6519 O O . GLY B 1 178 ? -1.391 9.602 -13.969 1 66.62 178 GLY B O 1
ATOM 6520 N N . LEU B 1 179 ? -1.317 10.664 -11.906 1 65.69 179 LEU B N 1
ATOM 6521 C CA . LEU B 1 179 ? -1.931 11.906 -12.352 1 65.69 179 LEU B CA 1
ATOM 6522 C C . LEU B 1 179 ? -3.355 11.672 -12.836 1 65.69 179 LEU B C 1
ATOM 6524 O O . LEU B 1 179 ? -3.828 12.359 -13.75 1 65.69 179 LEU B O 1
ATOM 6528 N N . THR B 1 180 ? -3.971 10.617 -12.281 1 72.5 180 THR B N 1
ATOM 6529 C CA . THR B 1 180 ? -5.301 10.25 -12.742 1 72.5 180 THR B CA 1
ATOM 6530 C C . THR B 1 180 ? -6.363 11.133 -12.102 1 72.5 180 THR B C 1
ATOM 6532 O O . THR B 1 180 ? -7.465 11.281 -12.641 1 72.5 180 THR B O 1
ATOM 6535 N N . ALA B 1 181 ? -5.992 11.641 -10.938 1 78.75 181 ALA B N 1
ATOM 6536 C CA . ALA B 1 181 ? -6.969 12.469 -10.234 1 78.75 181 ALA B CA 1
ATOM 6537 C C . ALA B 1 181 ? -6.285 13.391 -9.234 1 78.75 181 ALA B C 1
ATOM 6539 O O . ALA B 1 181 ? -5.246 13.047 -8.664 1 78.75 181 ALA B O 1
ATOM 6540 N N . SER B 1 182 ? -6.77 14.594 -9.164 1 85.31 182 SER B N 1
ATOM 6541 C CA . SER B 1 182 ? -6.301 15.555 -8.164 1 85.31 182 SER B CA 1
ATOM 6542 C C . SER B 1 182 ? -7.414 15.922 -7.188 1 85.31 182 SER B C 1
ATOM 6544 O O . SER B 1 182 ? -8.578 16 -7.574 1 85.31 182 SER B O 1
ATOM 6546 N N . PHE B 1 183 ? -6.984 16.016 -5.957 1 88.44 183 PHE B N 1
ATOM 6547 C CA . PHE B 1 183 ? -7.969 16.312 -4.918 1 88.44 183 PHE B CA 1
ATOM 6548 C C . PHE B 1 183 ? -7.578 17.547 -4.133 1 88.44 183 PHE B C 1
ATOM 6550 O O . PHE B 1 183 ? -6.398 17.781 -3.859 1 88.44 183 PHE B O 1
ATOM 6557 N N . LEU B 1 184 ? -8.586 18.359 -3.854 1 92.06 184 LEU B N 1
ATOM 6558 C CA . LEU B 1 184 ? -8.438 19.531 -2.986 1 92.06 184 LEU B CA 1
ATOM 6559 C C . LEU B 1 184 ? -8.984 19.234 -1.593 1 92.06 184 LEU B C 1
ATOM 6561 O O . LEU B 1 184 ? -10.156 18.891 -1.442 1 92.06 184 LEU B O 1
ATOM 6565 N N . ALA B 1 185 ? -8.086 19.266 -0.613 1 93.81 185 ALA B N 1
ATOM 6566 C CA . ALA B 1 185 ? -8.508 19.094 0.773 1 93.81 185 ALA B CA 1
ATOM 6567 C C . ALA B 1 185 ? -8.758 20.438 1.448 1 93.81 185 ALA B C 1
ATOM 6569 O O . ALA B 1 185 ? -7.898 21.328 1.413 1 93.81 185 ALA B O 1
ATOM 6570 N N . ILE B 1 186 ? -9.898 20.625 1.94 1 94.88 186 ILE B N 1
ATOM 6571 C CA . ILE B 1 186 ? -10.266 21.828 2.68 1 94.88 186 ILE B CA 1
ATOM 6572 C C . ILE B 1 186 ? -10.531 21.484 4.141 1 94.88 186 ILE B C 1
ATOM 6574 O O . ILE B 1 186 ? -11.391 20.656 4.441 1 94.88 186 ILE B O 1
ATOM 6578 N N . SER B 1 187 ? -9.758 22.031 5.016 1 94.06 187 SER B N 1
ATOM 6579 C CA . SER B 1 187 ? -9.898 21.766 6.441 1 94.06 187 SER B CA 1
ATOM 6580 C C . SER B 1 187 ? -10.211 23.047 7.215 1 94.06 187 SER B C 1
ATOM 6582 O O . SER B 1 187 ? -10.055 24.141 6.688 1 94.06 187 SER B O 1
ATOM 6584 N N . SER B 1 188 ? -10.695 22.859 8.398 1 94.25 188 SER B N 1
ATOM 6585 C CA . SER B 1 188 ? -11.016 23.984 9.266 1 94.25 188 SER B CA 1
ATOM 6586 C C . SER B 1 188 ? -10.477 23.766 10.68 1 94.25 188 SER B C 1
ATOM 6588 O O . SER B 1 188 ? -10.5 22.641 11.188 1 94.25 188 SER B O 1
ATOM 6590 N N . CYS B 1 189 ? -9.922 24.766 11.18 1 93.75 189 CYS B N 1
ATOM 6591 C CA . CYS B 1 189 ? -9.469 24.781 12.562 1 93.75 189 CYS B CA 1
ATOM 6592 C C . CYS B 1 189 ? -10.203 25.844 13.367 1 93.75 189 CYS B C 1
ATOM 6594 O O . CYS B 1 189 ? -10.344 26.984 12.914 1 93.75 189 CYS B O 1
ATOM 6596 N N . TYR B 1 190 ? -10.727 25.484 14.562 1 94 190 TYR B N 1
ATOM 6597 C CA . TYR B 1 190 ? -11.492 26.422 15.398 1 94 190 TYR B CA 1
ATOM 6598 C C . TYR B 1 190 ? -11.484 25.969 16.859 1 94 190 TYR B C 1
ATOM 6600 O O . TYR B 1 190 ? -11.078 24.859 17.172 1 94 190 TYR B O 1
ATOM 6608 N N . PHE B 1 191 ? -11.758 26.906 17.688 1 94.62 191 PHE B N 1
ATOM 6609 C CA . PHE B 1 191 ? -11.961 26.562 19.094 1 94.62 191 PHE B CA 1
ATOM 6610 C C . PHE B 1 191 ? -13.391 26.109 19.344 1 94.62 191 PHE B C 1
ATOM 6612 O O . PHE B 1 191 ? -14.336 26.875 19.188 1 94.62 191 PHE B O 1
ATOM 6619 N N . CYS B 1 192 ? -13.562 24.859 19.672 1 94.12 192 CYS B N 1
ATOM 6620 C CA . CYS B 1 192 ? -14.883 24.297 19.953 1 94.12 192 CYS B CA 1
ATOM 6621 C C . CYS B 1 192 ? -15.367 24.703 21.328 1 94.12 192 CYS B C 1
ATOM 6623 O O . CYS B 1 192 ? -14.852 24.219 22.344 1 94.12 192 CYS B O 1
ATOM 6625 N N . VAL B 1 193 ? -16.328 25.484 21.406 1 90.94 193 VAL B N 1
ATOM 6626 C CA . VAL B 1 193 ? -16.859 26 22.656 1 90.94 193 VAL B CA 1
ATOM 6627 C C . VAL B 1 193 ? -17.5 24.875 23.453 1 90.94 193 VAL B C 1
ATOM 6629 O O . VAL B 1 193 ? -17.375 24.812 24.688 1 90.94 193 VAL B O 1
ATOM 6632 N N . GLU B 1 194 ? -18.141 23.969 22.766 1 89.75 194 GLU B N 1
ATOM 6633 C CA . GLU B 1 194 ? -18.828 22.859 23.406 1 89.75 194 GLU B CA 1
ATOM 6634 C C . GLU B 1 194 ? -17.844 21.969 24.172 1 89.75 194 GLU B C 1
ATOM 6636 O O . GLU B 1 194 ? -18.109 21.562 25.297 1 89.75 194 GLU B O 1
ATOM 6641 N N . GLN B 1 195 ? -16.75 21.734 23.641 1 90.38 195 GLN B N 1
ATOM 6642 C CA . GLN B 1 195 ? -15.773 20.812 24.219 1 90.38 195 GLN B CA 1
ATOM 6643 C C . GLN B 1 195 ? -14.633 21.578 24.891 1 90.38 195 GLN B C 1
ATOM 6645 O O . GLN B 1 195 ? -13.805 20.984 25.594 1 90.38 195 GLN B O 1
ATOM 6650 N N . ASN B 1 196 ? -14.516 22.828 24.734 1 91.38 196 ASN B N 1
ATOM 6651 C CA . ASN B 1 196 ? -13.484 23.703 25.281 1 91.38 196 ASN B CA 1
ATOM 6652 C C . ASN B 1 196 ? -12.086 23.25 24.859 1 91.38 196 ASN B C 1
ATOM 6654 O O . ASN B 1 196 ? -11.195 23.125 25.688 1 91.38 196 ASN B O 1
ATOM 6658 N N . LYS B 1 197 ? -11.977 22.906 23.641 1 91.69 197 LYS B N 1
ATOM 6659 C CA . LYS B 1 197 ? -10.688 22.516 23.062 1 91.69 197 LYS B CA 1
ATOM 6660 C C . LYS B 1 197 ? -10.594 22.906 21.594 1 91.69 197 LYS B C 1
ATOM 6662 O O . LYS B 1 197 ? -11.609 23.047 20.922 1 91.69 197 LYS B O 1
ATOM 6667 N N . PRO B 1 198 ? -9.367 23.125 21.141 1 92.12 198 PRO B N 1
ATOM 6668 C CA . PRO B 1 198 ? -9.203 23.359 19.703 1 92.12 198 PRO B CA 1
ATOM 6669 C C . PRO B 1 198 ? -9.523 22.109 18.875 1 92.12 198 PRO B C 1
ATOM 6671 O O . PRO B 1 198 ? -9.227 21 19.297 1 92.12 198 PRO B O 1
ATOM 6674 N N . GLU B 1 199 ? -10.188 22.297 17.75 1 92 199 GLU B N 1
ATOM 6675 C CA . GLU B 1 199 ? -10.562 21.203 16.875 1 92 199 GLU B CA 1
ATOM 6676 C C . GLU B 1 199 ? -10.133 21.469 15.438 1 92 199 GLU B C 1
ATOM 6678 O O . GLU B 1 199 ? -10.227 22.609 14.961 1 92 199 GLU B O 1
ATOM 6683 N N . HIS B 1 200 ? -9.547 20.516 14.891 1 92.69 200 HIS B N 1
ATOM 6684 C CA . HIS B 1 200 ? -9.164 20.547 13.484 1 92.69 200 HIS B CA 1
ATOM 6685 C C . HIS B 1 200 ? -9.891 19.453 12.695 1 92.69 200 HIS B C 1
ATOM 6687 O O . HIS B 1 200 ? -9.711 18.266 12.961 1 92.69 200 HIS B O 1
ATOM 6693 N N . ILE B 1 201 ? -10.719 19.844 11.68 1 93.62 201 ILE B N 1
ATOM 6694 C CA . ILE B 1 201 ? -11.531 18.859 10.992 1 93.62 201 ILE B CA 1
ATOM 6695 C C . ILE B 1 201 ? -11.391 19.016 9.484 1 93.62 201 ILE B C 1
ATOM 6697 O O . ILE B 1 201 ? -11.023 20.094 9 1 93.62 201 ILE B O 1
ATOM 6701 N N . LEU B 1 202 ? -11.633 17.969 8.797 1 95.06 202 LEU B N 1
ATOM 6702 C CA . LEU B 1 202 ? -11.742 18 7.34 1 95.06 202 LEU B CA 1
ATOM 6703 C C . LEU B 1 202 ? -13.156 18.359 6.902 1 95.06 202 LEU B C 1
ATOM 6705 O O . LEU B 1 202 ? -14.117 17.719 7.312 1 95.06 202 LEU B O 1
ATOM 6709 N N . LEU B 1 203 ? -13.258 19.422 6.168 1 95.19 203 LEU B N 1
ATOM 6710 C CA . LEU B 1 203 ? -14.57 19.844 5.688 1 95.19 203 LEU B CA 1
ATOM 6711 C C . LEU B 1 203 ? -14.945 19.094 4.406 1 95.19 203 LEU B C 1
ATOM 6713 O O . LEU B 1 203 ? -16.062 18.609 4.273 1 95.19 203 LEU B O 1
ATOM 6717 N N . ALA B 1 204 ? -13.961 19.078 3.527 1 93.44 204 ALA B N 1
ATOM 6718 C CA . ALA B 1 204 ? -14.273 18.469 2.232 1 93.44 204 ALA B CA 1
ATOM 6719 C C . ALA B 1 204 ? -13.008 17.984 1.531 1 93.44 204 ALA B C 1
ATOM 6721 O O . ALA B 1 204 ? -11.93 18.547 1.741 1 93.44 204 ALA B O 1
ATOM 6722 N N . LEU B 1 205 ? -13.148 16.953 0.879 1 92.25 205 LEU B N 1
ATOM 6723 C CA . LEU B 1 205 ? -12.188 16.453 -0.096 1 92.25 205 LEU B CA 1
ATOM 6724 C C . LEU B 1 205 ? -12.805 16.406 -1.492 1 92.25 205 LEU B C 1
ATOM 6726 O O . LEU B 1 205 ? -13.57 15.5 -1.808 1 92.25 205 LEU B O 1
ATOM 6730 N N . GLU B 1 206 ? -12.391 17.359 -2.311 1 89.44 206 GLU B N 1
ATOM 6731 C CA . GLU B 1 206 ? -13.039 17.531 -3.604 1 89.44 206 GLU B CA 1
ATOM 6732 C C . GLU B 1 206 ? -12.086 17.203 -4.75 1 89.44 206 GLU B C 1
ATOM 6734 O O . GLU B 1 206 ? -10.914 17.562 -4.711 1 89.44 206 GLU B O 1
ATOM 6739 N N . GLN B 1 207 ? -12.625 16.469 -5.66 1 86.12 207 GLN B N 1
ATOM 6740 C CA . GLN B 1 207 ? -11.844 16.203 -6.863 1 86.12 207 GLN B CA 1
ATOM 6741 C C . GLN B 1 207 ? -11.844 17.422 -7.785 1 86.12 207 GLN B C 1
ATOM 6743 O O . GLN B 1 207 ? -12.898 18.016 -8.055 1 86.12 207 GLN B O 1
ATOM 6748 N N . VAL B 1 208 ? -10.672 17.875 -8.133 1 85.19 208 VAL B N 1
ATOM 6749 C CA . VAL B 1 208 ? -10.531 19.047 -8.992 1 85.19 208 VAL B CA 1
ATOM 6750 C C . VAL B 1 208 ? -10.023 18.625 -10.367 1 85.19 208 VAL B C 1
ATOM 6752 O O . VAL B 1 208 ? -9.148 17.766 -10.477 1 85.19 208 VAL B O 1
ATOM 6755 N N . ALA B 1 209 ? -10.641 19.156 -11.328 1 79.06 209 ALA B N 1
ATOM 6756 C CA . ALA B 1 209 ? -10.242 18.844 -12.703 1 79.06 209 ALA B CA 1
ATOM 6757 C C . ALA B 1 209 ? -9.023 19.672 -13.109 1 79.06 209 ALA B C 1
ATOM 6759 O O . ALA B 1 209 ? -8.789 20.75 -12.57 1 79.06 209 ALA B O 1
ATOM 6760 N N . HIS B 1 210 ? -8.219 19.156 -13.992 1 78.81 210 HIS B N 1
ATOM 6761 C CA . HIS B 1 210 ? -7.082 19.891 -14.539 1 78.81 210 HIS B CA 1
ATOM 6762 C C . HIS B 1 210 ? -7.523 20.844 -15.641 1 78.81 210 HIS B C 1
ATOM 6764 O O . HIS B 1 210 ? -8.453 20.547 -16.391 1 78.81 210 HIS B O 1
ATOM 6770 N N . PRO B 1 211 ? -6.926 22.062 -15.75 1 79 211 PRO B N 1
ATOM 6771 C CA . PRO B 1 211 ? -5.824 22.594 -14.945 1 79 211 PRO B CA 1
ATOM 6772 C C . PRO B 1 211 ? -6.293 23.188 -13.617 1 79 211 PRO B C 1
ATOM 6774 O O . PRO B 1 211 ? -7.434 23.641 -13.508 1 79 211 PRO B O 1
ATOM 6777 N N . HIS B 1 212 ? -5.453 23.109 -12.711 1 85.25 212 HIS B N 1
ATOM 6778 C CA . HIS B 1 212 ? -5.762 23.641 -11.383 1 85.25 212 HIS B CA 1
ATOM 6779 C C . HIS B 1 212 ? -5.594 25.156 -11.352 1 85.25 212 HIS B C 1
ATOM 6781 O O . HIS B 1 212 ? -4.645 25.672 -10.75 1 85.25 212 HIS B O 1
ATOM 6787 N N . THR B 1 213 ? -6.516 25.875 -11.82 1 85.75 213 THR B N 1
ATOM 6788 C CA . THR B 1 213 ? -6.434 27.328 -11.891 1 85.75 213 THR B CA 1
ATOM 6789 C C . THR B 1 213 ? -6.863 27.969 -10.57 1 85.75 213 THR B C 1
ATOM 6791 O O . THR B 1 213 ? -7.527 27.312 -9.758 1 85.75 213 THR B O 1
ATOM 6794 N N . ALA B 1 214 ? -6.43 29.234 -10.414 1 90.5 214 ALA B N 1
ATOM 6795 C CA . ALA B 1 214 ? -6.801 30 -9.227 1 90.5 214 ALA B CA 1
ATOM 6796 C C . ALA B 1 214 ? -8.312 30.141 -9.109 1 90.5 214 ALA B C 1
ATOM 6798 O O . ALA B 1 214 ? -8.875 30.016 -8.023 1 90.5 214 ALA B O 1
ATOM 6799 N N . GLN B 1 215 ? -8.938 30.281 -10.211 1 88.69 215 GLN B N 1
ATOM 6800 C CA . GLN B 1 215 ? -10.391 30.469 -10.234 1 88.69 215 GLN B CA 1
ATOM 6801 C C . GLN B 1 215 ? -11.109 29.188 -9.82 1 88.69 215 GLN B C 1
ATOM 6803 O O . GLN B 1 215 ? -12.078 29.234 -9.055 1 88.69 215 GLN B O 1
ATOM 6808 N N . SER B 1 216 ? -10.602 28.109 -10.32 1 88.31 216 SER B N 1
ATOM 6809 C CA . SER B 1 216 ? -11.234 26.828 -9.992 1 88.31 216 SER B CA 1
ATOM 6810 C C . SER B 1 216 ? -11.078 26.5 -8.516 1 88.31 216 SER B C 1
ATOM 6812 O O . SER B 1 216 ? -12.016 26 -7.887 1 88.31 216 SER B O 1
ATOM 6814 N N . ILE B 1 217 ? -9.969 26.781 -8.016 1 91.06 217 ILE B N 1
ATOM 6815 C CA . ILE B 1 217 ? -9.703 26.531 -6.602 1 91.06 217 ILE B CA 1
ATOM 6816 C C . ILE B 1 217 ? -10.602 27.406 -5.738 1 91.06 217 ILE B C 1
ATOM 6818 O O . ILE B 1 217 ? -11.242 26.922 -4.805 1 91.06 217 ILE B O 1
ATOM 6822 N N . LYS B 1 218 ? -10.641 28.703 -6.062 1 91.75 218 LYS B N 1
ATOM 6823 C CA . LYS B 1 218 ? -11.469 29.641 -5.309 1 91.75 218 LYS B CA 1
ATOM 6824 C C . LYS B 1 218 ? -12.938 29.234 -5.355 1 91.75 218 LYS B C 1
ATOM 6826 O O . LYS B 1 218 ? -13.633 29.297 -4.34 1 91.75 218 LYS B O 1
ATOM 6831 N N . ALA B 1 219 ? -13.336 28.812 -6.516 1 91.69 219 ALA B N 1
ATOM 6832 C CA . ALA B 1 219 ? -14.727 28.391 -6.68 1 91.69 219 ALA B CA 1
ATOM 6833 C C . ALA B 1 219 ? -15.031 27.188 -5.805 1 91.69 219 ALA B C 1
ATOM 6835 O O . ALA B 1 219 ? -16.109 27.109 -5.203 1 91.69 219 ALA B O 1
ATOM 6836 N N . CYS B 1 220 ? -14.109 26.312 -5.758 1 91.94 220 CYS B N 1
ATOM 6837 C CA . CYS B 1 220 ? -14.289 25.109 -4.945 1 91.94 220 CYS B CA 1
ATOM 6838 C C . CYS B 1 220 ? -14.375 25.469 -3.465 1 91.94 220 CYS B C 1
ATOM 6840 O O . CYS B 1 220 ? -15.203 24.906 -2.74 1 91.94 220 CYS B O 1
ATOM 6842 N N . VAL B 1 221 ? -13.57 26.359 -2.994 1 93.19 221 VAL B N 1
ATOM 6843 C CA . VAL B 1 221 ? -13.555 26.781 -1.595 1 93.19 221 VAL B CA 1
ATOM 6844 C C . VAL B 1 221 ? -14.844 27.516 -1.252 1 93.19 221 VAL B C 1
ATOM 6846 O O . VAL B 1 221 ? -15.445 27.266 -0.207 1 93.19 221 VAL B O 1
ATOM 6849 N N . ASP B 1 222 ? -15.281 28.375 -2.15 1 93.12 222 ASP B N 1
ATOM 6850 C CA . ASP B 1 222 ? -16.516 29.141 -1.934 1 93.12 222 ASP B CA 1
ATOM 6851 C C . ASP B 1 222 ? -17.719 28.219 -1.839 1 93.12 222 ASP B C 1
ATOM 6853 O O . ASP B 1 222 ? -18.578 28.391 -0.979 1 93.12 222 ASP B O 1
ATOM 6857 N N . GLN B 1 223 ? -17.688 27.281 -2.695 1 94.19 223 GLN B N 1
ATOM 6858 C CA . GLN B 1 223 ? -18.781 26.328 -2.66 1 94.19 223 GLN B CA 1
ATOM 6859 C C . GLN B 1 223 ? -18.781 25.547 -1.35 1 94.19 223 GLN B C 1
ATOM 6861 O O . GLN B 1 223 ? -19.844 25.297 -0.771 1 94.19 223 GLN B O 1
ATOM 6866 N N . CYS B 1 224 ? -17.656 25.172 -0.926 1 94.62 224 CYS B N 1
ATOM 6867 C CA . CYS B 1 224 ? -17.531 24.438 0.333 1 94.62 224 CYS B CA 1
ATOM 6868 C C . CYS B 1 224 ? -18.016 25.297 1.502 1 94.62 224 CYS B C 1
ATOM 6870 O O . CYS B 1 224 ? -18.734 24.812 2.377 1 94.62 224 CYS B O 1
ATOM 6872 N N . MET B 1 225 ? -17.625 26.594 1.555 1 94.75 225 MET B N 1
ATOM 6873 C CA . MET B 1 225 ? -18.031 27.5 2.619 1 94.75 225 MET B CA 1
ATOM 6874 C C . MET B 1 225 ? -19.547 27.672 2.623 1 94.75 225 MET B C 1
ATOM 6876 O O . MET B 1 225 ? -20.172 27.688 3.686 1 94.75 225 MET B O 1
ATOM 6880 N N . GLN B 1 226 ? -20.094 27.672 1.445 1 94.19 226 GLN B N 1
ATOM 6881 C CA . GLN B 1 226 ? -21.547 27.797 1.324 1 94.19 226 GLN B CA 1
ATOM 6882 C C . GLN B 1 226 ? -22.25 26.547 1.819 1 94.19 226 GLN B C 1
ATOM 6884 O O . GLN B 1 226 ? -23.25 26.625 2.545 1 94.19 226 GLN B O 1
ATOM 6889 N N . ASP B 1 227 ? -21.734 25.453 1.425 1 93.94 227 ASP B N 1
ATOM 6890 C CA . ASP B 1 227 ? -22.328 24.188 1.82 1 93.94 227 ASP B CA 1
ATOM 6891 C C . ASP B 1 227 ? -22.328 24.016 3.34 1 93.94 227 ASP B C 1
ATOM 6893 O O . ASP B 1 227 ? -23.25 23.453 3.914 1 93.94 227 ASP B O 1
ATOM 6897 N N . TRP B 1 228 ? -21.312 24.531 3.998 1 95.94 228 TRP B N 1
ATOM 6898 C CA . TRP B 1 228 ? -21.156 24.375 5.441 1 95.94 228 TRP B CA 1
ATOM 6899 C C . TRP B 1 228 ? -21.766 25.562 6.184 1 95.94 228 TRP B C 1
ATOM 6901 O O . TRP B 1 228 ? -21.844 25.547 7.414 1 95.94 228 TRP B O 1
ATOM 6911 N N . GLY B 1 229 ? -22.141 26.594 5.492 1 92.62 229 GLY B N 1
ATOM 6912 C CA . GLY B 1 229 ? -22.75 27.766 6.09 1 92.62 229 GLY B CA 1
ATOM 6913 C C . GLY B 1 229 ? -21.766 28.656 6.812 1 92.62 229 GLY B C 1
ATOM 6914 O O . GLY B 1 229 ? -22.078 29.219 7.867 1 92.62 229 GLY B O 1
ATOM 6915 N N . ILE B 1 230 ? -20.578 28.719 6.34 1 93.88 230 ILE B N 1
ATOM 6916 C CA . ILE B 1 230 ? -19.547 29.547 6.945 1 93.88 230 ILE B CA 1
ATOM 6917 C C . ILE B 1 230 ? -19.484 30.906 6.234 1 93.88 230 ILE B C 1
ATOM 6919 O O . ILE B 1 230 ? -19.203 30.969 5.035 1 93.88 230 ILE B O 1
ATOM 6923 N N . SER B 1 231 ? -19.688 31.906 6.992 1 91 231 SER B N 1
ATOM 6924 C CA . SER B 1 231 ? -19.625 33.25 6.418 1 91 231 SER B CA 1
ATOM 6925 C C . SER B 1 231 ? -18.172 33.719 6.32 1 91 231 SER B C 1
ATOM 6927 O O . SER B 1 231 ? -17.312 33.281 7.086 1 91 231 SER B O 1
ATOM 6929 N N . ASP B 1 232 ? -17.906 34.625 5.465 1 88 232 ASP B N 1
ATOM 6930 C CA . ASP B 1 232 ? -16.578 35.156 5.242 1 88 232 ASP B CA 1
ATOM 6931 C C . ASP B 1 232 ? -16.078 35.906 6.469 1 88 232 ASP B C 1
ATOM 6933 O O . ASP B 1 232 ? -14.875 35.938 6.742 1 88 232 ASP B O 1
ATOM 6937 N N . GLU B 1 233 ? -16.953 36.469 7.188 1 87.25 233 GLU B N 1
ATOM 6938 C CA . GLU B 1 233 ? -16.578 37.25 8.359 1 87.25 233 GLU B CA 1
ATOM 6939 C C . GLU B 1 233 ? -16.016 36.375 9.469 1 87.25 233 GLU B C 1
ATOM 6941 O O . GLU B 1 233 ? -15.258 36.844 10.312 1 87.25 233 GLU B O 1
ATOM 6946 N N . LYS B 1 234 ? -16.391 35.094 9.398 1 91.25 234 LYS B N 1
ATOM 6947 C CA . LYS B 1 234 ? -15.938 34.156 10.422 1 91.25 234 LYS B CA 1
ATOM 6948 C C . LYS B 1 234 ? -14.523 33.656 10.125 1 91.25 234 LYS B C 1
ATOM 6950 O O . LYS B 1 234 ? -13.852 33.125 11.008 1 91.25 234 LYS B O 1
ATOM 6955 N N . ILE B 1 235 ? -14.102 33.875 8.945 1 93 235 ILE B N 1
ATOM 6956 C CA . ILE B 1 235 ? -12.812 33.344 8.531 1 93 235 ILE B CA 1
ATOM 6957 C C . ILE B 1 235 ? -11.711 34.344 8.883 1 93 235 ILE B C 1
ATOM 6959 O O . ILE B 1 235 ? -11.703 35.5 8.391 1 93 235 ILE B O 1
ATOM 6963 N N . ILE B 1 236 ? -10.82 33.938 9.75 1 90.62 236 ILE B N 1
ATOM 6964 C CA . ILE B 1 236 ? -9.727 34.781 10.188 1 90.62 236 ILE B CA 1
ATOM 6965 C C . ILE B 1 236 ? -8.609 34.781 9.148 1 90.62 236 ILE B C 1
ATOM 6967 O O . ILE B 1 236 ? -8.023 35.812 8.836 1 90.62 236 ILE B O 1
ATOM 6971 N N . THR B 1 237 ? -8.328 33.531 8.68 1 92 237 THR B N 1
ATOM 6972 C CA . THR B 1 237 ? -7.254 33.406 7.699 1 92 237 THR B CA 1
ATOM 6973 C C . THR B 1 237 ? -7.391 32.094 6.91 1 92 237 THR B C 1
ATOM 6975 O O . THR B 1 237 ? -8.102 31.172 7.332 1 92 237 THR B O 1
ATOM 6978 N N . VAL B 1 238 ? -6.766 32.094 5.727 1 92.94 238 VAL B N 1
ATOM 6979 C CA . VAL B 1 238 ? -6.668 30.906 4.891 1 92.94 238 VAL B CA 1
ATOM 6980 C C . VAL B 1 238 ? -5.203 30.516 4.719 1 92.94 238 VAL B C 1
ATOM 6982 O O . VAL B 1 238 ? -4.383 31.328 4.293 1 92.94 238 VAL B O 1
ATOM 6985 N N . ILE B 1 239 ? -4.941 29.375 5.141 1 92.69 239 ILE B N 1
ATOM 6986 C CA . ILE B 1 239 ? -3.564 28.906 5.07 1 92.69 239 ILE B CA 1
ATOM 6987 C C . ILE B 1 239 ? -3.373 28.062 3.809 1 92.69 239 ILE B C 1
ATOM 6989 O O . ILE B 1 239 ? -4.102 27.094 3.588 1 92.69 239 ILE B O 1
ATOM 6993 N N . THR B 1 240 ? -2.459 28.359 2.924 1 91.94 240 THR B N 1
ATOM 6994 C CA . THR B 1 240 ? -2.168 27.625 1.693 1 91.94 240 THR B CA 1
ATOM 6995 C C . THR B 1 240 ? -0.662 27.5 1.484 1 91.94 240 THR B C 1
ATOM 6997 O O . THR B 1 240 ? 0.123 28.156 2.172 1 91.94 240 THR B O 1
ATOM 7000 N N . ASP B 1 241 ? -0.308 26.625 0.667 1 88.75 241 ASP B N 1
ATOM 7001 C CA . ASP B 1 241 ? 1.091 26.609 0.25 1 88.75 241 ASP B CA 1
ATOM 7002 C C . ASP B 1 241 ? 1.411 27.797 -0.651 1 88.75 241 ASP B C 1
ATOM 7004 O O . ASP B 1 241 ? 0.585 28.703 -0.815 1 88.75 241 ASP B O 1
ATOM 7008 N N . ASN B 1 242 ? 2.607 27.922 -1.077 1 86.19 242 ASN B N 1
ATOM 7009 C CA . ASN B 1 242 ? 3.047 29.109 -1.82 1 86.19 242 ASN B CA 1
ATOM 7010 C C . ASN B 1 242 ? 2.949 28.891 -3.326 1 86.19 242 ASN B C 1
ATOM 7012 O O . ASN B 1 242 ? 3.633 29.562 -4.102 1 86.19 242 ASN B O 1
ATOM 7016 N N . GLY B 1 243 ? 2.111 27.922 -3.73 1 86.81 243 GLY B N 1
ATOM 7017 C CA . GLY B 1 243 ? 1.896 27.75 -5.156 1 86.81 243 GLY B CA 1
ATOM 7018 C C . GLY B 1 243 ? 1.243 28.938 -5.816 1 86.81 243 GLY B C 1
ATOM 7019 O O . GLY B 1 243 ? 0.38 29.594 -5.223 1 86.81 243 GLY B O 1
ATOM 7020 N N . SER B 1 244 ? 1.641 29.266 -7.016 1 86 244 SER B N 1
ATOM 7021 C CA . SER B 1 244 ? 1.152 30.453 -7.715 1 86 244 SER B CA 1
ATOM 7022 C C . SER B 1 244 ? -0.367 30.438 -7.84 1 86 244 SER B C 1
ATOM 7024 O O . SER B 1 244 ? -1.022 31.469 -7.672 1 86 244 SER B O 1
ATOM 7026 N N . ASN B 1 245 ? -0.899 29.266 -8.102 1 85.44 245 ASN B N 1
ATOM 7027 C CA . ASN B 1 245 ? -2.348 29.141 -8.219 1 85.44 245 ASN B CA 1
ATOM 7028 C C . ASN B 1 245 ? -3.043 29.406 -6.887 1 85.44 245 ASN B C 1
ATOM 7030 O O . ASN B 1 245 ? -4.07 30.094 -6.84 1 85.44 245 ASN B O 1
ATOM 7034 N N . MET B 1 246 ? -2.461 28.953 -5.84 1 88.25 246 MET B N 1
ATOM 7035 C CA . MET B 1 246 ? -3.027 29.141 -4.504 1 88.25 246 MET B CA 1
ATOM 7036 C C . MET B 1 246 ? -2.955 30.594 -4.078 1 88.25 246 MET B C 1
ATOM 7038 O O . MET B 1 246 ? -3.914 31.141 -3.52 1 88.25 246 MET B O 1
ATOM 7042 N N . VAL B 1 247 ? -1.816 31.266 -4.336 1 87.62 247 VAL B N 1
ATOM 7043 C CA . VAL B 1 247 ? -1.62 32.656 -3.977 1 87.62 247 VAL B CA 1
ATOM 7044 C C . VAL B 1 247 ? -2.584 33.531 -4.77 1 87.62 247 VAL B C 1
ATOM 7046 O O . VAL B 1 247 ? -3.234 34.438 -4.207 1 87.62 247 VAL B O 1
ATOM 7049 N N . ALA B 1 248 ? -2.768 33.156 -6.055 1 88.5 248 ALA B N 1
ATOM 7050 C CA . ALA B 1 248 ? -3.635 33.938 -6.934 1 88.5 248 ALA B CA 1
ATOM 7051 C C . ALA B 1 248 ? -5.102 33.75 -6.555 1 88.5 248 ALA B C 1
ATOM 7053 O O . ALA B 1 248 ? -5.914 34.688 -6.73 1 88.5 248 ALA B O 1
ATOM 7054 N N . ALA B 1 249 ? -5.402 32.688 -6.02 1 88.31 249 ALA B N 1
ATOM 7055 C CA . ALA B 1 249 ? -6.785 32.375 -5.672 1 88.31 249 ALA B CA 1
ATOM 7056 C C . ALA B 1 249 ? -7.277 33.25 -4.531 1 88.31 249 ALA B C 1
ATOM 7058 O O . ALA B 1 249 ? -8.469 33.562 -4.438 1 88.31 249 ALA B O 1
ATOM 7059 N N . PHE B 1 250 ? -6.336 33.781 -3.707 1 86.44 250 PHE B N 1
ATOM 7060 C CA . PHE B 1 250 ? -6.754 34.531 -2.529 1 86.44 250 PHE B CA 1
ATOM 7061 C C . PHE B 1 250 ? -6.082 35.906 -2.494 1 86.44 250 PHE B C 1
ATOM 7063 O O . PHE B 1 250 ? -5.977 36.531 -1.433 1 86.44 250 PHE B O 1
ATOM 7070 N N . LYS B 1 251 ? -5.41 36.312 -3.613 1 75.38 251 LYS B N 1
ATOM 7071 C CA . LYS B 1 251 ? -4.797 37.625 -3.707 1 75.38 251 LYS B CA 1
ATOM 7072 C C . LYS B 1 251 ? -5.852 38.75 -3.723 1 75.38 251 LYS B C 1
ATOM 7074 O O . LYS B 1 251 ? -6.906 38.594 -4.348 1 75.38 251 LYS B O 1
ATOM 7079 N N . ARG B 1 252 ? -5.516 39.75 -2.721 1 56.88 252 ARG B N 1
ATOM 7080 C CA . ARG B 1 252 ? -6.344 40.969 -2.699 1 56.88 252 ARG B CA 1
ATOM 7081 C C . ARG B 1 252 ? -6.199 41.75 -3.998 1 56.88 252 ARG B C 1
ATOM 7083 O O . ARG B 1 252 ? -5.086 41.969 -4.48 1 56.88 252 ARG B O 1
ATOM 7090 N N . ILE B 1 253 ? -7.039 41.656 -4.918 1 44.69 253 ILE B N 1
ATOM 7091 C CA . ILE B 1 253 ? -6.953 42.469 -6.133 1 44.69 253 ILE B CA 1
ATOM 7092 C C . ILE B 1 253 ? -6.684 43.938 -5.77 1 44.69 253 ILE B C 1
ATOM 7094 O O . ILE B 1 253 ? -7.551 44.625 -5.215 1 44.69 253 ILE B O 1
ATOM 7098 N N . THR B 1 254 ? -5.531 44.375 -5.18 1 38.53 254 THR B N 1
ATOM 7099 C CA . THR B 1 254 ? -5.34 45.812 -5.227 1 38.53 254 THR B CA 1
ATOM 7100 C C . THR B 1 254 ? -5.488 46.312 -6.652 1 38.53 254 THR B C 1
ATOM 7102 O O . THR B 1 254 ? -5.129 45.625 -7.609 1 38.53 254 THR B O 1
ATOM 7105 N N . PRO B 1 255 ? -6.203 47.5 -6.918 1 33.34 255 PRO B N 1
ATOM 7106 C CA . PRO B 1 255 ? -6.324 48.094 -8.25 1 33.34 255 PRO B CA 1
ATOM 7107 C C . PRO B 1 255 ? -4.996 48.125 -9 1 33.34 255 PRO B C 1
ATOM 7109 O O . PRO B 1 255 ? -4.977 48.094 -10.234 1 33.34 255 PRO B O 1
ATOM 7112 N N . GLU B 1 256 ? -3.947 49.062 -8.562 1 30.84 256 GLU B N 1
ATOM 7113 C CA . GLU B 1 256 ? -3.021 49.688 -9.492 1 30.84 256 GLU B CA 1
ATOM 7114 C C . GLU B 1 256 ? -2.088 48.656 -10.133 1 30.84 256 GLU B C 1
ATOM 7116 O O . GLU B 1 256 ? -1.95 48.625 -11.359 1 30.84 256 GLU B O 1
ATOM 7121 N N . GLY B 1 257 ? -0.619 48.812 -9.633 1 27.27 257 GLY B N 1
ATOM 7122 C CA . GLY B 1 257 ? 0.637 48.812 -10.367 1 27.27 257 GLY B CA 1
ATOM 7123 C C . GLY B 1 257 ? 1.038 47.469 -10.922 1 27.27 257 GLY B C 1
ATOM 7124 O O . GLY B 1 257 ? 0.333 46.469 -10.719 1 27.27 257 GLY B O 1
ATOM 7125 N N . GLU B 1 258 ? 2.578 47.281 -11.023 1 25.67 258 GLU B N 1
ATOM 7126 C CA . GLU B 1 258 ? 3.605 46.625 -11.836 1 25.67 258 GLU B CA 1
ATOM 7127 C C . GLU B 1 258 ? 3.682 45.156 -11.531 1 25.67 258 GLU B C 1
ATOM 7129 O O . GLU B 1 258 ? 3.592 44.719 -10.375 1 25.67 258 GLU B O 1
ATOM 7134 N N . ALA B 1 259 ? 3.588 44.281 -12.492 1 30.88 259 ALA B N 1
ATOM 7135 C CA . ALA B 1 259 ? 3.857 42.875 -12.688 1 30.88 259 ALA B CA 1
ATOM 7136 C C . ALA B 1 259 ? 5.215 42.469 -12.109 1 30.88 259 ALA B C 1
ATOM 7138 O O . ALA B 1 259 ? 6.258 42.781 -12.703 1 30.88 259 ALA B O 1
ATOM 7139 N N . THR B 1 260 ? 5.684 42.719 -10.859 1 24.81 260 THR B N 1
ATOM 7140 C CA . THR B 1 260 ? 6.992 42.125 -10.633 1 24.81 260 THR B CA 1
ATOM 7141 C C . THR B 1 260 ? 6.945 40.625 -10.883 1 24.81 260 THR B C 1
ATOM 7143 O O . THR B 1 260 ? 6.105 39.906 -10.312 1 24.81 260 THR B O 1
ATOM 7146 N N . THR B 1 261 ? 7.398 40.094 -12.055 1 27.81 261 THR B N 1
ATOM 7147 C CA . THR B 1 261 ? 7.688 38.781 -12.555 1 27.81 261 THR B CA 1
ATOM 7148 C C . THR B 1 261 ? 8.672 38.062 -11.641 1 27.81 261 THR B C 1
ATOM 7150 O O . THR B 1 261 ? 9.82 37.812 -12.031 1 27.81 261 THR B O 1
ATOM 7153 N N . GLU B 1 262 ? 8.766 38.188 -10.312 1 25.53 262 GLU B N 1
ATOM 7154 C CA . GLU B 1 262 ? 9.82 37.375 -9.742 1 25.53 262 GLU B CA 1
ATOM 7155 C C . GLU B 1 262 ? 9.664 35.906 -10.164 1 25.53 262 GLU B C 1
ATOM 7157 O O . GLU B 1 262 ? 8.547 35.375 -10.203 1 25.53 262 GLU B O 1
ATOM 7162 N N . ASP B 1 263 ? 10.688 35.344 -10.938 1 26.52 263 ASP B N 1
ATOM 7163 C CA . ASP B 1 263 ? 11.133 34.094 -11.516 1 26.52 263 ASP B CA 1
ATOM 7164 C C . ASP B 1 263 ? 11.141 32.969 -10.469 1 26.52 263 ASP B C 1
ATOM 7166 O O . ASP B 1 263 ? 11.875 31.984 -10.602 1 26.52 263 ASP B O 1
ATOM 7170 N N . SER B 1 264 ? 10.492 33.031 -9.344 1 27.48 264 SER B N 1
ATOM 7171 C CA . SER B 1 264 ? 10.922 31.922 -8.5 1 27.48 264 SER B CA 1
ATOM 7172 C C . SER B 1 264 ? 10.805 30.594 -9.242 1 27.48 264 SER B C 1
ATOM 7174 O O . SER B 1 264 ? 9.742 30.281 -9.797 1 27.48 264 SER B O 1
ATOM 7176 N N . GLU B 1 265 ? 11.953 30.078 -9.82 1 27.73 265 GLU B N 1
ATOM 7177 C CA . GLU B 1 265 ? 12.312 28.812 -10.445 1 27.73 265 GLU B CA 1
ATOM 7178 C C . GLU B 1 265 ? 11.797 27.625 -9.633 1 27.73 265 GLU B C 1
ATOM 7180 O O . GLU B 1 265 ? 12.383 27.266 -8.609 1 27.73 265 GLU B O 1
ATOM 7185 N N . ASP B 1 266 ? 10.641 27.531 -9.18 1 28.84 266 ASP B N 1
ATOM 7186 C CA . ASP B 1 266 ? 10.133 26.297 -8.578 1 28.84 266 ASP B CA 1
ATOM 7187 C C . ASP B 1 266 ? 10.539 25.078 -9.398 1 28.84 266 ASP B C 1
ATOM 7189 O O . ASP B 1 266 ? 10.758 25.188 -10.609 1 28.84 266 ASP B O 1
ATOM 7193 N N . SER B 1 267 ? 11.164 24.172 -8.758 1 29.58 267 SER B N 1
ATOM 7194 C CA . SER B 1 267 ? 11.625 22.891 -9.297 1 29.58 267 SER B CA 1
ATOM 7195 C C . SER B 1 267 ? 10.648 22.359 -10.336 1 29.58 267 SER B C 1
ATOM 7197 O O . SER B 1 267 ? 9.453 22.641 -10.281 1 29.58 267 SER B O 1
ATOM 7199 N N . PRO B 1 268 ? 11.242 21.781 -11.508 1 29.06 268 PRO B N 1
ATOM 7200 C CA . PRO B 1 268 ? 10.555 21.297 -12.703 1 29.06 268 PRO B CA 1
ATOM 7201 C C . PRO B 1 268 ? 9.383 20.375 -12.383 1 29.06 268 PRO B C 1
ATOM 7203 O O . PRO B 1 268 ? 9.586 19.219 -12 1 29.06 268 PRO B O 1
ATOM 7206 N N . MET B 1 269 ? 8.523 20.562 -11.531 1 26.7 269 MET B N 1
ATOM 7207 C CA . MET B 1 269 ? 7.324 19.844 -11.945 1 26.7 269 MET B CA 1
ATOM 7208 C C . MET B 1 269 ? 7.004 20.125 -13.414 1 26.7 269 MET B C 1
ATOM 7210 O O . MET B 1 269 ? 7.289 21.203 -13.922 1 26.7 269 MET B O 1
ATOM 7214 N N . ALA B 1 270 ? 6.664 19.125 -14.289 1 27.92 270 ALA B N 1
ATOM 7215 C CA . ALA B 1 270 ? 6.188 19.328 -15.656 1 27.92 270 ALA B CA 1
ATOM 7216 C C . ALA B 1 270 ? 5.363 20.609 -15.758 1 27.92 270 ALA B C 1
ATOM 7218 O O . ALA B 1 270 ? 4.398 20.797 -15.008 1 27.92 270 ALA B O 1
ATOM 7219 N N . GLU B 1 271 ? 5.953 21.766 -16.062 1 26.73 271 GLU B N 1
ATOM 7220 C CA . GLU B 1 271 ? 5.41 23.031 -16.547 1 26.73 271 GLU B CA 1
ATOM 7221 C C . GLU B 1 271 ? 4.258 22.797 -17.516 1 26.73 271 GLU B C 1
ATOM 7223 O O . GLU B 1 271 ? 4.461 22.281 -18.609 1 26.73 271 GLU B O 1
ATOM 7228 N N . SER B 1 272 ? 3.146 22.219 -17.172 1 26.89 272 SER B N 1
ATOM 7229 C CA . SER B 1 272 ? 2.061 22.547 -18.094 1 26.89 272 SER B CA 1
ATOM 7230 C C . SER B 1 272 ? 2.125 24.016 -18.531 1 26.89 272 SER B C 1
ATOM 7232 O O . SER B 1 272 ? 2.283 24.906 -17.688 1 26.89 272 SER B O 1
ATOM 7234 N N . ASP B 1 273 ? 2.738 24.266 -19.703 1 26.08 273 ASP B N 1
ATOM 7235 C CA . ASP B 1 273 ? 2.691 25.453 -20.531 1 26.08 273 ASP B CA 1
ATOM 7236 C C . ASP B 1 273 ? 1.296 26.078 -20.531 1 26.08 273 ASP B C 1
ATOM 7238 O O . ASP B 1 273 ? 0.46 25.734 -21.375 1 26.08 273 ASP B O 1
ATOM 7242 N N . CYS B 1 274 ? 0.539 26.125 -19.484 1 25.8 274 CYS B N 1
ATOM 7243 C CA . CYS B 1 274 ? -0.617 26.984 -19.688 1 25.8 274 CYS B CA 1
ATOM 7244 C C . CYS B 1 274 ? -0.186 28.375 -20.141 1 25.8 274 CYS B C 1
ATOM 7246 O O . CYS B 1 274 ? 0.657 29.016 -19.516 1 25.8 274 CYS B O 1
ATOM 7248 N N . GLU B 1 275 ? -0.037 28.531 -21.484 1 24.78 275 GLU B N 1
ATOM 7249 C CA . GLU B 1 275 ? -0.107 29.891 -22 1 24.78 275 GLU B CA 1
ATOM 7250 C C . GLU B 1 275 ? -1.124 30.734 -21.219 1 24.78 275 GLU B C 1
ATOM 7252 O O . GLU B 1 275 ? -2.258 30.297 -21.016 1 24.78 275 GLU B O 1
ATOM 7257 N N . PRO B 1 276 ? -0.701 31.672 -20.375 1 27.36 276 PRO B N 1
ATOM 7258 C CA . PRO B 1 276 ? -1.572 32.656 -19.75 1 27.36 276 PRO B CA 1
ATOM 7259 C C . PRO B 1 276 ? -2.521 33.344 -20.75 1 27.36 276 PRO B C 1
ATOM 7261 O O . PRO B 1 276 ? -2.076 34.031 -21.656 1 27.36 276 PRO B O 1
ATOM 7264 N N . GLU B 1 277 ? -3.391 32.625 -21.531 1 25.86 277 GLU B N 1
ATOM 7265 C CA . GLU B 1 277 ? -4.352 33.562 -22.125 1 25.86 277 GLU B CA 1
ATOM 7266 C C . GLU B 1 277 ? -4.918 34.5 -21.078 1 25.86 277 GLU B C 1
ATOM 7268 O O . GLU B 1 277 ? -5.43 34.062 -20.047 1 25.86 277 GLU B O 1
ATOM 7273 N N . THR B 1 278 ? -4.41 35.75 -21.031 1 25.69 278 THR B N 1
ATOM 7274 C CA . THR B 1 278 ? -4.801 36.969 -20.359 1 25.69 278 THR B CA 1
ATOM 7275 C C . THR B 1 278 ? -6.293 37.25 -20.531 1 25.69 278 THR B C 1
ATOM 7277 O O . THR B 1 278 ? -6.711 37.844 -21.516 1 25.69 278 THR B O 1
ATOM 7280 N N . ASP B 1 279 ? -7.203 36.344 -20.797 1 26.27 279 ASP B N 1
ATOM 7281 C CA . ASP B 1 279 ? -8.508 36.969 -20.844 1 26.27 279 ASP B CA 1
ATOM 7282 C C . ASP B 1 279 ? -8.773 37.781 -19.578 1 26.27 279 ASP B C 1
ATOM 7284 O O . ASP B 1 279 ? -8.641 37.281 -18.469 1 26.27 279 ASP B O 1
ATOM 7288 N N . ASP B 1 280 ? -8.734 39.156 -19.656 1 25.56 280 ASP B N 1
ATOM 7289 C CA . ASP B 1 280 ? -9.031 40.375 -18.891 1 25.56 280 ASP B CA 1
ATOM 7290 C C . ASP B 1 280 ? -10.422 40.281 -18.25 1 25.56 280 ASP B C 1
ATOM 7292 O O . ASP B 1 280 ? -11.023 41.312 -17.938 1 25.56 280 ASP B O 1
ATOM 7296 N N . MET B 1 281 ? -11.32 39.312 -18.484 1 28.27 281 MET B N 1
ATOM 7297 C CA . MET B 1 281 ? -12.609 39.688 -17.891 1 28.27 281 MET B CA 1
ATOM 7298 C C . MET B 1 281 ? -12.453 40 -16.406 1 28.27 281 MET B C 1
ATOM 7300 O O . MET B 1 281 ? -11.922 39.188 -15.648 1 28.27 281 MET B O 1
ATOM 7304 N N . ARG B 1 282 ? -12.555 41.25 -16.047 1 28.81 282 ARG B N 1
ATOM 7305 C CA . ARG B 1 282 ? -12.703 42.031 -14.82 1 28.81 282 ARG B CA 1
ATOM 7306 C C . ARG B 1 282 ? -13.758 41.406 -13.898 1 28.81 282 ARG B C 1
ATOM 7308 O O . ARG B 1 282 ? -14.953 41.656 -14.055 1 28.81 282 ARG B O 1
ATOM 7315 N N . TYR B 1 283 ? -13.883 40.219 -13.805 1 29.33 283 TYR B N 1
ATOM 7316 C CA . TYR B 1 283 ? -14.805 39.844 -12.727 1 29.33 283 TYR B CA 1
ATOM 7317 C C . TYR B 1 283 ? -14.57 40.719 -11.5 1 29.33 283 TYR B C 1
ATOM 7319 O O . TYR B 1 283 ? -13.43 40.875 -11.047 1 29.33 283 TYR B O 1
ATOM 7327 N N . GLN B 1 284 ? -15.195 41.906 -11.477 1 29.34 284 GLN B N 1
ATOM 7328 C CA . GLN B 1 284 ? -15.398 42.75 -10.305 1 29.34 284 GLN B CA 1
ATOM 7329 C C . GLN B 1 284 ? -15.75 41.938 -9.078 1 29.34 284 GLN B C 1
ATOM 7331 O O . GLN B 1 284 ? -16.922 41.656 -8.82 1 29.34 284 GLN B O 1
ATOM 7336 N N . HIS B 1 285 ? -15.312 40.625 -9.008 1 33.53 285 HIS B N 1
ATOM 7337 C CA . HIS B 1 285 ? -15.672 39.938 -7.777 1 33.53 285 HIS B CA 1
ATOM 7338 C C . HIS B 1 285 ? -15.391 40.812 -6.555 1 33.53 285 HIS B C 1
ATOM 7340 O O . HIS B 1 285 ? -14.336 41.469 -6.473 1 33.53 285 HIS B O 1
ATOM 7346 N N . ILE B 1 286 ? -16.328 41.531 -6.145 1 33.91 286 ILE B N 1
ATOM 7347 C CA . ILE B 1 286 ? -16.375 42.094 -4.797 1 33.91 286 ILE B CA 1
ATOM 7348 C C . ILE B 1 286 ? -15.68 41.156 -3.818 1 33.91 286 ILE B C 1
ATOM 7350 O O . ILE B 1 286 ? -16.234 40.125 -3.443 1 33.91 286 ILE B O 1
ATOM 7354 N N . ASP B 1 287 ? -14.5 40.594 -4.117 1 42.22 287 ASP B N 1
ATOM 7355 C CA . ASP B 1 287 ? -13.602 39.594 -3.531 1 42.22 287 ASP B CA 1
ATOM 7356 C C . ASP B 1 287 ? -13.461 39.781 -2.023 1 42.22 287 ASP B C 1
ATOM 7358 O O . ASP B 1 287 ? -13.117 40.875 -1.567 1 42.22 287 ASP B O 1
ATOM 7362 N N . MET B 1 288 ? -14.359 39.375 -1.287 1 45.16 288 MET B N 1
ATOM 7363 C CA . MET B 1 288 ? -14.336 39.219 0.165 1 45.16 288 MET B CA 1
ATOM 7364 C C . MET B 1 288 ? -12.922 38.969 0.665 1 45.16 288 MET B C 1
ATOM 7366 O O . MET B 1 288 ? -12.203 38.125 0.108 1 45.16 288 MET B O 1
ATOM 7370 N N . ASP B 1 289 ? -12.172 39.938 1.266 1 58.19 289 ASP B N 1
ATOM 7371 C CA . ASP B 1 289 ? -10.859 40.281 1.809 1 58.19 289 ASP B CA 1
ATOM 7372 C C . ASP B 1 289 ? -10.383 39.188 2.775 1 58.19 289 ASP B C 1
ATOM 7374 O O . ASP B 1 289 ? -10.555 39.312 3.99 1 58.19 289 ASP B O 1
ATOM 7378 N N . ILE B 1 290 ? -10.492 37.906 2.457 1 71.19 290 ILE B N 1
ATOM 7379 C CA . ILE B 1 290 ? -9.906 36.906 3.348 1 71.19 290 ILE B CA 1
ATOM 7380 C C . ILE B 1 290 ? -8.383 36.969 3.287 1 71.19 290 ILE B C 1
ATOM 7382 O O . ILE B 1 290 ? -7.797 36.969 2.201 1 71.19 290 ILE B O 1
ATOM 7386 N N . GLN B 1 291 ? -7.848 37.25 4.375 1 83.44 291 GLN B N 1
ATOM 7387 C CA . GLN B 1 291 ? -6.395 37.344 4.484 1 83.44 291 GLN B CA 1
ATOM 7388 C C . GLN B 1 291 ? -5.738 35.969 4.41 1 83.44 291 GLN B C 1
ATOM 7390 O O . GLN B 1 291 ? -6.09 35.062 5.168 1 83.44 291 GLN B O 1
ATOM 7395 N N . ARG B 1 292 ? -4.84 35.781 3.447 1 89.75 292 ARG B N 1
ATOM 7396 C CA . ARG B 1 292 ? -4.129 34.531 3.252 1 89.75 292 ARG B CA 1
ATOM 7397 C C . ARG B 1 292 ? -2.848 34.5 4.078 1 89.75 292 ARG B C 1
ATOM 7399 O O . ARG B 1 292 ? -2.133 35.5 4.172 1 89.75 292 ARG B O 1
ATOM 7406 N N . MET B 1 293 ? -2.615 33.406 4.691 1 91.62 293 MET B N 1
ATOM 7407 C CA . MET B 1 293 ? -1.361 33.156 5.395 1 91.62 293 MET B CA 1
ATOM 7408 C C . MET B 1 293 ? -0.585 32.031 4.727 1 91.62 293 MET B C 1
ATOM 7410 O O . MET B 1 293 ? -1.11 30.938 4.555 1 91.62 293 MET B O 1
ATOM 7414 N N . PRO B 1 294 ? 0.606 32.344 4.277 1 92.69 294 PRO B N 1
ATOM 7415 C CA . PRO B 1 294 ? 1.42 31.25 3.725 1 92.69 294 PRO B CA 1
ATOM 7416 C C . PRO B 1 294 ? 1.797 30.203 4.77 1 92.69 294 PRO B C 1
ATOM 7418 O O . PRO B 1 294 ? 2.037 30.547 5.93 1 92.69 294 PRO B O 1
ATOM 7421 N N . CYS B 1 295 ? 1.789 28.969 4.383 1 92.38 295 CYS B N 1
ATOM 7422 C CA . CYS B 1 295 ? 2.191 27.891 5.273 1 92.38 295 CYS B CA 1
ATOM 7423 C C . CYS B 1 295 ? 3.643 28.047 5.711 1 92.38 295 CYS B C 1
ATOM 7425 O O . CYS B 1 295 ? 4.543 28.109 4.871 1 92.38 295 CYS B O 1
ATOM 7427 N N . VAL B 1 296 ? 3.861 28.109 6.977 1 93.56 296 VAL B N 1
ATOM 7428 C CA . VAL B 1 296 ? 5.18 28.391 7.539 1 93.56 296 VAL B CA 1
ATOM 7429 C C . VAL B 1 296 ? 6.137 27.25 7.188 1 93.56 296 VAL B C 1
ATOM 7431 O O . VAL B 1 296 ? 7.297 27.484 6.84 1 93.56 296 VAL B O 1
ATOM 7434 N N . VAL B 1 297 ? 5.66 26.031 7.238 1 91.69 297 VAL B N 1
ATOM 7435 C CA . VAL B 1 297 ? 6.512 24.875 7.004 1 91.69 297 VAL B CA 1
ATOM 7436 C C . VAL B 1 297 ? 6.961 24.844 5.547 1 91.69 297 VAL B C 1
ATOM 7438 O O . VAL B 1 297 ? 8.133 24.578 5.254 1 91.69 297 VAL B O 1
ATOM 7441 N N . HIS B 1 298 ? 6.102 25.125 4.625 1 90.81 298 HIS B N 1
ATOM 7442 C CA . HIS B 1 298 ? 6.473 25.188 3.217 1 90.81 298 HIS B CA 1
ATOM 7443 C C . HIS B 1 298 ? 7.469 26.312 2.955 1 90.81 298 HIS B C 1
ATOM 7445 O O . HIS B 1 298 ? 8.359 26.172 2.111 1 90.81 298 HIS B O 1
ATOM 7451 N N . THR B 1 299 ? 7.262 27.406 3.668 1 93.69 299 THR B N 1
ATOM 7452 C CA . THR B 1 299 ? 8.18 28.531 3.523 1 93.69 299 THR B CA 1
ATOM 7453 C C . THR B 1 299 ? 9.562 28.172 4.055 1 93.69 299 THR B C 1
ATOM 7455 O O . THR B 1 299 ? 10.578 28.531 3.459 1 93.69 299 THR B O 1
ATOM 7458 N N . LEU B 1 300 ? 9.555 27.438 5.152 1 93.38 300 LEU B N 1
ATOM 7459 C CA . LEU B 1 300 ? 10.82 26.969 5.699 1 93.38 300 LEU B CA 1
ATOM 7460 C C . LEU B 1 300 ? 11.523 26.031 4.727 1 93.38 300 LEU B C 1
ATOM 7462 O O . LEU B 1 300 ? 12.75 26.062 4.602 1 93.38 300 LEU B O 1
ATOM 7466 N N . GLN B 1 301 ? 10.758 25.234 4.07 1 91.56 301 GLN B N 1
ATOM 7467 C CA . GLN B 1 301 ? 11.312 24.312 3.076 1 91.56 301 GLN B CA 1
ATOM 7468 C C . GLN B 1 301 ? 12.016 25.078 1.957 1 91.56 301 GLN B C 1
ATOM 7470 O O . GLN B 1 301 ? 13.078 24.672 1.492 1 91.56 301 GLN B O 1
ATOM 7475 N N . LEU B 1 302 ? 11.453 26.188 1.546 1 91.75 302 LEU B N 1
ATOM 7476 C CA . LEU B 1 302 ? 12.055 27 0.498 1 91.75 302 LEU B CA 1
ATOM 7477 C C . LEU B 1 302 ? 13.383 27.594 0.962 1 91.75 302 LEU B C 1
ATOM 7479 O O . LEU B 1 302 ? 14.328 27.703 0.179 1 91.75 302 LEU B O 1
ATOM 7483 N N . VAL B 1 303 ? 13.43 27.953 2.201 1 94.56 303 VAL B N 1
ATOM 7484 C CA . VAL B 1 303 ? 14.664 28.5 2.764 1 94.56 303 VAL B CA 1
ATOM 7485 C C . VAL B 1 303 ? 15.758 27.422 2.742 1 94.56 303 VAL B C 1
ATOM 7487 O O . VAL B 1 303 ? 16.875 27.688 2.287 1 94.56 303 VAL B O 1
ATOM 7490 N N . VAL B 1 304 ? 15.375 26.25 3.168 1 93.62 304 VAL B N 1
ATOM 7491 C CA . VAL B 1 304 ? 16.359 25.172 3.271 1 93.62 304 VAL B CA 1
ATOM 7492 C C . VAL B 1 304 ? 16.797 24.734 1.876 1 93.62 304 VAL B C 1
ATOM 7494 O O . VAL B 1 304 ? 17.953 24.344 1.68 1 93.62 304 VAL B O 1
ATOM 7497 N N . HIS B 1 305 ? 15.977 24.891 0.899 1 90.69 305 HIS B N 1
ATOM 7498 C CA . HIS B 1 305 ? 16.297 24.484 -0.467 1 90.69 305 HIS B CA 1
ATOM 7499 C C . HIS B 1 305 ? 17.406 25.359 -1.044 1 90.69 305 HIS B C 1
ATOM 7501 O O . HIS B 1 305 ? 17.969 25.031 -2.094 1 90.69 305 HIS B O 1
ATOM 7507 N N . THR B 1 306 ? 17.781 26.406 -0.335 1 91 306 THR B N 1
ATOM 7508 C CA . THR B 1 306 ? 18.922 27.219 -0.727 1 91 306 THR B CA 1
ATOM 7509 C C . THR B 1 306 ? 20.203 26.375 -0.721 1 91 306 THR B C 1
ATOM 7511 O O . THR B 1 306 ? 21.172 26.703 -1.406 1 91 306 THR B O 1
ATOM 7514 N N . ILE B 1 307 ? 20.125 25.25 -0.049 1 89.19 307 ILE B N 1
ATOM 7515 C CA . ILE B 1 307 ? 21.281 24.375 0.046 1 89.19 307 ILE B CA 1
ATOM 7516 C C . ILE B 1 307 ? 21.609 23.797 -1.33 1 89.19 307 ILE B C 1
ATOM 7518 O O . ILE B 1 307 ? 22.766 23.547 -1.645 1 89.19 307 ILE B O 1
ATOM 7522 N N . GLN B 1 308 ? 20.656 23.641 -2.141 1 86.12 308 GLN B N 1
ATOM 7523 C CA . GLN B 1 308 ? 20.844 23.031 -3.453 1 86.12 308 GLN B CA 1
ATOM 7524 C C . GLN B 1 308 ? 21.438 24.016 -4.441 1 86.12 308 GLN B C 1
ATOM 7526 O O . GLN B 1 308 ? 21.938 23.625 -5.496 1 86.12 308 GLN B O 1
ATOM 7531 N N . LYS B 1 309 ? 21.406 25.297 -4.082 1 86.19 309 LYS B N 1
ATOM 7532 C CA . LYS B 1 309 ? 21.938 26.344 -4.961 1 86.19 309 LYS B CA 1
ATOM 7533 C C . LYS B 1 309 ? 23.438 26.547 -4.75 1 86.19 309 LYS B C 1
ATOM 7535 O O . LYS B 1 309 ? 24.109 27.094 -5.617 1 86.19 309 LYS B O 1
ATOM 7540 N N . GLU B 1 310 ? 23.891 26.141 -3.596 1 89.38 310 GLU B N 1
ATOM 7541 C CA . GLU B 1 310 ? 25.328 26.203 -3.33 1 89.38 310 GLU B CA 1
ATOM 7542 C C . GLU B 1 310 ? 26.062 25.016 -3.949 1 89.38 310 GLU B C 1
ATOM 7544 O O . GLU B 1 310 ? 25.875 23.875 -3.516 1 89.38 310 GLU B O 1
ATOM 7549 N N . ALA B 1 311 ? 26.938 25.281 -4.82 1 91.31 311 ALA B N 1
ATOM 7550 C CA . ALA B 1 311 ? 27.562 24.266 -5.648 1 91.31 311 ALA B CA 1
ATOM 7551 C C . ALA B 1 311 ? 28.359 23.281 -4.789 1 91.31 311 ALA B C 1
ATOM 7553 O O . ALA B 1 311 ? 28.344 22.078 -5.035 1 91.31 311 ALA B O 1
ATOM 7554 N N . SER B 1 312 ? 29.094 23.844 -3.867 1 91.25 312 SER B N 1
ATOM 7555 C CA . SER B 1 312 ? 29.953 22.984 -3.055 1 91.25 312 SER B CA 1
ATOM 7556 C C . SER B 1 312 ? 29.125 22 -2.229 1 91.25 312 SER B C 1
ATOM 7558 O O . SER B 1 312 ? 29.5 20.828 -2.086 1 91.25 312 SER B O 1
ATOM 7560 N N . VAL B 1 313 ? 28.062 22.469 -1.744 1 92.88 313 VAL B N 1
ATOM 7561 C CA . VAL B 1 313 ? 27.188 21.641 -0.929 1 92.88 313 VAL B CA 1
ATOM 7562 C C . VAL B 1 313 ? 26.453 20.641 -1.819 1 92.88 313 VAL B C 1
ATOM 7564 O O . VAL B 1 313 ? 26.312 19.469 -1.463 1 92.88 313 VAL B O 1
ATOM 7567 N N . LYS B 1 314 ? 26.031 21.062 -2.953 1 92.94 314 LYS B N 1
ATOM 7568 C CA . LYS B 1 314 ? 25.344 20.203 -3.904 1 92.94 314 LYS B CA 1
ATOM 7569 C C . LYS B 1 314 ? 26.234 19.031 -4.332 1 92.94 314 LYS B C 1
ATOM 7571 O O . LYS B 1 314 ? 25.766 17.906 -4.465 1 92.94 314 LYS B O 1
ATOM 7576 N N . ARG B 1 315 ? 27.484 19.312 -4.484 1 93.5 315 ARG B N 1
ATOM 7577 C CA . ARG B 1 315 ? 28.422 18.281 -4.887 1 93.5 315 ARG B CA 1
ATOM 7578 C C . ARG B 1 315 ? 28.531 17.203 -3.82 1 93.5 315 ARG B C 1
ATOM 7580 O O . ARG B 1 315 ? 28.531 16 -4.137 1 93.5 315 ARG B O 1
ATOM 7587 N N . VAL B 1 316 ? 28.672 17.641 -2.627 1 94.19 316 VAL B N 1
ATOM 7588 C CA . VAL B 1 316 ? 28.812 16.688 -1.532 1 94.19 316 VAL B CA 1
ATOM 7589 C C . VAL B 1 316 ? 27.531 15.883 -1.385 1 94.19 316 VAL B C 1
ATOM 7591 O O . VAL B 1 316 ? 27.578 14.672 -1.134 1 94.19 316 VAL B O 1
ATOM 7594 N N . LEU B 1 317 ? 26.375 16.516 -1.562 1 93.44 317 LEU B N 1
ATOM 7595 C CA . LEU B 1 317 ? 25.094 15.836 -1.458 1 93.44 317 LEU B CA 1
ATOM 7596 C C . LEU B 1 317 ? 24.922 14.844 -2.604 1 93.44 317 LEU B C 1
ATOM 7598 O O . LEU B 1 317 ? 24.406 13.742 -2.4 1 93.44 317 LEU B O 1
ATOM 7602 N N . ASP B 1 318 ? 25.328 15.203 -3.746 1 93.81 318 ASP B N 1
ATOM 7603 C CA . ASP B 1 318 ? 25.234 14.305 -4.895 1 93.81 318 ASP B CA 1
ATOM 7604 C C . ASP B 1 318 ? 26.109 13.07 -4.695 1 93.81 318 ASP B C 1
ATOM 7606 O O . ASP B 1 318 ? 25.734 11.961 -5.09 1 93.81 318 ASP B O 1
ATOM 7610 N N . LYS B 1 319 ? 27.266 13.289 -4.141 1 94.62 319 LYS B N 1
ATOM 7611 C CA . LYS B 1 319 ? 28.125 12.156 -3.83 1 94.62 319 LYS B CA 1
ATOM 7612 C C . LYS B 1 319 ? 27.5 11.242 -2.789 1 94.62 319 LYS B C 1
ATOM 7614 O O . LYS B 1 319 ? 27.578 10.016 -2.896 1 94.62 319 LYS B O 1
ATOM 7619 N N . ALA B 1 320 ? 26.922 11.914 -1.824 1 94.38 320 ALA B N 1
ATOM 7620 C CA . ALA B 1 320 ? 26.203 11.141 -0.809 1 94.38 320 ALA B CA 1
ATOM 7621 C C . ALA B 1 320 ? 25.094 10.312 -1.432 1 94.38 320 ALA B C 1
ATOM 7623 O O . ALA B 1 320 ? 24.922 9.141 -1.104 1 94.38 320 ALA B O 1
ATOM 7624 N N . ARG B 1 321 ? 24.328 10.883 -2.33 1 93.75 321 ARG B N 1
ATOM 7625 C CA . ARG B 1 321 ? 23.25 10.195 -3.033 1 93.75 321 ARG B CA 1
ATOM 7626 C C . ARG B 1 321 ? 23.781 9.023 -3.842 1 93.75 321 ARG B C 1
ATOM 7628 O O . ARG B 1 321 ? 23.156 7.969 -3.916 1 93.75 321 ARG B O 1
ATOM 7635 N N . SER B 1 322 ? 24.969 9.25 -4.422 1 93.94 322 SER B N 1
ATOM 7636 C CA . SER B 1 322 ? 25.594 8.195 -5.219 1 93.94 322 SER B CA 1
ATOM 7637 C C . SER B 1 322 ? 25.969 6.996 -4.352 1 93.94 322 SER B C 1
ATOM 7639 O O . SER B 1 322 ? 25.797 5.844 -4.758 1 93.94 322 SER B O 1
ATOM 7641 N N . VAL B 1 323 ? 26.453 7.266 -3.234 1 93.5 323 VAL B N 1
ATOM 7642 C CA . VAL B 1 323 ? 26.828 6.203 -2.305 1 93.5 323 VAL B CA 1
ATOM 7643 C C . VAL B 1 323 ? 25.578 5.43 -1.881 1 93.5 323 VAL B C 1
ATOM 7645 O O . VAL B 1 323 ? 25.578 4.199 -1.868 1 93.5 323 VAL B O 1
ATOM 7648 N N . VAL B 1 324 ? 24.516 6.156 -1.559 1 93.12 324 VAL B N 1
ATOM 7649 C CA . VAL B 1 324 ? 23.266 5.531 -1.138 1 93.12 324 VAL B CA 1
ATOM 7650 C C . VAL B 1 324 ? 22.703 4.672 -2.271 1 93.12 324 VAL B C 1
ATOM 7652 O O . VAL B 1 324 ? 22.234 3.553 -2.039 1 93.12 324 VAL B O 1
ATOM 7655 N N . LYS B 1 325 ? 22.828 5.195 -3.457 1 91.94 325 LYS B N 1
ATOM 7656 C CA . LYS B 1 325 ? 22.344 4.469 -4.625 1 91.94 325 LYS B CA 1
ATOM 7657 C C . LYS B 1 325 ? 23.109 3.162 -4.816 1 91.94 325 LYS B C 1
ATOM 7659 O O . LYS B 1 325 ? 22.516 2.141 -5.18 1 91.94 325 LYS B O 1
ATOM 7664 N N . LEU B 1 326 ? 24.406 3.148 -4.609 1 91.94 326 LEU B N 1
ATOM 7665 C CA . LEU B 1 326 ? 25.234 1.952 -4.738 1 91.94 326 LEU B CA 1
ATOM 7666 C C . LEU B 1 326 ? 24.797 0.877 -3.752 1 91.94 326 LEU B C 1
ATOM 7668 O O . LEU B 1 326 ? 24.672 -0.295 -4.117 1 91.94 326 LEU B O 1
ATOM 7672 N N . PHE B 1 327 ? 24.516 1.286 -2.57 1 90.44 327 PHE B N 1
ATOM 7673 C CA . PHE B 1 327 ? 24.078 0.337 -1.552 1 90.44 327 PHE B CA 1
ATOM 7674 C C . PHE B 1 327 ? 22.688 -0.203 -1.872 1 90.44 327 PHE B C 1
ATOM 7676 O O . PHE B 1 327 ? 22.438 -1.395 -1.693 1 90.44 327 PHE B O 1
ATOM 7683 N N . ARG B 1 328 ? 21.859 0.628 -2.355 1 87.69 328 ARG B N 1
ATOM 7684 C CA . ARG B 1 328 ? 20.484 0.233 -2.609 1 87.69 328 ARG B CA 1
ATOM 7685 C C . ARG B 1 328 ? 20.391 -0.68 -3.828 1 87.69 328 ARG B C 1
ATOM 7687 O O . ARG B 1 328 ? 19.453 -1.463 -3.953 1 87.69 328 ARG B O 1
ATOM 7694 N N . LYS B 1 329 ? 21.375 -0.602 -4.68 1 87.12 329 LYS B N 1
ATOM 7695 C CA . LYS B 1 329 ? 21.375 -1.409 -5.895 1 87.12 329 LYS B CA 1
ATOM 7696 C C . LYS B 1 329 ? 22.016 -2.773 -5.652 1 87.12 329 LYS B C 1
ATOM 7698 O O . LYS B 1 329 ? 21.859 -3.689 -6.465 1 87.12 329 LYS B O 1
ATOM 7703 N N . SER B 1 330 ? 22.703 -2.883 -4.559 1 84.75 330 SER B N 1
ATOM 7704 C CA . SER B 1 330 ? 23.406 -4.125 -4.262 1 84.75 330 SER B CA 1
ATOM 7705 C C . SER B 1 330 ? 22.781 -4.848 -3.078 1 84.75 330 SER B C 1
ATOM 7707 O O . SER B 1 330 ? 22.906 -4.406 -1.934 1 84.75 330 SER B O 1
ATOM 7709 N N . SER B 1 331 ? 22.219 -5.996 -3.332 1 80.38 331 SER B N 1
ATOM 7710 C CA . SER B 1 331 ? 21.609 -6.785 -2.266 1 80.38 331 SER B CA 1
ATOM 7711 C C . SER B 1 331 ? 22.672 -7.285 -1.278 1 80.38 331 SER B C 1
ATOM 7713 O O . SER B 1 331 ? 22.422 -7.34 -0.073 1 80.38 331 SER B O 1
ATOM 7715 N N . VAL B 1 332 ? 23.812 -7.574 -1.801 1 82.12 332 VAL B N 1
ATOM 7716 C CA . VAL B 1 332 ? 24.906 -8.078 -0.967 1 82.12 332 VAL B CA 1
ATOM 7717 C C . VAL B 1 332 ? 25.359 -6.988 -0.002 1 82.12 332 VAL B C 1
ATOM 7719 O O . VAL B 1 332 ? 25.5 -7.23 1.199 1 82.12 332 VAL B O 1
ATOM 7722 N N . ALA B 1 333 ? 25.516 -5.805 -0.542 1 88 333 ALA B N 1
ATOM 7723 C CA . ALA B 1 333 ? 25.969 -4.691 0.287 1 88 333 ALA B CA 1
ATOM 7724 C C . ALA B 1 333 ? 24.938 -4.336 1.345 1 88 333 ALA B C 1
ATOM 7726 O O . ALA B 1 333 ? 25.281 -4.031 2.49 1 88 333 ALA B O 1
ATOM 7727 N N . THR B 1 334 ? 23.703 -4.383 0.964 1 86.25 334 THR B N 1
ATOM 7728 C CA . THR B 1 334 ? 22.625 -4.07 1.888 1 86.25 334 THR B CA 1
ATOM 7729 C C . THR B 1 334 ? 22.562 -5.094 3.02 1 86.25 334 THR B C 1
ATOM 7731 O O . THR B 1 334 ? 22.359 -4.73 4.18 1 86.25 334 THR B O 1
ATOM 7734 N N . GLN B 1 335 ? 22.766 -6.32 2.686 1 83.06 335 GLN B N 1
ATOM 7735 C CA . GLN B 1 335 ? 22.781 -7.355 3.713 1 83.06 335 GLN B CA 1
ATOM 7736 C C . GLN B 1 335 ? 23.969 -7.188 4.652 1 83.06 335 GLN B C 1
ATOM 7738 O O . GLN B 1 335 ? 23.828 -7.348 5.867 1 83.06 335 GLN B O 1
ATOM 7743 N N . ARG B 1 336 ? 25.094 -6.887 4.105 1 87.81 336 ARG B N 1
ATOM 7744 C CA . ARG B 1 336 ? 26.297 -6.73 4.91 1 87.81 336 ARG B CA 1
ATOM 7745 C C . ARG B 1 336 ? 26.156 -5.574 5.895 1 87.81 336 ARG B C 1
ATOM 7747 O O . ARG B 1 336 ? 26.578 -5.676 7.047 1 87.81 336 ARG B O 1
ATOM 7754 N N . ILE B 1 337 ? 25.578 -4.523 5.395 1 89.94 337 ILE B N 1
ATOM 7755 C CA . ILE B 1 337 ? 25.422 -3.369 6.27 1 89.94 337 ILE B CA 1
ATOM 7756 C C . ILE B 1 337 ? 24.406 -3.686 7.363 1 89.94 337 ILE B C 1
ATOM 7758 O O . ILE B 1 337 ? 24.578 -3.273 8.516 1 89.94 337 ILE B O 1
ATOM 7762 N N . LEU B 1 338 ? 23.375 -4.367 7.027 1 85.69 338 LEU B N 1
ATOM 7763 C CA . LEU B 1 338 ? 22.359 -4.762 8.008 1 85.69 338 LEU B CA 1
ATOM 7764 C C . LEU B 1 338 ? 22.969 -5.68 9.07 1 85.69 338 LEU B C 1
ATOM 7766 O O . LEU B 1 338 ? 22.641 -5.555 10.25 1 85.69 338 LEU B O 1
ATOM 7770 N N . ASP B 1 339 ? 23.75 -6.547 8.625 1 85 339 ASP B N 1
ATOM 7771 C CA . ASP B 1 339 ? 24.391 -7.48 9.547 1 85 339 ASP B CA 1
ATOM 7772 C C . ASP B 1 339 ? 25.375 -6.754 10.477 1 85 339 ASP B C 1
ATOM 7774 O O . ASP B 1 339 ? 25.516 -7.125 11.641 1 85 339 ASP B O 1
ATOM 7778 N N . GLU B 1 340 ? 25.984 -5.75 9.953 1 88.38 340 GLU B N 1
ATOM 7779 C CA . GLU B 1 340 ? 27.031 -5.047 10.703 1 88.38 340 GLU B CA 1
ATOM 7780 C C . GLU B 1 340 ? 26.406 -4.102 11.734 1 88.38 340 GLU B C 1
ATOM 7782 O O . GLU B 1 340 ? 26.859 -4.047 12.875 1 88.38 340 GLU B O 1
ATOM 7787 N N . CYS B 1 341 ? 25.422 -3.334 11.336 1 89.44 341 CYS B N 1
ATOM 7788 C CA . CYS B 1 341 ? 24.953 -2.301 12.25 1 89.44 341 CYS B CA 1
ATOM 7789 C C . CYS B 1 341 ? 23.453 -2.396 12.461 1 89.44 341 CYS B C 1
ATOM 7791 O O . CYS B 1 341 ? 22.891 -1.681 13.289 1 89.44 341 CYS B O 1
ATOM 7793 N N . GLY B 1 342 ? 22.766 -3.24 11.758 1 84.75 342 GLY B N 1
ATOM 7794 C CA . GLY B 1 342 ? 21.344 -3.436 11.945 1 84.75 342 GLY B CA 1
ATOM 7795 C C . GLY B 1 342 ? 20.5 -2.369 11.273 1 84.75 342 GLY B C 1
ATOM 7796 O O . GLY B 1 342 ? 19.266 -2.355 11.422 1 84.75 342 GLY B O 1
ATOM 7797 N N . LEU B 1 343 ? 21.094 -1.373 10.617 1 88.88 343 LEU B N 1
ATOM 7798 C CA . LEU B 1 343 ? 20.391 -0.298 9.922 1 88.88 343 LEU B CA 1
ATOM 7799 C C . LEU B 1 343 ? 20.75 -0.277 8.445 1 88.88 343 LEU B C 1
ATOM 7801 O O . LEU B 1 343 ? 21.812 -0.772 8.047 1 88.88 343 LEU B O 1
ATOM 7805 N N . THR B 1 344 ? 19.828 0.201 7.668 1 87.38 344 THR B N 1
ATOM 7806 C CA . THR B 1 344 ? 20.094 0.354 6.242 1 87.38 344 THR B CA 1
ATOM 7807 C C . THR B 1 344 ? 20.234 1.827 5.875 1 87.38 344 THR B C 1
ATOM 7809 O O . THR B 1 344 ? 20.031 2.705 6.715 1 87.38 344 THR B O 1
ATOM 7812 N N . VAL B 1 345 ? 20.688 2.096 4.688 1 89.5 345 VAL B N 1
ATOM 7813 C CA . VAL B 1 345 ? 20.812 3.459 4.184 1 89.5 345 VAL B CA 1
ATOM 7814 C C . VAL B 1 345 ? 19.438 4.004 3.828 1 89.5 345 VAL B C 1
ATOM 7816 O O . VAL B 1 345 ? 18.5 3.232 3.561 1 89.5 345 VAL B O 1
ATOM 7819 N N . VAL B 1 346 ? 19.266 5.305 3.953 1 89.31 346 VAL B N 1
ATOM 7820 C CA . VAL B 1 346 ? 18 5.953 3.654 1 89.31 346 VAL B CA 1
ATOM 7821 C C . VAL B 1 346 ? 18.141 6.805 2.395 1 89.31 346 VAL B C 1
ATOM 7823 O O . VAL B 1 346 ? 19.125 7.516 2.223 1 89.31 346 VAL B O 1
ATOM 7826 N N . ASN B 1 347 ? 17.062 6.664 1.506 1 87 347 ASN B N 1
ATOM 7827 C CA . ASN B 1 347 ? 17.031 7.457 0.281 1 87 347 ASN B CA 1
ATOM 7828 C C . ASN B 1 347 ? 16.406 8.828 0.52 1 87 347 ASN B C 1
ATOM 7830 O O . ASN B 1 347 ? 15.609 9 1.44 1 87 347 ASN B O 1
ATOM 7834 N N . ASP B 1 348 ? 16.906 9.773 -0.274 1 86.38 348 ASP B N 1
ATOM 7835 C CA . ASP B 1 348 ? 16.297 11.094 -0.174 1 86.38 348 ASP B CA 1
ATOM 7836 C C . ASP B 1 348 ? 15.297 11.328 -1.313 1 86.38 348 ASP B C 1
ATOM 7838 O O . ASP B 1 348 ? 15.375 10.672 -2.352 1 86.38 348 ASP B O 1
ATOM 7842 N N . CYS B 1 349 ? 14.188 12.047 -1.025 1 80.31 349 CYS B N 1
ATOM 7843 C CA . CYS B 1 349 ? 13.242 12.555 -2.01 1 80.31 349 CYS B CA 1
ATOM 7844 C C . CYS B 1 349 ? 13.492 14.031 -2.305 1 80.31 349 CYS B C 1
ATOM 7846 O O . CYS B 1 349 ? 13.453 14.859 -1.398 1 80.31 349 CYS B O 1
ATOM 7848 N N . PRO B 1 350 ? 13.805 14.32 -3.498 1 72.75 350 PRO B N 1
ATOM 7849 C CA . PRO B 1 350 ? 14.227 15.68 -3.83 1 72.75 350 PRO B CA 1
ATOM 7850 C C . PRO B 1 350 ? 13.172 16.734 -3.492 1 72.75 350 PRO B C 1
ATOM 7852 O O . PRO B 1 350 ? 13.508 17.891 -3.246 1 72.75 350 PRO B O 1
ATOM 7855 N N . THR B 1 351 ? 11.922 16.359 -3.363 1 70.56 351 THR B N 1
ATOM 7856 C CA . THR B 1 351 ? 10.883 17.359 -3.148 1 70.56 351 THR B CA 1
ATOM 7857 C C . THR B 1 351 ? 10.766 17.719 -1.669 1 70.56 351 THR B C 1
ATOM 7859 O O . THR B 1 351 ? 10.195 18.75 -1.313 1 70.56 351 THR B O 1
ATOM 7862 N N . ARG B 1 352 ? 11.344 16.906 -0.849 1 77.12 352 ARG B N 1
ATOM 7863 C CA . ARG B 1 352 ? 11.227 17.125 0.587 1 77.12 352 ARG B CA 1
ATOM 7864 C C . ARG B 1 352 ? 12.602 17.172 1.246 1 77.12 352 ARG B C 1
ATOM 7866 O O . ARG B 1 352 ? 13.297 16.156 1.308 1 77.12 352 ARG B O 1
ATOM 7873 N N . TRP B 1 353 ? 12.922 18.312 1.821 1 85.44 353 TRP B N 1
ATOM 7874 C CA . TRP B 1 353 ? 14.25 18.469 2.398 1 85.44 353 TRP B CA 1
ATOM 7875 C C . TRP B 1 353 ? 14.422 17.578 3.621 1 85.44 353 TRP B C 1
ATOM 7877 O O . TRP B 1 353 ? 15.547 17.234 3.996 1 85.44 353 TRP B O 1
ATOM 7887 N N . SER B 1 354 ? 13.305 17.203 4.27 1 87.5 354 SER B N 1
ATOM 7888 C CA . SER B 1 354 ? 13.398 16.344 5.438 1 87.5 354 SER B CA 1
ATOM 7889 C C . SER B 1 354 ? 14.055 15.008 5.086 1 87.5 354 SER B C 1
ATOM 7891 O O . SER B 1 354 ? 14.766 14.422 5.906 1 87.5 354 SER B O 1
ATOM 7893 N N . SER B 1 355 ? 13.867 14.625 3.881 1 89.75 355 SER B N 1
ATOM 7894 C CA . SER B 1 355 ? 14.477 13.383 3.436 1 89.75 355 SER B CA 1
ATOM 7895 C C . SER B 1 355 ? 15.984 13.531 3.26 1 89.75 355 SER B C 1
ATOM 7897 O O . SER B 1 355 ? 16.734 12.594 3.508 1 89.75 355 SER B O 1
ATOM 7899 N N . ILE B 1 356 ? 16.406 14.711 2.828 1 91.81 356 ILE B N 1
ATOM 7900 C CA . ILE B 1 356 ? 17.828 14.992 2.709 1 91.81 356 ILE B CA 1
ATOM 7901 C C . ILE B 1 356 ? 18.484 14.969 4.094 1 91.81 356 ILE B C 1
ATOM 7903 O O . ILE B 1 356 ? 19.547 14.375 4.277 1 91.81 356 ILE B O 1
ATOM 7907 N N . PHE B 1 357 ? 17.766 15.609 5.031 1 94.81 357 PHE B N 1
ATOM 7908 C CA . PHE B 1 357 ? 18.25 15.648 6.402 1 94.81 357 PHE B CA 1
ATOM 7909 C C . PHE B 1 357 ? 18.375 14.25 6.98 1 94.81 357 PHE B C 1
ATOM 7911 O O . PHE B 1 357 ? 19.391 13.906 7.602 1 94.81 357 PHE B O 1
ATOM 7918 N N . ASN B 1 358 ? 17.406 13.367 6.762 1 94.31 358 ASN B N 1
ATOM 7919 C CA . ASN B 1 358 ? 17.406 12 7.27 1 94.31 358 ASN B CA 1
ATOM 7920 C C . ASN B 1 358 ? 18.484 11.156 6.605 1 94.31 358 ASN B C 1
ATOM 7922 O O . ASN B 1 358 ? 19.094 10.297 7.254 1 94.31 358 ASN B O 1
ATOM 7926 N N . MET B 1 359 ? 18.641 11.367 5.316 1 95.19 359 MET B N 1
ATOM 7927 C CA . MET B 1 359 ? 19.688 10.641 4.605 1 95.19 359 MET B CA 1
ATOM 7928 C C . MET B 1 359 ? 21.062 10.961 5.191 1 95.19 359 MET B C 1
ATOM 7930 O O . MET B 1 359 ? 21.844 10.055 5.492 1 95.19 359 MET B O 1
ATOM 7934 N N . VAL B 1 360 ? 21.328 12.258 5.477 1 95.38 360 VAL B N 1
ATOM 7935 C CA . VAL B 1 360 ? 22.609 12.711 6.012 1 95.38 360 VAL B CA 1
ATOM 7936 C C . VAL B 1 360 ? 22.781 12.195 7.438 1 95.38 360 VAL B C 1
ATOM 7938 O O . VAL B 1 360 ? 23.844 11.68 7.797 1 95.38 360 VAL B O 1
ATOM 7941 N N . ALA B 1 361 ? 21.719 12.32 8.164 1 96.19 361 ALA B N 1
ATOM 7942 C CA . ALA B 1 361 ? 21.75 11.859 9.555 1 96.19 361 ALA B CA 1
ATOM 7943 C C . ALA B 1 361 ? 22.047 10.359 9.625 1 96.19 361 ALA B C 1
ATOM 7945 O O . ALA B 1 361 ? 22.859 9.922 10.445 1 96.19 361 ALA B O 1
ATOM 7946 N N . ARG B 1 362 ? 21.438 9.586 8.742 1 95.5 362 ARG B N 1
ATOM 7947 C CA . ARG B 1 362 ? 21.641 8.141 8.719 1 95.5 362 ARG B CA 1
ATOM 7948 C C . ARG B 1 362 ? 23.047 7.789 8.266 1 95.5 362 ARG B C 1
ATOM 7950 O O . ARG B 1 362 ? 23.703 6.934 8.867 1 95.5 362 ARG B O 1
ATOM 7957 N N . LEU B 1 363 ? 23.531 8.445 7.246 1 95.56 363 LEU B N 1
ATOM 7958 C CA . LEU B 1 363 ? 24.891 8.18 6.746 1 95.56 363 LEU B CA 1
ATOM 7959 C C . LEU B 1 363 ? 25.922 8.469 7.816 1 95.56 363 LEU B C 1
ATOM 7961 O O . LEU B 1 363 ? 26.891 7.719 7.961 1 95.56 363 LEU B O 1
ATOM 7965 N N . LEU B 1 364 ? 25.719 9.539 8.586 1 96.25 364 LEU B N 1
ATOM 7966 C CA . LEU B 1 364 ? 26.656 9.898 9.641 1 96.25 364 LEU B CA 1
ATOM 7967 C C . LEU B 1 364 ? 26.625 8.883 10.781 1 96.25 364 LEU B C 1
ATOM 7969 O O . LEU B 1 364 ? 27.641 8.578 11.383 1 96.25 364 LEU B O 1
ATOM 7973 N N . LYS B 1 365 ? 25.453 8.344 11.031 1 95.44 365 LYS B N 1
ATOM 7974 C CA . LYS B 1 365 ? 25.281 7.363 12.094 1 95.44 365 LYS B CA 1
ATOM 7975 C C . LYS B 1 365 ? 25.969 6.051 11.75 1 95.44 365 LYS B C 1
ATOM 7977 O O . LYS B 1 365 ? 26.578 5.414 12.609 1 95.44 365 LYS B O 1
ATOM 7982 N N . ILE B 1 366 ? 25.953 5.742 10.461 1 95 366 ILE B N 1
ATOM 7983 C CA . ILE B 1 366 ? 26.516 4.461 10.047 1 95 366 ILE B CA 1
ATOM 7984 C C . ILE B 1 366 ? 27.75 4.691 9.195 1 95 366 ILE B C 1
ATOM 7986 O O . ILE B 1 366 ? 28.031 3.926 8.266 1 95 366 ILE B O 1
ATOM 7990 N N . LYS B 1 367 ? 28.5 5.699 9.43 1 95.06 367 LYS B N 1
ATOM 7991 C CA . LYS B 1 367 ? 29.656 6.125 8.633 1 95.06 367 LYS B CA 1
ATOM 7992 C C . LYS B 1 367 ? 30.703 5.031 8.562 1 95.06 367 LYS B C 1
ATOM 7994 O O . LYS B 1 367 ? 31.172 4.676 7.48 1 95.06 367 LYS B O 1
ATOM 7999 N N . ASP B 1 368 ? 31 4.445 9.672 1 93.69 368 ASP B N 1
ATOM 8000 C CA . ASP B 1 368 ? 32.094 3.463 9.742 1 93.69 368 ASP B CA 1
ATOM 8001 C C . ASP B 1 368 ? 31.719 2.205 8.953 1 93.69 368 ASP B C 1
ATOM 8003 O O . ASP B 1 368 ? 32.562 1.679 8.203 1 93.69 368 ASP B O 1
ATOM 8007 N N . SER B 1 369 ? 30.516 1.765 9.156 1 94.5 369 SER B N 1
ATOM 8008 C CA . SER B 1 369 ? 30.062 0.574 8.445 1 94.5 369 SER B CA 1
ATOM 8009 C C . SER B 1 369 ? 30 0.818 6.941 1 94.5 369 SER B C 1
ATOM 8011 O O . SER B 1 369 ? 30.359 -0.052 6.152 1 94.5 369 SER B O 1
ATOM 8013 N N . VAL B 1 370 ? 29.578 1.98 6.535 1 94.94 370 VAL B N 1
ATOM 8014 C CA . VAL B 1 370 ? 29.469 2.33 5.121 1 94.94 370 VAL B CA 1
ATOM 8015 C C . VAL B 1 370 ? 30.859 2.373 4.496 1 94.94 370 VAL B C 1
ATOM 8017 O O . VAL B 1 370 ? 31.078 1.839 3.404 1 94.94 370 VAL B O 1
ATOM 8020 N N . CYS B 1 371 ? 31.812 2.988 5.207 1 93.75 371 CYS B N 1
ATOM 8021 C CA . CYS B 1 371 ? 33.188 3.096 4.695 1 93.75 371 CYS B CA 1
ATOM 8022 C C . CYS B 1 371 ? 33.812 1.722 4.578 1 93.75 371 CYS B C 1
ATOM 8024 O O . CYS B 1 371 ? 34.5 1.43 3.584 1 93.75 371 CYS B O 1
ATOM 8026 N N . LYS B 1 372 ? 33.562 0.886 5.531 1 93.69 372 LYS B N 1
ATOM 8027 C CA . LYS B 1 372 ? 34.125 -0.46 5.531 1 93.69 372 LYS B CA 1
ATOM 8028 C C . LYS B 1 372 ? 33.594 -1.281 4.363 1 93.69 372 LYS B C 1
ATOM 8030 O O . LYS B 1 372 ? 34.375 -1.873 3.607 1 93.69 372 LYS B O 1
ATOM 8035 N N . ILE B 1 373 ? 32.344 -1.31 4.199 1 93.81 373 ILE B N 1
ATOM 8036 C CA . ILE B 1 373 ? 31.719 -2.133 3.172 1 93.81 373 ILE B CA 1
ATOM 8037 C C . ILE B 1 373 ? 32.062 -1.569 1.791 1 93.81 373 ILE B C 1
ATOM 8039 O O . ILE B 1 373 ? 32.281 -2.326 0.846 1 93.81 373 ILE B O 1
ATOM 8043 N N . ALA B 1 374 ? 32.031 -0.222 1.688 1 93.69 374 ALA B N 1
ATOM 8044 C CA . ALA B 1 374 ? 32.406 0.402 0.417 1 93.69 374 ALA B CA 1
ATOM 8045 C C . ALA B 1 374 ? 33.812 0.032 0.006 1 93.69 374 ALA B C 1
ATOM 8047 O O . ALA B 1 374 ? 34.094 -0.245 -1.167 1 93.69 374 ALA B O 1
ATOM 8048 N N . ASN B 1 375 ? 34.656 0.001 0.961 1 91.81 375 ASN B N 1
ATOM 8049 C CA . ASN B 1 375 ? 36.062 -0.397 0.698 1 91.81 375 ASN B CA 1
ATOM 8050 C C . ASN B 1 375 ? 36.125 -1.857 0.265 1 91.81 375 ASN B C 1
ATOM 8052 O O . ASN B 1 375 ? 36.875 -2.189 -0.663 1 91.81 375 ASN B O 1
ATOM 8056 N N . ASP B 1 376 ? 35.375 -2.664 0.885 1 91.44 376 ASP B N 1
ATOM 8057 C CA . ASP B 1 376 ? 35.344 -4.086 0.56 1 91.44 376 ASP B CA 1
ATOM 8058 C C . ASP B 1 376 ? 34.812 -4.324 -0.845 1 91.44 376 ASP B C 1
ATOM 8060 O O . ASP B 1 376 ? 35.25 -5.242 -1.543 1 91.44 376 ASP B O 1
ATOM 8064 N N . MET B 1 377 ? 33.875 -3.547 -1.206 1 92.12 377 MET B N 1
ATOM 8065 C CA . MET B 1 377 ? 33.219 -3.709 -2.502 1 92.12 377 MET B CA 1
ATOM 8066 C C . MET B 1 377 ? 34 -2.982 -3.596 1 92.12 377 MET B C 1
ATOM 8068 O O . MET B 1 377 ? 33.688 -3.109 -4.777 1 92.12 377 MET B O 1
ATOM 8072 N N . GLY B 1 378 ? 34.938 -2.172 -3.229 1 91.06 378 GLY B N 1
ATOM 8073 C CA . GLY B 1 378 ? 35.75 -1.428 -4.18 1 91.06 378 GLY B CA 1
ATOM 8074 C C . GLY B 1 378 ? 35.062 -0.18 -4.703 1 91.06 378 GLY B C 1
ATOM 8075 O O . GLY B 1 378 ? 35.25 0.199 -5.859 1 91.06 378 GLY B O 1
ATOM 8076 N N . TRP B 1 379 ? 34.094 0.327 -3.861 1 92.44 379 TRP B N 1
ATOM 8077 C CA . TRP B 1 379 ? 33.375 1.532 -4.27 1 92.44 379 TRP B CA 1
ATOM 8078 C C . TRP B 1 379 ? 34.094 2.783 -3.773 1 92.44 379 TRP B C 1
ATOM 8080 O O . TRP B 1 379 ? 34.781 2.752 -2.746 1 92.44 379 TRP B O 1
ATOM 8090 N N . ASP B 1 380 ? 33.875 3.9 -4.566 1 87 380 ASP B N 1
ATOM 8091 C CA . ASP B 1 380 ? 34.312 5.195 -4.066 1 87 380 ASP B CA 1
ATOM 8092 C C . ASP B 1 380 ? 33.344 5.742 -3.018 1 87 380 ASP B C 1
ATOM 8094 O O . ASP B 1 380 ? 32.156 5.625 -3.172 1 87 380 ASP B O 1
ATOM 8098 N N . SER B 1 381 ? 33.938 6.008 -1.953 1 86.44 381 SER B N 1
ATOM 8099 C CA . SER B 1 381 ? 33.125 6.617 -0.899 1 86.44 381 SER B CA 1
ATOM 8100 C C . SER B 1 381 ? 33.5 8.078 -0.696 1 86.44 381 SER B C 1
ATOM 8102 O O . SER B 1 381 ? 34.25 8.656 -1.492 1 86.44 381 SER B O 1
ATOM 8104 N N . LEU B 1 382 ? 32.969 8.742 0.362 1 92.44 382 LEU B N 1
ATOM 8105 C CA . LEU B 1 382 ? 33.219 10.141 0.678 1 92.44 382 LEU B CA 1
ATOM 8106 C C . LEU B 1 382 ? 34.594 10.305 1.342 1 92.44 382 LEU B C 1
ATOM 8108 O O . LEU B 1 382 ? 35.031 9.43 2.092 1 92.44 382 LEU B O 1
ATOM 8112 N N . LEU B 1 383 ? 35.25 11.383 0.999 1 91.56 383 LEU B N 1
ATOM 8113 C CA . LEU B 1 383 ? 36.5 11.727 1.625 1 91.56 383 LEU B CA 1
ATOM 8114 C C . LEU B 1 383 ? 36.312 12.188 3.062 1 91.56 383 LEU B C 1
ATOM 8116 O O . LEU B 1 383 ? 35.188 12.609 3.43 1 91.56 383 LEU B O 1
ATOM 8120 N N . PRO B 1 384 ? 37.281 12.023 3.891 1 92.62 384 PRO B N 1
ATOM 8121 C CA . PRO B 1 384 ? 37.156 12.477 5.277 1 92.62 384 PRO B CA 1
ATOM 8122 C C . PRO B 1 384 ? 36.75 13.938 5.383 1 92.62 384 PRO B C 1
ATOM 8124 O O . PRO B 1 384 ? 35.938 14.289 6.262 1 92.62 384 PRO B O 1
ATOM 8127 N N . SER B 1 385 ? 37.219 14.781 4.508 1 92.88 385 SER B N 1
ATOM 8128 C CA . SER B 1 385 ? 36.844 16.188 4.5 1 92.88 385 SER B CA 1
ATOM 8129 C C . SER B 1 385 ? 35.375 16.344 4.152 1 92.88 385 SER B C 1
ATOM 8131 O O . SER B 1 385 ? 34.688 17.219 4.691 1 92.88 385 SER B O 1
ATOM 8133 N N . GLU B 1 386 ? 34.938 15.445 3.35 1 94.38 386 GLU B N 1
ATOM 8134 C CA . GLU B 1 386 ? 33.531 15.492 2.941 1 94.38 386 GLU B CA 1
ATOM 8135 C C . GLU B 1 386 ? 32.625 15.016 4.062 1 94.38 386 GLU B C 1
ATOM 8137 O O . GLU B 1 386 ? 31.516 15.547 4.238 1 94.38 386 GLU B O 1
ATOM 8142 N N . TRP B 1 387 ? 33.094 14.039 4.812 1 95.44 387 TRP B N 1
ATOM 8143 C CA . TRP B 1 387 ? 32.344 13.594 5.977 1 95.44 387 TRP B CA 1
ATOM 8144 C C . TRP B 1 387 ? 32.219 14.703 7.016 1 95.44 387 TRP B C 1
ATOM 8146 O O . TRP B 1 387 ? 31.188 14.867 7.641 1 95.44 387 TRP B O 1
ATOM 8156 N N . GLN B 1 388 ? 33.25 15.461 7.137 1 94.12 388 GLN B N 1
ATOM 8157 C CA . GLN B 1 388 ? 33.219 16.578 8.07 1 94.12 388 GLN B CA 1
ATOM 8158 C C . GLN B 1 388 ? 32.281 17.672 7.605 1 94.12 388 GLN B C 1
ATOM 8160 O O . GLN B 1 388 ? 31.578 18.281 8.422 1 94.12 388 GLN B O 1
ATOM 8165 N N . LYS B 1 389 ? 32.281 17.875 6.379 1 94.19 389 LYS B N 1
ATOM 8166 C CA . LYS B 1 389 ? 31.359 18.859 5.812 1 94.19 389 LYS B CA 1
ATOM 8167 C C . LYS B 1 389 ? 29.906 18.406 5.996 1 94.19 389 LYS B C 1
ATOM 8169 O O . LYS B 1 389 ? 29.031 19.219 6.305 1 94.19 389 LYS B O 1
ATOM 8174 N N . LEU B 1 390 ? 29.688 17.109 5.832 1 95.19 390 LEU B N 1
ATOM 8175 C CA . LEU B 1 390 ? 28.344 16.562 6.039 1 95.19 390 LEU B CA 1
ATOM 8176 C C . LEU B 1 390 ? 27.922 16.719 7.492 1 95.19 390 LEU B C 1
ATOM 8178 O O . LEU B 1 390 ? 26.75 16.984 7.773 1 95.19 390 LEU B O 1
ATOM 8182 N N . LYS B 1 391 ? 28.828 16.516 8.344 1 95.88 391 LYS B N 1
ATOM 8183 C CA . LYS B 1 391 ? 28.531 16.688 9.766 1 95.88 391 LYS B CA 1
ATOM 8184 C C . LYS B 1 391 ? 28.172 18.141 10.07 1 95.88 391 LYS B C 1
ATOM 8186 O O . LYS B 1 391 ? 27.203 18.391 10.805 1 95.88 391 LYS B O 1
ATOM 8191 N N . SER B 1 392 ? 28.938 19.047 9.523 1 95.56 392 SER B N 1
ATOM 8192 C CA . SER B 1 392 ? 28.641 20.469 9.711 1 95.56 392 SER B CA 1
ATOM 8193 C C . SER B 1 392 ? 27.297 20.844 9.102 1 95.56 392 SER B C 1
ATOM 8195 O O . SER B 1 392 ? 26.578 21.672 9.648 1 95.56 392 SER B O 1
ATOM 8197 N N . LEU B 1 393 ? 27.062 20.25 7.984 1 95.38 393 LEU B N 1
ATOM 8198 C CA . LEU B 1 393 ? 25.781 20.484 7.344 1 95.38 393 LEU B CA 1
ATOM 8199 C C . LEU B 1 393 ? 24.625 19.969 8.211 1 95.38 393 LEU B C 1
ATOM 8201 O O . LEU B 1 393 ? 23.578 20.609 8.297 1 95.38 393 LEU B O 1
ATOM 8205 N N . HIS B 1 394 ? 24.797 18.812 8.75 1 96.56 394 HIS B N 1
ATOM 8206 C CA . HIS B 1 394 ? 23.828 18.234 9.664 1 96.56 394 HIS B CA 1
ATOM 8207 C C . HIS B 1 394 ? 23.562 19.172 10.844 1 96.56 394 HIS B C 1
ATOM 8209 O O . HIS B 1 394 ? 22.422 19.359 11.25 1 96.56 394 HIS B O 1
ATOM 8215 N N . GLU B 1 395 ? 24.578 19.766 11.367 1 96 395 GLU B N 1
ATOM 8216 C CA . GLU B 1 395 ? 24.453 20.703 12.477 1 96 395 GLU B CA 1
ATOM 8217 C C . GLU B 1 395 ? 23.703 21.953 12.055 1 96 395 GLU B C 1
ATOM 8219 O O . GLU B 1 395 ? 22.922 22.516 12.836 1 96 395 GLU B O 1
ATOM 8224 N N . LEU B 1 396 ? 24.016 22.375 10.883 1 96 396 LEU B N 1
ATOM 8225 C CA . LEU B 1 396 ? 23.328 23.547 10.352 1 96 396 LEU B CA 1
ATOM 8226 C C . LEU B 1 396 ? 21.828 23.297 10.211 1 96 396 LEU B C 1
ATOM 8228 O O . LEU B 1 396 ? 21.016 24.172 10.531 1 96 396 LEU B O 1
ATOM 8232 N N . LEU B 1 397 ? 21.453 22.062 9.789 1 95.94 397 LEU B N 1
ATOM 8233 C CA . LEU B 1 397 ? 20.062 21.781 9.43 1 95.94 397 LEU B CA 1
ATOM 8234 C C . LEU B 1 397 ? 19.297 21.234 10.625 1 95.94 397 LEU B C 1
ATOM 8236 O O . LEU B 1 397 ? 18.062 21.203 10.609 1 95.94 397 LEU B O 1
ATOM 8240 N N . LEU B 1 398 ? 19.922 20.859 11.688 1 96.31 398 LEU B N 1
ATOM 8241 C CA . LEU B 1 398 ? 19.312 20.188 12.828 1 96.31 398 LEU B CA 1
ATOM 8242 C C . LEU B 1 398 ? 18.203 21.047 13.438 1 96.31 398 LEU B C 1
ATOM 8244 O O . LEU B 1 398 ? 17.078 20.594 13.602 1 96.31 398 LEU B O 1
ATOM 8248 N N . PRO B 1 399 ? 18.484 22.344 13.75 1 96.06 399 PRO B N 1
ATOM 8249 C CA . PRO B 1 399 ? 17.406 23.156 14.312 1 96.06 399 PRO B CA 1
ATOM 8250 C C . PRO B 1 399 ? 16.25 23.344 13.344 1 96.06 399 PRO B C 1
ATOM 8252 O O . PRO B 1 399 ? 15.094 23.422 13.773 1 96.06 399 PRO B O 1
ATOM 8255 N N . PHE B 1 400 ? 16.578 23.469 12.047 1 96.31 400 PHE B N 1
ATOM 8256 C CA . PHE B 1 400 ? 15.516 23.562 11.047 1 96.31 400 PHE B CA 1
ATOM 8257 C C . PHE B 1 400 ? 14.625 22.328 11.078 1 96.31 400 PHE B C 1
ATOM 8259 O O . PHE B 1 400 ? 13.398 22.438 10.969 1 96.31 400 PHE B O 1
ATOM 8266 N N . ALA B 1 401 ? 15.227 21.156 11.211 1 95.06 401 ALA B N 1
ATOM 8267 C CA . ALA B 1 401 ? 14.477 19.906 11.266 1 95.06 401 ALA B CA 1
ATOM 8268 C C . ALA B 1 401 ? 13.609 19.844 12.523 1 95.06 401 ALA B C 1
ATOM 8270 O O . ALA B 1 401 ? 12.453 19.406 12.461 1 95.06 401 ALA B O 1
ATOM 8271 N N . GLU B 1 402 ? 14.086 20.266 13.594 1 93.81 402 GLU B N 1
ATOM 8272 C CA . GLU B 1 402 ? 13.367 20.234 14.867 1 93.81 402 GLU B CA 1
ATOM 8273 C C . GLU B 1 402 ? 12.156 21.156 14.844 1 93.81 402 GLU B C 1
ATOM 8275 O O . GLU B 1 402 ? 11.047 20.75 15.219 1 93.81 402 GLU B O 1
ATOM 8280 N N . HIS B 1 403 ? 12.367 22.375 14.422 1 93.62 403 HIS B N 1
ATOM 8281 C CA . HIS B 1 403 ? 11.266 23.328 14.367 1 93.62 403 HIS B CA 1
ATOM 8282 C C . HIS B 1 403 ? 10.219 22.906 13.344 1 93.62 403 HIS B C 1
ATOM 8284 O O . HIS B 1 403 ? 9.016 23.094 13.555 1 93.62 403 HIS B O 1
ATOM 8290 N N . THR B 1 404 ? 10.703 22.375 12.172 1 91.62 404 THR B N 1
ATOM 8291 C CA . THR B 1 404 ? 9.758 21.891 11.172 1 91.62 404 THR B CA 1
ATOM 8292 C C . THR B 1 404 ? 8.891 20.781 11.75 1 91.62 404 THR B C 1
ATOM 8294 O O . THR B 1 404 ? 7.672 20.766 11.539 1 91.62 404 THR B O 1
ATOM 8297 N N . GLN B 1 405 ? 9.445 19.891 12.5 1 89.25 405 GLN B N 1
ATOM 8298 C CA . GLN B 1 405 ? 8.711 18.781 13.117 1 89.25 405 GLN B CA 1
ATOM 8299 C C . GLN B 1 405 ? 7.691 19.312 14.133 1 89.25 405 GLN B C 1
ATOM 8301 O O . GLN B 1 405 ? 6.57 18.812 14.203 1 89.25 405 GLN B O 1
ATOM 8306 N N . THR B 1 406 ? 8.039 20.328 14.859 1 89.19 406 THR B N 1
ATOM 8307 C CA . THR B 1 406 ? 7.172 20.891 15.883 1 89.19 406 THR B CA 1
ATOM 8308 C C . THR B 1 406 ? 6.016 21.656 15.242 1 89.19 406 THR B C 1
ATOM 8310 O O . THR B 1 406 ? 4.863 21.516 15.656 1 89.19 406 THR B O 1
ATOM 8313 N N . LEU B 1 407 ? 6.328 22.406 14.25 1 90.25 407 LEU B N 1
ATOM 8314 C CA . LEU B 1 407 ? 5.332 23.281 13.633 1 90.25 407 LEU B CA 1
ATOM 8315 C C . LEU B 1 407 ? 4.41 22.5 12.711 1 90.25 407 LEU B C 1
ATOM 8317 O O . LEU B 1 407 ? 3.332 22.969 12.352 1 90.25 407 LEU B O 1
ATOM 8321 N N . GLN B 1 408 ? 4.777 21.312 12.336 1 86.88 408 GLN B N 1
ATOM 8322 C CA . GLN B 1 408 ? 3.965 20.5 11.438 1 86.88 408 GLN B CA 1
ATOM 8323 C C . GLN B 1 408 ? 2.898 19.734 12.211 1 86.88 408 GLN B C 1
ATOM 8325 O O . GLN B 1 408 ? 1.957 19.203 11.617 1 86.88 408 GLN B O 1
ATOM 8330 N N . SER B 1 409 ? 2.99 19.719 13.422 1 78.88 409 SER B N 1
ATOM 8331 C CA . SER B 1 409 ? 1.995 19 14.211 1 78.88 409 SER B CA 1
ATOM 8332 C C . SER B 1 409 ? 0.651 19.719 14.188 1 78.88 409 SER B C 1
ATOM 8334 O O . SER B 1 409 ? 0.601 20.953 14.203 1 78.88 409 SER B O 1
ATOM 8336 N N . ASP B 1 410 ? -0.418 18.984 14.016 1 66 410 ASP B N 1
ATOM 8337 C CA . ASP B 1 410 ? -1.765 19.531 13.906 1 66 410 ASP B CA 1
ATOM 8338 C C . ASP B 1 410 ? -2.197 20.188 15.211 1 66 410 ASP B C 1
ATOM 8340 O O . ASP B 1 410 ? -3.082 21.047 15.219 1 66 410 ASP B O 1
ATOM 8344 N N . THR B 1 411 ? -1.549 19.844 16.234 1 66.94 411 THR B N 1
ATOM 8345 C CA . THR B 1 411 ? -1.978 20.328 17.547 1 66.94 411 THR B CA 1
ATOM 8346 C C . THR B 1 411 ? -1.221 21.594 17.938 1 66.94 411 THR B C 1
ATOM 8348 O O . THR B 1 411 ? -1.565 22.25 18.906 1 66.94 411 THR B O 1
ATOM 8351 N N . MET B 1 412 ? -0.365 21.906 17.016 1 74.75 412 MET B N 1
ATOM 8352 C CA . MET B 1 412 ? 0.474 23.016 17.438 1 74.75 412 MET B CA 1
ATOM 8353 C C . MET B 1 412 ? -0.06 24.344 16.906 1 74.75 412 MET B C 1
ATOM 8355 O O . MET B 1 412 ? -0.425 24.438 15.734 1 74.75 412 MET B O 1
ATOM 8359 N N . SER B 1 413 ? -0.099 25.219 17.781 1 83.19 413 SER B N 1
ATOM 8360 C CA . SER B 1 413 ? -0.611 26.562 17.516 1 83.19 413 SER B CA 1
ATOM 8361 C C . SER B 1 413 ? 0.405 27.406 16.75 1 83.19 413 SER B C 1
ATOM 8363 O O . SER B 1 413 ? 1.608 27.141 16.812 1 83.19 413 SER B O 1
ATOM 8365 N N . MET B 1 414 ? -0.084 28.344 16.047 1 90.62 414 MET B N 1
ATOM 8366 C CA . MET B 1 414 ? 0.756 29.281 15.328 1 90.62 414 MET B CA 1
ATOM 8367 C C . MET B 1 414 ? 1.527 30.172 16.281 1 90.62 414 MET B C 1
ATOM 8369 O O . MET B 1 414 ? 2.473 30.859 15.883 1 90.62 414 MET B O 1
ATOM 8373 N N . SER B 1 415 ? 1.239 30.078 17.562 1 91.88 415 SER B N 1
ATOM 8374 C CA . SER B 1 415 ? 1.869 30.922 18.578 1 91.88 415 SER B CA 1
ATOM 8375 C C . SER B 1 415 ? 3.361 30.625 18.688 1 91.88 415 SER B C 1
ATOM 8377 O O . SER B 1 415 ? 4.121 31.438 19.219 1 91.88 415 SER B O 1
ATOM 8379 N N . LEU B 1 416 ? 3.805 29.516 18.156 1 91.88 416 LEU B N 1
ATOM 8380 C CA . LEU B 1 416 ? 5.203 29.125 18.312 1 91.88 416 LEU B CA 1
ATOM 8381 C C . LEU B 1 416 ? 6.02 29.562 17.094 1 91.88 416 LEU B C 1
ATOM 8383 O O . LEU B 1 416 ? 7.242 29.406 17.078 1 91.88 416 LEU B O 1
ATOM 8387 N N . VAL B 1 417 ? 5.402 30.188 16.156 1 93.62 417 VAL B N 1
ATOM 8388 C CA . VAL B 1 417 ? 6.062 30.5 14.891 1 93.62 417 VAL B CA 1
ATOM 8389 C C . VAL B 1 417 ? 7.109 31.594 15.117 1 93.62 417 VAL B C 1
ATOM 8391 O O . VAL B 1 417 ? 8.266 31.438 14.711 1 93.62 417 VAL B O 1
ATOM 8394 N N . VAL B 1 418 ? 6.754 32.656 15.82 1 92.5 418 VAL B N 1
ATOM 8395 C CA . VAL B 1 418 ? 7.633 33.812 15.992 1 92.5 418 VAL B CA 1
ATOM 8396 C C . VAL B 1 418 ? 8.875 33.375 16.781 1 92.5 418 VAL B C 1
ATOM 8398 O O . VAL B 1 418 ? 10 33.594 16.312 1 92.5 418 VAL B O 1
ATOM 8401 N N . PRO B 1 419 ? 8.695 32.688 17.891 1 90.81 419 PRO B N 1
ATOM 8402 C CA . PRO B 1 419 ? 9.898 32.25 18.594 1 90.81 419 PRO B CA 1
ATOM 8403 C C . PRO B 1 419 ? 10.742 31.297 17.766 1 90.81 419 PRO B C 1
ATOM 8405 O O . PRO B 1 419 ? 11.977 31.312 17.859 1 90.81 419 PRO B O 1
ATOM 8408 N N . ALA B 1 420 ? 10.117 30.469 17.047 1 93.62 420 ALA B N 1
ATOM 8409 C CA . ALA B 1 420 ? 10.852 29.516 16.219 1 93.62 420 ALA B CA 1
ATOM 8410 C C . ALA B 1 420 ? 11.703 30.234 15.18 1 93.62 420 ALA B C 1
ATOM 8412 O O . ALA B 1 420 ? 12.867 29.875 14.969 1 93.62 420 ALA B O 1
ATOM 8413 N N . LEU B 1 421 ? 11.18 31.266 14.555 1 94.75 421 LEU B N 1
ATOM 8414 C CA . LEU B 1 421 ? 11.898 32 13.516 1 94.75 421 LEU B CA 1
ATOM 8415 C C . LEU B 1 421 ? 13.086 32.75 14.109 1 94.75 421 LEU B C 1
ATOM 8417 O O . LEU B 1 421 ? 14.172 32.75 13.523 1 94.75 421 LEU B O 1
ATOM 8421 N N . PHE B 1 422 ? 12.906 33.312 15.227 1 92.06 422 PHE B N 1
ATOM 8422 C CA . PHE B 1 422 ? 14 34.062 15.852 1 92.06 422 PHE B CA 1
ATOM 8423 C C . PHE B 1 422 ? 15.078 33.094 16.344 1 92.06 422 PHE B C 1
ATOM 8425 O O . PHE B 1 422 ? 16.266 33.438 16.312 1 92.06 422 PHE B O 1
ATOM 8432 N N . ASP B 1 423 ? 14.641 31.938 16.797 1 93.56 423 ASP B N 1
ATOM 8433 C CA . ASP B 1 423 ? 15.609 30.922 17.188 1 93.56 423 ASP B CA 1
ATOM 8434 C C . ASP B 1 423 ? 16.438 30.484 15.984 1 93.56 423 ASP B C 1
ATOM 8436 O O . ASP B 1 423 ? 17.656 30.281 16.094 1 93.56 423 ASP B O 1
ATOM 8440 N N . LEU B 1 424 ? 15.781 30.344 14.875 1 96.75 424 LEU B N 1
ATOM 8441 C CA . LEU B 1 424 ? 16.469 29.922 13.664 1 96.75 424 LEU B CA 1
ATOM 8442 C C . LEU B 1 424 ? 17.438 31.016 13.188 1 96.75 424 LEU B C 1
ATOM 8444 O O . LEU B 1 424 ? 18.562 30.703 12.773 1 96.75 424 LEU B O 1
ATOM 8448 N N . LEU B 1 425 ? 17.062 32.281 13.305 1 95.12 425 LEU B N 1
ATOM 8449 C CA . LEU B 1 425 ? 17.938 33.375 12.922 1 95.12 425 LEU B CA 1
ATOM 8450 C C . LEU B 1 425 ? 19.156 33.438 13.836 1 95.12 425 LEU B C 1
ATOM 8452 O O . LEU B 1 425 ? 20.281 33.688 13.375 1 95.12 425 LEU B O 1
ATOM 8456 N N . SER B 1 426 ? 18.891 33.219 15.102 1 93.75 426 SER B N 1
ATOM 8457 C CA . SER B 1 426 ? 19.984 33.188 16.047 1 93.75 426 SER B CA 1
ATOM 8458 C C . SER B 1 426 ? 20.938 32.031 15.766 1 93.75 426 SER B C 1
ATOM 8460 O O . SER B 1 426 ? 22.156 32.188 15.844 1 93.75 426 SER B O 1
ATOM 8462 N N . HIS B 1 427 ? 20.375 30.938 15.445 1 96.56 427 HIS B N 1
ATOM 8463 C CA . HIS B 1 427 ? 21.172 29.766 15.125 1 96.56 427 HIS B CA 1
ATOM 8464 C C . HIS B 1 427 ? 22.047 30.016 13.898 1 96.56 427 HIS B C 1
ATOM 8466 O O . HIS B 1 427 ? 23.234 29.672 13.891 1 96.56 427 HIS B O 1
ATOM 8472 N N . LEU B 1 428 ? 21.469 30.609 12.891 1 97.19 428 LEU B N 1
ATOM 8473 C CA . LEU B 1 428 ? 22.219 30.891 11.664 1 97.19 428 LEU B CA 1
ATOM 8474 C C . LEU B 1 428 ? 23.359 31.859 11.938 1 97.19 428 LEU B C 1
ATOM 8476 O O . LEU B 1 428 ? 24.469 31.688 11.406 1 97.19 428 LEU B O 1
ATOM 8480 N N . ALA B 1 429 ? 23.141 32.844 12.773 1 95.38 429 ALA B N 1
ATOM 8481 C CA . ALA B 1 429 ? 24.172 33.781 13.141 1 95.38 429 ALA B CA 1
ATOM 8482 C C . ALA B 1 429 ? 25.297 33.125 13.914 1 95.38 429 ALA B C 1
ATOM 8484 O O . ALA B 1 429 ? 26.484 33.312 13.617 1 95.38 429 ALA B O 1
ATOM 8485 N N . ASP B 1 430 ? 24.922 32.281 14.852 1 95.81 430 ASP B N 1
ATOM 8486 C CA . ASP B 1 430 ? 25.906 31.562 15.648 1 95.81 430 ASP B CA 1
ATOM 8487 C C . ASP B 1 430 ? 26.719 30.594 14.781 1 95.81 430 ASP B C 1
ATOM 8489 O O . ASP B 1 430 ? 27.938 30.469 14.945 1 95.81 430 ASP B O 1
ATOM 8493 N N . PHE B 1 431 ? 26.047 29.969 13.914 1 96.44 431 PHE B N 1
ATOM 8494 C CA . PHE B 1 431 ? 26.688 28.984 13.047 1 96.44 431 PHE B CA 1
ATOM 8495 C C . PHE B 1 431 ? 27.672 29.656 12.102 1 96.44 431 PHE B C 1
ATOM 8497 O O . PHE B 1 431 ? 28.766 29.125 11.867 1 96.44 431 PHE B O 1
ATOM 8504 N N . GLU B 1 432 ? 27.297 30.75 11.516 1 95.62 432 GLU B N 1
ATOM 8505 C CA . GLU B 1 432 ? 28.172 31.484 10.609 1 95.62 432 GLU B CA 1
ATOM 8506 C C . GLU B 1 432 ? 29.469 31.875 11.305 1 95.62 432 GLU B C 1
ATOM 8508 O O . GLU B 1 432 ? 30.547 31.797 10.695 1 95.62 432 GLU B O 1
ATOM 8513 N N . GLU B 1 433 ? 29.406 32.125 12.539 1 93.75 433 GLU B N 1
ATOM 8514 C CA . GLU B 1 433 ? 30.578 32.562 13.297 1 93.75 433 GLU B CA 1
ATOM 8515 C C . GLU B 1 433 ? 31.422 31.359 13.758 1 93.75 433 GLU B C 1
ATOM 8517 O O . GLU B 1 433 ? 32.656 31.453 13.844 1 93.75 433 GLU B O 1
ATOM 8522 N N . SER B 1 434 ? 30.797 30.266 14 1 93.06 434 SER B N 1
ATOM 8523 C CA . SER B 1 434 ? 31.484 29.156 14.648 1 93.06 434 SER B CA 1
ATOM 8524 C C . SER B 1 434 ? 32 28.156 13.633 1 93.06 434 SER B C 1
ATOM 8526 O O . SER B 1 434 ? 32.969 27.422 13.914 1 93.06 434 SER B O 1
ATOM 8528 N N . THR B 1 435 ? 31.469 28.141 12.438 1 91.44 435 THR B N 1
ATOM 8529 C CA . THR B 1 435 ? 31.828 27.094 11.5 1 91.44 435 THR B CA 1
ATOM 8530 C C . THR B 1 435 ? 33.188 27.359 10.883 1 91.44 435 THR B C 1
ATOM 8532 O O . THR B 1 435 ? 33.562 28.5 10.648 1 91.44 435 THR B O 1
ATOM 8535 N N . SER B 1 436 ? 33.906 26.25 10.625 1 89.56 436 SER B N 1
ATOM 8536 C CA . SER B 1 436 ? 35.219 26.312 10.023 1 89.56 436 SER B CA 1
ATOM 8537 C C . SER B 1 436 ? 35.156 26.266 8.5 1 89.56 436 SER B C 1
ATOM 8539 O O . SER B 1 436 ? 36.125 26.547 7.809 1 89.56 436 SER B O 1
ATOM 8541 N N . HIS B 1 437 ? 34.031 26.016 7.938 1 92.06 437 HIS B N 1
ATOM 8542 C CA . HIS B 1 437 ? 33.844 25.906 6.496 1 92.06 437 HIS B CA 1
ATOM 8543 C C . HIS B 1 437 ? 33.312 27.203 5.902 1 92.06 437 HIS B C 1
ATOM 8545 O O . HIS B 1 437 ? 32.188 27.609 6.168 1 92.06 437 HIS B O 1
ATOM 8551 N N . ARG B 1 438 ? 34.062 27.734 5.055 1 90.25 438 ARG B N 1
ATOM 8552 C CA . ARG B 1 438 ? 33.719 29.031 4.457 1 90.25 438 ARG B CA 1
ATOM 8553 C C . ARG B 1 438 ? 32.469 28.922 3.602 1 90.25 438 ARG B C 1
ATOM 8555 O O . ARG B 1 438 ? 31.656 29.844 3.584 1 90.25 438 ARG B O 1
ATOM 8562 N N . ASP B 1 439 ? 32.344 27.891 2.93 1 91.81 439 ASP B N 1
ATOM 8563 C CA . ASP B 1 439 ? 31.203 27.703 2.053 1 91.81 439 ASP B CA 1
ATOM 8564 C C . ASP B 1 439 ? 29.922 27.562 2.859 1 91.81 439 ASP B C 1
ATOM 8566 O O . ASP B 1 439 ? 28.875 28.078 2.461 1 91.81 439 ASP B O 1
ATOM 8570 N N . LEU B 1 440 ? 30.016 26.922 4.016 1 94.69 440 LEU B N 1
ATOM 8571 C CA . LEU B 1 440 ? 28.844 26.75 4.863 1 94.69 440 LEU B CA 1
ATOM 8572 C C . LEU B 1 440 ? 28.5 28.047 5.578 1 94.69 440 LEU B C 1
ATOM 8574 O O . LEU B 1 440 ? 27.328 28.312 5.871 1 94.69 440 LEU B O 1
ATOM 8578 N N . ALA B 1 441 ? 29.516 28.812 5.859 1 95.06 441 ALA B N 1
ATOM 8579 C CA . ALA B 1 441 ? 29.266 30.125 6.418 1 95.06 441 ALA B CA 1
ATOM 8580 C C . ALA B 1 441 ? 28.531 31.016 5.418 1 95.06 441 ALA B C 1
ATOM 8582 O O . ALA B 1 441 ? 27.609 31.75 5.793 1 95.06 441 ALA B O 1
ATOM 8583 N N . ALA B 1 442 ? 28.969 30.891 4.199 1 94.56 442 ALA B N 1
ATOM 8584 C CA . ALA B 1 442 ? 28.297 31.641 3.141 1 94.56 442 ALA B CA 1
ATOM 8585 C C . ALA B 1 442 ? 26.859 31.156 2.959 1 94.56 442 ALA B C 1
ATOM 8587 O O . ALA B 1 442 ? 25.969 31.969 2.699 1 94.56 442 ALA B O 1
ATOM 8588 N N . LEU B 1 443 ? 26.719 29.906 3.07 1 95.38 443 LEU B N 1
ATOM 8589 C CA . LEU B 1 443 ? 25.375 29.328 2.973 1 95.38 443 LEU B CA 1
ATOM 8590 C C . LEU B 1 443 ? 24.484 29.844 4.098 1 95.38 443 LEU B C 1
ATOM 8592 O O . LEU B 1 443 ? 23.328 30.203 3.861 1 95.38 443 LEU B O 1
ATOM 8596 N N . ALA B 1 444 ? 24.969 29.906 5.273 1 96.44 444 ALA B N 1
ATOM 8597 C CA . ALA B 1 444 ? 24.203 30.406 6.418 1 96.44 444 ALA B CA 1
ATOM 8598 C C . ALA B 1 444 ? 23.781 31.859 6.195 1 96.44 444 ALA B C 1
ATOM 8600 O O . ALA B 1 444 ? 22.672 32.25 6.547 1 96.44 444 ALA B O 1
ATOM 8601 N N . ARG B 1 445 ? 24.656 32.625 5.645 1 95.56 445 ARG B N 1
ATOM 8602 C CA . ARG B 1 445 ? 24.359 34 5.34 1 95.56 445 ARG B CA 1
ATOM 8603 C C . ARG B 1 445 ? 23.25 34.125 4.301 1 95.56 445 ARG B C 1
ATOM 8605 O O . ARG B 1 445 ? 22.328 34.938 4.434 1 95.56 445 ARG B O 1
ATOM 8612 N N . LYS B 1 446 ? 23.375 33.312 3.35 1 95.75 446 LYS B N 1
ATOM 8613 C CA . LYS B 1 446 ? 22.344 33.281 2.312 1 95.75 446 LYS B CA 1
ATOM 8614 C C . LYS B 1 446 ? 21 32.844 2.881 1 95.75 446 LYS B C 1
ATOM 8616 O O . LYS B 1 446 ? 19.953 33.375 2.498 1 95.75 446 LYS B O 1
ATOM 8621 N N . MET B 1 447 ? 21.031 31.859 3.742 1 96.88 447 MET B N 1
ATOM 8622 C CA . MET B 1 447 ? 19.812 31.375 4.379 1 96.88 447 MET B CA 1
ATOM 8623 C C . MET B 1 447 ? 19.188 32.469 5.246 1 96.88 447 MET B C 1
ATOM 8625 O O . MET B 1 447 ? 17.953 32.594 5.309 1 96.88 447 MET B O 1
ATOM 8629 N N . THR B 1 448 ? 20.047 33.219 5.914 1 97 448 THR B N 1
ATOM 8630 C CA . THR B 1 448 ? 19.562 34.344 6.711 1 97 448 THR B CA 1
ATOM 8631 C C . THR B 1 448 ? 18.844 35.375 5.832 1 97 448 THR B C 1
ATOM 8633 O O . THR B 1 448 ? 17.766 35.844 6.184 1 97 448 THR B O 1
ATOM 8636 N N . GLY B 1 449 ? 19.469 35.625 4.719 1 95.75 449 GLY B N 1
ATOM 8637 C CA . GLY B 1 449 ? 18.828 36.531 3.771 1 95.75 449 GLY B CA 1
ATOM 8638 C C . GLY B 1 449 ? 17.516 36 3.238 1 95.75 449 GLY B C 1
ATOM 8639 O O . GLY B 1 449 ? 16.531 36.75 3.146 1 95.75 449 GLY B O 1
ATOM 8640 N N . SER B 1 450 ? 17.516 34.781 2.936 1 96.19 450 SER B N 1
ATOM 8641 C CA . SER B 1 450 ? 16.312 34.125 2.436 1 96.19 450 SER B CA 1
ATOM 8642 C C . SER B 1 450 ? 15.211 34.125 3.49 1 96.19 450 SER B C 1
ATOM 8644 O O . SER B 1 450 ? 14.039 34.344 3.176 1 96.19 450 SER B O 1
ATOM 8646 N N . MET B 1 451 ? 15.586 33.875 4.695 1 96.56 451 MET B N 1
ATOM 8647 C CA . MET B 1 451 ? 14.633 33.875 5.801 1 96.56 451 MET B CA 1
ATOM 8648 C C . MET B 1 451 ? 13.992 35.219 5.973 1 96.56 451 MET B C 1
ATOM 8650 O O . MET B 1 451 ? 12.773 35.344 6.105 1 96.56 451 MET B O 1
ATOM 8654 N N . ASN B 1 452 ? 14.789 36.219 5.945 1 95.19 452 ASN B N 1
ATOM 8655 C CA . ASN B 1 452 ? 14.305 37.594 6.121 1 95.19 452 ASN B CA 1
ATOM 8656 C C . ASN B 1 452 ? 13.398 38 4.965 1 95.19 452 ASN B C 1
ATOM 8658 O O . ASN B 1 452 ? 12.422 38.719 5.164 1 95.19 452 ASN B O 1
ATOM 8662 N N . GLN B 1 453 ? 13.719 37.5 3.879 1 94.88 453 GLN B N 1
ATOM 8663 C CA . GLN B 1 453 ? 12.93 37.875 2.703 1 94.88 453 GLN B CA 1
ATOM 8664 C C . GLN B 1 453 ? 11.609 37.094 2.678 1 94.88 453 GLN B C 1
ATOM 8666 O O . GLN B 1 453 ? 10.547 37.688 2.506 1 94.88 453 GLN B O 1
ATOM 8671 N N . ARG B 1 454 ? 11.641 35.875 2.9 1 94.81 454 ARG B N 1
ATOM 8672 C CA . ARG B 1 454 ? 10.477 35 2.738 1 94.81 454 ARG B CA 1
ATOM 8673 C C . ARG B 1 454 ? 9.523 35.156 3.922 1 94.81 454 ARG B C 1
ATOM 8675 O O . ARG B 1 454 ? 8.32 34.938 3.787 1 94.81 454 ARG B O 1
ATOM 8682 N N . PHE B 1 455 ? 10.078 35.469 5.074 1 96.44 455 PHE B N 1
ATOM 8683 C CA . PHE B 1 455 ? 9.242 35.625 6.258 1 96.44 455 PHE B CA 1
ATOM 8684 C C . PHE B 1 455 ? 9.055 37.125 6.59 1 96.44 455 PHE B C 1
ATOM 8686 O O . PHE B 1 455 ? 8.742 37.469 7.73 1 96.44 455 PHE B O 1
ATOM 8693 N N . ALA B 1 456 ? 9.227 37.938 5.613 1 94.44 456 ALA B N 1
ATOM 8694 C CA . ALA B 1 456 ? 9.047 39.375 5.82 1 94.44 456 ALA B CA 1
ATOM 8695 C C . ALA B 1 456 ? 7.617 39.688 6.266 1 94.44 456 ALA B C 1
ATOM 8697 O O . ALA B 1 456 ? 7.391 40.625 7.035 1 94.44 456 ALA B O 1
ATOM 8698 N N . TRP B 1 457 ? 6.711 38.844 5.867 1 92.12 457 TRP B N 1
ATOM 8699 C CA . TRP B 1 457 ? 5.301 39.062 6.188 1 92.12 457 TRP B CA 1
ATOM 8700 C C . TRP B 1 457 ? 5.031 38.812 7.668 1 92.12 457 TRP B C 1
ATOM 8702 O O . TRP B 1 457 ? 3.99 39.219 8.188 1 92.12 457 TRP B O 1
ATOM 8712 N N . ILE B 1 458 ? 5.969 38.25 8.406 1 94.31 458 ILE B N 1
ATOM 8713 C CA . ILE B 1 458 ? 5.84 38 9.836 1 94.31 458 ILE B CA 1
ATOM 8714 C C . ILE B 1 458 ? 6.848 38.875 10.594 1 94.31 458 ILE B C 1
ATOM 8716 O O . ILE B 1 458 ? 6.504 39.5 11.594 1 94.31 458 ILE B O 1
ATOM 8720 N N . LEU B 1 459 ? 8.039 39 10.094 1 92.75 459 LEU B N 1
ATOM 8721 C CA . LEU B 1 459 ? 9.172 39.5 10.844 1 92.75 459 LEU B CA 1
ATOM 8722 C C . LEU B 1 459 ? 9.297 41.031 10.641 1 92.75 459 LEU B C 1
ATOM 8724 O O . LEU B 1 459 ? 9.867 41.719 11.492 1 92.75 459 LEU B O 1
ATOM 8728 N N . ASP B 1 460 ? 8.805 41.5 9.539 1 92.62 460 ASP B N 1
ATOM 8729 C CA . ASP B 1 460 ? 8.992 42.906 9.211 1 92.62 460 ASP B CA 1
ATOM 8730 C C . ASP B 1 460 ? 7.664 43.656 9.219 1 92.62 460 ASP B C 1
ATOM 8732 O O . ASP B 1 460 ? 6.914 43.594 8.242 1 92.62 460 ASP B O 1
ATOM 8736 N N . PRO B 1 461 ? 7.414 44.438 10.234 1 91.25 461 PRO B N 1
ATOM 8737 C CA . PRO B 1 461 ? 6.152 45.188 10.312 1 91.25 461 PRO B CA 1
ATOM 8738 C C . PRO B 1 461 ? 6.004 46.219 9.203 1 91.25 461 PRO B C 1
ATOM 8740 O O . PRO B 1 461 ? 4.898 46.719 8.961 1 91.25 461 PRO B O 1
ATOM 8743 N N . THR B 1 462 ? 7.105 46.562 8.531 1 89.81 462 THR B N 1
ATOM 8744 C CA . THR B 1 462 ? 7.066 47.594 7.496 1 89.81 462 THR B CA 1
ATOM 8745 C C . THR B 1 462 ? 6.719 46.969 6.145 1 89.81 462 THR B C 1
ATOM 8747 O O . THR B 1 462 ? 6.422 47.688 5.188 1 89.81 462 THR B O 1
ATOM 8750 N N . ASP B 1 463 ? 6.738 45.75 6.09 1 91.38 463 ASP B N 1
ATOM 8751 C CA . ASP B 1 463 ? 6.41 45.062 4.844 1 91.38 463 ASP B CA 1
ATOM 8752 C C . ASP B 1 463 ? 4.934 45.25 4.496 1 91.38 463 ASP B C 1
ATOM 8754 O O . ASP B 1 463 ? 4.078 45.25 5.387 1 91.38 463 ASP B O 1
ATOM 8758 N N . GLU B 1 464 ? 4.641 45.312 3.266 1 86.75 464 GLU B N 1
ATOM 8759 C CA . GLU B 1 464 ? 3.273 45.5 2.797 1 86.75 464 GLU B CA 1
ATOM 8760 C C . GLU B 1 464 ? 2.404 44.312 3.119 1 86.75 464 GLU B C 1
ATOM 8762 O O . GLU B 1 464 ? 1.189 44.438 3.289 1 86.75 464 GLU B O 1
ATOM 8767 N N . ARG B 1 465 ? 2.947 43.25 3.189 1 84.88 465 ARG B N 1
ATOM 8768 C CA . ARG B 1 465 ? 2.191 42.031 3.406 1 84.88 465 ARG B CA 1
ATOM 8769 C C . ARG B 1 465 ? 2.215 41.625 4.875 1 84.88 465 ARG B C 1
ATOM 8771 O O . ARG B 1 465 ? 1.907 40.469 5.215 1 84.88 465 ARG B O 1
ATOM 8778 N N . PHE B 1 466 ? 2.645 42.406 5.727 1 91.94 466 PHE B N 1
ATOM 8779 C CA . PHE B 1 466 ? 2.807 42.094 7.141 1 91.94 466 PHE B CA 1
ATOM 8780 C C . PHE B 1 466 ? 1.482 41.656 7.75 1 91.94 466 PHE B C 1
ATOM 8782 O O . PHE B 1 466 ? 0.453 42.312 7.559 1 91.94 466 PHE B O 1
ATOM 8789 N N . LEU B 1 467 ? 1.52 40.531 8.445 1 91.06 467 LEU B N 1
ATOM 8790 C CA . LEU B 1 467 ? 0.356 39.969 9.125 1 91.06 467 LEU B CA 1
ATOM 8791 C C . LEU B 1 467 ? 0.566 39.969 10.641 1 91.06 467 LEU B C 1
ATOM 8793 O O . LEU B 1 467 ? 1.312 39.156 11.156 1 91.06 467 LEU B O 1
ATOM 8797 N N . PRO B 1 468 ? -0.095 40.812 11.344 1 93.31 468 PRO B N 1
ATOM 8798 C CA . PRO B 1 468 ? 0.085 40.875 12.789 1 93.31 468 PRO B CA 1
ATOM 8799 C C . PRO B 1 468 ? -0.536 39.688 13.531 1 93.31 468 PRO B C 1
ATOM 8801 O O . PRO B 1 468 ? -0.276 39.5 14.719 1 93.31 468 PRO B O 1
ATOM 8804 N N . LEU B 1 469 ? -1.326 38.906 12.797 1 92.81 469 LEU B N 1
ATOM 8805 C CA . LEU B 1 469 ? -2.039 37.781 13.391 1 92.81 469 LEU B CA 1
ATOM 8806 C C . LEU B 1 469 ? -1.067 36.812 14.07 1 92.81 469 LEU B C 1
ATOM 8808 O O . LEU B 1 469 ? -1.332 36.344 15.172 1 92.81 469 LEU B O 1
ATOM 8812 N N . VAL B 1 470 ? 0.044 36.531 13.438 1 93.94 470 VAL B N 1
ATOM 8813 C CA . VAL B 1 470 ? 1.01 35.562 13.961 1 93.94 470 VAL B CA 1
ATOM 8814 C C . VAL B 1 470 ? 1.652 36.125 15.234 1 93.94 470 VAL B C 1
ATOM 8816 O O . VAL B 1 470 ? 1.84 35.375 16.203 1 93.94 470 VAL B O 1
ATOM 8819 N N . ALA B 1 471 ? 1.95 37.375 15.234 1 93.44 471 ALA B N 1
ATOM 8820 C CA . ALA B 1 471 ? 2.512 38.031 16.422 1 93.44 471 ALA B CA 1
ATOM 8821 C C . ALA B 1 471 ? 1.498 38.062 17.562 1 93.44 471 ALA B C 1
ATOM 8823 O O . ALA B 1 471 ? 1.863 37.906 18.734 1 93.44 471 ALA B O 1
ATOM 8824 N N . ALA B 1 472 ? 0.267 38.281 17.188 1 94.5 472 ALA B N 1
ATOM 8825 C CA . ALA B 1 472 ? -0.795 38.312 18.188 1 94.5 472 ALA B CA 1
ATOM 8826 C C . ALA B 1 472 ? -0.932 36.938 18.844 1 94.5 472 ALA B C 1
ATOM 8828 O O . ALA B 1 472 ? -1.149 36.844 20.047 1 94.5 472 ALA B O 1
ATOM 8829 N N . ALA B 1 473 ? -0.829 35.938 18.031 1 94.5 473 ALA B N 1
ATOM 8830 C CA . ALA B 1 473 ? -0.896 34.562 18.578 1 94.5 473 ALA B CA 1
ATOM 8831 C C . ALA B 1 473 ? 0.23 34.312 19.578 1 94.5 473 ALA B C 1
ATOM 8833 O O . ALA B 1 473 ? 0.017 33.688 20.609 1 94.5 473 ALA B O 1
ATOM 8834 N N . CYS B 1 474 ? 1.351 34.75 19.219 1 93.62 474 CYS B N 1
ATOM 8835 C CA . CYS B 1 474 ? 2.494 34.625 20.125 1 93.62 474 CYS B CA 1
ATOM 8836 C C . CYS B 1 474 ? 2.268 35.406 21.406 1 93.62 474 CYS B C 1
ATOM 8838 O O . CYS B 1 474 ? 2.572 34.938 22.5 1 93.62 474 CYS B O 1
ATOM 8840 N N . PHE B 1 475 ? 1.708 36.594 21.297 1 93.81 475 PHE B N 1
ATOM 8841 C CA . PHE B 1 475 ? 1.49 37.469 22.422 1 93.81 475 PHE B CA 1
ATOM 8842 C C . PHE B 1 475 ? 0.505 36.875 23.422 1 93.81 475 PHE B C 1
ATOM 8844 O O . PHE B 1 475 ? 0.704 36.969 24.625 1 93.81 475 PHE B O 1
ATOM 8851 N N . VAL B 1 476 ? -0.509 36.25 22.938 1 93.56 476 VAL B N 1
ATOM 8852 C CA . VAL B 1 476 ? -1.58 35.781 23.797 1 93.56 476 VAL B CA 1
ATOM 8853 C C . VAL B 1 476 ? -1.204 34.406 24.391 1 93.56 476 VAL B C 1
ATOM 8855 O O . VAL B 1 476 ? -1.935 33.844 25.219 1 93.56 476 VAL B O 1
ATOM 8858 N N . ASN B 1 477 ? -0.152 33.812 23.969 1 93.75 477 ASN B N 1
ATOM 8859 C CA . ASN B 1 477 ? 0.36 32.594 24.578 1 93.75 477 ASN B CA 1
ATOM 8860 C C . ASN B 1 477 ? 1.327 32.906 25.719 1 93.75 477 ASN B C 1
ATOM 8862 O O . ASN B 1 477 ? 2.498 33.219 25.484 1 93.75 477 ASN B O 1
ATOM 8866 N N . PRO B 1 478 ? 0.88 32.75 26.875 1 91.81 478 PRO B N 1
ATOM 8867 C CA . PRO B 1 478 ? 1.711 33.188 28 1 91.81 478 PRO B CA 1
ATOM 8868 C C . PRO B 1 478 ? 2.959 32.312 28.172 1 91.81 478 PRO B C 1
ATOM 8870 O O . PRO B 1 478 ? 3.969 32.781 28.703 1 91.81 478 PRO B O 1
ATOM 8873 N N . THR B 1 479 ? 2.961 31.125 27.734 1 87.31 479 THR B N 1
ATOM 8874 C CA . THR B 1 479 ? 4.098 30.234 27.891 1 87.31 479 THR B CA 1
ATOM 8875 C C . THR B 1 479 ? 5.285 30.703 27.062 1 87.31 479 THR B C 1
ATOM 8877 O O . THR B 1 479 ? 6.438 30.406 27.406 1 87.31 479 THR B O 1
ATOM 8880 N N . VAL B 1 480 ? 5.027 31.406 26.062 1 86.44 480 VAL B N 1
ATOM 8881 C CA . VAL B 1 480 ? 6.074 31.875 25.172 1 86.44 480 VAL B CA 1
ATOM 8882 C C . VAL B 1 480 ? 6.34 33.375 25.406 1 86.44 480 VAL B C 1
ATOM 8884 O O . VAL B 1 480 ? 7.492 33.812 25.438 1 86.44 480 VAL B O 1
ATOM 8887 N N . CYS B 1 481 ? 5.266 34.094 25.609 1 86.62 481 CYS B N 1
ATOM 8888 C CA . CYS B 1 481 ? 5.359 35.562 25.703 1 86.62 481 CYS B CA 1
ATOM 8889 C C . CYS B 1 481 ? 6.07 35.969 26.984 1 86.62 481 CYS B C 1
ATOM 8891 O O . CYS B 1 481 ? 6.68 37.031 27.031 1 86.62 481 CYS B O 1
ATOM 8893 N N . GLU B 1 482 ? 6.031 35.094 27.938 1 81.69 482 GLU B N 1
ATOM 8894 C CA . GLU B 1 482 ? 6.719 35.406 29.188 1 81.69 482 GLU B CA 1
ATOM 8895 C C . GLU B 1 482 ? 8.211 35.656 28.953 1 81.69 482 GLU B C 1
ATOM 8897 O O . GLU B 1 482 ? 8.805 36.531 29.562 1 81.69 482 GLU B O 1
ATOM 8902 N N . THR B 1 483 ? 8.703 34.938 28.016 1 79.06 483 THR B N 1
ATOM 8903 C CA . THR B 1 483 ? 10.133 35.031 27.719 1 79.06 483 THR B CA 1
ATOM 8904 C C . THR B 1 483 ? 10.398 36.156 26.734 1 79.06 483 THR B C 1
ATOM 8906 O O . THR B 1 483 ? 11.43 36.844 26.812 1 79.06 483 THR B O 1
ATOM 8909 N N . LEU B 1 484 ? 9.469 36.5 25.922 1 80.75 484 LEU B N 1
ATOM 8910 C CA . LEU B 1 484 ? 9.688 37.406 24.828 1 80.75 484 LEU B CA 1
ATOM 8911 C C . LEU B 1 484 ? 9.539 38.844 25.281 1 80.75 484 LEU B C 1
ATOM 8913 O O . LEU B 1 484 ? 10.164 39.75 24.734 1 80.75 484 LEU B O 1
ATOM 8917 N N . VAL B 1 485 ? 8.711 39 26.312 1 78.06 485 VAL B N 1
ATOM 8918 C CA . VAL B 1 485 ? 8.43 40.344 26.781 1 78.06 485 VAL B CA 1
ATOM 8919 C C . VAL B 1 485 ? 9.703 40.969 27.375 1 78.06 485 VAL B C 1
ATOM 8921 O O . VAL B 1 485 ? 9.945 42.156 27.219 1 78.06 485 VAL B O 1
ATOM 8924 N N . ASP B 1 486 ? 10.555 40.125 27.844 1 77 486 ASP B N 1
ATOM 8925 C CA . ASP B 1 486 ? 11.734 40.625 28.547 1 77 486 ASP B CA 1
ATOM 8926 C C . ASP B 1 486 ? 12.953 40.656 27.641 1 77 486 ASP B C 1
ATOM 8928 O O . ASP B 1 486 ? 14.031 41.094 28.031 1 77 486 ASP B O 1
ATOM 8932 N N . VAL B 1 487 ? 12.742 40.219 26.469 1 78.38 487 VAL B N 1
ATOM 8933 C CA . VAL B 1 487 ? 13.883 40.188 25.562 1 78.38 487 VAL B CA 1
ATOM 8934 C C . VAL B 1 487 ? 14.133 41.594 24.984 1 78.38 487 VAL B C 1
ATOM 8936 O O . VAL B 1 487 ? 13.203 42.25 24.531 1 78.38 487 VAL B O 1
ATOM 8939 N N . ASP B 1 488 ? 15.375 42.031 25.141 1 79.94 488 ASP B N 1
ATOM 8940 C CA . ASP B 1 488 ? 15.758 43.344 24.688 1 79.94 488 ASP B CA 1
ATOM 8941 C C . ASP B 1 488 ? 16.078 43.344 23.188 1 79.94 488 ASP B C 1
ATOM 8943 O O . ASP B 1 488 ? 17.234 43.562 22.797 1 79.94 488 ASP B O 1
ATOM 8947 N N . ASN B 1 489 ? 15.25 43 22.406 1 82.94 489 ASN B N 1
ATOM 8948 C CA . ASN B 1 489 ? 15.344 43.031 20.953 1 82.94 489 ASN B CA 1
ATOM 8949 C C . ASN B 1 489 ? 14.297 43.969 20.359 1 82.94 489 ASN B C 1
ATOM 8951 O O . ASN B 1 489 ? 13.102 43.781 20.547 1 82.94 489 ASN B O 1
ATOM 8955 N N . GLU B 1 490 ? 14.773 44.906 19.703 1 84.81 490 GLU B N 1
ATOM 8956 C CA . GLU B 1 490 ? 13.906 45.969 19.188 1 84.81 490 GLU B CA 1
ATOM 8957 C C . GLU B 1 490 ? 12.859 45.406 18.219 1 84.81 490 GLU B C 1
ATOM 8959 O O . GLU B 1 490 ? 11.703 45.844 18.234 1 84.81 490 GLU B O 1
ATOM 8964 N N . ASN B 1 491 ? 13.297 44.5 17.453 1 85.56 491 ASN B N 1
ATOM 8965 C CA . ASN B 1 491 ? 12.383 43.906 16.484 1 85.56 491 ASN B CA 1
ATOM 8966 C C . ASN B 1 491 ? 11.25 43.125 17.172 1 85.56 491 ASN B C 1
ATOM 8968 O O . ASN B 1 491 ? 10.094 43.219 16.75 1 85.56 491 ASN B O 1
ATOM 8972 N N . ILE B 1 492 ? 11.555 42.438 18.234 1 86.88 492 ILE B N 1
ATOM 8973 C CA . ILE B 1 492 ? 10.562 41.656 18.953 1 86.88 492 ILE B CA 1
ATOM 8974 C C . ILE B 1 492 ? 9.578 42.594 19.656 1 86.88 492 ILE B C 1
ATOM 8976 O O . ILE B 1 492 ? 8.367 42.344 19.641 1 86.88 492 ILE B O 1
ATOM 8980 N N . GLN B 1 493 ? 10.133 43.688 20.172 1 87.81 493 GLN B N 1
ATOM 8981 C CA . GLN B 1 493 ? 9.281 44.625 20.875 1 87.81 493 GLN B CA 1
ATOM 8982 C C . GLN B 1 493 ? 8.32 45.312 19.906 1 87.81 493 GLN B C 1
ATOM 8984 O O . GLN B 1 493 ? 7.164 45.562 20.25 1 87.81 493 GLN B O 1
ATOM 8989 N N . GLU B 1 494 ? 8.836 45.562 18.766 1 91.31 494 GLU B N 1
ATOM 8990 C CA . GLU B 1 494 ? 7.965 46.156 17.75 1 91.31 494 GLU B CA 1
ATOM 8991 C C . GLU B 1 494 ? 6.859 45.188 17.344 1 91.31 494 GLU B C 1
ATOM 8993 O O . GLU B 1 494 ? 5.715 45.594 17.125 1 91.31 494 GLU B O 1
ATOM 8998 N N . LEU B 1 495 ? 7.168 43.969 17.203 1 91.69 495 LEU B N 1
ATOM 8999 C CA . LEU B 1 495 ? 6.18 42.969 16.844 1 91.69 495 LEU B CA 1
ATOM 9000 C C . LEU B 1 495 ? 5.109 42.844 17.922 1 91.69 495 LEU B C 1
ATOM 9002 O O . LEU B 1 495 ? 3.926 42.688 17.609 1 91.69 495 LEU B O 1
ATOM 9006 N N . LEU B 1 496 ? 5.523 42.938 19.203 1 90.12 496 LEU B N 1
ATOM 9007 C CA . LEU B 1 496 ? 4.578 42.844 20.297 1 90.12 496 LEU B CA 1
ATOM 9008 C C . LEU B 1 496 ? 3.654 44.031 20.344 1 90.12 496 LEU B C 1
ATOM 9010 O O . LEU B 1 496 ? 2.471 43.906 20.656 1 90.12 496 LEU B O 1
ATOM 9014 N N . LYS B 1 497 ? 4.203 45.156 20 1 91.12 497 LYS B N 1
ATOM 9015 C CA . LYS B 1 497 ? 3.383 46.344 19.922 1 91.12 497 LYS B CA 1
ATOM 9016 C C . LYS B 1 497 ? 2.32 46.219 18.828 1 91.12 497 LYS B C 1
ATOM 9018 O O . LYS B 1 497 ? 1.165 46.594 19.031 1 91.12 497 LYS B O 1
ATOM 9023 N N . GLN B 1 498 ? 2.783 45.719 17.75 1 92.5 498 GLN B N 1
ATOM 9024 C CA . GLN B 1 498 ? 1.85 45.5 16.641 1 92.5 498 GLN B CA 1
ATOM 9025 C C . GLN B 1 498 ? 0.79 44.469 17.016 1 92.5 498 GLN B C 1
ATOM 9027 O O . GLN B 1 498 ? -0.362 44.562 16.594 1 92.5 498 GLN B O 1
ATOM 9032 N N . ALA B 1 499 ? 1.222 43.469 17.75 1 93.69 499 ALA B N 1
ATOM 9033 C CA . ALA B 1 499 ? 0.291 42.469 18.219 1 93.69 499 ALA B CA 1
ATOM 9034 C C . ALA B 1 499 ? -0.786 43.062 19.109 1 93.69 499 ALA B C 1
ATOM 9036 O O . ALA B 1 499 ? -1.97 42.75 18.969 1 93.69 499 ALA B O 1
ATOM 9037 N N . GLU B 1 500 ? -0.387 43.938 20.016 1 92.06 500 GLU B N 1
ATOM 9038 C CA . GLU B 1 500 ? -1.318 44.594 20.906 1 92.06 500 GLU B CA 1
ATOM 9039 C C . GLU B 1 500 ? -2.314 45.469 20.141 1 92.06 500 GLU B C 1
ATOM 9041 O O . GLU B 1 500 ? -3.512 45.438 20.438 1 92.06 500 GLU B O 1
ATOM 9046 N N . GLU B 1 501 ? -1.794 46.156 19.188 1 91.81 501 GLU B N 1
ATOM 9047 C CA . GLU B 1 501 ? -2.652 47 18.375 1 91.81 501 GLU B CA 1
ATOM 9048 C C . GLU B 1 501 ? -3.664 46.188 17.594 1 91.81 501 GLU B C 1
ATOM 9050 O O . GLU B 1 501 ? -4.82 46.594 17.438 1 91.81 501 GLU B O 1
ATOM 9055 N N . TYR B 1 502 ? -3.213 45.156 17.125 1 92.88 502 TYR B N 1
ATOM 9056 C CA . TYR B 1 502 ? -4.09 44.25 16.375 1 92.88 502 TYR B CA 1
ATOM 9057 C C . TYR B 1 502 ? -5.215 43.719 17.266 1 92.88 502 TYR B C 1
ATOM 9059 O O . TYR B 1 502 ? -6.367 43.656 16.828 1 92.88 502 TYR B O 1
ATOM 9067 N N . LEU B 1 503 ? -4.918 43.344 18.484 1 91.94 503 LEU B N 1
ATOM 9068 C CA . LEU B 1 503 ? -5.91 42.812 19.422 1 91.94 503 LEU B CA 1
ATOM 9069 C C . LEU B 1 503 ? -6.953 43.875 19.766 1 91.94 503 LEU B C 1
ATOM 9071 O O . LEU B 1 503 ? -8.148 43.594 19.859 1 91.94 503 LEU B O 1
ATOM 9075 N N . VAL B 1 504 ? -6.551 45.062 19.859 1 90.38 504 VAL B N 1
ATOM 9076 C CA . VAL B 1 504 ? -7.441 46.188 20.188 1 90.38 504 VAL B CA 1
ATOM 9077 C C . VAL B 1 504 ? -8.359 46.469 19 1 90.38 504 VAL B C 1
ATOM 9079 O O . VAL B 1 504 ? -9.555 46.688 19.172 1 90.38 504 VAL B O 1
ATOM 9082 N N . GLN B 1 505 ? -7.836 46.406 17.828 1 86.44 505 GLN B N 1
ATOM 9083 C CA . GLN B 1 505 ? -8.594 46.75 16.625 1 86.44 505 GLN B CA 1
ATOM 9084 C C . GLN B 1 505 ? -9.602 45.625 16.297 1 86.44 505 GLN B C 1
ATOM 9086 O O . GLN B 1 505 ? -10.672 45.906 15.758 1 86.44 505 GLN B O 1
ATOM 9091 N N . SER B 1 506 ? -9.203 44.438 16.547 1 80.12 506 SER B N 1
ATOM 9092 C CA . SER B 1 506 ? -10.055 43.312 16.188 1 80.12 506 SER B CA 1
ATOM 9093 C C . SER B 1 506 ? -11.32 43.281 17.031 1 80.12 506 SER B C 1
ATOM 9095 O O . SER B 1 506 ? -12.344 42.75 16.625 1 80.12 506 SER B O 1
ATOM 9097 N N . THR B 1 507 ? -11.391 43.75 18.266 1 66.88 507 THR B N 1
ATOM 9098 C CA . THR B 1 507 ? -12.562 43.75 19.141 1 66.88 507 THR B CA 1
ATOM 9099 C C . THR B 1 507 ? -13.469 44.938 18.844 1 66.88 507 THR B C 1
ATOM 9101 O O . THR B 1 507 ? -14.68 44.875 19.062 1 66.88 507 THR B O 1
ATOM 9104 N N . GLN B 1 508 ? -12.898 46.031 18.469 1 58.38 508 GLN B N 1
ATOM 9105 C CA . GLN B 1 508 ? -13.719 47.188 18.172 1 58.38 508 GLN B CA 1
ATOM 9106 C C . GLN B 1 508 ? -14.656 46.906 17 1 58.38 508 GLN B C 1
ATOM 9108 O O . GLN B 1 508 ? -15.781 47.406 16.969 1 58.38 508 GLN B O 1
ATOM 9113 N N . SER B 1 509 ? -14.148 46.094 16.109 1 51.09 509 SER B N 1
ATOM 9114 C CA . SER B 1 509 ? -15.008 45.844 14.969 1 51.09 509 SER B CA 1
ATOM 9115 C C . SER B 1 509 ? -16.188 44.938 15.344 1 51.09 509 SER B C 1
ATOM 9117 O O . SER B 1 509 ? -17.266 45.031 14.766 1 51.09 509 SER B O 1
ATOM 9119 N N . HIS B 1 510 ? -16.031 44.062 16.344 1 47.91 510 HIS B N 1
ATOM 9120 C CA . HIS B 1 510 ? -17.125 43.156 16.703 1 47.91 510 HIS B CA 1
ATOM 9121 C C . HIS B 1 510 ? -18.156 43.875 17.594 1 47.91 510 HIS B C 1
ATOM 9123 O O . HIS B 1 510 ? -19.312 43.469 17.625 1 47.91 510 HIS B O 1
ATOM 9129 N N . SER B 1 511 ? -17.75 44.719 18.578 1 41.47 511 SER B N 1
ATOM 9130 C CA . SER B 1 511 ? -18.719 45.438 19.422 1 41.47 511 SER B CA 1
ATOM 9131 C C . SER B 1 511 ? -19.656 46.281 18.578 1 41.47 511 SER B C 1
ATOM 9133 O O . SER B 1 511 ? -20.766 46.625 19.016 1 41.47 511 SER B O 1
ATOM 9135 N N . GLN B 1 512 ? -19.141 46.812 17.484 1 38 512 GLN B N 1
ATOM 9136 C CA . GLN B 1 512 ? -20.078 47.656 16.766 1 38 512 GLN B CA 1
ATOM 9137 C C . GLN B 1 512 ? -21.234 46.844 16.203 1 38 512 GLN B C 1
ATOM 9139 O O . GLN B 1 512 ? -22.312 47.375 15.938 1 38 512 GLN B O 1
ATOM 9144 N N . HIS B 1 513 ? -20.891 45.562 15.922 1 36.75 513 HIS B N 1
ATOM 9145 C CA . HIS B 1 513 ? -22.031 44.875 15.336 1 36.75 513 HIS B CA 1
ATOM 9146 C C . HIS B 1 513 ? -23.047 44.438 16.406 1 36.75 513 HIS B C 1
ATOM 9148 O O . HIS B 1 513 ? -24.188 44.125 16.094 1 36.75 513 HIS B O 1
ATOM 9154 N N . GLU B 1 514 ? -22.5 44 17.656 1 36 514 GLU B N 1
ATOM 9155 C CA . GLU B 1 514 ? -23.516 43.531 18.609 1 36 514 GLU B CA 1
ATOM 9156 C C . GLU B 1 514 ? -24.391 44.688 19.094 1 36 514 GLU B C 1
ATOM 9158 O O . GLU B 1 514 ? -25.438 44.469 19.703 1 36 514 GLU B O 1
ATOM 9163 N N . ASP B 1 515 ? -23.797 45.906 19.25 1 33 515 ASP B N 1
ATOM 9164 C CA . ASP B 1 515 ? -24.688 46.875 19.875 1 33 515 ASP B CA 1
ATOM 9165 C C . ASP B 1 515 ? -26.016 46.938 19.141 1 33 515 ASP B C 1
ATOM 9167 O O . ASP B 1 515 ? -26.906 47.719 19.516 1 33 515 ASP B O 1
ATOM 9171 N N . LEU B 1 516 ? -25.922 46.562 17.828 1 28.78 516 LEU B N 1
ATOM 9172 C CA . LEU B 1 516 ? -27.25 46.875 17.344 1 28.78 516 LEU B CA 1
ATOM 9173 C C . LEU B 1 516 ? -28.297 45.938 17.938 1 28.78 516 LEU B C 1
ATOM 9175 O O . LEU B 1 516 ? -29.5 46.281 17.953 1 28.78 516 LEU B O 1
ATOM 9179 N N . SER B 1 517 ? -27.859 44.625 18.172 1 28.09 517 SER B N 1
ATOM 9180 C CA . SER B 1 517 ? -29.094 43.844 18.312 1 28.09 517 SER B CA 1
ATOM 9181 C C . SER B 1 517 ? -29.594 43.875 19.75 1 28.09 517 SER B C 1
ATOM 9183 O O . SER B 1 517 ? -30.578 43.188 20.094 1 28.09 517 SER B O 1
ATOM 9185 N N . GLU B 1 518 ? -28.688 44.125 20.734 1 26.67 518 GLU B N 1
ATOM 9186 C CA . GLU B 1 518 ? -29.25 43.875 22.062 1 26.67 518 GLU B CA 1
ATOM 9187 C C . GLU B 1 518 ? -30.484 44.75 22.312 1 26.67 518 GLU B C 1
ATOM 9189 O O . GLU B 1 518 ? -30.422 45.688 23.078 1 26.67 518 GLU B O 1
ATOM 9194 N N . ASP B 1 519 ? -31.109 45.281 21.469 1 22.95 519 ASP B N 1
ATOM 9195 C CA . ASP B 1 519 ? -32.156 45.969 22.188 1 22.95 519 ASP B CA 1
ATOM 9196 C C . ASP B 1 519 ? -32.906 45.031 23.141 1 22.95 519 ASP B C 1
ATOM 9198 O O . ASP B 1 519 ? -33.438 45.469 24.156 1 22.95 519 ASP B O 1
ATOM 9202 N N . ASP B 1 520 ? -33.156 43.781 22.703 1 21.39 520 ASP B N 1
ATOM 9203 C CA . ASP B 1 520 ? -34.406 43.5 23.375 1 21.39 520 ASP B CA 1
ATOM 9204 C C . ASP B 1 520 ? -34.156 42.938 24.781 1 21.39 520 ASP B C 1
ATOM 9206 O O . ASP B 1 520 ? -34.938 43.219 25.703 1 21.39 520 ASP B O 1
ATOM 9210 N N . GLY B 1 521 ? -33.438 41.656 24.953 1 18.94 521 GLY B N 1
ATOM 9211 C CA . GLY B 1 521 ? -34.062 40.875 26 1 18.94 521 GLY B CA 1
ATOM 9212 C C . GLY B 1 521 ? -33.562 41.219 27.391 1 18.94 521 GLY B C 1
ATOM 9213 O O . GLY B 1 521 ? -32.438 41.688 27.562 1 18.94 521 GLY B O 1
ATOM 9214 N N . GLU B 1 522 ? -34.281 41.406 28.438 1 17.75 522 GLU B N 1
ATOM 9215 C CA . GLU B 1 522 ? -34.406 41.844 29.828 1 17.75 522 GLU B CA 1
ATOM 9216 C C . GLU B 1 522 ? -33.719 40.875 30.781 1 17.75 522 GLU B C 1
ATOM 9218 O O . GLU B 1 522 ? -33.062 41.312 31.719 1 17.75 522 GLU B O 1
ATOM 9223 N N . GLU B 1 523 ? -33.875 39.469 30.75 1 16.95 523 GLU B N 1
ATOM 9224 C CA . GLU B 1 523 ? -34.344 39.031 32.062 1 16.95 523 GLU B CA 1
ATOM 9225 C C . GLU B 1 523 ? -33.156 38.719 32.969 1 16.95 523 GLU B C 1
ATOM 9227 O O . GLU B 1 523 ? -33.062 39.188 34.125 1 16.95 523 GLU B O 1
ATOM 9232 N N . ASN B 1 524 ? -32.562 37.281 33.094 1 17.16 524 ASN B N 1
ATOM 9233 C CA . ASN B 1 524 ? -32.469 36.562 34.344 1 17.16 524 ASN B CA 1
ATOM 9234 C C . ASN B 1 524 ? -31.094 36.656 34.969 1 17.16 524 ASN B C 1
ATOM 9236 O O . ASN B 1 524 ? -30.094 36.312 34.344 1 17.16 524 ASN B O 1
ATOM 9240 N N . ARG B 1 525 ? -30.781 37.281 36.125 1 15.69 525 ARG B N 1
ATOM 9241 C CA . ARG B 1 525 ? -29.719 37.781 36.969 1 15.69 525 ARG B CA 1
ATOM 9242 C C . ARG B 1 525 ? -29.062 36.625 37.75 1 15.69 525 ARG B C 1
ATOM 9244 O O . ARG B 1 525 ? -28.219 36.875 38.625 1 15.69 525 ARG B O 1
ATOM 9251 N N . LYS B 1 526 ? -29.297 35.281 37.625 1 16.56 526 LYS B N 1
ATOM 9252 C CA . LYS B 1 526 ? -29.062 34.844 39 1 16.56 526 LYS B CA 1
ATOM 9253 C C . LYS B 1 526 ? -27.562 34.812 39.312 1 16.56 526 LYS B C 1
ATOM 9255 O O . LYS B 1 526 ? -26.734 34.781 38.406 1 16.56 526 LYS B O 1
ATOM 9260 N N . GLU B 1 527 ? -27.141 33.906 40.344 1 15.84 527 GLU B N 1
ATOM 9261 C CA . GLU B 1 527 ? -26.422 33.969 41.594 1 15.84 527 GLU B CA 1
ATOM 9262 C C . GLU B 1 527 ? -24.953 33.594 41.438 1 15.84 527 GLU B C 1
ATOM 9264 O O . GLU B 1 527 ? -24.594 32.875 40.5 1 15.84 527 GLU B O 1
ATOM 9269 N N . ALA B 1 528 ? -23.984 33.688 42.531 1 15.53 528 ALA B N 1
ATOM 9270 C CA . ALA B 1 528 ? -22.766 34.25 43.125 1 15.53 528 ALA B CA 1
ATOM 9271 C C . ALA B 1 528 ? -21.688 33.188 43.281 1 15.53 528 ALA B C 1
ATOM 9273 O O . ALA B 1 528 ? -20.484 33.5 43.219 1 15.53 528 ALA B O 1
ATOM 9274 N N . GLU B 1 529 ? -21.766 31.781 43.375 1 15.68 529 GLU B N 1
ATOM 9275 C CA . GLU B 1 529 ? -21 31.422 44.562 1 15.68 529 GLU B CA 1
ATOM 9276 C C . GLU B 1 529 ? -19.516 31.281 44.25 1 15.68 529 GLU B C 1
ATOM 9278 O O . GLU B 1 529 ? -19.141 31.047 43.094 1 15.68 529 GLU B O 1
ATOM 9283 N N . ASP B 1 530 ? -18.484 30.781 45.25 1 15.34 530 ASP B N 1
ATOM 9284 C CA . ASP B 1 530 ? -17.281 31.219 45.969 1 15.34 530 ASP B CA 1
ATOM 9285 C C . ASP B 1 530 ? -16.062 30.438 45.5 1 15.34 530 ASP B C 1
ATOM 9287 O O . ASP B 1 530 ? -14.969 31 45.375 1 15.34 530 ASP B O 1
ATOM 9291 N N . SER B 1 531 ? -15.914 29.078 45.375 1 16.67 531 SER B N 1
ATOM 9292 C CA . SER B 1 531 ? -14.938 28.469 46.25 1 16.67 531 SER B CA 1
ATOM 9293 C C . SER B 1 531 ? -13.539 28.531 45.656 1 16.67 531 SER B C 1
ATOM 9295 O O . SER B 1 531 ? -13.375 28.656 44.438 1 16.67 531 SER B O 1
ATOM 9297 N N . LYS B 1 532 ? -12.406 27.844 46.375 1 16.8 532 LYS B N 1
ATOM 9298 C CA . LYS B 1 532 ? -11.062 28.078 46.906 1 16.8 532 LYS B CA 1
ATOM 9299 C C . LYS B 1 532 ? -10 27.562 45.938 1 16.8 532 LYS B C 1
ATOM 9301 O O . LYS B 1 532 ? -10.297 26.75 45.062 1 16.8 532 LYS B O 1
ATOM 9306 N N . SER B 1 533 ? -8.719 27.359 46.438 1 16.25 533 SER B N 1
ATOM 9307 C CA . SER B 1 533 ? -7.359 27.875 46.344 1 16.25 533 SER B CA 1
ATOM 9308 C C . SER B 1 533 ? -6.406 26.844 45.75 1 16.25 533 SER B C 1
ATOM 9310 O O . SER B 1 533 ? -5.199 27.094 45.688 1 16.25 533 SER B O 1
ATOM 9312 N N . ALA B 1 534 ? -6.75 25.797 45.062 1 18.3 534 ALA B N 1
ATOM 9313 C CA . ALA B 1 534 ? -5.75 24.75 45.219 1 18.3 534 ALA B CA 1
ATOM 9314 C C . ALA B 1 534 ? -4.441 25.109 44.531 1 18.3 534 ALA B C 1
ATOM 9316 O O . ALA B 1 534 ? -4.438 25.875 43.562 1 18.3 534 ALA B O 1
ATOM 9317 N N . PRO B 1 535 ? -3.293 24.469 44.969 1 18.12 535 PRO B N 1
ATOM 9318 C CA . PRO B 1 535 ? -1.846 24.672 45.094 1 18.12 535 PRO B CA 1
ATOM 9319 C C . PRO B 1 535 ? -1.115 24.344 43.781 1 18.12 535 PRO B C 1
ATOM 9321 O O . PRO B 1 535 ? -1.56 23.484 43 1 18.12 535 PRO B O 1
ATOM 9324 N N . SER B 1 536 ? -0.205 25.188 43.25 1 18.05 536 SER B N 1
ATOM 9325 C CA . SER B 1 536 ? 0.374 25.578 41.969 1 18.05 536 SER B CA 1
ATOM 9326 C C . SER B 1 536 ? 1.629 24.766 41.656 1 18.05 536 SER B C 1
ATOM 9328 O O . SER B 1 536 ? 2.662 24.938 42.312 1 18.05 536 SER B O 1
ATOM 9330 N N . SER B 1 537 ? 1.527 23.422 41.531 1 18.92 537 SER B N 1
ATOM 9331 C CA . SER B 1 537 ? 2.719 22.594 41.344 1 18.92 537 SER B CA 1
ATOM 9332 C C . SER B 1 537 ? 3.541 23.047 40.156 1 18.92 537 SER B C 1
ATOM 9334 O O . SER B 1 537 ? 2.986 23.453 39.125 1 18.92 537 SER B O 1
ATOM 9336 N N . SER B 1 538 ? 4.938 23.047 40.156 1 20.12 538 SER B N 1
ATOM 9337 C CA . SER B 1 538 ? 6.094 23.781 39.656 1 20.12 538 SER B CA 1
ATOM 9338 C C . SER B 1 538 ? 6.645 23.141 38.375 1 20.12 538 SER B C 1
ATOM 9340 O O . SER B 1 538 ? 7.77 23.438 37.969 1 20.12 538 SER B O 1
ATOM 9342 N N . LYS B 1 539 ? 5.969 22.406 37.531 1 22.89 539 LYS B N 1
ATOM 9343 C CA . LYS B 1 539 ? 6.699 21.688 36.5 1 22.89 539 LYS B CA 1
ATOM 9344 C C . LYS B 1 539 ? 7.508 22.641 35.625 1 22.89 539 LYS B C 1
ATOM 9346 O O . LYS B 1 539 ? 7.039 23.734 35.281 1 22.89 539 LYS B O 1
ATOM 9351 N N . GLN B 1 540 ? 8.875 22.297 35.5 1 24.67 540 GLN B N 1
ATOM 9352 C CA . GLN B 1 540 ? 10.055 23 35.031 1 24.67 540 GLN B CA 1
ATOM 9353 C C . GLN B 1 540 ? 10 23.234 33.531 1 24.67 540 GLN B C 1
ATOM 9355 O O . GLN B 1 540 ? 9.812 22.281 32.75 1 24.67 540 GLN B O 1
ATOM 9360 N N . PRO B 1 541 ? 9.656 24.344 33.031 1 24.19 541 PRO B N 1
ATOM 9361 C CA . PRO B 1 541 ? 9.242 24.859 31.719 1 24.19 541 PRO B CA 1
ATOM 9362 C C . PRO B 1 541 ? 10.375 24.875 30.688 1 24.19 541 PRO B C 1
ATOM 9364 O O . PRO B 1 541 ? 11.531 25.141 31.047 1 24.19 541 PRO B O 1
ATOM 9367 N N . VAL B 1 542 ? 10.242 23.984 29.781 1 27.7 542 VAL B N 1
ATOM 9368 C CA . VAL B 1 542 ? 11.195 23.781 28.688 1 27.7 542 VAL B CA 1
ATOM 9369 C C . VAL B 1 542 ? 11.633 25.141 28.141 1 27.7 542 VAL B C 1
ATOM 9371 O O . VAL B 1 542 ? 12.5 25.219 27.281 1 27.7 542 VAL B O 1
ATOM 9374 N N . PHE B 1 543 ? 10.742 26.094 28.188 1 27.33 543 PHE B N 1
ATOM 9375 C CA . PHE B 1 543 ? 11.141 27.359 27.578 1 27.33 543 PHE B CA 1
ATOM 9376 C C . PHE B 1 543 ? 12.266 28.016 28.359 1 27.33 543 PHE B C 1
ATOM 9378 O O . PHE B 1 543 ? 12.086 28.375 29.531 1 27.33 543 PHE B O 1
ATOM 9385 N N . ARG B 1 544 ? 13.43 27.781 28.094 1 27.19 544 ARG B N 1
ATOM 9386 C CA . ARG B 1 544 ? 14.562 28.25 28.906 1 27.19 544 ARG B CA 1
ATOM 9387 C C . ARG B 1 544 ? 14.453 29.734 29.188 1 27.19 544 ARG B C 1
ATOM 9389 O O . ARG B 1 544 ? 14.945 30.219 30.219 1 27.19 544 ARG B O 1
ATOM 9396 N N . PHE B 1 545 ? 13.844 30.484 28.406 1 26.44 545 PHE B N 1
ATOM 9397 C CA . PHE B 1 545 ? 14.039 31.906 28.625 1 26.44 545 PHE B CA 1
ATOM 9398 C C . PHE B 1 545 ? 13.125 32.406 29.734 1 26.44 545 PHE B C 1
ATOM 9400 O O . PHE B 1 545 ? 13.289 33.531 30.219 1 26.44 545 PHE B O 1
ATOM 9407 N N . LEU B 1 546 ? 12.008 31.656 30.094 1 24.67 546 LEU B N 1
ATOM 9408 C CA . LEU B 1 546 ? 10.938 32.219 30.906 1 24.67 546 LEU B CA 1
ATOM 9409 C C . LEU B 1 546 ? 11.367 32.344 32.375 1 24.67 546 LEU B C 1
ATOM 9411 O O . LEU B 1 546 ? 10.555 32.688 33.219 1 24.67 546 LEU B O 1
ATOM 9415 N N . SER B 1 547 ? 12.344 32.031 32.906 1 23.14 547 SER B N 1
ATOM 9416 C CA . SER B 1 547 ? 12.43 31.906 34.375 1 23.14 547 SER B CA 1
ATOM 9417 C C . SER B 1 547 ? 12.273 33.281 35.031 1 23.14 547 SER B C 1
ATOM 9419 O O . SER B 1 547 ? 12.148 33.344 36.25 1 23.14 547 SER B O 1
ATOM 9421 N N . LYS B 1 548 ? 12.406 34.469 34.406 1 20.39 548 LYS B N 1
ATOM 9422 C CA . LYS B 1 548 ? 12.758 35.438 35.469 1 20.39 548 LYS B CA 1
ATOM 9423 C C . LYS B 1 548 ? 11.516 36.125 36.031 1 20.39 548 LYS B C 1
ATOM 9425 O O . LYS B 1 548 ? 11.539 36.625 37.156 1 20.39 548 LYS B O 1
ATOM 9430 N N . CYS B 1 549 ? 10.336 36.594 35.312 1 19.05 549 CYS B N 1
ATOM 9431 C CA . CYS B 1 549 ? 9.82 37.875 35.812 1 19.05 549 CYS B CA 1
ATOM 9432 C C . CYS B 1 549 ? 8.625 37.656 36.719 1 19.05 549 CYS B C 1
ATOM 9434 O O . CYS B 1 549 ? 7.562 37.188 36.281 1 19.05 549 CYS B O 1
ATOM 9436 N N . SER B 1 550 ? 8.5 37.5 38.031 1 21.33 550 SER B N 1
ATOM 9437 C CA . SER B 1 550 ? 7.523 37.188 39.062 1 21.33 550 SER B CA 1
ATOM 9438 C C . SER B 1 550 ? 6.664 38.406 39.406 1 21.33 550 SER B C 1
ATOM 9440 O O . SER B 1 550 ? 5.945 38.406 40.406 1 21.33 550 SER B O 1
ATOM 9442 N N . THR B 1 551 ? 6.117 39.531 38.594 1 19.92 551 THR B N 1
ATOM 9443 C CA . THR B 1 551 ? 5.602 40.594 39.438 1 19.92 551 THR B CA 1
ATOM 9444 C C . THR B 1 551 ? 4.117 40.375 39.719 1 19.92 551 THR B C 1
ATOM 9446 O O . THR B 1 551 ? 3.373 39.906 38.844 1 19.92 551 THR B O 1
ATOM 9449 N N . LYS B 1 552 ? 3.344 40.625 40.875 1 24.05 552 LYS B N 1
ATOM 9450 C CA . LYS B 1 552 ? 2.209 40.406 41.781 1 24.05 552 LYS B CA 1
ATOM 9451 C C . LYS B 1 552 ? 0.966 41.156 41.281 1 24.05 552 LYS B C 1
ATOM 9453 O O . LYS B 1 552 ? 1.062 42.031 40.438 1 24.05 552 LYS B O 1
ATOM 9458 N N . SER B 1 553 ? -0.186 41.875 42.094 1 23.44 553 SER B N 1
ATOM 9459 C CA . SER B 1 553 ? -1.468 41.625 42.75 1 23.44 553 SER B CA 1
ATOM 9460 C C . SER B 1 553 ? -2.543 42.594 42.219 1 23.44 553 SER B C 1
ATOM 9462 O O . SER B 1 553 ? -3.736 42.281 42.312 1 23.44 553 SER B O 1
ATOM 9464 N N . LYS B 1 554 ? -2.754 43.875 41.625 1 25.38 554 LYS B N 1
ATOM 9465 C CA . LYS B 1 554 ? -3.699 44.75 42.281 1 25.38 554 LYS B CA 1
ATOM 9466 C C . LYS B 1 554 ? -5.098 44.625 41.688 1 25.38 554 LYS B C 1
ATOM 9468 O O . LYS B 1 554 ? -6.082 44.5 42.438 1 25.38 554 LYS B O 1
ATOM 9473 N N . GLN B 1 555 ? -5.809 45.188 40.375 1 27.73 555 GLN B N 1
ATOM 9474 C CA . GLN B 1 555 ? -6.68 46.344 40.156 1 27.73 555 GLN B CA 1
ATOM 9475 C C . GLN B 1 555 ? -8.141 45.906 40.031 1 27.73 555 GLN B C 1
ATOM 9477 O O . GLN B 1 555 ? -8.43 44.75 39.75 1 27.73 555 GLN B O 1
ATOM 9482 N N . ARG B 1 556 ? -9.492 46.938 39.969 1 31.91 556 ARG B N 1
ATOM 9483 C CA . ARG B 1 556 ? -10.852 47.469 39.875 1 31.91 556 ARG B CA 1
ATOM 9484 C C . ARG B 1 556 ? -11.562 46.875 38.625 1 31.91 556 ARG B C 1
ATOM 9486 O O . ARG B 1 556 ? -10.938 46.688 37.594 1 31.91 556 ARG B O 1
ATOM 9493 N N . THR B 1 557 ? -12.969 46.531 38.812 1 36.06 557 THR B N 1
ATOM 9494 C CA . THR B 1 557 ? -13.719 45.656 37.938 1 36.06 557 THR B CA 1
ATOM 9495 C C . THR B 1 557 ? -14.164 46.375 36.656 1 36.06 557 THR B C 1
ATOM 9497 O O . THR B 1 557 ? -15.047 45.906 35.969 1 36.06 557 THR B O 1
ATOM 9500 N N . SER B 1 558 ? -14.07 47.812 36.188 1 37.94 558 SER B N 1
ATOM 9501 C CA . SER B 1 558 ? -14.258 48.594 34.969 1 37.94 558 SER B CA 1
ATOM 9502 C C . SER B 1 558 ? -14.133 47.688 33.719 1 37.94 558 SER B C 1
ATOM 9504 O O . SER B 1 558 ? -13.234 46.875 33.656 1 37.94 558 SER B O 1
ATOM 9506 N N . THR B 1 559 ? -15.586 47.469 33 1 49.09 559 THR B N 1
ATOM 9507 C CA . THR B 1 559 ? -15.5 46.719 31.766 1 49.09 559 THR B CA 1
ATOM 9508 C C . THR B 1 559 ? -14.195 47.031 31.031 1 49.09 559 THR B C 1
ATOM 9510 O O . THR B 1 559 ? -14 48.125 30.547 1 49.09 559 THR B O 1
ATOM 9513 N N . SER B 1 560 ? -13.398 46.688 31.469 1 65.19 560 SER B N 1
ATOM 9514 C CA . SER B 1 560 ? -12.008 46.969 31.109 1 65.19 560 SER B CA 1
ATOM 9515 C C . SER B 1 560 ? -11.789 46.781 29.609 1 65.19 560 SER B C 1
ATOM 9517 O O . SER B 1 560 ? -12.281 45.844 29 1 65.19 560 SER B O 1
ATOM 9519 N N . SER B 1 561 ? -11.82 48.062 28.828 1 82.88 561 SER B N 1
ATOM 9520 C CA . SER B 1 561 ? -11.445 48.094 27.422 1 82.88 561 SER B CA 1
ATOM 9521 C C . SER B 1 561 ? -10.406 47.031 27.094 1 82.88 561 SER B C 1
ATOM 9523 O O . SER B 1 561 ? -9.82 46.438 28 1 82.88 561 SER B O 1
ATOM 9525 N N . MET B 1 562 ? -10.547 46.531 25.922 1 89.31 562 MET B N 1
ATOM 9526 C CA . MET B 1 562 ? -9.539 45.562 25.469 1 89.31 562 MET B CA 1
ATOM 9527 C C . MET B 1 562 ? -8.148 45.969 25.953 1 89.31 562 MET B C 1
ATOM 9529 O O . MET B 1 562 ? -7.375 45.125 26.391 1 89.31 562 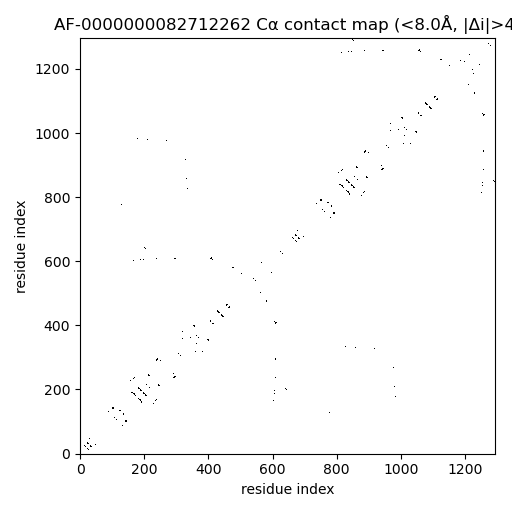MET B O 1
ATOM 9533 N N . ARG B 1 563 ? -7.898 47.219 26.047 1 89.12 563 ARG B N 1
ATOM 9534 C CA . ARG B 1 563 ? -6.594 47.719 26.453 1 89.12 563 ARG B CA 1
ATOM 9535 C C . ARG B 1 563 ? -6.352 47.469 27.938 1 89.12 563 ARG B C 1
ATOM 9537 O O . ARG B 1 563 ? -5.242 47.094 28.344 1 89.12 563 ARG B O 1
ATOM 9544 N N . GLN B 1 564 ? -7.391 47.625 28.703 1 90.19 564 GLN B N 1
ATOM 9545 C CA . GLN B 1 564 ? -7.277 47.344 30.141 1 90.19 564 GLN B CA 1
ATOM 9546 C C . GLN B 1 564 ? -7.047 45.875 30.406 1 90.19 564 GLN B C 1
ATOM 9548 O O . GLN B 1 564 ? -6.285 45.5 31.312 1 90.19 564 GLN B O 1
ATOM 9553 N N . GLN B 1 565 ? -7.742 45.125 29.594 1 91.94 565 GLN B N 1
ATOM 9554 C CA . GLN B 1 565 ? -7.57 43.688 29.734 1 91.94 565 GLN B CA 1
ATOM 9555 C C . GLN B 1 565 ? -6.148 43.25 29.375 1 91.94 565 GLN B C 1
ATOM 9557 O O . GLN B 1 565 ? -5.57 42.375 30.016 1 91.94 565 GLN B O 1
ATOM 9562 N N . ILE B 1 566 ? -5.613 43.906 28.375 1 92.56 566 ILE B N 1
ATOM 9563 C CA . ILE B 1 566 ? -4.254 43.594 27.922 1 92.56 566 ILE B CA 1
ATOM 9564 C C . ILE B 1 566 ? -3.258 44 29 1 92.56 566 ILE B C 1
ATOM 9566 O O . ILE B 1 566 ? -2.287 43.281 29.266 1 92.56 566 ILE B O 1
ATOM 9570 N N . ILE B 1 567 ? -3.494 45.125 29.641 1 90.19 567 ILE B N 1
ATOM 9571 C CA . ILE B 1 567 ? -2.619 45.594 30.703 1 90.19 567 ILE B CA 1
ATOM 9572 C C . ILE B 1 567 ? -2.639 44.594 31.859 1 90.19 567 ILE B C 1
ATOM 9574 O O . ILE B 1 567 ? -1.59 44.281 32.406 1 90.19 567 ILE B O 1
ATOM 9578 N N . LYS B 1 568 ? -3.779 44.125 32.156 1 90.56 568 LYS B N 1
ATOM 9579 C CA . LYS B 1 568 ? -3.908 43.125 33.219 1 90.56 568 LYS B CA 1
ATOM 9580 C C . LYS B 1 568 ? -3.193 41.844 32.844 1 90.56 568 LYS B C 1
ATOM 9582 O O . LYS B 1 568 ? -2.572 41.188 33.688 1 90.56 568 LYS B O 1
ATOM 9587 N N . TYR B 1 569 ? -3.406 41.469 31.625 1 92.75 569 TYR B N 1
ATOM 9588 C CA . TYR B 1 569 ? -2.732 40.281 31.125 1 92.75 569 TYR B CA 1
ATOM 9589 C C . TYR B 1 569 ? -1.219 40.406 31.234 1 92.75 569 TYR B C 1
ATOM 9591 O O . TYR B 1 569 ? -0.536 39.5 31.672 1 92.75 569 TYR B O 1
ATOM 9599 N N . LYS B 1 570 ? -0.721 41.562 30.891 1 89.75 570 LYS B N 1
ATOM 9600 C CA . LYS B 1 570 ? 0.715 41.812 30.969 1 89.75 570 LYS B CA 1
ATOM 9601 C C . LYS B 1 570 ? 1.212 41.719 32.406 1 89.75 570 LYS B C 1
ATOM 9603 O O . LYS B 1 570 ? 2.328 41.281 32.656 1 89.75 570 LYS B O 1
ATOM 9608 N N . GLU B 1 571 ? 0.367 42.188 33.312 1 87.38 571 GLU B N 1
ATOM 9609 C CA . GLU B 1 571 ? 0.703 42.062 34.719 1 87.38 571 GLU B CA 1
ATOM 9610 C C . GLU B 1 571 ? 0.784 40.625 35.156 1 87.38 571 GLU B C 1
ATOM 9612 O O . GLU B 1 571 ? 1.646 40.25 35.969 1 87.38 571 GLU B O 1
ATOM 9617 N N . GLN B 1 572 ? -0.084 39.906 34.625 1 87.5 572 GLN B N 1
ATOM 9618 C CA . GLN B 1 572 ? -0.098 38.469 34.969 1 87.5 572 GLN B CA 1
ATOM 9619 C C . GLN B 1 572 ? 1.117 37.75 34.375 1 87.5 572 GLN B C 1
ATOM 9621 O O . GLN B 1 572 ? 1.587 36.781 34.938 1 87.5 572 GLN B O 1
ATOM 9626 N N . LEU B 1 573 ? 1.56 38.219 33.281 1 87.5 573 LEU B N 1
ATOM 9627 C CA . LEU B 1 573 ? 2.719 37.625 32.625 1 87.5 573 LEU B CA 1
ATOM 9628 C C . LEU B 1 573 ? 3.963 37.75 33.5 1 87.5 573 LEU B C 1
ATOM 9630 O O . LEU B 1 573 ? 4.914 36.969 33.344 1 87.5 573 LEU B O 1
ATOM 9634 N N . SER B 1 574 ? 3.928 38.688 34.344 1 83.19 574 SER B N 1
ATOM 9635 C CA . SER B 1 574 ? 5.07 38.906 35.219 1 83.19 574 SER B CA 1
ATOM 9636 C C . SER B 1 574 ? 5.125 37.875 36.312 1 83.19 574 SER B C 1
ATOM 9638 O O . SER B 1 574 ? 6.16 37.688 36.969 1 83.19 574 SER B O 1
ATOM 9640 N N . GLN B 1 575 ? 4.012 37.156 36.5 1 81.56 575 GLN B N 1
ATOM 9641 C CA . GLN B 1 575 ? 3.967 36.062 37.438 1 81.56 575 GLN B CA 1
ATOM 9642 C C . GLN B 1 575 ? 4.277 34.75 36.781 1 81.56 575 GLN B C 1
ATOM 9644 O O . GLN B 1 575 ? 4.09 34.594 35.562 1 81.56 575 GLN B O 1
ATOM 9649 N N . PRO B 1 576 ? 4.766 33.875 37.531 1 81.62 576 PRO B N 1
ATOM 9650 C CA . PRO B 1 576 ? 5.102 32.562 36.938 1 81.62 576 PRO B CA 1
ATOM 9651 C C . PRO B 1 576 ? 3.879 31.844 36.375 1 81.62 576 PRO B C 1
ATOM 9653 O O . PRO B 1 576 ? 2.844 31.766 37.031 1 81.62 576 PRO B O 1
ATOM 9656 N N . ILE B 1 577 ? 3.992 31.438 35.188 1 80.5 577 ILE B N 1
ATOM 9657 C CA . ILE B 1 577 ? 2.912 30.734 34.5 1 80.5 577 ILE B CA 1
ATOM 9658 C C . ILE B 1 577 ? 3.023 29.234 34.781 1 80.5 577 ILE B C 1
ATOM 9660 O O . ILE B 1 577 ? 4.07 28.641 34.531 1 80.5 577 ILE B O 1
ATOM 9664 N N . THR B 1 578 ? 2.037 28.578 35.25 1 78.94 578 THR B N 1
ATOM 9665 C CA . THR B 1 578 ? 2.051 27.188 35.656 1 78.94 578 THR B CA 1
ATOM 9666 C C . THR B 1 578 ? 1.33 26.312 34.625 1 78.94 578 THR B C 1
ATOM 9668 O O . THR B 1 578 ? 1.413 25.094 34.656 1 78.94 578 THR B O 1
ATOM 9671 N N . CYS B 1 579 ? 0.812 26.922 33.688 1 80.31 579 CYS B N 1
ATOM 9672 C CA . CYS B 1 579 ? 0.037 26.125 32.75 1 80.31 579 CYS B CA 1
ATOM 9673 C C . CYS B 1 579 ? 0.93 25.562 31.641 1 80.31 579 CYS B C 1
ATOM 9675 O O . CYS B 1 579 ? 1.998 26.109 31.359 1 80.31 579 CYS B O 1
ATOM 9677 N N . ASP B 1 580 ? 0.486 24.406 31.156 1 80.94 580 ASP B N 1
ATOM 9678 C CA . ASP B 1 580 ? 1.279 23.719 30.141 1 80.94 580 ASP B CA 1
ATOM 9679 C C . ASP B 1 580 ? 1.07 24.344 28.766 1 80.94 580 ASP B C 1
ATOM 9681 O O . ASP B 1 580 ? 2.004 24.422 27.969 1 80.94 580 ASP B O 1
ATOM 9685 N N . THR B 1 581 ? -0.191 24.734 28.547 1 87 581 THR B N 1
ATOM 9686 C CA . THR B 1 581 ? -0.49 25.312 27.234 1 87 581 THR B CA 1
ATOM 9687 C C . THR B 1 581 ? -1.182 26.656 27.375 1 87 581 THR B C 1
ATOM 9689 O O . THR B 1 581 ? -1.746 26.969 28.422 1 87 581 THR B O 1
ATOM 9692 N N . GLY B 1 582 ? -1.003 27.531 26.328 1 89.88 582 GLY B N 1
ATOM 9693 C CA . GLY B 1 582 ? -1.701 28.812 26.312 1 89.88 582 GLY B CA 1
ATOM 9694 C C . GLY B 1 582 ? -3.207 28.672 26.422 1 89.88 582 GLY B C 1
ATOM 9695 O O . GLY B 1 582 ? -3.865 29.469 27.078 1 89.88 582 GLY B O 1
ATOM 9696 N N . THR B 1 583 ? -3.781 27.594 25.875 1 91.31 583 THR B N 1
ATOM 9697 C CA . THR B 1 583 ? -5.219 27.344 25.922 1 91.31 583 THR B CA 1
ATOM 9698 C C . THR B 1 583 ? -5.672 27.078 27.359 1 91.31 583 THR B C 1
ATOM 9700 O O . THR B 1 583 ? -6.691 27.625 27.797 1 91.31 583 THR B O 1
ATOM 9703 N N . ASP B 1 584 ? -4.898 26.297 28.047 1 91 584 ASP B N 1
ATOM 9704 C CA . ASP B 1 584 ? -5.23 25.984 29.438 1 91 584 ASP B CA 1
ATOM 9705 C C . ASP B 1 584 ? -5.215 27.234 30.312 1 91 584 ASP B C 1
ATOM 9707 O O . ASP B 1 584 ? -6.043 27.375 31.203 1 91 584 ASP B O 1
ATOM 9711 N N . PHE B 1 585 ? -4.273 28.125 30.031 1 92.69 585 PHE B N 1
ATOM 9712 C CA . PHE B 1 585 ? -4.172 29.375 30.766 1 92.69 585 PHE B CA 1
ATOM 9713 C C . PHE B 1 585 ? -5.461 30.172 30.641 1 92.69 585 PHE B C 1
ATOM 9715 O O . PHE B 1 585 ? -6.027 30.609 31.656 1 92.69 585 PHE B O 1
ATOM 9722 N N . TRP B 1 586 ? -5.898 30.297 29.469 1 93.94 586 TRP B N 1
ATOM 9723 C CA . TRP B 1 586 ? -7.051 31.156 29.234 1 93.94 586 TRP B CA 1
ATOM 9724 C C . TRP B 1 586 ? -8.344 30.484 29.688 1 93.94 586 TRP B C 1
ATOM 9726 O O . TRP B 1 586 ? -9.281 31.156 30.109 1 93.94 586 TRP B O 1
ATOM 9736 N N . LEU B 1 587 ? -8.414 29.188 29.594 1 92.69 587 LEU B N 1
ATOM 9737 C CA . LEU B 1 587 ? -9.594 28.469 30.062 1 92.69 587 LEU B CA 1
ATOM 9738 C C . LEU B 1 587 ? -9.766 28.625 31.562 1 92.69 587 LEU B C 1
ATOM 9740 O O . LEU B 1 587 ? -10.891 28.609 32.062 1 92.69 587 LEU B O 1
ATOM 9744 N N . GLU B 1 588 ? -8.727 28.797 32.281 1 90.31 588 GLU B N 1
ATOM 9745 C CA . GLU B 1 588 ? -8.758 28.922 33.75 1 90.31 588 GLU B CA 1
ATOM 9746 C C . GLU B 1 588 ? -9.094 30.344 34.156 1 90.31 588 GLU B C 1
ATOM 9748 O O . GLU B 1 588 ? -9.484 30.578 35.312 1 90.31 588 GLU B O 1
ATOM 9753 N N . LYS B 1 589 ? -8.922 31.234 33.25 1 90.31 589 LYS B N 1
ATOM 9754 C CA . LYS B 1 589 ? -9.141 32.625 33.594 1 90.31 589 LYS B CA 1
ATOM 9755 C C . LYS B 1 589 ? -10.625 32.969 33.625 1 90.31 589 LYS B C 1
ATOM 9757 O O . LYS B 1 589 ? -11.43 32.281 32.969 1 90.31 589 LYS B O 1
ATOM 9762 N N . SER B 1 590 ? -10.883 33.969 34.375 1 86.06 590 SER B N 1
ATOM 9763 C CA . SER B 1 590 ? -12.266 34.375 34.562 1 86.06 590 SER B CA 1
ATOM 9764 C C . SER B 1 590 ? -12.812 35.031 33.281 1 86.06 590 SER B C 1
ATOM 9766 O O . SER B 1 590 ? -12.141 35.875 32.688 1 86.06 590 SER B O 1
ATOM 9768 N N . ASP B 1 591 ? -13.984 34.75 32.969 1 86.19 591 ASP B N 1
ATOM 9769 C CA . ASP B 1 591 ? -14.648 35.281 31.781 1 86.19 591 ASP B CA 1
ATOM 9770 C C . ASP B 1 591 ? -15.031 36.75 32 1 86.19 591 ASP B C 1
ATOM 9772 O O . ASP B 1 591 ? -15.164 37.531 31.062 1 86.19 591 ASP B O 1
ATOM 9776 N N . THR B 1 592 ? -15.164 37.094 33.188 1 84.62 592 THR B N 1
ATOM 9777 C CA . THR B 1 592 ? -15.594 38.469 33.5 1 84.62 592 THR B CA 1
ATOM 9778 C C . THR B 1 592 ? -14.43 39.438 33.406 1 84.62 592 THR B C 1
ATOM 9780 O O . THR B 1 592 ? -14.586 40.562 32.969 1 84.62 592 THR B O 1
ATOM 9783 N N . LEU B 1 593 ? -13.305 38.938 33.844 1 87.31 593 LEU B N 1
ATOM 9784 C CA . LEU B 1 593 ? -12.117 39.781 33.844 1 87.31 593 LEU B CA 1
ATOM 9785 C C . LEU B 1 593 ? -11.609 40 32.406 1 87.31 593 LEU B C 1
ATOM 9787 O O . LEU B 1 593 ? -11.188 41.094 32.031 1 87.31 593 LEU B O 1
ATOM 9791 N N . TYR B 1 594 ? -11.688 38.875 31.656 1 92.19 594 TYR B N 1
ATOM 9792 C CA . TYR B 1 594 ? -11.164 38.875 30.297 1 92.19 594 TYR B CA 1
ATOM 9793 C C . TYR B 1 594 ? -12.273 38.594 29.281 1 92.19 594 TYR B C 1
ATOM 9795 O O . TYR B 1 594 ? -12.125 37.75 28.422 1 92.19 594 TYR B O 1
ATOM 9803 N N . HIS B 1 595 ? -13.297 39.406 29.328 1 89.25 595 HIS B N 1
ATOM 9804 C CA . HIS B 1 595 ? -14.508 39.094 28.562 1 89.25 595 HIS B CA 1
ATOM 9805 C C . HIS B 1 595 ? -14.266 39.219 27.078 1 89.25 595 HIS B C 1
ATOM 9807 O O . HIS B 1 595 ? -14.922 38.562 26.266 1 89.25 595 HIS B O 1
ATOM 9813 N N . ASN B 1 596 ? -13.289 40.062 26.656 1 89.12 596 ASN B N 1
ATOM 9814 C CA . ASN B 1 596 ? -13 40.25 25.234 1 89.12 596 ASN B CA 1
ATOM 9815 C C . ASN B 1 596 ? -11.719 39.531 24.844 1 89.12 596 ASN B C 1
ATOM 9817 O O . ASN B 1 596 ? -11.672 38.875 23.797 1 89.12 596 ASN B O 1
ATOM 9821 N N . LEU B 1 597 ? -10.75 39.562 25.641 1 92.62 597 LEU B N 1
ATOM 9822 C CA . LEU B 1 597 ? -9.438 39.031 25.297 1 92.62 597 LEU B CA 1
ATOM 9823 C C . LEU B 1 597 ? -9.43 37.531 25.328 1 92.62 597 LEU B C 1
ATOM 9825 O O . LEU B 1 597 ? -8.812 36.875 24.484 1 92.62 597 LEU B O 1
ATOM 9829 N N . LYS B 1 598 ? -10.18 36.938 26.25 1 93.75 598 LYS B N 1
ATOM 9830 C CA . LYS B 1 598 ? -10.164 35.469 26.438 1 93.75 598 LYS B CA 1
ATOM 9831 C C . LYS B 1 598 ? -10.734 34.75 25.203 1 93.75 598 LYS B C 1
ATOM 9833 O O . LYS B 1 598 ? -10.078 33.875 24.641 1 93.75 598 LYS B O 1
ATOM 9838 N N . PRO B 1 599 ? -11.938 35.125 24.734 1 92.88 599 PRO B N 1
ATOM 9839 C CA . PRO B 1 599 ? -12.469 34.438 23.562 1 92.88 599 PRO B CA 1
ATOM 9840 C C . PRO B 1 599 ? -11.57 34.594 22.328 1 92.88 599 PRO B C 1
ATOM 9842 O O . PRO B 1 599 ? -11.391 33.656 21.562 1 92.88 599 PRO B O 1
ATOM 9845 N N . PHE B 1 600 ? -11.039 35.719 22.219 1 92.5 600 PHE B N 1
ATOM 9846 C CA . PHE B 1 600 ? -10.18 36 21.062 1 92.5 600 PHE B CA 1
ATOM 9847 C C . PHE B 1 600 ? -8.875 35.188 21.188 1 92.5 600 PHE B C 1
ATOM 9849 O O . PHE B 1 600 ? -8.383 34.688 20.188 1 92.5 600 PHE B O 1
ATOM 9856 N N . ALA B 1 601 ? -8.336 35.188 22.359 1 94.5 601 ALA B N 1
ATOM 9857 C CA . ALA B 1 601 ? -7.109 34.438 22.594 1 94.5 601 ALA B CA 1
ATOM 9858 C C . ALA B 1 601 ? -7.309 32.938 22.297 1 94.5 601 ALA B C 1
ATOM 9860 O O . ALA B 1 601 ? -6.465 32.312 21.656 1 94.5 601 ALA B O 1
ATOM 9861 N N . LEU B 1 602 ? -8.43 32.438 22.703 1 94.38 602 LEU B N 1
ATOM 9862 C CA . LEU B 1 602 ? -8.727 31.031 22.484 1 94.38 602 LEU B CA 1
ATOM 9863 C C . LEU B 1 602 ? -8.891 30.734 21 1 94.38 602 LEU B C 1
ATOM 9865 O O . LEU B 1 602 ? -8.438 29.703 20.5 1 94.38 602 LEU B O 1
ATOM 9869 N N . ASP B 1 603 ? -9.43 31.641 20.281 1 93.88 603 ASP B N 1
ATOM 9870 C CA . ASP B 1 603 ? -9.625 31.469 18.844 1 93.88 603 ASP B CA 1
ATOM 9871 C C . ASP B 1 603 ? -8.289 31.469 18.109 1 93.88 603 ASP B C 1
ATOM 9873 O O . ASP B 1 603 ? -8.039 30.609 17.25 1 93.88 603 ASP B O 1
ATOM 9877 N N . ILE B 1 604 ? -7.434 32.344 18.469 1 93.19 604 ILE B N 1
ATOM 9878 C CA . ILE B 1 604 ? -6.164 32.531 17.766 1 93.19 604 ILE B CA 1
ATOM 9879 C C . ILE B 1 604 ? -5.23 31.359 18.109 1 93.19 604 ILE B C 1
ATOM 9881 O O . ILE B 1 604 ? -4.496 30.875 17.25 1 93.19 604 ILE B O 1
ATOM 9885 N N . LEU B 1 605 ? -5.328 30.922 19.344 1 93.5 605 LEU B N 1
ATOM 9886 C CA . LEU B 1 605 ? -4.457 29.844 19.781 1 93.5 605 LEU B CA 1
ATOM 9887 C C . LEU B 1 605 ? -4.863 28.516 19.141 1 93.5 605 LEU B C 1
ATOM 9889 O O . LEU B 1 605 ? -4.074 27.578 19.094 1 93.5 605 LEU B O 1
ATOM 9893 N N . ALA B 1 606 ? -6.059 28.438 18.641 1 92.81 606 ALA B N 1
ATOM 9894 C CA . ALA B 1 606 ? -6.555 27.203 18.031 1 92.81 606 ALA B CA 1
ATOM 9895 C C . ALA B 1 606 ? -6.07 27.078 16.594 1 92.81 606 ALA B C 1
ATOM 9897 O O . ALA B 1 606 ? -6.164 26 15.984 1 92.81 606 ALA B O 1
ATOM 9898 N N . MET B 1 607 ? -5.434 28.109 16.047 1 91.69 607 MET B N 1
ATOM 9899 C CA . MET B 1 607 ? -5.047 28.141 14.641 1 91.69 607 MET B CA 1
ATOM 9900 C C . MET B 1 607 ? -3.664 27.516 14.453 1 91.69 607 MET B C 1
ATOM 9902 O O . MET B 1 607 ? -2.738 27.812 15.211 1 91.69 607 MET B O 1
ATOM 9906 N N . PRO B 1 608 ? -3.533 26.609 13.445 1 90.56 608 PRO B N 1
ATOM 9907 C CA . PRO B 1 608 ? -2.244 25.953 13.203 1 90.56 608 PRO B CA 1
ATOM 9908 C C . PRO B 1 608 ? -1.277 26.828 12.406 1 90.56 608 PRO B C 1
ATOM 9910 O O . PRO B 1 608 ? -1.689 27.828 11.82 1 90.56 608 PRO B O 1
ATOM 9913 N N . ALA B 1 609 ? -0.021 26.453 12.492 1 87.31 609 ALA B N 1
ATOM 9914 C CA . ALA B 1 609 ? 1.021 27.188 11.758 1 87.31 609 ALA B CA 1
ATOM 9915 C C . ALA B 1 609 ? 1.148 26.656 10.328 1 87.31 609 ALA B C 1
ATOM 9917 O O . ALA B 1 609 ? 1.746 27.328 9.477 1 87.31 609 ALA B O 1
ATOM 9918 N N . SER B 1 610 ? 0.591 25.5 10.141 1 88.06 610 SER B N 1
ATOM 9919 C CA . SER B 1 610 ? 0.846 24.875 8.852 1 88.06 610 SER B CA 1
ATOM 9920 C C . SER B 1 610 ? -0.36 24.062 8.383 1 88.06 610 SER B C 1
ATOM 9922 O O . SER B 1 610 ? -1.365 23.969 9.086 1 88.06 610 SER B O 1
ATOM 9924 N N . GLN B 1 611 ? -0.207 23.625 7.16 1 84.88 611 GLN B N 1
ATOM 9925 C CA . GLN B 1 611 ? -1.242 22.797 6.555 1 84.88 611 GLN B CA 1
ATOM 9926 C C . GLN B 1 611 ? -0.907 21.312 6.695 1 84.88 611 GLN B C 1
ATOM 9928 O O . GLN B 1 611 ? -1.115 20.531 5.766 1 84.88 611 GLN B O 1
ATOM 9933 N N . ALA B 1 612 ? -0.341 20.906 7.762 1 81.62 612 ALA B N 1
ATOM 9934 C CA . ALA B 1 612 ? 0.073 19.516 7.977 1 81.62 612 ALA B CA 1
ATOM 9935 C C . ALA B 1 612 ? -1.133 18.578 8 1 81.62 612 ALA B C 1
ATOM 9937 O O . ALA B 1 612 ? -1.035 17.422 7.582 1 81.62 612 ALA B O 1
ATOM 9938 N N . PHE B 1 613 ? -2.236 19.141 8.422 1 85.19 613 PHE B N 1
ATOM 9939 C CA . PHE B 1 613 ? -3.461 18.344 8.477 1 85.19 613 PHE B CA 1
ATOM 9940 C C . PHE B 1 613 ? -3.848 17.859 7.086 1 85.19 613 PHE B C 1
ATOM 9942 O O . PHE B 1 613 ? -4.203 16.688 6.914 1 85.19 613 PHE B O 1
ATOM 9949 N N . ALA B 1 614 ? -3.719 18.719 6.148 1 81 614 ALA B N 1
ATOM 9950 C CA . ALA B 1 614 ? -4.059 18.344 4.777 1 81 614 ALA B CA 1
ATOM 9951 C C . ALA B 1 614 ? -3.141 17.25 4.258 1 81 614 ALA B C 1
ATOM 9953 O O . ALA B 1 614 ? -3.582 16.359 3.535 1 81 614 ALA B O 1
ATOM 9954 N N . LYS B 1 615 ? -1.931 17.297 4.625 1 78.88 615 LYS B N 1
ATOM 9955 C CA . LYS B 1 615 ? -0.988 16.25 4.211 1 78.88 615 LYS B CA 1
ATOM 9956 C C . LYS B 1 615 ? -1.356 14.906 4.816 1 78.88 615 LYS B C 1
ATOM 9958 O O . LYS B 1 615 ? -1.202 13.867 4.172 1 78.88 615 LYS B O 1
ATOM 9963 N N . ARG B 1 616 ? -1.812 14.977 5.988 1 81.62 616 ARG B N 1
ATOM 9964 C CA . ARG B 1 616 ? -2.291 13.75 6.609 1 81.62 616 ARG B CA 1
ATOM 9965 C C . ARG B 1 616 ? -3.506 13.195 5.871 1 81.62 616 ARG B C 1
ATOM 9967 O O . ARG B 1 616 ? -3.646 11.984 5.711 1 81.62 616 ARG B O 1
ATOM 9974 N N . VAL B 1 617 ? -4.312 14.125 5.492 1 85.38 617 VAL B N 1
ATOM 9975 C CA . VAL B 1 617 ? -5.488 13.727 4.727 1 85.38 617 VAL B CA 1
ATOM 9976 C C . VAL B 1 617 ? -5.059 12.984 3.467 1 85.38 617 VAL B C 1
ATOM 9978 O O . VAL B 1 617 ? -5.633 11.945 3.127 1 85.38 617 VAL B O 1
ATOM 9981 N N . PHE B 1 618 ? -4.07 13.445 2.887 1 83 618 PHE B N 1
ATOM 9982 C CA . PHE B 1 618 ? -3.627 12.844 1.635 1 83 618 PHE B CA 1
ATOM 9983 C C . PHE B 1 618 ? -2.984 11.484 1.887 1 83 618 PHE B C 1
ATOM 9985 O O . PHE B 1 618 ? -3.143 10.562 1.087 1 83 618 PHE B O 1
ATOM 9992 N N . SER B 1 619 ? -2.268 11.406 2.994 1 80.25 619 SER B N 1
ATOM 9993 C CA . SER B 1 619 ? -1.72 10.102 3.359 1 80.25 619 SER B CA 1
ATOM 9994 C C . SER B 1 619 ? -2.83 9.078 3.578 1 80.25 619 SER B C 1
ATOM 9996 O O . SER B 1 619 ? -2.768 7.969 3.051 1 80.25 619 SER B O 1
ATOM 9998 N N . VAL B 1 620 ? -3.791 9.523 4.242 1 82.06 620 VAL B N 1
ATOM 9999 C CA . VAL B 1 620 ? -4.922 8.648 4.543 1 82.06 620 VAL B CA 1
ATOM 10000 C C . VAL B 1 620 ? -5.668 8.312 3.254 1 82.06 620 VAL B C 1
ATOM 10002 O O . VAL B 1 620 ? -6 7.148 3.004 1 82.06 620 VAL B O 1
ATOM 10005 N N . THR B 1 621 ? -5.914 9.328 2.479 1 81.38 621 THR B N 1
ATOM 10006 C CA . THR B 1 621 ? -6.676 9.125 1.25 1 81.38 621 THR B CA 1
ATOM 10007 C C . THR B 1 621 ? -5.895 8.258 0.267 1 81.38 621 THR B C 1
ATOM 10009 O O . THR B 1 621 ? -6.484 7.473 -0.477 1 81.38 621 THR B O 1
ATOM 10012 N N . GLY B 1 622 ? -4.613 8.461 0.312 1 78 622 GLY B N 1
ATOM 10013 C CA . GLY B 1 622 ? -3.783 7.586 -0.503 1 78 622 GLY B CA 1
ATOM 10014 C C . GLY B 1 622 ? -3.934 6.117 -0.151 1 78 622 GLY B C 1
ATOM 10015 O O . GLY B 1 622 ? -4.02 5.27 -1.038 1 78 622 GLY B O 1
ATOM 10016 N N . ASP B 1 623 ? -4.035 5.867 1.014 1 74.31 623 ASP B N 1
ATOM 10017 C CA . ASP B 1 623 ? -4.211 4.5 1.491 1 74.31 623 ASP B CA 1
ATOM 10018 C C . ASP B 1 623 ? -5.605 3.973 1.149 1 74.31 623 ASP B C 1
ATOM 10020 O O . ASP B 1 623 ? -5.762 2.801 0.797 1 74.31 623 ASP B O 1
ATOM 10024 N N . LEU B 1 624 ? -6.504 4.895 1.275 1 74.12 624 LEU B N 1
ATOM 10025 C CA . LEU B 1 624 ? -7.891 4.523 1.014 1 74.12 624 LEU B CA 1
ATOM 10026 C C . LEU B 1 624 ? -8.109 4.254 -0.471 1 74.12 624 LEU B C 1
ATOM 10028 O O . LEU B 1 624 ? -9.008 3.498 -0.842 1 74.12 624 LEU B O 1
ATOM 10032 N N . ALA B 1 625 ? -7.277 4.918 -1.219 1 70.25 625 ALA B N 1
ATOM 10033 C CA . ALA B 1 625 ? -7.473 4.816 -2.664 1 70.25 625 ALA B CA 1
ATOM 10034 C C . ALA B 1 625 ? -6.648 3.668 -3.246 1 70.25 625 ALA B C 1
ATOM 10036 O O . ALA B 1 625 ? -6.754 3.367 -4.438 1 70.25 625 ALA B O 1
ATOM 10037 N N . ARG B 1 626 ? -5.824 3.01 -2.34 1 63.47 626 ARG B N 1
ATOM 10038 C CA . ARG B 1 626 ? -4.957 1.941 -2.828 1 63.47 626 ARG B CA 1
ATOM 10039 C C . ARG B 1 626 ? -5.754 0.666 -3.086 1 63.47 626 ARG B C 1
ATOM 10041 O O . ARG B 1 626 ? -6.668 0.335 -2.328 1 63.47 626 ARG B O 1
ATOM 10048 N N . GLY B 1 627 ? -5.379 -0.01 -4.168 1 55.59 627 GLY B N 1
ATOM 10049 C CA . GLY B 1 627 ? -5.953 -1.304 -4.5 1 55.59 627 GLY B CA 1
ATOM 10050 C C . GLY B 1 627 ? -7.344 -1.204 -5.09 1 55.59 627 GLY B C 1
ATOM 10051 O O . GLY B 1 627 ? -7.617 -0.319 -5.906 1 55.59 627 GLY B O 1
ATOM 10052 N N . ARG B 1 628 ? -8.164 -2.154 -4.812 1 49.59 628 ARG B N 1
ATOM 10053 C CA . ARG B 1 628 ? -9.531 -2.246 -5.309 1 49.59 628 ARG B CA 1
ATOM 10054 C C . ARG B 1 628 ? -10.469 -1.36 -4.492 1 49.59 628 ARG B C 1
ATOM 10056 O O . ARG B 1 628 ? -11.68 -1.372 -4.703 1 49.59 628 ARG B O 1
ATOM 10063 N N . ARG B 1 629 ? -9.859 -0.508 -3.662 1 47.47 629 ARG B N 1
ATOM 10064 C CA . ARG B 1 629 ? -10.703 0.221 -2.721 1 47.47 629 ARG B CA 1
ATOM 10065 C C . ARG B 1 629 ? -11.062 1.6 -3.264 1 47.47 629 ARG B C 1
ATOM 10067 O O . ARG B 1 629 ? -10.273 2.213 -3.988 1 47.47 629 ARG B O 1
ATOM 10074 N N . ASN B 1 630 ? -12.25 2.078 -2.998 1 54.34 630 ASN B N 1
ATOM 10075 C CA . ASN B 1 630 ? -12.852 3.408 -3.062 1 54.34 630 ASN B CA 1
ATOM 10076 C C . ASN B 1 630 ? -12.633 4.055 -4.426 1 54.34 630 ASN B C 1
ATOM 10078 O O . ASN B 1 630 ? -12.086 5.152 -4.516 1 54.34 630 ASN B O 1
ATOM 10082 N N . ARG B 1 631 ? -12.797 3.189 -5.418 1 55.75 631 ARG B N 1
ATOM 10083 C CA . ARG B 1 631 ? -12.656 3.715 -6.773 1 55.75 631 ARG B CA 1
ATOM 10084 C C . ARG B 1 631 ? -13.633 4.859 -7.023 1 55.75 631 ARG B C 1
ATOM 10086 O O . ARG B 1 631 ? -13.344 5.773 -7.801 1 55.75 631 ARG B O 1
ATOM 10093 N N . ALA B 1 632 ? -14.695 4.754 -6.137 1 56.22 632 ALA B N 1
ATOM 10094 C CA . ALA B 1 632 ? -15.656 5.828 -6.375 1 56.22 632 ALA B CA 1
ATOM 10095 C C . ALA B 1 632 ? -15.289 7.078 -5.578 1 56.22 632 ALA B C 1
ATOM 10097 O O . ALA B 1 632 ? -14.992 6.992 -4.387 1 56.22 632 ALA B O 1
ATOM 10098 N N . ARG B 1 633 ? -15.344 8.148 -6.277 1 64.5 633 ARG B N 1
ATOM 10099 C CA . ARG B 1 633 ? -14.992 9.477 -5.789 1 64.5 633 ARG B CA 1
ATOM 10100 C C . ARG B 1 633 ? -15.742 9.797 -4.5 1 64.5 633 ARG B C 1
ATOM 10102 O O . ARG B 1 633 ? -15.141 10.25 -3.523 1 64.5 633 ARG B O 1
ATOM 10109 N N . VAL B 1 634 ? -17.016 9.5 -4.484 1 72.25 634 VAL B N 1
ATOM 10110 C CA . VAL B 1 634 ? -17.875 9.883 -3.367 1 72.25 634 VAL B CA 1
ATOM 10111 C C . VAL B 1 634 ? -17.516 9.047 -2.139 1 72.25 634 VAL B C 1
ATOM 10113 O O . VAL B 1 634 ? -17.453 9.57 -1.023 1 72.25 634 VAL B O 1
ATOM 10116 N N . THR B 1 635 ? -17.172 7.867 -2.428 1 78.44 635 THR B N 1
ATOM 10117 C CA . THR B 1 635 ? -16.859 6.965 -1.323 1 78.44 635 THR B CA 1
ATOM 10118 C C . THR B 1 635 ? -15.531 7.344 -0.674 1 78.44 635 THR B C 1
ATOM 10120 O O . THR B 1 635 ? -15.383 7.27 0.548 1 78.44 635 THR B O 1
ATOM 10123 N N . LEU B 1 636 ? -14.688 7.852 -1.501 1 84.5 636 LEU B N 1
ATOM 10124 C CA . LEU B 1 636 ? -13.383 8.234 -0.977 1 84.5 636 LEU B CA 1
ATOM 10125 C C . LEU B 1 636 ? -13.5 9.461 -0.075 1 84.5 636 LEU B C 1
ATOM 10127 O O . LEU B 1 636 ? -12.922 9.492 1.014 1 84.5 636 LEU B O 1
ATOM 10131 N N . ALA B 1 637 ? -14.219 10.438 -0.504 1 88.06 637 ALA B N 1
ATOM 10132 C CA . ALA B 1 637 ? -14.383 11.68 0.255 1 88.06 637 ALA B CA 1
ATOM 10133 C C . ALA B 1 637 ? -15.078 11.414 1.589 1 88.06 637 ALA B C 1
ATOM 10135 O O . ALA B 1 637 ? -14.664 11.938 2.625 1 88.06 637 ALA B O 1
ATOM 10136 N N . ARG B 1 638 ? -16.062 10.594 1.552 1 88.25 638 ARG B N 1
ATOM 10137 C CA . ARG B 1 638 ? -16.828 10.297 2.766 1 88.25 638 ARG B CA 1
ATOM 10138 C C . ARG B 1 638 ? -15.977 9.484 3.748 1 88.25 638 ARG B C 1
ATOM 10140 O O . ARG B 1 638 ? -16.016 9.734 4.953 1 88.25 638 ARG B O 1
ATOM 10147 N N . SER B 1 639 ? -15.281 8.523 3.191 1 88.81 639 SER B N 1
ATOM 10148 C CA . SER B 1 639 ? -14.406 7.723 4.039 1 88.81 639 SER B CA 1
ATOM 10149 C C . SER B 1 639 ? -13.312 8.578 4.668 1 88.81 639 SER B C 1
ATOM 10151 O O . SER B 1 639 ? -12.984 8.406 5.844 1 88.81 639 SER B O 1
ATOM 10153 N N . ALA B 1 640 ? -12.773 9.492 3.885 1 90.56 640 ALA B N 1
ATOM 10154 C CA . ALA B 1 640 ? -11.75 10.391 4.402 1 90.56 640 ALA B CA 1
ATOM 10155 C C . ALA B 1 640 ? -12.305 11.289 5.504 1 90.56 640 ALA B C 1
ATOM 10157 O O . ALA B 1 640 ? -11.664 11.484 6.535 1 90.56 640 ALA B O 1
ATOM 10158 N N . PHE B 1 641 ? -13.508 11.812 5.293 1 93.44 641 PHE B N 1
ATOM 10159 C CA . PHE B 1 641 ? -14.164 12.68 6.266 1 93.44 641 PHE B CA 1
ATOM 10160 C C . PHE B 1 641 ? -14.367 11.953 7.59 1 93.44 641 PHE B C 1
ATOM 10162 O O . PHE B 1 641 ? -14.023 12.477 8.648 1 93.44 641 PHE B O 1
ATOM 10169 N N . LEU B 1 642 ? -14.859 10.75 7.5 1 92.5 642 LEU B N 1
ATOM 10170 C CA . LEU B 1 642 ? -15.172 10 8.711 1 92.5 642 LEU B CA 1
ATOM 10171 C C . LEU B 1 642 ? -13.891 9.57 9.422 1 92.5 642 LEU B C 1
ATOM 10173 O O . LEU B 1 642 ? -13.828 9.594 10.656 1 92.5 642 LEU B O 1
ATOM 10177 N N . LYS B 1 643 ? -12.922 9.172 8.68 1 89.88 643 LYS B N 1
ATOM 10178 C CA . LYS B 1 643 ? -11.664 8.711 9.273 1 89.88 643 LYS B CA 1
ATOM 10179 C C . LYS B 1 643 ? -10.906 9.867 9.922 1 89.88 643 LYS B C 1
ATOM 10181 O O . LYS B 1 643 ? -10.359 9.727 11.016 1 89.88 643 LYS B O 1
ATOM 10186 N N . MET B 1 644 ? -10.891 11.016 9.312 1 91.06 644 MET B N 1
ATOM 10187 C CA . MET B 1 644 ? -10.109 12.148 9.781 1 91.06 644 MET B CA 1
ATOM 10188 C C . MET B 1 644 ? -10.805 12.852 10.945 1 91.06 644 MET B C 1
ATOM 10190 O O . MET B 1 644 ? -10.156 13.414 11.82 1 91.06 644 MET B O 1
ATOM 10194 N N . ASN B 1 645 ? -12.102 12.859 10.922 1 91.62 645 ASN B N 1
ATOM 10195 C CA . ASN B 1 645 ? -12.844 13.617 11.922 1 91.62 645 ASN B CA 1
ATOM 10196 C C . ASN B 1 645 ? -13.336 12.727 13.062 1 91.62 645 ASN B C 1
ATOM 10198 O O . ASN B 1 645 ? -14.227 13.109 13.812 1 91.62 645 ASN B O 1
ATOM 10202 N N . ARG B 1 646 ? -12.727 11.523 13.117 1 83.62 646 ARG B N 1
ATOM 10203 C CA . ARG B 1 646 ? -13.133 10.617 14.188 1 83.62 646 ARG B CA 1
ATOM 10204 C C . ARG B 1 646 ? -12.805 11.203 15.555 1 83.62 646 ARG B C 1
ATOM 10206 O O . ARG B 1 646 ? -11.836 11.953 15.703 1 83.62 646 ARG B O 1
ATOM 10213 N N . THR B 1 647 ? -13.75 11.148 16.391 1 64.75 647 THR B N 1
ATOM 10214 C CA . THR B 1 647 ? -13.617 11.695 17.734 1 64.75 647 THR B CA 1
ATOM 10215 C C . THR B 1 647 ? -12.531 10.953 18.516 1 64.75 647 THR B C 1
ATOM 10217 O O . THR B 1 647 ? -12.555 9.719 18.594 1 64.75 647 THR B O 1
ATOM 10220 N N . LYS B 1 648 ? -11.234 11.414 18.531 1 54.44 648 LYS B N 1
ATOM 10221 C CA . LYS B 1 648 ? -10.266 10.82 19.453 1 54.44 648 LYS B CA 1
ATOM 10222 C C . LYS B 1 648 ? -10.617 11.133 20.906 1 54.44 648 LYS B C 1
ATOM 10224 O O . LYS B 1 648 ? -11.227 12.164 21.188 1 54.44 648 LYS B O 1
#

pLDDT: mean 76.55, std 24.83, range [15.34, 97.31]

Organism: NCBI:txid210632